Protein AF-0000000085093460 (afdb_homodimer)

Radius of gyration: 38.02 Å; Cα contacts (8 Å, |Δi|>4): 1697; chains: 2; bounding box: 64×119×77 Å

Nearest PDB structures (foldseek):
  8blx-assembly1_A  TM=8.821E-01  e=1.274E-39  Parastagonospora nodorum SN15
  8blz-assembly1_C  TM=8.868E-01  e=2.099E-39  Parastagonospora nodorum SN15
  6y4j-assembly1_A  TM=8.742E-01  e=1.274E-39  Escherichia coli
  4wct-assembly1_A  TM=8.415E-01  e=2.955E-35  Aspergillus fumigatus
  5oc2-assembly2_B  TM=8.848E-01  e=8.604E-34  Aspergillus fumigatus

InterPro domains:
  IPR006076 FAD dependent oxidoreductase [PF01266] (7-345)
  IPR036188 FAD/NAD(P)-binding domain superfamily [G3DSA:3.50.50.60] (5-361)
  IPR036188 FAD/NAD(P)-binding domain superfamily [SSF51905] (6-358)
  IPR045170 MTOX family [PTHR10961] (6-364)

Foldseek 3Di:
DDAAEAFEQAPAVHPQALLQDQKDKQDLQFLAQVSSVLSVVLLCQCDPCPHLNHPFKFQLWEKEKEAPQFVLGLVSSQVSCVVNVHDHWAWDDPVRLCVVQVLQPFPLPRIGITTGRRMIMGRRRVVRVSVVVVVVVVRHHYDHHQLRAFQEFDADPQQATFWTAGRVGDIDGDLAAEDAPFLASCRHDPLQQFWFKKWKKKFKFADDPVVLVSQVNHHWYHYLAAWIWHRADPRRIIMIIFLQMAFAQDPVSVRGTGDDGCVNVVPDFDFPVRLVRNLVSCCRGNVVCSPGDTPDMDIRIGIAGQQQAAQFAADPRHRSYTYGYHNRSPNSSSVVPVVVQNVCRVVVNHDPVSCVRNYSDNPDHHDPSGRDSHPDDHHYQCVGPPSNPDDPPPD/DDAAEAFEQAPAVHPQALLQDQKDKQDLQFLAQVSNVLSVVLLCQCDPCPHLNHPFKFQLWEKEKEAPQFVLGLVSSQVNCVVNVHDHWAWDDPVRLCVVQVLQPFPLPRIGITTGRRMIMGRRRVVRRSVVVVVVVVRHHYDHHQLRAFQEFDADPQQATFWTAGRVGDIDGDLAAEDAPFLASCRHDPLQQFWFKKWKKKFKFADDPVVLVSQVNHHWYHYLAQWIWHRADPRRIIMIIFLQMAFAQDPVSVRGTGDDGCVNVVPDFDFPVRLVRNLVSCCRGNVVCSPGDTPDMDIRIGIAGQQQAAQFAADPRHRSYTYGYHNRSPNSSSVVPVVVQNVCRVVVNHDPVSCVRNYSDNPDHHDPSGRDSHPDDHHYQCPGPPSNPDPPPPD

Structure (mmCIF, N/CA/C/O backbone):
data_AF-0000000085093460-model_v1
#
loop_
_entity.id
_entity.type
_entity.pdbx_description
1 polymer 'Sarcosine oxidase, putative'
#
loop_
_atom_site.group_PDB
_atom_site.id
_atom_site.type_symbol
_atom_site.label_atom_id
_atom_site.label_alt_id
_atom_site.label_comp_id
_atom_site.label_asym_id
_atom_site.label_entity_id
_atom_site.label_seq_id
_atom_site.pdbx_PDB_ins_code
_atom_site.Cartn_x
_atom_site.Cartn_y
_atom_site.Cartn_z
_atom_site.occupancy
_atom_site.B_iso_or_equiv
_atom_site.auth_seq_id
_atom_site.auth_comp_id
_atom_site.auth_asym_id
_atom_site.auth_atom_id
_atom_site.pdbx_PDB_model_num
ATOM 1 N N . MET A 1 1 ? 22.156 -11.938 8.312 1 49.78 1 MET A N 1
ATOM 2 C CA . MET A 1 1 ? 21.875 -12.344 6.938 1 49.78 1 MET A CA 1
ATOM 3 C C . MET A 1 1 ? 20.469 -11.938 6.523 1 49.78 1 MET A C 1
ATOM 5 O O . MET A 1 1 ? 19.562 -11.883 7.359 1 49.78 1 MET A O 1
ATOM 9 N N . PRO A 1 2 ? 20.375 -11.445 5.309 1 65.44 2 PRO A N 1
ATOM 10 C CA . PRO A 1 2 ? 19.016 -11.016 4.996 1 65.44 2 PRO A CA 1
ATOM 11 C C . PRO A 1 2 ? 18.016 -12.172 5.027 1 65.44 2 PRO A C 1
ATOM 13 O O . PRO A 1 2 ? 18.359 -13.297 4.668 1 65.44 2 PRO A O 1
ATOM 16 N N . CYS A 1 3 ? 17 -12.141 5.836 1 81.5 3 CYS A N 1
ATOM 17 C CA . CYS A 1 3 ? 15.945 -13.133 5.984 1 81.5 3 CYS A CA 1
ATOM 18 C C . CYS A 1 3 ? 15.031 -13.141 4.766 1 81.5 3 CYS A C 1
ATOM 20 O O . CYS A 1 3 ? 14.578 -12.086 4.316 1 81.5 3 CYS A O 1
ATOM 22 N N . ILE A 1 4 ? 15.047 -14.359 4.062 1 93.5 4 ILE A N 1
ATOM 23 C CA . ILE A 1 4 ? 14.133 -14.547 2.938 1 93.5 4 ILE A CA 1
ATOM 24 C C . ILE A 1 4 ? 12.93 -15.367 3.381 1 93.5 4 ILE A C 1
ATOM 26 O O . ILE A 1 4 ? 13 -16.594 3.457 1 93.5 4 ILE A O 1
ATOM 30 N N . PRO A 1 5 ? 11.852 -14.703 3.736 1 97 5 PRO A N 1
ATOM 31 C CA . PRO A 1 5 ? 10.633 -15.469 4.012 1 97 5 PRO A CA 1
ATOM 32 C C . PRO A 1 5 ? 9.961 -15.984 2.738 1 97 5 PRO A C 1
ATOM 34 O O . PRO A 1 5 ? 9.898 -15.273 1.734 1 97 5 PRO A O 1
ATOM 37 N N . LEU A 1 6 ? 9.672 -17.203 2.699 1 98 6 LEU A N 1
ATOM 38 C CA . LEU A 1 6 ? 8.805 -17.812 1.696 1 98 6 LEU A CA 1
ATOM 39 C C . LEU A 1 6 ? 7.426 -18.109 2.273 1 98 6 LEU A C 1
ATOM 41 O O . LEU A 1 6 ? 7.305 -18.875 3.24 1 98 6 LEU A O 1
ATOM 45 N N . LEU A 1 7 ? 6.418 -17.516 1.696 1 98.25 7 LEU A N 1
ATOM 46 C CA . LEU A 1 7 ? 5.078 -17.547 2.268 1 98.25 7 LEU A CA 1
ATOM 47 C C . LEU A 1 7 ? 4.156 -18.422 1.419 1 98.25 7 LEU A C 1
ATOM 49 O O . LEU A 1 7 ? 4.094 -18.266 0.198 1 98.25 7 LEU A O 1
ATOM 53 N N . ASP A 1 8 ? 3.498 -19.344 2.029 1 98.12 8 ASP A N 1
ATOM 54 C CA . ASP A 1 8 ? 2.514 -20.219 1.39 1 98.12 8 ASP A CA 1
ATOM 55 C C . ASP A 1 8 ? 1.408 -20.609 2.369 1 98.12 8 ASP A C 1
ATOM 57 O O . ASP A 1 8 ? 1.661 -20.781 3.564 1 98.12 8 ASP A O 1
ATOM 61 N N . ARG A 1 9 ? 0.234 -20.75 1.838 1 97.56 9 ARG A N 1
ATOM 62 C CA . ARG A 1 9 ? -0.903 -21.156 2.658 1 97.56 9 ARG A CA 1
ATOM 63 C C . ARG A 1 9 ? -0.653 -22.516 3.307 1 97.56 9 ARG A C 1
ATOM 65 O O . ARG A 1 9 ? -1.097 -22.766 4.43 1 97.56 9 ARG A O 1
ATOM 72 N N . PHE A 1 10 ? 0.101 -23.406 2.645 1 97.31 10 PHE A N 1
ATOM 73 C CA . PHE A 1 10 ? 0.301 -24.766 3.109 1 97.31 10 PHE A CA 1
ATOM 74 C C . PHE A 1 10 ? 1.785 -25.078 3.283 1 97.31 10 PHE A C 1
ATOM 76 O O . PHE A 1 10 ? 2.633 -24.422 2.664 1 97.31 10 PHE A O 1
ATOM 83 N N . PRO A 1 11 ? 2.068 -26.047 4.082 1 96 11 PRO A N 1
ATOM 84 C CA . PRO A 1 11 ? 3.463 -26.484 4.188 1 96 11 PRO A CA 1
ATOM 85 C C . PRO A 1 11 ? 3.963 -27.172 2.922 1 96 11 PRO A C 1
ATOM 87 O O . PRO A 1 11 ? 3.162 -27.531 2.055 1 96 11 PRO A O 1
ATOM 90 N N . VAL A 1 12 ? 5.199 -27.312 2.789 1 95.75 12 VAL A N 1
ATOM 91 C CA . VAL A 1 12 ? 5.824 -27.984 1.654 1 95.75 12 VAL A CA 1
ATOM 92 C C . VAL A 1 12 ? 5.598 -29.5 1.755 1 95.75 12 VAL A C 1
ATOM 94 O O . VAL A 1 12 ? 5.723 -30.078 2.836 1 95.75 12 VAL A O 1
ATOM 97 N N . PRO A 1 13 ? 5.309 -30.109 0.715 1 94.81 13 PRO A N 1
ATOM 98 C CA . PRO A 1 13 ? 4.871 -29.516 -0.551 1 94.81 13 PRO A CA 1
ATOM 99 C C . PRO A 1 13 ? 3.465 -28.922 -0.474 1 94.81 13 PRO A C 1
ATOM 101 O O . PRO A 1 13 ? 2.568 -29.531 0.116 1 94.81 13 PRO A O 1
ATOM 104 N N . SER A 1 14 ? 3.346 -27.797 -0.974 1 95.38 14 SER A N 1
ATOM 105 C CA . SER A 1 14 ? 2.074 -27.094 -0.866 1 95.38 14 SER A CA 1
ATOM 106 C C . SER A 1 14 ? 0.921 -27.953 -1.379 1 95.38 14 SER A C 1
ATOM 108 O O . SER A 1 14 ? 0.968 -28.453 -2.502 1 95.38 14 SER A O 1
ATOM 110 N N . LEU A 1 15 ? -0.098 -28.047 -0.689 1 93.56 15 LEU A N 1
ATOM 111 C CA . LEU A 1 15 ? -1.209 -28.969 -0.925 1 93.56 15 LEU A CA 1
ATOM 112 C C . LEU A 1 15 ? -1.867 -28.688 -2.271 1 93.56 15 LEU A C 1
ATOM 114 O O . LEU A 1 15 ? -2.213 -29.609 -3.004 1 93.56 15 LEU A O 1
ATOM 118 N N . GLU A 1 16 ? -1.967 -27.438 -2.613 1 94.56 16 GLU A N 1
ATOM 119 C CA . GLU A 1 16 ? -2.773 -27.078 -3.773 1 94.56 16 GLU A CA 1
ATOM 120 C C . GLU A 1 16 ? -1.895 -26.766 -4.984 1 94.56 16 GLU A C 1
ATOM 122 O O . GLU A 1 16 ? -2.4 -26.438 -6.059 1 94.56 16 GLU A O 1
ATOM 127 N N . ALA A 1 17 ? -0.586 -26.859 -4.77 1 95.5 17 ALA A N 1
ATOM 128 C CA . ALA A 1 17 ? 0.299 -26.641 -5.91 1 95.5 17 ALA A CA 1
ATOM 129 C C . ALA A 1 17 ? 0.079 -27.688 -6.992 1 95.5 17 ALA A C 1
ATOM 131 O O . ALA A 1 17 ? 0.024 -28.891 -6.703 1 95.5 17 ALA A O 1
ATOM 132 N N . ALA A 1 18 ? -0.022 -27.203 -8.211 1 95.44 18 ALA A N 1
ATOM 133 C CA . ALA A 1 18 ? -0.187 -28.141 -9.32 1 95.44 18 ALA A CA 1
ATOM 134 C C . ALA A 1 18 ? 0.99 -29.109 -9.398 1 95.44 18 ALA A C 1
ATOM 136 O O . ALA A 1 18 ? 0.832 -30.25 -9.828 1 95.44 18 ALA A O 1
ATOM 137 N N . GLY A 1 19 ? 2.104 -28.719 -8.953 1 94.94 19 GLY A N 1
ATOM 138 C CA . GLY A 1 19 ? 3.297 -29.547 -9.008 1 94.94 19 G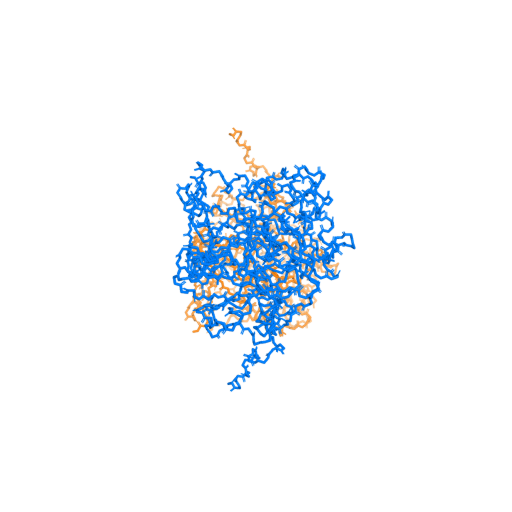LY A CA 1
ATOM 139 C C . GLY A 1 19 ? 3.324 -30.609 -7.926 1 94.94 19 GLY A C 1
ATOM 140 O O . GLY A 1 19 ? 4.113 -31.562 -8 1 94.94 19 GLY A O 1
ATOM 141 N N . ASN A 1 20 ? 2.555 -30.422 -6.883 1 95.69 20 ASN A N 1
ATOM 142 C CA . ASN A 1 20 ? 2.447 -31.453 -5.863 1 95.69 20 ASN A CA 1
ATOM 143 C C . ASN A 1 20 ? 1.63 -32.656 -6.355 1 95.69 20 ASN A C 1
ATOM 145 O O . ASN A 1 20 ? 0.413 -32.688 -6.168 1 95.69 20 ASN A O 1
ATOM 149 N N . ASP A 1 21 ? 2.307 -33.562 -6.969 1 95 21 ASP A N 1
ATOM 150 C CA . ASP A 1 21 ? 1.714 -34.719 -7.645 1 95 21 ASP A CA 1
ATOM 151 C C . ASP A 1 21 ? 2.629 -35.938 -7.559 1 95 21 ASP A C 1
ATOM 153 O O . ASP A 1 21 ? 3.766 -35.812 -7.094 1 95 21 ASP A O 1
ATOM 157 N N . ILE A 1 22 ? 2.084 -37.062 -7.996 1 96.12 22 ILE A N 1
ATOM 158 C CA . ILE A 1 22 ? 2.873 -38.281 -7.895 1 96.12 22 ILE A CA 1
ATOM 159 C C . ILE A 1 22 ? 3.939 -38.312 -8.984 1 96.12 22 ILE A C 1
ATOM 161 O O . ILE A 1 22 ? 5.062 -38.75 -8.766 1 96.12 22 ILE A O 1
ATOM 165 N N . ASN A 1 23 ? 3.625 -37.781 -10.133 1 97.06 23 ASN A N 1
ATOM 166 C CA . ASN A 1 23 ? 4.598 -37.719 -11.219 1 97.06 23 ASN A CA 1
ATOM 167 C C . ASN A 1 23 ? 4.242 -36.656 -12.234 1 97.06 23 ASN A C 1
ATOM 169 O O . ASN A 1 23 ? 3.129 -36.125 -12.227 1 97.06 23 ASN A O 1
ATOM 173 N N . LYS A 1 24 ? 5.246 -36.25 -12.945 1 97.25 24 LYS A N 1
ATOM 174 C CA . LYS A 1 24 ? 5.105 -35.281 -14.047 1 97.25 24 LYS A CA 1
ATOM 175 C C . LYS A 1 24 ? 5.996 -35.688 -15.227 1 97.25 24 LYS A C 1
ATOM 177 O O . LYS A 1 24 ? 7.062 -36.25 -15.031 1 97.25 24 LYS A O 1
ATOM 182 N N . VAL A 1 25 ? 5.562 -35.312 -16.406 1 96.12 25 VAL A N 1
ATOM 183 C CA . VAL A 1 25 ? 6.273 -35.656 -17.641 1 96.12 25 VAL A CA 1
ATOM 184 C C . VAL A 1 25 ? 7.48 -34.719 -17.797 1 96.12 25 VAL A C 1
ATOM 186 O O . VAL A 1 25 ? 7.402 -33.531 -17.484 1 96.12 25 VAL A O 1
ATOM 189 N N . VAL A 1 26 ? 8.547 -35.281 -18.234 1 95.44 26 VAL A N 1
ATOM 190 C CA . VAL A 1 26 ? 9.711 -34.531 -18.719 1 95.44 26 VAL A CA 1
ATOM 191 C C . VAL A 1 26 ? 9.992 -34.906 -20.172 1 95.44 26 VAL A C 1
ATOM 193 O O . VAL A 1 26 ? 10.367 -36.031 -20.469 1 95.44 26 VAL A O 1
ATOM 196 N N . ARG A 1 27 ? 9.742 -34 -21.031 1 91.5 27 ARG A N 1
ATOM 197 C CA . ARG A 1 27 ? 10 -34.156 -22.453 1 91.5 27 ARG A CA 1
ATOM 198 C C . ARG A 1 27 ? 10.68 -32.938 -23.031 1 91.5 27 ARG A C 1
ATOM 200 O O . ARG A 1 27 ? 10.609 -31.844 -22.453 1 91.5 27 ARG A O 1
ATOM 207 N N . THR A 1 28 ? 11.359 -33.125 -24.156 1 89 28 THR A N 1
ATOM 208 C CA . THR A 1 28 ? 12.148 -32.031 -24.688 1 89 28 THR A CA 1
ATOM 209 C C . THR A 1 28 ? 11.531 -31.516 -26 1 89 28 THR A C 1
ATOM 211 O O . THR A 1 28 ? 12.047 -30.578 -26.609 1 89 28 THR A O 1
ATOM 214 N N . GLU A 1 29 ? 10.477 -32.156 -26.406 1 85.5 29 GLU A N 1
ATOM 215 C CA . GLU A 1 29 ? 9.859 -31.781 -27.672 1 85.5 29 GLU A CA 1
ATOM 216 C C . GLU A 1 29 ? 9.102 -30.469 -27.547 1 85.5 29 GLU A C 1
ATOM 218 O O . GLU A 1 29 ? 8.047 -30.406 -26.891 1 85.5 29 GLU A O 1
ATOM 223 N N . TYR A 1 30 ? 9.594 -29.438 -28.172 1 88.75 30 TYR A N 1
ATOM 224 C CA . TYR A 1 30 ? 8.945 -28.125 -28.234 1 88.75 30 TYR A CA 1
ATOM 225 C C . TYR A 1 30 ? 9.102 -27.516 -29.609 1 88.75 30 TYR A C 1
ATOM 227 O O . TYR A 1 30 ? 10.109 -27.75 -30.297 1 88.75 30 TYR A O 1
ATOM 235 N N . PRO A 1 31 ? 8.102 -26.703 -30 1 84.81 31 PRO A N 1
ATOM 236 C CA . PRO A 1 31 ? 8.203 -26.047 -31.297 1 84.81 31 PRO A CA 1
ATOM 237 C C . PRO A 1 31 ? 9.312 -25 -31.344 1 84.81 31 PRO A C 1
ATOM 239 O O . PRO A 1 31 ? 9.828 -24.688 -32.406 1 84.81 31 PRO A O 1
ATOM 242 N N . GLY A 1 32 ? 9.805 -24.469 -30.312 1 83.25 32 GLY A N 1
ATOM 243 C CA . GLY A 1 32 ? 10.828 -23.438 -30.312 1 83.25 32 GLY A CA 1
ATOM 244 C C . GLY A 1 32 ? 12.07 -23.828 -29.531 1 83.25 32 GLY A C 1
ATOM 245 O O . GLY A 1 32 ? 12 -24.656 -28.609 1 83.25 32 GLY A O 1
ATOM 246 N N . PRO A 1 33 ? 13.156 -23.203 -29.906 1 87.25 33 PRO A N 1
ATOM 247 C CA . PRO A 1 33 ? 14.445 -23.609 -29.328 1 87.25 33 PRO A CA 1
ATOM 248 C C . PRO A 1 33 ? 14.562 -23.266 -27.844 1 87.25 33 PRO A C 1
ATOM 250 O O . PRO A 1 33 ? 15.227 -23.984 -27.094 1 87.25 33 PRO A O 1
ATOM 253 N N . LEU A 1 34 ? 13.953 -22.219 -27.438 1 90.75 34 LEU A N 1
ATOM 254 C CA . LEU A 1 34 ? 14.094 -21.781 -26.062 1 90.75 34 LEU A CA 1
ATOM 255 C C . LEU A 1 34 ? 13.672 -22.891 -25.094 1 90.75 34 LEU A C 1
ATOM 257 O O . LEU A 1 34 ? 14.461 -23.328 -24.25 1 90.75 34 LEU A O 1
ATOM 261 N N . TYR A 1 35 ? 12.547 -23.406 -25.312 1 93.69 35 TYR A N 1
ATOM 262 C CA . TYR A 1 35 ? 12.008 -24.375 -24.359 1 93.69 35 TYR A CA 1
ATOM 263 C C . TYR A 1 35 ? 12.625 -25.75 -24.594 1 93.69 35 TYR A C 1
ATOM 265 O O . TYR A 1 35 ? 12.742 -26.562 -23.672 1 93.69 35 TYR A O 1
ATOM 273 N N . THR A 1 36 ? 13.008 -26.016 -25.828 1 91.5 36 THR A N 1
ATOM 274 C CA . THR A 1 36 ? 13.766 -27.234 -26.062 1 91.5 36 THR A CA 1
ATOM 275 C C . THR A 1 36 ? 15.062 -27.219 -25.266 1 91.5 36 THR A C 1
ATOM 277 O O . THR A 1 36 ? 15.414 -28.219 -24.625 1 91.5 36 THR A O 1
ATOM 280 N N . LYS A 1 37 ? 15.711 -26.078 -25.297 1 92.12 37 LYS A N 1
ATOM 281 C CA . LYS A 1 37 ? 16.953 -25.938 -24.562 1 92.12 37 LYS A CA 1
ATOM 282 C C . LYS A 1 37 ? 16.719 -26.031 -23.062 1 92.12 37 LYS A C 1
ATOM 284 O O . LYS A 1 37 ? 17.438 -26.766 -22.359 1 92.12 37 LYS A O 1
ATOM 289 N N . LEU A 1 38 ? 15.719 -25.344 -22.562 1 94.94 38 LEU A N 1
ATOM 290 C CA . LEU A 1 38 ? 15.391 -25.391 -21.141 1 94.94 38 LEU A CA 1
ATOM 291 C C . LEU A 1 38 ? 15.07 -26.812 -20.688 1 94.94 38 LEU A C 1
ATOM 293 O O . LEU A 1 38 ? 15.539 -27.25 -19.641 1 94.94 38 LEU A O 1
ATOM 297 N N . ALA A 1 39 ? 14.328 -27.453 -21.516 1 95.31 39 ALA A N 1
ATOM 298 C CA . ALA A 1 39 ? 13.922 -28.828 -21.203 1 95.31 39 ALA A CA 1
ATOM 299 C C . ALA A 1 39 ? 15.133 -29.766 -21.188 1 95.31 39 ALA A C 1
ATOM 301 O O . ALA A 1 39 ? 15.227 -30.641 -20.328 1 95.31 39 ALA A O 1
ATOM 302 N N . THR A 1 40 ? 16 -29.547 -22.094 1 93.12 40 THR A N 1
ATOM 303 C CA . THR A 1 40 ? 17.203 -30.375 -22.156 1 93.12 40 THR A CA 1
ATOM 304 C C . THR A 1 40 ? 18.094 -30.141 -20.938 1 93.12 40 THR A C 1
ATOM 306 O O . THR A 1 40 ? 18.562 -31.109 -20.312 1 93.12 40 THR A O 1
ATOM 309 N N . ASP A 1 41 ? 18.281 -28.891 -20.625 1 95.31 41 ASP A N 1
ATOM 310 C CA . ASP A 1 41 ? 19.062 -28.547 -19.438 1 95.31 41 ASP A CA 1
ATOM 311 C C . ASP A 1 41 ? 18.422 -29.141 -18.172 1 95.31 41 ASP A C 1
ATOM 313 O O . ASP A 1 41 ? 19.125 -29.688 -17.328 1 95.31 41 ASP A O 1
ATOM 317 N N . ALA A 1 42 ? 17.125 -29.047 -18.078 1 97.38 42 ALA A N 1
ATOM 318 C CA . ALA A 1 42 ? 16.422 -29.594 -16.922 1 97.38 42 ALA A CA 1
ATOM 319 C C . ALA A 1 42 ? 16.562 -31.109 -16.859 1 97.38 42 ALA A C 1
ATOM 321 O O . ALA A 1 42 ? 16.812 -31.672 -15.789 1 97.38 42 ALA A O 1
ATOM 322 N N . LYS A 1 43 ? 16.406 -31.719 -18.016 1 96.25 43 LYS A N 1
ATOM 323 C CA . LYS A 1 43 ? 16.531 -33.188 -18.109 1 96.25 43 LYS A CA 1
ATOM 324 C C . LYS A 1 43 ? 17.891 -33.625 -17.594 1 96.25 43 LYS A C 1
ATOM 326 O O . LYS A 1 43 ? 17.984 -34.625 -16.875 1 96.25 43 LYS A O 1
ATOM 331 N N . ASN A 1 44 ? 18.891 -32.906 -17.891 1 95.94 44 ASN A N 1
ATOM 332 C CA . ASN A 1 44 ? 20.25 -33.25 -17.438 1 95.94 44 ASN A CA 1
ATOM 333 C C . ASN A 1 44 ? 20.359 -33.188 -15.922 1 95.94 44 ASN A C 1
ATOM 335 O O . ASN A 1 44 ? 21.031 -34.031 -15.32 1 95.94 44 ASN A O 1
ATOM 339 N N . ILE A 1 45 ? 19.688 -32.281 -15.336 1 98 45 ILE A N 1
ATOM 340 C CA . ILE A 1 45 ? 19.734 -32.188 -13.883 1 98 45 ILE A CA 1
ATOM 341 C C . ILE A 1 45 ? 18.859 -33.25 -13.25 1 98 45 ILE A C 1
ATOM 343 O O . ILE A 1 45 ? 19.281 -33.906 -12.289 1 98 45 ILE A O 1
ATOM 347 N N . TRP A 1 46 ? 17.719 -33.469 -13.781 1 98.12 46 TRP A N 1
ATOM 348 C CA . TRP A 1 46 ? 16.828 -34.531 -13.273 1 98.12 46 TRP A CA 1
ATOM 349 C C . TRP A 1 46 ? 17.516 -35.875 -13.312 1 98.12 46 TRP A C 1
ATOM 351 O O . TRP A 1 46 ? 17.344 -36.688 -12.406 1 98.12 46 TRP A O 1
ATOM 361 N N . SER A 1 47 ? 18.328 -36.094 -14.352 1 97.44 47 SER A N 1
ATOM 362 C CA . SER A 1 47 ? 18.859 -37.438 -14.609 1 97.44 47 SER A CA 1
ATOM 363 C C . SER A 1 47 ? 20.219 -37.625 -13.961 1 97.44 47 SER A C 1
ATOM 365 O O . SER A 1 47 ? 20.797 -38.719 -14.008 1 97.44 47 SER A O 1
ATOM 367 N N . ASP A 1 48 ? 20.688 -36.562 -13.359 1 97.88 48 ASP A N 1
ATOM 368 C CA . ASP A 1 48 ? 21.984 -36.656 -12.688 1 97.88 48 ASP A CA 1
ATOM 369 C C . ASP A 1 48 ? 21.906 -37.594 -11.477 1 97.88 48 ASP A C 1
ATOM 371 O O . ASP A 1 48 ? 21.234 -37.281 -10.492 1 97.88 48 ASP A O 1
ATOM 375 N N . PRO A 1 49 ? 22.641 -38.688 -11.516 1 96.81 49 PRO A N 1
ATOM 376 C CA . PRO A 1 49 ? 22.531 -39.656 -10.422 1 96.81 49 PRO A CA 1
ATOM 377 C C . PRO A 1 49 ? 23.188 -39.188 -9.133 1 96.81 49 PRO A C 1
ATOM 379 O O . PRO A 1 49 ? 22.984 -39.781 -8.07 1 96.81 49 PRO A O 1
ATOM 382 N N . ASN A 1 50 ? 23.875 -38.125 -9.227 1 97.25 50 ASN A N 1
ATOM 383 C CA . ASN A 1 50 ? 24.609 -37.656 -8.062 1 97.25 50 ASN A CA 1
ATOM 384 C C . ASN A 1 50 ? 24.078 -36.312 -7.57 1 97.25 50 ASN A C 1
ATOM 386 O O . ASN A 1 50 ? 24.625 -35.719 -6.641 1 97.25 50 ASN A O 1
ATOM 390 N N . GLY A 1 51 ? 23.078 -35.875 -8.125 1 97.56 51 GLY A N 1
ATOM 391 C CA . GLY A 1 51 ? 22.547 -34.562 -7.793 1 97.56 51 GLY A CA 1
ATOM 392 C C . GLY A 1 51 ? 21.438 -34.594 -6.754 1 97.56 51 GLY A C 1
ATOM 393 O O . GLY A 1 51 ? 21.109 -35.688 -6.25 1 97.56 51 GLY A O 1
ATOM 394 N N . LEU A 1 52 ? 20.875 -33.469 -6.406 1 97.62 52 LEU A N 1
ATOM 395 C CA . LEU A 1 52 ? 19.828 -33.281 -5.406 1 97.62 52 LEU A CA 1
ATOM 396 C C . LEU A 1 52 ? 18.609 -34.125 -5.742 1 97.62 52 LEU A C 1
ATOM 398 O O . LEU A 1 52 ? 17.906 -34.594 -4.844 1 97.62 52 LEU A O 1
ATOM 402 N N . LEU A 1 53 ? 18.391 -34.344 -7.059 1 98.56 53 LEU A N 1
ATOM 403 C CA . LEU A 1 53 ? 17.172 -35 -7.504 1 98.56 53 LEU A CA 1
ATOM 404 C C . LEU A 1 53 ? 17.422 -36.438 -7.926 1 98.56 53 LEU A C 1
ATOM 406 O O . LEU A 1 53 ? 16.594 -37.062 -8.602 1 98.56 53 LEU A O 1
ATOM 410 N N . ALA A 1 54 ? 18.484 -37 -7.488 1 98.38 54 ALA A N 1
ATOM 411 C CA . ALA A 1 54 ? 18.875 -38.375 -7.832 1 98.38 54 ALA A CA 1
ATOM 412 C C . ALA A 1 54 ? 17.781 -39.375 -7.473 1 98.38 54 ALA A C 1
ATOM 414 O O . ALA A 1 54 ? 17.203 -39.281 -6.391 1 98.38 54 ALA A O 1
ATOM 415 N N . GLY A 1 55 ? 17.547 -40.219 -8.477 1 97.56 55 GLY A N 1
ATOM 416 C CA . GLY A 1 55 ? 16.609 -41.312 -8.234 1 97.56 55 GLY A CA 1
ATOM 417 C C . GLY A 1 55 ? 15.164 -40.938 -8.57 1 97.56 55 GLY A C 1
ATOM 418 O O . GLY A 1 55 ? 14.273 -41.781 -8.492 1 97.56 55 GLY A O 1
ATOM 419 N N . LEU A 1 56 ? 14.914 -39.781 -8.992 1 97.94 56 LEU A N 1
ATOM 420 C CA . LEU A 1 56 ? 13.531 -39.344 -9.203 1 97.94 56 LEU A CA 1
ATOM 421 C C . LEU A 1 56 ? 13.172 -39.375 -10.688 1 97.94 56 LEU A C 1
ATOM 423 O O . LEU A 1 56 ? 12 -39.25 -11.047 1 97.94 56 LEU A O 1
ATOM 427 N N . TYR A 1 57 ? 14.148 -39.562 -11.523 1 97.56 57 TYR A N 1
ATOM 428 C CA . TYR A 1 57 ? 14 -39.562 -12.977 1 97.56 57 TYR A CA 1
ATOM 429 C C . TYR A 1 57 ? 13.789 -40.969 -13.508 1 97.56 57 TYR A C 1
ATOM 431 O O . TYR A 1 57 ? 14.594 -41.875 -13.234 1 97.56 57 TYR A O 1
ATOM 439 N N . HIS A 1 58 ? 12.688 -41.156 -14.32 1 97.19 58 HIS A N 1
ATOM 440 C CA . HIS A 1 58 ? 12.344 -42.469 -14.867 1 97.19 58 HIS A CA 1
ATOM 441 C C . HIS A 1 58 ? 12.18 -42.406 -16.391 1 97.19 58 HIS A C 1
ATOM 443 O O . HIS A 1 58 ? 11.125 -42.031 -16.891 1 97.19 58 HIS A O 1
ATOM 449 N N . PRO A 1 59 ? 13.203 -42.812 -17.094 1 95.81 59 PRO A N 1
ATOM 450 C CA . PRO A 1 59 ? 13.188 -42.75 -18.562 1 95.81 59 PRO A CA 1
ATOM 451 C C . PRO A 1 59 ? 12.352 -43.844 -19.203 1 95.81 59 PRO A C 1
ATOM 453 O O . PRO A 1 59 ? 12.898 -44.781 -19.797 1 95.81 59 PRO A O 1
ATOM 456 N N . SER A 1 60 ? 11.086 -43.719 -19.281 1 95.44 60 SER A N 1
ATOM 457 C CA . SER A 1 60 ? 10.156 -44.719 -19.797 1 95.44 60 SER A CA 1
ATOM 458 C C . SER A 1 60 ? 9.969 -44.562 -21.312 1 95.44 60 SER A C 1
ATOM 460 O O . SER A 1 60 ? 9.414 -45.469 -21.953 1 95.44 60 SER A O 1
ATOM 462 N N . GLY A 1 61 ? 10.531 -43.469 -21.859 1 95.12 61 GLY A N 1
ATOM 463 C CA . GLY A 1 61 ? 10.086 -43.125 -23.188 1 95.12 61 GLY A CA 1
ATOM 464 C C . GLY A 1 61 ? 8.656 -42.625 -23.234 1 95.12 61 GLY A C 1
ATOM 465 O O . GLY A 1 61 ? 7.977 -42.594 -22.203 1 95.12 61 GLY A O 1
ATOM 466 N N . GLY A 1 62 ? 8.289 -42.188 -24.453 1 94.81 62 GLY A N 1
ATOM 467 C CA . GLY A 1 62 ? 6.941 -41.688 -24.625 1 94.81 62 GLY A CA 1
ATOM 468 C C . GLY A 1 62 ? 6.426 -41.812 -26.047 1 94.81 62 GLY A C 1
ATOM 469 O O . GLY A 1 62 ? 7.215 -41.844 -26.984 1 94.81 62 GLY A O 1
ATOM 470 N N . ILE A 1 63 ? 5.191 -42 -26.094 1 94.38 63 ILE A N 1
ATOM 471 C CA . ILE A 1 63 ? 4.496 -41.875 -27.375 1 94.38 63 ILE A CA 1
ATOM 472 C C . ILE A 1 63 ? 3.689 -40.594 -27.406 1 94.38 63 ILE A C 1
ATOM 474 O O . ILE A 1 63 ? 2.803 -40.375 -26.562 1 94.38 63 ILE A O 1
ATOM 478 N N . ILE A 1 64 ? 4.117 -39.75 -28.266 1 89.38 64 ILE A N 1
ATOM 479 C CA . ILE A 1 64 ? 3.328 -38.531 -28.5 1 89.38 64 ILE A CA 1
ATOM 480 C C . ILE A 1 64 ? 2.412 -38.75 -29.703 1 89.38 64 ILE A C 1
ATOM 482 O O . ILE A 1 64 ? 2.871 -39.125 -30.781 1 89.38 64 ILE A O 1
ATOM 486 N N . GLY A 1 65 ? 1.186 -38.594 -29.375 1 86.62 65 GLY A N 1
ATOM 487 C CA . GLY A 1 65 ? 0.219 -38.812 -30.438 1 86.62 65 GLY A CA 1
ATOM 488 C C . GLY A 1 65 ? -0.612 -37.594 -30.75 1 86.62 65 GLY A C 1
ATOM 489 O O . GLY A 1 65 ? -0.749 -36.688 -29.906 1 86.62 65 GLY A O 1
ATOM 490 N N . ALA A 1 66 ? -0.958 -37.469 -31.984 1 83.06 66 ALA A N 1
ATOM 491 C CA . ALA A 1 66 ? -1.87 -36.438 -32.406 1 83.06 66 ALA A CA 1
ATOM 492 C C . ALA A 1 66 ? -2.846 -36.938 -33.469 1 83.06 66 ALA A C 1
ATOM 494 O O . ALA A 1 66 ? -2.619 -38 -34.062 1 83.06 66 ALA A O 1
ATOM 495 N N . SER A 1 67 ? -3.977 -36.25 -33.344 1 82.88 67 SER A N 1
ATOM 496 C CA . SER A 1 67 ? -4.816 -36.344 -34.531 1 82.88 67 SER A CA 1
ATOM 497 C C . SER A 1 67 ? -4.559 -35.156 -35.469 1 82.88 67 SER A C 1
ATOM 499 O O . SER A 1 67 ? -3.59 -34.438 -35.312 1 82.88 67 SER A O 1
ATOM 501 N N . ASP A 1 68 ? -5.328 -34.875 -36.438 1 79 68 ASP A N 1
ATOM 502 C CA . ASP A 1 68 ? -5.062 -33.938 -37.5 1 79 68 ASP A CA 1
ATOM 503 C C . ASP A 1 68 ? -4.836 -32.531 -36.969 1 79 68 ASP A C 1
ATOM 505 O O . ASP A 1 68 ? -3.9 -31.844 -37.375 1 79 68 ASP A O 1
ATOM 509 N N . ARG A 1 69 ? -5.34 -32.125 -35.844 1 78.5 69 ARG A N 1
ATOM 510 C CA . ARG A 1 69 ? -5.344 -30.734 -35.406 1 78.5 69 ARG A CA 1
ATOM 511 C C . ARG A 1 69 ? -4.047 -30.375 -34.688 1 78.5 69 ARG A C 1
ATOM 513 O O . ARG A 1 69 ? -3.619 -29.219 -34.719 1 78.5 69 ARG A O 1
ATOM 520 N N . SER A 1 70 ? -3.395 -31.406 -34.219 1 82.75 70 SER A N 1
ATOM 521 C CA . SER A 1 70 ? -2.236 -31.125 -33.375 1 82.75 70 SER A CA 1
ATOM 522 C C . SER A 1 70 ? -0.94 -31.531 -34.062 1 82.75 70 SER A C 1
ATOM 524 O O . SER A 1 70 ? 0.143 -31.391 -33.5 1 82.75 70 SER A O 1
ATOM 526 N N . MET A 1 71 ? -1.019 -31.906 -35.25 1 85.69 71 MET A N 1
ATOM 527 C CA . MET A 1 71 ? 0.142 -32.375 -36 1 85.69 71 MET A CA 1
ATOM 528 C C . MET A 1 71 ? 1.151 -31.266 -36.219 1 85.69 71 MET A C 1
ATOM 530 O O . MET A 1 71 ? 2.361 -31.5 -36.156 1 85.69 71 MET A O 1
ATOM 534 N N . PRO A 1 72 ? 0.676 -30.047 -36.438 1 83.56 72 PRO A N 1
ATOM 535 C CA . PRO A 1 72 ? 1.647 -28.969 -36.625 1 83.56 72 PRO A CA 1
ATOM 536 C C . PRO A 1 72 ? 2.588 -28.828 -35.406 1 83.56 72 PRO A C 1
ATOM 538 O O . PRO A 1 72 ? 3.766 -28.516 -35.594 1 83.56 72 PRO A O 1
ATOM 541 N N . PHE A 1 73 ? 2.074 -29.125 -34.281 1 86.19 73 PHE A N 1
ATOM 542 C CA . PHE A 1 73 ? 2.914 -29.062 -33.094 1 86.19 73 PHE A CA 1
ATOM 543 C C . PHE A 1 73 ? 4.012 -30.125 -33.156 1 86.19 73 PHE A C 1
ATOM 545 O O . PHE A 1 73 ? 5.18 -29.828 -32.906 1 86.19 73 PHE A O 1
ATOM 552 N N . ILE A 1 74 ? 3.639 -31.281 -33.469 1 86.81 74 ILE A N 1
ATOM 553 C CA . ILE A 1 74 ? 4.602 -32.375 -33.531 1 86.81 74 ILE A CA 1
ATOM 554 C C . ILE A 1 74 ? 5.641 -32.062 -34.625 1 86.81 74 ILE A C 1
ATOM 556 O O . ILE A 1 74 ? 6.844 -32.25 -34.406 1 86.81 74 ILE A O 1
ATOM 560 N N . GLN A 1 75 ? 5.219 -31.578 -35.688 1 87.19 75 GLN A N 1
ATOM 561 C CA . GLN A 1 75 ? 6.133 -31.25 -36.781 1 87.19 75 GLN A CA 1
ATOM 562 C C . GLN A 1 75 ? 7.102 -30.141 -36.375 1 87.19 75 GLN A C 1
ATOM 564 O O . GLN A 1 75 ? 8.305 -30.234 -36.656 1 87.19 75 GLN A O 1
ATOM 569 N N . ALA A 1 76 ? 6.582 -29.203 -35.781 1 86.44 76 ALA A N 1
ATOM 570 C CA . ALA A 1 76 ? 7.426 -28.109 -35.312 1 86.44 76 ALA A CA 1
ATOM 571 C C . ALA A 1 76 ? 8.422 -28.594 -34.25 1 86.44 76 ALA A C 1
ATOM 573 O O . ALA A 1 76 ? 9.562 -28.125 -34.219 1 86.44 76 ALA A O 1
ATOM 574 N N . SER A 1 77 ? 7.93 -29.5 -33.469 1 87.12 77 SER A N 1
ATOM 575 C CA . SER A 1 77 ? 8.797 -30.078 -32.438 1 87.12 77 SER A CA 1
ATOM 576 C C . SER A 1 77 ? 9.953 -30.844 -33.062 1 87.12 77 SER A C 1
ATOM 578 O O . SER A 1 77 ? 11.086 -30.797 -32.594 1 87.12 77 SER A O 1
ATOM 580 N N . ILE A 1 78 ? 9.664 -31.531 -34.062 1 88.06 78 ILE A N 1
ATOM 581 C CA . ILE A 1 78 ? 10.68 -32.281 -34.781 1 88.06 78 ILE A CA 1
ATOM 582 C C . ILE A 1 78 ? 11.727 -31.344 -35.375 1 88.06 78 ILE A C 1
ATOM 584 O O . ILE A 1 78 ? 12.93 -31.578 -35.25 1 88.06 78 ILE A O 1
ATOM 588 N N . GLN A 1 79 ? 11.281 -30.281 -35.938 1 87.81 79 GLN A N 1
ATOM 589 C CA . GLN A 1 79 ? 12.188 -29.297 -36.531 1 87.81 79 GLN A CA 1
ATOM 590 C C . GLN A 1 79 ? 13.07 -28.656 -35.438 1 87.81 79 GLN A C 1
ATOM 592 O O . GLN A 1 79 ? 14.273 -28.484 -35.656 1 87.81 79 GLN A O 1
ATOM 597 N N . SER A 1 80 ? 12.438 -28.297 -34.406 1 86.75 80 SER A N 1
ATOM 598 C CA . SER A 1 80 ? 13.188 -27.688 -33.312 1 86.75 80 SER A CA 1
ATOM 599 C C . SER A 1 80 ? 14.242 -28.656 -32.75 1 86.75 80 SER A C 1
ATOM 601 O O . SER A 1 80 ? 15.352 -28.234 -32.438 1 86.75 80 SER A O 1
ATOM 603 N N . ALA A 1 81 ? 13.875 -29.891 -32.594 1 87.19 81 ALA A N 1
ATOM 604 C CA . ALA A 1 81 ? 14.805 -30.906 -32.094 1 87.19 81 ALA A CA 1
ATOM 605 C C . ALA A 1 81 ? 16.016 -31.031 -33 1 87.19 81 ALA A C 1
ATOM 607 O O . ALA A 1 81 ? 17.156 -31.172 -32.531 1 87.19 81 ALA A O 1
ATOM 608 N N . LYS A 1 82 ? 15.797 -30.922 -34.219 1 89.44 82 LYS A N 1
ATOM 609 C CA . LYS A 1 82 ? 16.891 -30.969 -35.188 1 89.44 82 LYS A CA 1
ATOM 610 C C . LYS A 1 82 ? 17.828 -29.766 -35 1 89.44 82 LYS A C 1
ATOM 612 O O . LYS A 1 82 ? 19.047 -29.922 -35.031 1 89.44 82 LYS A O 1
ATOM 617 N N . VAL A 1 83 ? 17.281 -28.672 -34.812 1 86.44 83 VAL A N 1
ATOM 618 C CA . VAL A 1 83 ? 18.031 -27.438 -34.688 1 86.44 83 VAL A CA 1
ATOM 619 C C . VAL A 1 83 ? 18.875 -27.469 -33.438 1 86.44 83 VAL A C 1
ATOM 621 O O . VAL A 1 83 ? 20.047 -27.078 -33.438 1 86.44 83 VAL A O 1
ATOM 624 N N . VAL A 1 84 ? 18.281 -27.938 -32.375 1 85.69 84 VAL A N 1
ATOM 625 C CA . VAL A 1 84 ? 18.953 -27.953 -31.078 1 85.69 84 VAL A CA 1
ATOM 626 C C . VAL A 1 84 ? 19.906 -29.141 -31 1 85.69 84 VAL A C 1
ATOM 628 O O . VAL A 1 84 ? 20.891 -29.109 -30.25 1 85.69 84 VAL A O 1
ATOM 631 N N . GLY A 1 85 ? 19.656 -30.156 -31.766 1 85.25 85 GLY A N 1
ATOM 632 C CA . GLY A 1 85 ? 20.5 -31.344 -31.781 1 85.25 85 GLY A CA 1
ATOM 633 C C . GLY A 1 85 ? 20.078 -32.406 -30.766 1 85.25 85 GLY A C 1
ATOM 634 O O . GLY A 1 85 ? 20.922 -33.031 -30.141 1 85.25 85 GLY A O 1
ATOM 635 N N . THR A 1 86 ? 18.766 -32.531 -30.578 1 85.81 86 THR A N 1
ATOM 636 C CA . THR A 1 86 ? 18.25 -33.562 -29.688 1 85.81 86 THR A CA 1
ATOM 637 C C . THR A 1 86 ? 17.547 -34.656 -30.484 1 85.81 86 THR A C 1
ATOM 639 O O . THR A 1 86 ? 17.375 -34.531 -31.703 1 85.81 86 THR A O 1
ATOM 642 N N . GLU A 1 87 ? 17.281 -35.656 -29.75 1 86.5 87 GLU A N 1
ATOM 643 C CA . GLU A 1 87 ? 16.594 -36.75 -30.406 1 86.5 87 GLU A CA 1
ATOM 644 C C . GLU A 1 87 ? 15.234 -36.312 -30.953 1 86.5 87 GLU A C 1
ATOM 646 O O . GLU A 1 87 ? 14.508 -35.562 -30.297 1 86.5 87 GLU A O 1
ATOM 651 N N . THR A 1 88 ? 14.945 -36.812 -32.156 1 89.75 88 THR A N 1
ATOM 652 C CA . THR A 1 88 ? 13.688 -36.5 -32.812 1 89.75 88 THR A CA 1
ATOM 653 C C . THR A 1 88 ? 12.672 -37.625 -32.625 1 89.75 88 THR A C 1
ATOM 655 O O . THR A 1 88 ? 13.031 -38.781 -32.719 1 89.75 88 THR A O 1
ATOM 658 N N . PRO A 1 89 ? 11.469 -37.219 -32.406 1 91.62 89 PRO A N 1
ATOM 659 C CA . PRO A 1 89 ? 10.438 -38.25 -32.406 1 91.62 89 PRO A CA 1
ATOM 660 C C . PRO A 1 89 ? 10.297 -38.938 -33.781 1 91.62 89 PRO A C 1
ATOM 662 O O . PRO A 1 89 ? 10.461 -38.312 -34.812 1 91.62 89 PRO A O 1
ATOM 665 N N . THR A 1 90 ? 9.953 -40.188 -33.719 1 93.62 90 THR A N 1
ATOM 666 C CA . THR A 1 90 ? 9.812 -40.969 -34.938 1 93.62 90 THR A CA 1
ATOM 667 C C . THR A 1 90 ? 8.414 -41.594 -35.031 1 93.62 90 THR A C 1
ATOM 669 O O . THR A 1 90 ? 7.875 -42.062 -34.031 1 93.62 90 THR A O 1
ATOM 672 N N . LEU A 1 91 ? 7.938 -41.5 -36.25 1 94.19 91 LEU A N 1
ATOM 673 C CA . LEU A 1 91 ? 6.621 -42.094 -36.469 1 94.19 91 LEU A CA 1
ATOM 674 C C . LEU A 1 91 ? 6.652 -43.594 -36.312 1 94.19 91 LEU A C 1
ATOM 676 O O . LEU A 1 91 ? 7.586 -44.25 -36.781 1 94.19 91 LEU A O 1
ATOM 680 N N . VAL A 1 92 ? 5.652 -44.094 -35.625 1 94.81 92 VAL A N 1
ATOM 681 C CA . VAL A 1 92 ? 5.492 -45.562 -35.469 1 94.81 92 VAL A CA 1
ATOM 682 C C . VAL A 1 92 ? 4.074 -45.969 -35.875 1 94.81 92 VAL A C 1
ATOM 684 O O . VAL A 1 92 ? 3.129 -45.188 -35.719 1 94.81 92 VAL A O 1
ATOM 687 N N . SER A 1 93 ? 3.934 -47.156 -36.469 1 93.94 93 SER A N 1
ATOM 688 C CA . SER A 1 93 ? 2.613 -47.656 -36.844 1 93.94 93 SER A CA 1
ATOM 689 C C . SER A 1 93 ? 1.873 -48.25 -35.656 1 93.94 93 SER A C 1
ATOM 691 O O . SER A 1 93 ? 2.484 -48.562 -34.625 1 93.94 93 SER A O 1
ATOM 693 N N . THR A 1 94 ? 0.587 -48.344 -35.844 1 93.38 94 THR A N 1
ATOM 694 C CA . THR A 1 94 ? -0.225 -49.031 -34.844 1 93.38 94 THR A CA 1
ATOM 695 C C . THR A 1 94 ? 0.279 -50.438 -34.625 1 93.38 94 THR A C 1
ATOM 697 O O . THR A 1 94 ? 0.327 -50.906 -33.469 1 93.38 94 THR A O 1
ATOM 700 N N . GLU A 1 95 ? 0.656 -51.094 -35.688 1 95.38 95 GLU A N 1
ATOM 701 C CA . GLU A 1 95 ? 1.177 -52.469 -35.594 1 95.38 95 GLU A CA 1
ATOM 702 C C . GLU A 1 95 ? 2.455 -52.5 -34.75 1 95.38 95 GLU A C 1
ATOM 704 O O . GLU A 1 95 ? 2.641 -53.406 -33.938 1 95.38 95 GLU A O 1
ATOM 709 N N . GLN A 1 96 ? 3.268 -51.594 -35 1 95.94 96 GLN A N 1
ATOM 710 C CA . GLN A 1 96 ? 4.512 -51.5 -34.219 1 95.94 96 GLN A CA 1
ATOM 711 C C . GLN A 1 96 ? 4.234 -51.281 -32.75 1 95.94 96 GLN A C 1
ATOM 713 O O . GLN A 1 96 ? 4.91 -51.844 -31.891 1 95.94 96 GLN A O 1
ATOM 718 N N . VAL A 1 97 ? 3.26 -50.406 -32.469 1 95.69 97 VAL A N 1
ATOM 719 C CA . VAL A 1 97 ? 2.873 -50.188 -31.078 1 95.69 97 VAL A CA 1
ATOM 720 C C . VAL A 1 97 ? 2.402 -51.469 -30.422 1 95.69 97 VAL A C 1
ATOM 722 O O . VAL A 1 97 ? 2.855 -51.844 -29.344 1 95.69 97 VAL A O 1
ATOM 725 N N . HIS A 1 98 ? 1.564 -52.25 -31.109 1 96.25 98 HIS A N 1
ATOM 726 C CA . HIS A 1 98 ? 1.023 -53.5 -30.578 1 96.25 98 HIS A CA 1
ATOM 727 C C . HIS A 1 98 ? 2.123 -54.531 -30.391 1 96.25 98 HIS A C 1
ATOM 729 O O . HIS A 1 98 ? 2.072 -55.344 -29.453 1 96.25 98 HIS A O 1
ATOM 735 N N . GLN A 1 99 ? 3.025 -54.531 -31.281 1 96.81 99 GLN A N 1
ATOM 736 C CA . GLN A 1 99 ? 4.121 -55.5 -31.203 1 96.81 99 GLN A CA 1
ATOM 737 C C . GLN A 1 99 ? 5.043 -55.188 -30.031 1 96.81 99 GLN A C 1
ATOM 739 O O . GLN A 1 99 ? 5.48 -56.094 -29.312 1 96.81 99 GLN A O 1
ATOM 744 N N . THR A 1 100 ? 5.34 -54 -29.875 1 96.06 100 THR A N 1
ATOM 745 C CA . THR A 1 100 ? 6.262 -53.594 -28.828 1 96.06 100 THR A CA 1
ATOM 746 C C . THR A 1 100 ? 5.582 -53.625 -27.469 1 96.06 100 THR A C 1
ATOM 748 O O . THR A 1 100 ? 6.203 -54 -26.469 1 96.06 100 THR A O 1
ATOM 751 N N . TRP A 1 101 ? 4.348 -53.156 -27.406 1 97.06 101 TRP A N 1
ATOM 752 C CA . TRP A 1 101 ? 3.547 -53.156 -26.188 1 97.06 101 TRP A CA 1
ATOM 753 C C . TRP A 1 101 ? 2.203 -53.844 -26.406 1 97.06 101 TRP A C 1
ATOM 755 O O . TRP A 1 101 ? 1.169 -53.156 -26.5 1 97.06 101 TRP A O 1
ATOM 765 N N . PRO A 1 102 ? 2.182 -55.031 -26.312 1 96.69 102 PRO A N 1
ATOM 766 C CA . PRO A 1 102 ? 0.975 -55.781 -26.656 1 96.69 102 PRO A CA 1
ATOM 767 C C . PRO A 1 102 ? -0.196 -55.5 -25.719 1 96.69 102 PRO A C 1
ATOM 769 O O . PRO A 1 102 ? -1.352 -55.75 -26.078 1 96.69 102 PRO A O 1
ATOM 772 N N . MET A 1 103 ? 0.125 -55 -24.531 1 96.25 103 MET A N 1
ATOM 773 C CA . MET A 1 103 ? -0.944 -54.688 -23.594 1 96.25 103 MET A CA 1
ATOM 774 C C . MET A 1 103 ? -1.699 -53.438 -24.047 1 96.25 103 MET A C 1
ATOM 776 O O . MET A 1 103 ? -2.799 -53.156 -23.562 1 96.25 103 MET A O 1
ATOM 780 N N . LEU A 1 104 ? -1.097 -52.625 -24.906 1 96.5 104 LEU A N 1
ATOM 781 C CA . LEU A 1 104 ? -1.798 -51.531 -25.562 1 96.5 104 LEU A CA 1
ATOM 782 C C . LEU A 1 104 ? -2.506 -52.031 -26.828 1 96.5 104 LEU A C 1
ATOM 784 O O . LEU A 1 104 ? -2.037 -51.781 -27.938 1 96.5 104 LEU A O 1
ATOM 788 N N . ASN A 1 105 ? -3.637 -52.562 -26.594 1 93.62 105 ASN A N 1
ATOM 789 C CA . ASN A 1 105 ? -4.176 -53.406 -27.641 1 93.62 105 ASN A CA 1
ATOM 790 C C . ASN A 1 105 ? -5.441 -52.812 -28.25 1 93.62 105 ASN A C 1
ATOM 792 O O . ASN A 1 105 ? -6.152 -53.469 -29 1 93.62 105 ASN A O 1
ATOM 796 N N . GLY A 1 106 ? -5.777 -51.625 -27.938 1 93.06 106 GLY A N 1
ATOM 797 C CA . GLY A 1 106 ? -6.855 -50.969 -28.641 1 93.06 106 GLY A CA 1
ATOM 798 C C . GLY A 1 106 ? -6.5 -50.625 -30.078 1 93.06 106 GLY A C 1
ATOM 799 O O . GLY A 1 106 ? -5.348 -50.781 -30.484 1 93.06 106 GLY A O 1
ATOM 800 N N . ASP A 1 107 ? -7.438 -50.094 -30.797 1 91.88 107 ASP A N 1
ATOM 801 C CA . ASP A 1 107 ? -7.277 -49.906 -32.25 1 91.88 107 ASP A CA 1
ATOM 802 C C . ASP A 1 107 ? -6.582 -48.594 -32.562 1 91.88 107 ASP A C 1
ATOM 804 O O . ASP A 1 107 ? -6.152 -48.375 -33.688 1 91.88 107 ASP A O 1
ATOM 808 N N . LEU A 1 108 ? -6.43 -47.719 -31.609 1 91.94 108 LEU A N 1
ATOM 809 C CA . LEU A 1 108 ? -5.805 -46.406 -31.797 1 91.94 108 LEU A CA 1
ATOM 810 C C . LEU A 1 108 ? -6.352 -45.719 -33.062 1 91.94 108 LEU A C 1
ATOM 812 O O . LEU A 1 108 ? -5.582 -45.281 -33.906 1 91.94 108 LEU A O 1
ATOM 816 N N . PRO A 1 109 ? -7.652 -45.625 -33.062 1 89.19 109 PRO A N 1
ATOM 817 C CA . PRO A 1 109 ? -8.227 -45.094 -34.312 1 89.19 109 PRO A CA 1
ATOM 818 C C . PRO A 1 109 ? -7.77 -43.656 -34.594 1 89.19 109 PRO A C 1
ATOM 820 O O . PRO A 1 109 ? -7.941 -42.781 -33.781 1 89.19 109 PRO A O 1
ATOM 823 N N . GLY A 1 110 ? -7.18 -43.469 -35.812 1 86.94 110 GLY A N 1
ATOM 824 C CA . GLY A 1 110 ? -6.848 -42.125 -36.281 1 86.94 110 GLY A CA 1
ATOM 825 C C . GLY A 1 110 ? -5.602 -41.562 -35.625 1 86.94 110 GLY A C 1
ATOM 826 O O . GLY A 1 110 ? -5.285 -40.375 -35.781 1 86.94 110 GLY A O 1
ATOM 827 N N . TRP A 1 111 ? -4.918 -42.312 -34.844 1 88.62 111 TRP A N 1
ATOM 828 C CA . TRP A 1 111 ? -3.721 -41.844 -34.156 1 88.62 111 TRP A CA 1
ATOM 829 C C . TRP A 1 111 ? -2.545 -41.75 -35.125 1 88.62 111 TRP A C 1
ATOM 831 O O . TRP A 1 111 ? -2.459 -42.531 -36.094 1 88.62 111 TRP A O 1
ATOM 841 N N . GLN A 1 112 ? -1.789 -40.75 -34.969 1 90.69 112 GLN A N 1
ATOM 842 C CA . GLN A 1 112 ? -0.432 -40.688 -35.5 1 90.69 112 GLN A CA 1
ATOM 843 C C . GLN A 1 112 ? 0.601 -40.656 -34.375 1 90.69 112 GLN A C 1
ATOM 845 O O . GLN A 1 112 ? 1.032 -39.594 -33.938 1 90.69 112 GLN A O 1
ATOM 850 N N . PRO A 1 113 ? 0.952 -41.875 -34 1 93.19 113 PRO A N 1
ATOM 851 C CA . PRO A 1 113 ? 1.853 -41.969 -32.844 1 93.19 113 PRO A CA 1
ATOM 852 C C . PRO A 1 113 ? 3.316 -41.75 -33.219 1 93.19 113 PRO A C 1
ATOM 854 O O . PRO A 1 113 ? 3.779 -42.281 -34.219 1 93.19 113 PRO A O 1
ATOM 857 N N . TYR A 1 114 ? 3.973 -40.969 -32.469 1 93.94 114 TYR A N 1
ATOM 858 C CA . TYR A 1 114 ? 5.41 -40.75 -32.594 1 93.94 114 TYR A CA 1
ATOM 859 C C . TYR A 1 114 ? 6.141 -41.219 -31.344 1 93.94 114 TYR A C 1
ATOM 861 O O . TYR A 1 114 ? 5.777 -40.844 -30.234 1 93.94 114 TYR A O 1
ATOM 869 N N . TRP A 1 115 ? 7.129 -42.031 -31.594 1 94.94 115 TRP A N 1
ATOM 870 C CA . TRP A 1 115 ? 7.961 -42.531 -30.484 1 94.94 115 TRP A CA 1
ATOM 871 C C . TRP A 1 115 ? 9.047 -41.5 -30.141 1 94.94 115 TRP A C 1
ATOM 873 O O . TRP A 1 115 ? 9.766 -41.031 -31.016 1 94.94 115 TRP A O 1
ATOM 883 N N . SER A 1 116 ? 9.062 -41.188 -28.891 1 92.81 116 SER A N 1
ATOM 884 C CA . SER A 1 116 ? 10.125 -40.375 -28.328 1 92.81 116 SER A CA 1
ATOM 885 C C . SER A 1 116 ? 10.93 -41.125 -27.281 1 92.81 116 SER A C 1
ATOM 887 O O . SER A 1 116 ? 10.461 -41.312 -26.156 1 92.81 116 SER A O 1
ATOM 889 N N . SER A 1 117 ? 12.156 -41.406 -27.578 1 90.69 117 SER A N 1
ATOM 890 C CA . SER A 1 117 ? 12.984 -42.188 -26.672 1 90.69 117 SER A CA 1
ATOM 891 C C . SER A 1 117 ? 13.414 -41.375 -25.453 1 90.69 117 SER A C 1
ATOM 893 O O . SER A 1 117 ? 13.734 -41.938 -24.406 1 90.69 117 SER A O 1
ATOM 895 N N . GLY A 1 118 ? 13.359 -40.125 -25.578 1 88.75 118 GLY A N 1
ATOM 896 C CA . GLY A 1 118 ? 13.812 -39.25 -24.516 1 88.75 118 GLY A CA 1
ATOM 897 C C . GLY A 1 118 ? 12.727 -38.938 -23.5 1 88.75 118 GLY A C 1
ATOM 898 O O . GLY A 1 118 ? 12.984 -38.281 -22.484 1 88.75 118 GLY A O 1
ATOM 899 N N . GLY A 1 119 ? 11.523 -39.406 -23.719 1 93.56 119 GLY A N 1
ATOM 900 C CA . GLY A 1 119 ? 10.438 -39.156 -22.781 1 93.56 119 GLY A CA 1
ATOM 901 C C . GLY A 1 119 ? 10.648 -39.812 -21.438 1 93.56 119 GLY A C 1
ATOM 902 O O . GLY A 1 119 ? 11.18 -40.938 -21.375 1 93.56 119 GLY A O 1
ATOM 903 N N . ALA A 1 120 ? 10.289 -39.094 -20.359 1 96.5 120 ALA A N 1
ATOM 904 C CA . ALA A 1 120 ? 10.453 -39.594 -19 1 96.5 120 ALA A CA 1
ATOM 905 C C . ALA A 1 120 ? 9.406 -39 -18.062 1 96.5 120 ALA A C 1
ATOM 907 O O . ALA A 1 120 ? 8.688 -38.094 -18.422 1 96.5 120 ALA A O 1
ATOM 908 N N . TRP A 1 121 ? 9.242 -39.656 -16.969 1 97.5 121 TRP A N 1
ATOM 909 C CA . TRP A 1 121 ? 8.492 -39.031 -15.875 1 97.5 121 TRP A CA 1
ATOM 910 C C . TRP A 1 121 ? 9.336 -38.969 -14.609 1 97.5 121 TRP A C 1
ATOM 912 O O . TRP A 1 121 ? 10.336 -39.688 -14.477 1 97.5 121 TRP A O 1
ATOM 922 N N . VAL A 1 122 ? 9 -38 -13.75 1 98 122 VAL A N 1
ATOM 923 C CA . VAL A 1 122 ? 9.75 -37.781 -12.516 1 98 122 VAL A CA 1
ATOM 924 C C . VAL A 1 122 ? 8.797 -37.844 -11.32 1 98 122 VAL A C 1
ATOM 926 O O . VAL A 1 122 ? 7.605 -37.562 -11.461 1 98 122 VAL A O 1
ATOM 929 N N . ASN A 1 123 ? 9.32 -38.25 -10.188 1 97.5 123 ASN A N 1
ATOM 930 C CA . ASN A 1 123 ? 8.586 -38.062 -8.938 1 97.5 123 ASN A CA 1
ATOM 931 C C . ASN A 1 123 ? 8.43 -36.594 -8.586 1 97.5 123 ASN A C 1
ATOM 933 O O . ASN A 1 123 ? 9.367 -35.969 -8.078 1 97.5 123 ASN A O 1
ATOM 937 N N . ALA A 1 124 ? 7.309 -36.094 -8.797 1 97.62 124 ALA A N 1
ATOM 938 C CA . ALA A 1 124 ? 7.082 -34.625 -8.734 1 97.62 124 ALA A CA 1
ATOM 939 C C . ALA A 1 124 ? 7.109 -34.156 -7.293 1 97.62 124 ALA A C 1
ATOM 941 O O . ALA A 1 124 ? 7.879 -33.25 -6.957 1 97.62 124 ALA A O 1
ATOM 942 N N . ARG A 1 125 ? 6.359 -34.781 -6.438 1 97.31 125 ARG A N 1
ATOM 943 C CA . ARG A 1 125 ? 6.25 -34.375 -5.039 1 97.31 125 ARG A CA 1
ATOM 944 C C . ARG A 1 125 ? 7.613 -34.406 -4.355 1 97.31 125 ARG A C 1
ATOM 946 O O . ARG A 1 125 ? 7.992 -33.438 -3.674 1 97.31 125 ARG A O 1
ATOM 953 N N . GLU A 1 126 ? 8.281 -35.438 -4.59 1 97.19 126 GLU A N 1
ATOM 954 C CA . GLU A 1 126 ? 9.578 -35.562 -3.947 1 97.19 126 GLU A CA 1
ATOM 955 C C . GLU A 1 126 ? 10.562 -34.531 -4.465 1 97.19 126 GLU A C 1
ATOM 957 O O . GLU A 1 126 ? 11.391 -34 -3.709 1 97.19 126 GLU A O 1
ATOM 962 N N . GLY A 1 127 ? 10.5 -34.25 -5.73 1 98.06 127 GLY A N 1
ATOM 963 C CA . GLY A 1 127 ? 11.344 -33.188 -6.281 1 98.06 127 GLY A CA 1
ATOM 964 C C . GLY A 1 127 ? 11.141 -31.844 -5.621 1 98.06 127 GLY A C 1
ATOM 965 O O . GLY A 1 127 ? 12.102 -31.203 -5.195 1 98.06 127 GLY A O 1
ATOM 966 N N . ILE A 1 128 ? 9.914 -31.453 -5.438 1 97.81 128 ILE A N 1
ATOM 967 C CA . ILE A 1 128 ? 9.578 -30.188 -4.801 1 97.81 128 ILE A CA 1
ATOM 968 C C . ILE A 1 128 ? 10.039 -30.203 -3.344 1 97.81 128 ILE A C 1
ATOM 970 O O . ILE A 1 128 ? 10.609 -29.219 -2.855 1 97.81 128 ILE A O 1
ATOM 974 N N . THR A 1 129 ? 9.812 -31.312 -2.693 1 97.69 129 THR A N 1
ATOM 975 C CA . THR A 1 129 ? 10.148 -31.453 -1.28 1 97.69 129 THR A CA 1
ATOM 976 C C . THR A 1 129 ? 11.648 -31.297 -1.062 1 97.69 129 THR A C 1
ATOM 978 O O . THR A 1 129 ? 12.078 -30.547 -0.19 1 97.69 129 THR A O 1
ATOM 981 N N . ARG A 1 130 ? 12.383 -31.938 -1.887 1 98.12 130 ARG A N 1
ATOM 982 C CA . ARG A 1 130 ? 13.828 -31.891 -1.744 1 98.12 130 ARG A CA 1
ATOM 983 C C . ARG A 1 130 ? 14.359 -30.484 -2.018 1 98.12 130 ARG A C 1
ATOM 985 O O . ARG A 1 130 ? 15.25 -30 -1.308 1 98.12 130 ARG A O 1
ATOM 992 N N . MET A 1 131 ? 13.859 -29.875 -2.967 1 97.88 131 MET A N 1
ATOM 993 C CA . MET A 1 131 ? 14.312 -28.531 -3.293 1 97.88 131 MET A CA 1
ATOM 994 C C . MET A 1 131 ? 13.938 -27.547 -2.184 1 97.88 131 MET A C 1
ATOM 996 O O . MET A 1 131 ? 14.742 -26.703 -1.808 1 97.88 131 MET A O 1
ATOM 1000 N N . ALA A 1 132 ? 12.766 -27.672 -1.657 1 97.25 132 ALA A N 1
ATOM 1001 C CA . ALA A 1 132 ? 12.336 -26.797 -0.559 1 97.25 132 ALA A CA 1
ATOM 1002 C C . ALA A 1 132 ? 13.203 -27.016 0.679 1 97.25 132 ALA A C 1
ATOM 1004 O O . ALA A 1 132 ? 13.609 -26.062 1.337 1 97.25 132 ALA A O 1
ATOM 1005 N N . ARG A 1 133 ? 13.469 -28.25 0.968 1 96.81 133 ARG A N 1
ATOM 1006 C CA . ARG A 1 133 ? 14.297 -28.562 2.125 1 96.81 133 ARG A CA 1
ATOM 1007 C C . ARG A 1 133 ? 15.703 -28 1.969 1 96.81 133 ARG A C 1
ATOM 1009 O O . ARG A 1 133 ? 16.266 -27.469 2.928 1 96.81 133 ARG A O 1
ATOM 1016 N N . LYS A 1 134 ? 16.172 -28.141 0.79 1 97.56 134 LYS A N 1
ATOM 1017 C CA . LYS A 1 134 ? 17.5 -27.562 0.531 1 97.56 134 LYS A CA 1
ATOM 1018 C C . LYS A 1 134 ? 17.484 -26.047 0.761 1 97.56 134 LYS A C 1
ATOM 1020 O O . LYS A 1 134 ? 18.422 -25.5 1.348 1 97.56 134 LYS A O 1
ATOM 1025 N N . ALA A 1 135 ? 16.453 -25.359 0.283 1 96.56 135 ALA A N 1
ATOM 1026 C CA . ALA A 1 135 ? 16.328 -23.922 0.481 1 96.56 135 ALA A CA 1
ATOM 1027 C C . ALA A 1 135 ? 16.234 -23.578 1.966 1 96.56 135 ALA A C 1
ATOM 1029 O O . ALA A 1 135 ? 16.922 -22.672 2.441 1 96.56 135 ALA A O 1
ATOM 1030 N N . MET A 1 136 ? 15.445 -24.312 2.688 1 96 136 MET A N 1
ATOM 1031 C CA . MET A 1 136 ? 15.273 -24.078 4.117 1 96 136 MET A CA 1
ATOM 1032 C C . MET A 1 136 ? 16.578 -24.297 4.871 1 96 136 MET A C 1
ATOM 1034 O O . MET A 1 136 ? 16.938 -23.5 5.746 1 96 136 MET A O 1
ATOM 1038 N N . ASN A 1 137 ? 17.266 -25.328 4.48 1 96.12 137 ASN A N 1
ATOM 1039 C CA . ASN A 1 137 ? 18.562 -25.609 5.094 1 96.12 137 ASN A CA 1
ATOM 1040 C C . ASN A 1 137 ? 19.578 -24.516 4.789 1 96.12 137 ASN A C 1
ATOM 1042 O O . ASN A 1 137 ? 20.578 -24.375 5.508 1 96.12 137 ASN A O 1
ATOM 1046 N N . SER A 1 138 ? 19.297 -23.812 3.777 1 95.62 138 SER A N 1
ATOM 1047 C CA . SER A 1 138 ? 20.203 -22.734 3.391 1 95.62 138 SER A CA 1
ATOM 1048 C C . SER A 1 138 ? 19.781 -21.406 4.027 1 95.62 138 SER A C 1
ATOM 1050 O O . SER A 1 138 ? 20.359 -20.359 3.734 1 95.62 138 SER A O 1
ATOM 1052 N N . GLY A 1 139 ? 18.703 -21.406 4.781 1 95.69 139 GLY A N 1
ATOM 1053 C CA . GLY A 1 139 ? 18.375 -20.219 5.559 1 95.69 139 GLY A CA 1
ATOM 1054 C C . GLY A 1 139 ? 17.031 -19.609 5.203 1 95.69 139 GLY A C 1
ATOM 1055 O O . GLY A 1 139 ? 16.578 -18.672 5.844 1 95.69 139 GLY A O 1
ATOM 1056 N N . VAL A 1 140 ? 16.375 -20.109 4.164 1 96.69 140 VAL A N 1
ATOM 1057 C CA . VAL A 1 140 ? 15.047 -19.625 3.811 1 96.69 140 VAL A CA 1
ATOM 1058 C C . VAL A 1 140 ? 14.062 -19.984 4.918 1 96.69 140 VAL A C 1
ATOM 1060 O O . VAL A 1 140 ? 14.07 -21.109 5.434 1 96.69 140 VAL A O 1
ATOM 1063 N N . LYS A 1 141 ? 13.289 -19.016 5.332 1 97.31 141 LYS A N 1
ATOM 1064 C CA . LYS A 1 141 ? 12.234 -19.281 6.312 1 97.31 141 LYS A CA 1
ATOM 1065 C C . LYS A 1 141 ? 10.906 -19.562 5.621 1 97.31 141 LYS A C 1
ATOM 1067 O O . LYS A 1 141 ? 10.266 -18.656 5.09 1 97.31 141 LYS A O 1
ATOM 1072 N N . TYR A 1 142 ? 10.531 -20.828 5.672 1 97.38 142 TYR A N 1
ATOM 1073 C CA . TYR A 1 142 ? 9.242 -21.219 5.102 1 97.38 142 TYR A CA 1
ATOM 1074 C C . TYR A 1 142 ? 8.117 -21.016 6.109 1 97.38 142 TYR A C 1
ATOM 1076 O O . TYR A 1 142 ? 8.078 -21.672 7.145 1 97.38 142 TYR A O 1
ATOM 1084 N N . ILE A 1 143 ? 7.242 -20.109 5.816 1 97.62 143 ILE A N 1
ATOM 1085 C CA . ILE A 1 143 ? 6.121 -19.797 6.691 1 97.62 143 ILE A CA 1
ATOM 1086 C C . ILE A 1 143 ? 4.812 -20.234 6.039 1 97.62 143 ILE A C 1
ATOM 1088 O O . ILE A 1 143 ? 4.508 -19.828 4.914 1 97.62 143 ILE A O 1
ATOM 1092 N N . SER A 1 144 ? 4.039 -21.109 6.691 1 98 144 SER A N 1
ATOM 1093 C CA . SER A 1 144 ? 2.785 -21.625 6.145 1 98 144 SER A CA 1
ATOM 1094 C C . SER A 1 144 ? 1.618 -21.344 7.09 1 98 144 SER A C 1
ATOM 1096 O O . SER A 1 144 ? 1.779 -20.672 8.102 1 98 144 SER A O 1
ATOM 1098 N N . GLY A 1 145 ? 0.444 -21.844 6.719 1 96.88 145 GLY A N 1
ATOM 1099 C CA . GLY A 1 145 ? -0.756 -21.531 7.48 1 96.88 145 GLY A CA 1
ATOM 1100 C C . GLY A 1 145 ? -1.271 -20.125 7.238 1 96.88 145 GLY A C 1
ATOM 1101 O O . GLY A 1 145 ? -0.94 -19.5 6.227 1 96.88 145 GLY A O 1
ATOM 1102 N N . ASP A 1 146 ? -2.066 -19.672 8.148 1 97.12 146 ASP A N 1
ATOM 1103 C CA . ASP A 1 146 ? -2.656 -18.344 8 1 97.12 146 ASP A CA 1
ATOM 1104 C C . ASP A 1 146 ? -1.578 -17.266 7.98 1 97.12 146 ASP A C 1
ATOM 1106 O O . ASP A 1 146 ? -1.729 -16.234 7.309 1 97.12 146 ASP A O 1
ATOM 1110 N N . ALA A 1 147 ? -0.463 -17.516 8.602 1 97.12 147 ALA A N 1
ATOM 1111 C CA . ALA A 1 147 ? 0.65 -16.578 8.656 1 97.12 147 ALA A CA 1
ATOM 1112 C C . ALA A 1 147 ? 1.419 -16.547 7.34 1 97.12 147 ALA A C 1
ATOM 1114 O O . ALA A 1 147 ? 2.17 -15.609 7.066 1 97.12 147 ALA A O 1
ATOM 1115 N N . GLY A 1 148 ? 1.248 -17.625 6.52 1 97.75 148 GLY A N 1
ATOM 1116 C CA . GLY A 1 148 ? 1.918 -17.719 5.23 1 97.75 148 GLY A CA 1
ATOM 1117 C C . GLY A 1 148 ? 0.972 -17.562 4.055 1 97.75 148 GLY A C 1
ATOM 1118 O O . GLY A 1 148 ? 1.399 -17.594 2.9 1 97.75 148 GLY A O 1
ATOM 1119 N N . TYR A 1 149 ? -0.348 -17.406 4.406 1 98.12 149 TYR A N 1
ATOM 1120 C CA . TYR A 1 149 ? -1.371 -17.25 3.381 1 98.12 149 TYR A CA 1
ATOM 1121 C C . TYR A 1 149 ? -1.551 -15.773 3.018 1 98.12 149 TYR A C 1
ATOM 1123 O O . TYR A 1 149 ? -2.352 -15.07 3.635 1 98.12 149 TYR A O 1
ATOM 1131 N N . VAL A 1 150 ? -0.837 -15.312 1.97 1 98.06 150 VAL A N 1
ATOM 1132 C CA . VAL A 1 150 ? -0.829 -13.906 1.571 1 98.06 150 VAL A CA 1
ATOM 1133 C C . VAL A 1 150 ? -2.184 -13.531 0.974 1 98.06 150 VAL A C 1
ATOM 1135 O O . VAL A 1 150 ? -2.652 -14.172 0.033 1 98.06 150 VAL A O 1
ATOM 1138 N N . LYS A 1 151 ? -2.779 -12.5 1.475 1 96.75 151 LYS A N 1
ATOM 1139 C CA . LYS A 1 151 ? -4.086 -12.039 1.016 1 96.75 151 LYS A CA 1
ATOM 1140 C C . LYS A 1 151 ? -3.971 -10.711 0.279 1 96.75 151 LYS A C 1
ATOM 1142 O O . LYS A 1 151 ? -4.848 -10.352 -0.511 1 96.75 151 LYS A O 1
ATOM 1147 N N . GLN A 1 152 ? -2.816 -10.055 0.577 1 96.88 152 GLN A N 1
ATOM 1148 C CA . GLN A 1 152 ? -2.754 -8.688 0.058 1 96.88 152 GLN A CA 1
ATOM 1149 C C . GLN A 1 152 ? -1.309 -8.219 -0.081 1 96.88 152 GLN A C 1
ATOM 1151 O O . GLN A 1 152 ? -0.487 -8.453 0.809 1 96.88 152 GLN A O 1
ATOM 1156 N N . LEU A 1 153 ? -1.014 -7.555 -1.231 1 97.88 153 LEU A N 1
ATOM 1157 C CA . LEU A 1 153 ? 0.234 -6.812 -1.375 1 97.88 153 LEU A CA 1
ATOM 1158 C C . LEU A 1 153 ? 0.111 -5.418 -0.766 1 97.88 153 LEU A C 1
ATOM 1160 O O . LEU A 1 153 ? -0.965 -4.816 -0.798 1 97.88 153 LEU A O 1
ATOM 1164 N N . LEU A 1 154 ? 1.179 -4.93 -0.219 1 97.94 154 LEU A N 1
ATOM 1165 C CA . LEU A 1 154 ? 1.208 -3.611 0.403 1 97.94 154 LEU A CA 1
ATOM 1166 C C . LEU A 1 154 ? 2.078 -2.65 -0.4 1 97.94 154 LEU A C 1
ATOM 1168 O O . LEU A 1 154 ? 3.189 -3.002 -0.804 1 97.94 154 LEU A O 1
ATOM 1172 N N . PHE A 1 155 ? 1.591 -1.494 -0.609 1 97.19 155 PHE A N 1
ATOM 1173 C CA . PHE A 1 155 ? 2.289 -0.472 -1.381 1 97.19 155 PHE A CA 1
ATOM 1174 C C . PHE A 1 155 ? 2.414 0.819 -0.582 1 97.19 155 PHE A C 1
ATOM 1176 O O . PHE A 1 155 ? 1.695 1.02 0.4 1 97.19 155 PHE A O 1
ATOM 1183 N N . ASP A 1 156 ? 3.387 1.623 -0.92 1 95.19 156 ASP A N 1
ATOM 1184 C CA . ASP A 1 156 ? 3.477 2.969 -0.363 1 95.19 156 ASP A CA 1
ATOM 1185 C C . ASP A 1 156 ? 2.814 3.99 -1.284 1 95.19 156 ASP A C 1
ATOM 1187 O O . ASP A 1 156 ? 2.129 3.619 -2.238 1 95.19 156 ASP A O 1
ATOM 1191 N N . ALA A 1 157 ? 2.922 5.223 -0.981 1 90.69 157 ALA A N 1
ATOM 1192 C CA . ALA A 1 157 ? 2.229 6.289 -1.699 1 90.69 157 ALA A CA 1
ATOM 1193 C C . ALA A 1 157 ? 2.742 6.41 -3.131 1 90.69 157 ALA A C 1
ATOM 1195 O O . ALA A 1 157 ? 2.045 6.93 -4.004 1 90.69 157 ALA A O 1
ATOM 1196 N N . ASP A 1 158 ? 3.973 5.98 -3.402 1 90.5 158 ASP A N 1
ATOM 1197 C CA . ASP A 1 158 ? 4.574 6.031 -4.73 1 90.5 158 ASP A CA 1
ATOM 1198 C C . ASP A 1 158 ? 4.328 4.734 -5.496 1 90.5 158 ASP A C 1
ATOM 1200 O O . ASP A 1 158 ? 4.973 4.473 -6.512 1 90.5 158 ASP A O 1
ATOM 1204 N N . SER A 1 159 ? 3.496 3.809 -5.02 1 93.38 159 SER A N 1
ATOM 1205 C CA . SER A 1 159 ? 3.105 2.537 -5.617 1 93.38 159 SER A CA 1
ATOM 1206 C C . SER A 1 159 ? 4.254 1.533 -5.586 1 93.38 159 SER A C 1
ATOM 1208 O O . SER A 1 159 ? 4.285 0.594 -6.387 1 93.38 159 SER A O 1
ATOM 1210 N N . THR A 1 160 ? 5.227 1.859 -4.77 1 96.75 160 THR A N 1
ATOM 1211 C CA . THR A 1 160 ? 6.27 0.873 -4.52 1 96.75 160 THR A CA 1
ATOM 1212 C C . THR A 1 160 ? 5.742 -0.265 -3.65 1 96.75 160 THR A C 1
ATOM 1214 O O . THR A 1 160 ? 5.102 -0.023 -2.625 1 96.75 160 THR A O 1
ATOM 1217 N N . CYS A 1 161 ? 5.871 -1.492 -4.137 1 98 161 CYS A N 1
ATOM 1218 C CA . CYS A 1 161 ? 5.488 -2.617 -3.289 1 98 161 CYS A CA 1
ATOM 1219 C C . CYS A 1 161 ? 6.43 -2.744 -2.094 1 98 161 CYS A C 1
ATOM 1221 O O . CYS A 1 161 ? 7.645 -2.838 -2.264 1 98 161 CYS A O 1
ATOM 1223 N N . ILE A 1 162 ? 5.863 -2.732 -0.889 1 97.44 162 ILE A N 1
ATOM 1224 C CA . ILE A 1 162 ? 6.742 -2.664 0.271 1 97.44 162 ILE A CA 1
ATOM 1225 C C . ILE A 1 162 ? 6.547 -3.9 1.145 1 97.44 162 ILE A C 1
ATOM 1227 O O . ILE A 1 162 ? 7.273 -4.105 2.117 1 97.44 162 ILE A O 1
ATOM 1231 N N . GLY A 1 163 ? 5.543 -4.719 0.809 1 97.25 163 GLY A N 1
ATOM 1232 C CA . GLY A 1 163 ? 5.32 -5.906 1.621 1 97.25 163 GLY A CA 1
ATOM 1233 C C . GLY A 1 163 ? 4.012 -6.605 1.305 1 97.25 163 GLY A C 1
ATOM 1234 O O . GLY A 1 163 ? 3.451 -6.43 0.221 1 97.25 163 GLY A O 1
ATOM 1235 N N . VAL A 1 164 ? 3.635 -7.539 2.25 1 97.69 164 VAL A N 1
ATOM 1236 C CA . VAL A 1 164 ? 2.406 -8.312 2.1 1 97.69 164 VAL A CA 1
ATOM 1237 C C . VAL A 1 164 ? 1.704 -8.438 3.451 1 97.69 164 VAL A C 1
ATOM 1239 O O . VAL A 1 164 ? 2.33 -8.273 4.5 1 97.69 164 VAL A O 1
ATOM 1242 N N . ARG A 1 165 ? 0.443 -8.633 3.385 1 97.25 165 ARG A N 1
ATOM 1243 C CA . ARG A 1 165 ? -0.375 -8.961 4.547 1 97.25 165 ARG A CA 1
ATOM 1244 C C . ARG A 1 165 ? -1.027 -10.328 4.383 1 97.25 165 ARG A C 1
ATOM 1246 O O . ARG A 1 165 ? -1.555 -10.648 3.314 1 97.25 165 ARG A O 1
ATOM 1253 N N . CYS A 1 166 ? -0.912 -11.141 5.449 1 97.81 166 CYS A N 1
ATOM 1254 C CA . CYS A 1 166 ? -1.39 -12.516 5.406 1 97.81 166 CYS A CA 1
ATOM 1255 C C . CYS A 1 166 ? -2.752 -12.648 6.074 1 97.81 166 CYS A C 1
ATOM 1257 O O . CYS A 1 166 ? -3.283 -11.664 6.602 1 97.81 166 CYS A O 1
ATOM 1259 N N . ALA A 1 167 ? -3.295 -13.852 6.008 1 97.12 167 ALA A N 1
ATOM 1260 C CA . ALA A 1 167 ? -4.672 -14.117 6.418 1 97.12 167 ALA A CA 1
ATOM 1261 C C . ALA A 1 167 ? -4.855 -13.875 7.914 1 97.12 167 ALA A C 1
ATOM 1263 O O . ALA A 1 167 ? -5.934 -13.469 8.352 1 97.12 167 ALA A O 1
ATOM 1264 N N . ASP A 1 168 ? -3.826 -14.102 8.719 1 96.44 168 ASP A N 1
ATOM 1265 C CA . ASP A 1 168 ? -3.971 -13.906 10.156 1 96.44 168 ASP A CA 1
ATOM 1266 C C . ASP A 1 168 ? -3.656 -12.461 10.555 1 96.44 168 ASP A C 1
ATOM 1268 O O . ASP A 1 168 ? -3.596 -12.133 11.734 1 96.44 168 ASP A O 1
ATOM 1272 N N . GLY A 1 169 ? -3.326 -11.656 9.555 1 94.12 169 GLY A N 1
ATOM 1273 C CA . GLY A 1 169 ? -3.027 -10.258 9.82 1 94.12 169 GLY A CA 1
ATOM 1274 C C . GLY A 1 169 ? -1.539 -9.969 9.875 1 94.12 169 GLY A C 1
ATOM 1275 O O . GLY A 1 169 ? -1.128 -8.805 9.859 1 94.12 169 GLY A O 1
ATOM 1276 N N . SER A 1 170 ? -0.738 -10.938 9.93 1 94.31 170 SER A N 1
ATOM 1277 C CA . SER A 1 170 ? 0.707 -10.742 9.922 1 94.31 170 SER A CA 1
ATOM 1278 C C . SER A 1 170 ? 1.154 -10.008 8.656 1 94.31 170 SER A C 1
ATOM 1280 O O . SER A 1 170 ? 0.581 -10.203 7.586 1 94.31 170 SER A O 1
ATOM 1282 N N . THR A 1 171 ? 2.119 -9.148 8.852 1 94.94 171 THR A N 1
ATOM 1283 C CA . THR A 1 171 ? 2.68 -8.406 7.734 1 94.94 171 THR A CA 1
ATOM 1284 C C . THR A 1 171 ? 4.176 -8.664 7.602 1 94.94 171 THR A C 1
ATOM 1286 O O . THR A 1 171 ? 4.875 -8.812 8.609 1 94.94 171 THR A O 1
ATOM 1289 N N . TYR A 1 172 ? 4.645 -8.797 6.441 1 95.19 172 TYR A N 1
ATOM 1290 C CA . TYR A 1 172 ? 6.062 -8.945 6.129 1 95.19 172 TYR A CA 1
ATOM 1291 C C . TYR A 1 172 ? 6.516 -7.879 5.145 1 95.19 172 TYR A C 1
ATOM 1293 O O . TYR A 1 172 ? 5.906 -7.703 4.086 1 95.19 172 TYR A O 1
ATOM 1301 N N . TYR A 1 173 ? 7.562 -7.16 5.5 1 94.62 173 TYR A N 1
ATOM 1302 C CA . TYR A 1 173 ? 8.086 -6.094 4.652 1 94.62 173 TYR A CA 1
ATOM 1303 C C . TYR A 1 173 ? 9.383 -6.512 3.986 1 94.62 173 TYR A C 1
ATOM 1305 O O . TYR A 1 173 ? 10.109 -7.371 4.5 1 94.62 173 TYR A O 1
ATOM 1313 N N . GLY A 1 174 ? 9.586 -6.023 2.811 1 93.88 174 GLY A N 1
ATOM 1314 C CA . GLY A 1 174 ? 10.812 -6.336 2.086 1 93.88 174 GLY A CA 1
ATOM 1315 C C . GLY A 1 174 ? 11.086 -5.383 0.94 1 93.88 174 GLY A C 1
ATOM 1316 O O . GLY A 1 174 ? 10.203 -4.629 0.524 1 93.88 174 GLY A O 1
ATOM 1317 N N . LYS A 1 175 ? 12.328 -5.395 0.449 1 93.81 175 LYS A N 1
ATOM 1318 C CA . LYS A 1 175 ? 12.766 -4.504 -0.623 1 93.81 175 LYS A CA 1
ATOM 1319 C C . LYS A 1 175 ? 12.695 -5.199 -1.979 1 93.81 175 LYS A C 1
ATOM 1321 O O . LYS A 1 175 ? 12.867 -4.562 -3.02 1 93.81 175 LYS A O 1
ATOM 1326 N N . LYS A 1 176 ? 12.609 -6.52 -2.014 1 96.44 176 LYS A N 1
ATOM 1327 C CA . LYS A 1 176 ? 12.406 -7.328 -3.209 1 96.44 176 LYS A CA 1
ATOM 1328 C C . LYS A 1 176 ? 11.305 -8.367 -2.99 1 96.44 176 LYS A C 1
ATOM 1330 O O . LYS A 1 176 ? 11.461 -9.281 -2.18 1 96.44 176 LYS A O 1
ATOM 1335 N N . ILE A 1 177 ? 10.203 -8.242 -3.666 1 97.81 177 ILE A N 1
ATOM 1336 C CA . ILE A 1 177 ? 9.047 -9.125 -3.516 1 97.81 177 ILE A CA 1
ATOM 1337 C C . ILE A 1 177 ? 8.781 -9.859 -4.828 1 97.81 177 ILE A C 1
ATOM 1339 O O . ILE A 1 177 ? 8.672 -9.227 -5.887 1 97.81 177 ILE A O 1
ATOM 1343 N N . VAL A 1 178 ? 8.758 -11.148 -4.801 1 98.25 178 VAL A N 1
ATOM 1344 C CA . VAL A 1 178 ? 8.492 -11.969 -5.984 1 98.25 178 VAL A CA 1
ATOM 1345 C C . VAL A 1 178 ? 7.176 -12.719 -5.809 1 98.25 178 VAL A C 1
ATOM 1347 O O . VAL A 1 178 ? 7.012 -13.484 -4.852 1 98.25 178 VAL A O 1
ATOM 1350 N N . VAL A 1 179 ? 6.215 -12.469 -6.695 1 98.31 179 VAL A N 1
ATOM 1351 C CA . VAL A 1 179 ? 4.965 -13.219 -6.711 1 98.31 179 VAL A CA 1
ATOM 1352 C C . VAL A 1 179 ? 5.141 -14.5 -7.531 1 98.31 179 VAL A C 1
ATOM 1354 O O . VAL A 1 179 ? 5.332 -14.438 -8.75 1 98.31 179 VAL A O 1
ATOM 1357 N N . ALA A 1 180 ? 5.125 -15.57 -6.91 1 97.75 180 ALA A N 1
ATOM 1358 C CA . ALA A 1 180 ? 5.195 -16.891 -7.531 1 97.75 180 ALA A CA 1
ATOM 1359 C C . ALA A 1 180 ? 3.992 -17.734 -7.145 1 97.75 180 ALA A C 1
ATOM 1361 O O . ALA A 1 180 ? 4.141 -18.922 -6.805 1 97.75 180 ALA A O 1
ATOM 1362 N N . ALA A 1 181 ? 2.803 -17.219 -7.238 1 96.81 181 ALA A N 1
ATOM 1363 C CA . ALA A 1 181 ? 1.591 -17.797 -6.672 1 96.81 181 ALA A CA 1
ATOM 1364 C C . ALA A 1 181 ? 0.831 -18.609 -7.715 1 96.81 181 ALA A C 1
ATOM 1366 O O . ALA A 1 181 ? -0.358 -18.891 -7.551 1 96.81 181 ALA A O 1
ATOM 1367 N N . GLY A 1 182 ? 1.503 -18.906 -8.836 1 96.5 182 GLY A N 1
ATOM 1368 C CA . GLY A 1 182 ? 0.899 -19.781 -9.828 1 96.5 182 GLY A CA 1
ATOM 1369 C C . GLY A 1 182 ? -0.475 -19.312 -10.273 1 96.5 182 GLY A C 1
ATOM 1370 O O . GLY A 1 182 ? -0.651 -18.156 -10.648 1 96.5 182 GLY A O 1
ATOM 1371 N N . ALA 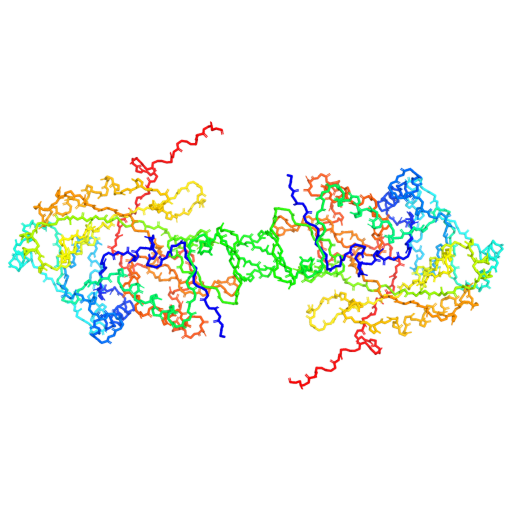A 1 183 ? -1.467 -20.219 -10.211 1 96.88 183 ALA A N 1
ATOM 1372 C CA . ALA A 1 183 ? -2.826 -19.953 -10.688 1 96.88 183 ALA A CA 1
ATOM 1373 C C . ALA A 1 183 ? -3.52 -18.906 -9.82 1 96.88 183 ALA A C 1
ATOM 1375 O O . ALA A 1 183 ? -4.492 -18.281 -10.258 1 96.88 183 ALA A O 1
ATOM 1376 N N . ALA A 1 184 ? -3.018 -18.719 -8.664 1 96.62 184 ALA A N 1
ATOM 1377 C CA . ALA A 1 184 ? -3.676 -17.812 -7.727 1 96.62 184 ALA A CA 1
ATOM 1378 C C . ALA A 1 184 ? -3.113 -16.406 -7.84 1 96.62 184 ALA A C 1
ATOM 1380 O O . ALA A 1 184 ? -3.531 -15.5 -7.109 1 96.62 184 ALA A O 1
ATOM 1381 N N . ALA A 1 185 ? -2.205 -16.188 -8.742 1 95.94 185 ALA A N 1
ATOM 1382 C CA . ALA A 1 185 ? -1.481 -14.922 -8.82 1 95.94 185 ALA A CA 1
ATOM 1383 C C . ALA A 1 185 ? -2.434 -13.758 -9.102 1 95.94 185 ALA A C 1
ATOM 1385 O O . ALA A 1 185 ? -2.164 -12.617 -8.719 1 95.94 185 ALA A O 1
ATOM 1386 N N . GLY A 1 186 ? -3.539 -14.07 -9.734 1 93.69 186 GLY A N 1
ATOM 1387 C CA . GLY A 1 186 ? -4.492 -13.023 -10.086 1 93.69 186 GLY A CA 1
ATOM 1388 C C . GLY A 1 186 ? -5.285 -12.516 -8.891 1 93.69 186 GLY A C 1
ATOM 1389 O O . GLY A 1 186 ? -5.957 -11.492 -8.984 1 93.69 186 GLY A O 1
ATOM 1390 N N . SER A 1 187 ? -5.195 -13.188 -7.812 1 92.5 187 SER A N 1
ATOM 1391 C CA . SER A 1 187 ? -5.965 -12.805 -6.633 1 92.5 187 SER A CA 1
ATOM 1392 C C . SER A 1 187 ? -5.402 -11.539 -5.988 1 92.5 187 SER A C 1
ATOM 1394 O O . SER A 1 187 ? -6.113 -10.547 -5.828 1 92.5 187 SER A O 1
ATOM 1396 N N . PRO A 1 188 ? -4.141 -11.469 -5.637 1 91.56 188 PRO A N 1
ATOM 1397 C CA . PRO A 1 188 ? -3.609 -10.281 -4.957 1 91.56 188 PRO A CA 1
ATOM 1398 C C . PRO A 1 188 ? -3.197 -9.18 -5.926 1 91.56 188 PRO A C 1
ATOM 1400 O O . PRO A 1 188 ? -2.865 -8.07 -5.5 1 91.56 188 PRO A O 1
ATOM 1403 N N . LEU A 1 189 ? -3.248 -9.477 -7.238 1 93.19 189 LEU A N 1
ATOM 1404 C CA . LEU A 1 189 ? -2.691 -8.547 -8.211 1 93.19 189 LEU A CA 1
ATOM 1405 C C . LEU A 1 189 ? -3.467 -8.609 -9.523 1 93.19 189 LEU A C 1
ATOM 1407 O O . LEU A 1 189 ? -3.717 -9.695 -10.055 1 93.19 189 LEU A O 1
ATOM 1411 N N . ASP A 1 190 ? -3.887 -7.465 -10 1 92.88 190 ASP A N 1
ATOM 1412 C CA . ASP A 1 190 ? -4.492 -7.41 -11.328 1 92.88 190 ASP A CA 1
ATOM 1413 C C . ASP A 1 190 ? -3.449 -7.633 -12.422 1 92.88 190 ASP A C 1
ATOM 1415 O O . ASP A 1 190 ? -2.602 -6.77 -12.656 1 92.88 190 ASP A O 1
ATOM 1419 N N . LEU A 1 191 ? -3.562 -8.727 -13.109 1 95.94 191 LEU A N 1
ATOM 1420 C CA . LEU A 1 191 ? -2.564 -9.094 -14.109 1 95.94 191 LEU A CA 1
ATOM 1421 C C . LEU A 1 191 ? -3.045 -8.742 -15.508 1 95.94 191 LEU A C 1
ATOM 1423 O O . LEU A 1 191 ? -2.49 -9.227 -16.5 1 95.94 191 LEU A O 1
ATOM 1427 N N . LYS A 1 192 ? -4.113 -8.008 -15.555 1 94.69 192 LYS A N 1
ATOM 1428 C CA . LYS A 1 192 ? -4.652 -7.457 -16.797 1 94.69 192 LYS A CA 1
ATOM 1429 C C . LYS A 1 192 ? -5.008 -8.57 -17.781 1 94.69 192 LYS A C 1
ATOM 1431 O O . LYS A 1 192 ? -4.703 -8.469 -18.969 1 94.69 192 LYS A O 1
ATOM 1436 N N . GLY A 1 193 ? -5.52 -9.656 -17.266 1 94.25 193 GLY A N 1
ATOM 1437 C CA . GLY A 1 193 ? -6.031 -10.727 -18.109 1 94.25 193 GLY A CA 1
ATOM 1438 C C . GLY A 1 193 ? -4.938 -11.617 -18.672 1 94.25 193 GLY A C 1
ATOM 1439 O O . GLY A 1 193 ? -5.211 -12.508 -19.469 1 94.25 193 GLY A O 1
ATOM 1440 N N . GLN A 1 194 ? -3.729 -11.453 -18.25 1 96.25 194 GLN A N 1
ATOM 1441 C CA . GLN A 1 194 ? -2.609 -12.188 -18.828 1 96.25 194 GLN A CA 1
ATOM 1442 C C . GLN A 1 194 ? -2.635 -13.656 -18.406 1 96.25 194 GLN A C 1
ATOM 1444 O O . GLN A 1 194 ? -2.197 -14.531 -19.141 1 96.25 194 GLN A O 1
ATOM 1449 N N . ILE A 1 195 ? -3.141 -13.914 -17.219 1 95.88 195 ILE A N 1
ATOM 1450 C CA . ILE A 1 195 ? -3.102 -15.273 -16.703 1 95.88 195 ILE A CA 1
ATOM 1451 C C . ILE A 1 195 ? -4.523 -15.781 -16.469 1 95.88 195 ILE A C 1
ATOM 1453 O O . ILE A 1 195 ? -5.371 -15.055 -15.945 1 95.88 195 ILE A O 1
ATOM 1457 N N . VAL A 1 196 ? -4.77 -16.922 -16.906 1 95.56 196 VAL A N 1
ATOM 1458 C CA . VAL A 1 196 ? -6.031 -17.625 -16.688 1 95.56 196 VAL A CA 1
ATOM 1459 C C . VAL A 1 196 ? -5.781 -18.891 -15.875 1 95.56 196 VAL A C 1
ATOM 1461 O O . VAL A 1 196 ? -4.992 -19.75 -16.266 1 95.56 196 VAL A O 1
ATOM 1464 N N . ALA A 1 197 ? -6.402 -18.938 -14.711 1 97.12 197 ALA A N 1
ATOM 1465 C CA . ALA A 1 197 ? -6.34 -20.203 -13.984 1 97.12 197 ALA A CA 1
ATOM 1466 C C . ALA A 1 197 ? -7.066 -21.297 -14.75 1 97.12 197 ALA A C 1
ATOM 1468 O O . ALA A 1 197 ? -8.266 -21.188 -15.023 1 97.12 197 ALA A O 1
ATOM 1469 N N . LYS A 1 198 ? -6.348 -22.312 -15.133 1 95.44 198 LYS A N 1
ATOM 1470 C CA . LYS A 1 198 ? -6.879 -23.469 -15.852 1 95.44 198 LYS A CA 1
ATOM 1471 C C . LYS A 1 198 ? -6.707 -24.75 -15.039 1 95.44 198 LYS A C 1
ATOM 1473 O O . LYS A 1 198 ? -5.637 -25 -14.477 1 95.44 198 LYS A O 1
ATOM 1478 N N . GLY A 1 199 ? -7.785 -25.469 -15.039 1 96.06 199 GLY A N 1
ATOM 1479 C CA . GLY A 1 199 ? -7.77 -26.719 -14.305 1 96.06 199 GLY A CA 1
ATOM 1480 C C . GLY A 1 199 ? -7.477 -27.922 -15.18 1 96.06 199 GLY A C 1
ATOM 1481 O O . GLY A 1 199 ? -8.148 -28.141 -16.188 1 96.06 199 GLY A O 1
ATOM 1482 N N . HIS A 1 200 ? -6.492 -28.688 -14.758 1 94.75 200 HIS A N 1
ATOM 1483 C CA . HIS A 1 200 ? -6.125 -29.953 -15.383 1 94.75 200 HIS A CA 1
ATOM 1484 C C . HIS A 1 200 ? -6.582 -31.141 -14.531 1 94.75 200 HIS A C 1
ATOM 1486 O O . HIS A 1 200 ? -6.055 -31.375 -13.438 1 94.75 200 HIS A O 1
ATOM 1492 N N . THR A 1 201 ? -7.523 -31.875 -15.07 1 94.81 201 THR A N 1
ATOM 1493 C CA . THR A 1 201 ? -8.125 -32.938 -14.289 1 94.81 201 THR A CA 1
ATOM 1494 C C . THR A 1 201 ? -7.277 -34.219 -14.375 1 94.81 201 THR A C 1
ATOM 1496 O O . THR A 1 201 ? -6.766 -34.562 -15.438 1 94.81 201 THR A O 1
ATOM 1499 N N . VAL A 1 202 ? -7.141 -34.812 -13.234 1 95.75 202 VAL A N 1
ATOM 1500 C CA . VAL A 1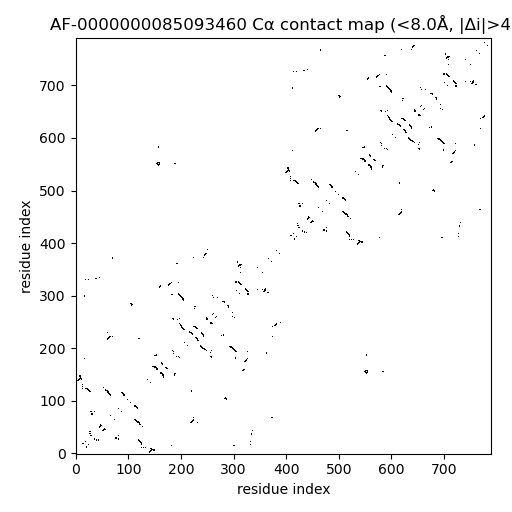 202 ? -6.344 -36.031 -13.117 1 95.75 202 VAL A CA 1
ATOM 1501 C C . VAL A 1 202 ? -7.141 -37.094 -12.367 1 95.75 202 VAL A C 1
ATOM 1503 O O . VAL A 1 202 ? -7.914 -36.781 -11.461 1 95.75 202 VAL A O 1
ATOM 1506 N N . GLY A 1 203 ? -6.965 -38.375 -12.797 1 96.19 203 GLY A N 1
ATOM 1507 C CA . GLY A 1 203 ? -7.473 -39.531 -12.086 1 96.19 203 GLY A CA 1
ATOM 1508 C C . GLY A 1 203 ? -6.414 -40.594 -11.844 1 96.19 203 GLY A C 1
ATOM 1509 O O . GLY A 1 203 ? -5.523 -40.781 -12.68 1 96.19 203 GLY A O 1
ATOM 1510 N N . HIS A 1 204 ? -6.555 -41.281 -10.688 1 97.25 204 HIS A N 1
ATOM 1511 C CA . HIS A 1 204 ? -5.691 -42.406 -10.344 1 97.25 204 HIS A CA 1
ATOM 1512 C C . HIS A 1 204 ? -6.488 -43.688 -10.289 1 97.25 204 HIS A C 1
ATOM 1514 O O . HIS A 1 204 ? -7.586 -43.75 -9.734 1 97.25 204 HIS A O 1
ATOM 1520 N N . ILE A 1 205 ? -5.93 -44.688 -10.898 1 98.19 205 ILE A N 1
ATOM 1521 C CA . ILE A 1 205 ? -6.512 -46.031 -10.742 1 98.19 205 ILE A CA 1
ATOM 1522 C C . ILE A 1 205 ? -5.512 -46.938 -10.031 1 98.19 205 ILE A C 1
ATOM 1524 O O . ILE A 1 205 ? -4.305 -46.688 -10.078 1 98.19 205 ILE A O 1
ATOM 1528 N N . GLN A 1 206 ? -6.07 -47.906 -9.375 1 97.94 206 GLN A N 1
ATOM 1529 C CA . GLN A 1 206 ? -5.262 -48.906 -8.695 1 97.94 206 GLN A CA 1
ATOM 1530 C C . GLN A 1 206 ? -5.188 -50.219 -9.5 1 97.94 206 GLN A C 1
ATOM 1532 O O . GLN A 1 206 ? -6.211 -50.812 -9.789 1 97.94 206 GLN A O 1
ATOM 1537 N N . LEU A 1 207 ? -3.998 -50.594 -9.852 1 98.38 207 LEU A N 1
ATOM 1538 C CA . LEU A 1 207 ? -3.789 -51.844 -10.578 1 98.38 207 LEU A CA 1
ATOM 1539 C C . LEU A 1 207 ? -3.545 -53 -9.617 1 98.38 207 LEU A C 1
ATOM 1541 O O . LEU A 1 207 ? -3.008 -52.812 -8.523 1 98.38 207 LEU A O 1
ATOM 1545 N N . SER A 1 208 ? -3.926 -54.188 -10.039 1 96.94 208 SER A N 1
ATOM 1546 C CA . SER A 1 208 ? -3.533 -55.375 -9.32 1 96.94 208 SER A CA 1
ATOM 1547 C C . SER A 1 208 ? -2.049 -55.688 -9.508 1 96.94 208 SER A C 1
ATOM 1549 O O . SER A 1 208 ? -1.411 -55.125 -10.406 1 96.94 208 SER A O 1
ATOM 1551 N N . PRO A 1 209 ? -1.524 -56.562 -8.641 1 96.56 209 PRO A N 1
ATOM 1552 C CA . PRO A 1 209 ? -0.116 -56.938 -8.812 1 96.56 209 PRO A CA 1
ATOM 1553 C C . PRO A 1 209 ? 0.181 -57.5 -10.188 1 96.56 209 PRO A C 1
ATOM 1555 O O . PRO A 1 209 ? 1.228 -57.219 -10.773 1 96.56 209 PRO A O 1
ATOM 1558 N N . GLU A 1 210 ? -0.718 -58.25 -10.695 1 97.31 210 GLU A N 1
ATOM 1559 C CA . GLU A 1 210 ? -0.552 -58.844 -12.023 1 97.31 210 GLU A CA 1
ATOM 1560 C C . GLU A 1 210 ? -0.577 -57.75 -13.102 1 97.31 210 GLU A C 1
ATOM 1562 O O . GLU A 1 210 ? 0.188 -57.812 -14.062 1 97.31 210 GLU A O 1
ATOM 1567 N N . GLU A 1 211 ? -1.427 -56.844 -12.945 1 97.38 211 GLU A N 1
ATOM 1568 C CA . GLU A 1 211 ? -1.525 -55.719 -13.898 1 97.38 211 GLU A CA 1
ATOM 1569 C C . GLU A 1 211 ? -0.282 -54.844 -13.844 1 97.38 211 GLU A C 1
ATOM 1571 O O . GLU A 1 211 ? 0.154 -54.312 -14.875 1 97.38 211 GLU A O 1
ATOM 1576 N N . VAL A 1 212 ? 0.23 -54.656 -12.672 1 97.62 212 VAL A N 1
ATOM 1577 C CA . VAL A 1 212 ? 1.45 -53.844 -12.531 1 97.62 212 VAL A CA 1
ATOM 1578 C C . VAL A 1 212 ? 2.566 -54.469 -13.367 1 97.62 212 VAL A C 1
ATOM 1580 O O . VAL A 1 212 ? 3.279 -53.781 -14.086 1 97.62 212 VAL A O 1
ATOM 1583 N N . LYS A 1 213 ? 2.73 -55.75 -13.289 1 97 213 LYS A N 1
ATOM 1584 C CA . LYS A 1 213 ? 3.732 -56.438 -14.078 1 97 213 LYS A CA 1
ATOM 1585 C C . LYS A 1 213 ? 3.463 -56.312 -15.57 1 97 213 LYS A C 1
ATOM 1587 O O . LYS A 1 213 ? 4.391 -56.125 -16.359 1 97 213 LYS A O 1
ATOM 1592 N N . LYS A 1 214 ? 2.209 -56.344 -15.883 1 97.25 214 LYS A N 1
ATOM 1593 C CA . LYS A 1 214 ? 1.778 -56.281 -17.281 1 97.25 214 LYS A CA 1
ATOM 1594 C C . LYS A 1 214 ? 2.084 -54.906 -17.891 1 97.25 214 LYS A C 1
ATOM 1596 O O . LYS A 1 214 ? 2.49 -54.812 -19.047 1 97.25 214 LYS A O 1
ATOM 1601 N N . TYR A 1 215 ? 1.914 -53.844 -17.125 1 97.81 215 TYR A N 1
ATOM 1602 C CA . TYR A 1 215 ? 1.933 -52.5 -17.688 1 97.81 215 TYR A CA 1
ATOM 1603 C C . TYR A 1 215 ? 3.195 -51.75 -17.281 1 97.81 215 TYR A C 1
ATOM 1605 O O . TYR A 1 215 ? 3.4 -50.594 -17.672 1 97.81 215 TYR A O 1
ATOM 1613 N N . LYS A 1 216 ? 4.129 -52.281 -16.5 1 95.94 216 LYS A N 1
ATOM 1614 C CA . LYS A 1 216 ? 5.258 -51.594 -15.883 1 95.94 216 LYS A CA 1
ATOM 1615 C C . LYS A 1 216 ? 6.18 -51 -16.938 1 95.94 216 LYS A C 1
ATOM 1617 O O . LYS A 1 216 ? 6.852 -50 -16.688 1 95.94 216 LYS A O 1
ATOM 1622 N N . ASP A 1 217 ? 6.168 -51.562 -18.141 1 95.38 217 ASP A N 1
ATOM 1623 C CA . ASP A 1 217 ? 7.16 -51.125 -19.125 1 95.38 217 ASP A CA 1
ATOM 1624 C C . ASP A 1 217 ? 6.512 -50.312 -20.234 1 95.38 217 ASP A C 1
ATOM 1626 O O . ASP A 1 217 ? 7.145 -50.031 -21.266 1 95.38 217 ASP A O 1
ATOM 1630 N N . ILE A 1 218 ? 5.293 -49.938 -20.094 1 97.19 218 ILE A N 1
ATOM 1631 C CA . ILE A 1 218 ? 4.695 -49.094 -21.125 1 97.19 218 ILE A CA 1
ATOM 1632 C C . ILE A 1 218 ? 5.309 -47.688 -21.062 1 97.19 218 ILE A C 1
ATOM 1634 O O . ILE A 1 218 ? 5.781 -47.25 -20.016 1 97.19 218 ILE A O 1
ATOM 1638 N N . PRO A 1 219 ? 5.422 -47 -22.188 1 97.06 219 PRO A N 1
ATOM 1639 C CA . PRO A 1 219 ? 5.832 -45.594 -22.172 1 97.06 219 PRO A CA 1
ATOM 1640 C C . PRO A 1 219 ? 4.723 -44.656 -21.703 1 97.06 219 PRO A C 1
ATOM 1642 O O . PRO A 1 219 ? 3.598 -45.094 -21.453 1 97.06 219 PRO A O 1
ATOM 1645 N N . ILE A 1 220 ? 5.051 -43.469 -21.5 1 97.69 220 ILE A N 1
ATOM 1646 C CA . ILE A 1 220 ? 4.016 -42.438 -21.312 1 97.69 220 ILE A CA 1
ATOM 1647 C C . ILE A 1 220 ? 3.219 -42.281 -22.609 1 97.69 220 ILE A C 1
ATOM 1649 O O . ILE A 1 220 ? 3.795 -42.188 -23.703 1 97.69 220 ILE A O 1
ATOM 1653 N N . ILE A 1 221 ? 1.973 -42.375 -22.453 1 96.62 221 ILE A N 1
ATOM 1654 C CA . ILE A 1 221 ? 1.106 -42.094 -23.594 1 96.62 221 ILE A CA 1
ATOM 1655 C C . ILE A 1 221 ? 0.575 -40.656 -23.5 1 96.62 221 ILE A C 1
ATOM 1657 O O . ILE A 1 221 ? -0.237 -40.344 -22.625 1 96.62 221 ILE A O 1
ATOM 1661 N N . ASP A 1 222 ? 1.052 -39.844 -24.359 1 94.25 222 ASP A N 1
ATOM 1662 C CA . ASP A 1 222 ? 0.667 -38.438 -24.391 1 94.25 222 ASP A CA 1
ATOM 1663 C C . ASP A 1 222 ? -0.032 -38.062 -25.688 1 94.25 222 ASP A C 1
ATOM 1665 O O . ASP A 1 222 ? 0.623 -37.719 -26.672 1 94.25 222 ASP A O 1
ATOM 1669 N N . HIS A 1 223 ? -1.304 -38.188 -25.688 1 92.5 223 HIS A N 1
ATOM 1670 C CA . HIS A 1 223 ? -2.084 -37.781 -26.859 1 92.5 223 HIS A CA 1
ATOM 1671 C C . HIS A 1 223 ? -2.566 -36.344 -26.75 1 92.5 223 HIS A C 1
ATOM 1673 O O . HIS A 1 223 ? -3.359 -36.031 -25.875 1 92.5 223 HIS A O 1
ATOM 1679 N N . LEU A 1 224 ? -2.15 -35.5 -27.672 1 89.62 224 LEU A N 1
ATOM 1680 C CA . LEU A 1 224 ? -2.316 -34.062 -27.594 1 89.62 224 LEU A CA 1
ATOM 1681 C C . LEU A 1 224 ? -3.791 -33.656 -27.641 1 89.62 224 LEU A C 1
ATOM 1683 O O . LEU A 1 224 ? -4.164 -32.562 -27.281 1 89.62 224 LEU A O 1
ATOM 1687 N N . GLU A 1 225 ? -4.641 -34.562 -27.984 1 89.56 225 GLU A N 1
ATOM 1688 C CA . GLU A 1 225 ? -6.07 -34.281 -28.094 1 89.56 225 GLU A CA 1
ATOM 1689 C C . GLU A 1 225 ? -6.883 -35.219 -27.219 1 89.56 225 GLU A C 1
ATOM 1691 O O . GLU A 1 225 ? -8.109 -35.188 -27.203 1 89.56 225 GLU A O 1
ATOM 1696 N N . GLY A 1 226 ? -6.246 -36.125 -26.469 1 90.44 226 GLY A N 1
ATOM 1697 C CA . GLY A 1 226 ? -6.953 -37.125 -25.703 1 90.44 226 GLY A CA 1
ATOM 1698 C C . GLY A 1 226 ? -6.617 -37.094 -24.219 1 90.44 226 GLY A C 1
ATOM 1699 O O . GLY A 1 226 ? -7.512 -36.969 -23.391 1 90.44 226 GLY A O 1
ATOM 1700 N N . GLY A 1 227 ? -5.422 -37.281 -23.969 1 94.5 227 GLY A N 1
ATOM 1701 C CA . GLY A 1 227 ? -4.988 -37.344 -22.578 1 94.5 227 GLY A CA 1
ATOM 1702 C C . GLY A 1 227 ? -3.568 -37.844 -22.422 1 94.5 227 GLY A C 1
ATOM 1703 O O . GLY A 1 227 ? -2.842 -37.969 -23.406 1 94.5 227 GLY A O 1
ATOM 1704 N N . ILE A 1 228 ? -3.252 -37.969 -21.188 1 96.69 228 ILE A N 1
ATOM 1705 C CA . ILE A 1 228 ? -1.934 -38.5 -20.844 1 96.69 228 ILE A CA 1
ATOM 1706 C C . ILE A 1 228 ? -2.08 -39.688 -19.891 1 96.69 228 ILE A C 1
ATOM 1708 O O . ILE A 1 228 ? -2.875 -39.656 -18.953 1 96.69 228 ILE A O 1
ATOM 1712 N N . LEU A 1 229 ? -1.412 -40.719 -20.172 1 98 229 LEU A N 1
ATOM 1713 C CA . LEU A 1 229 ? -1.371 -41.906 -19.297 1 98 229 LEU A CA 1
ATOM 1714 C C . LEU A 1 229 ? 0.067 -42.25 -18.938 1 98 229 LEU A C 1
ATOM 1716 O O . LEU A 1 229 ? 0.922 -42.375 -19.812 1 98 229 LEU A O 1
ATOM 1720 N N . PHE A 1 230 ? 0.296 -42.438 -17.688 1 98.12 230 PHE A N 1
ATOM 1721 C CA . PHE A 1 230 ? 1.611 -42.781 -17.172 1 98.12 230 PHE A CA 1
ATOM 1722 C C . PHE A 1 230 ? 1.685 -44.281 -16.875 1 98.12 230 PHE A C 1
ATOM 1724 O O . PHE A 1 230 ? 0.662 -44.906 -16.625 1 98.12 230 PHE A O 1
ATOM 1731 N N . PRO A 1 231 ? 2.932 -44.844 -16.922 1 97.62 231 PRO A N 1
ATOM 1732 C CA . PRO A 1 231 ? 3.076 -46.188 -16.375 1 97.62 231 PRO A CA 1
ATOM 1733 C C . PRO A 1 231 ? 2.777 -46.25 -14.883 1 97.62 231 PRO A C 1
ATOM 1735 O O . PRO A 1 231 ? 2.818 -45.25 -14.195 1 97.62 231 PRO A O 1
ATOM 1738 N N . PRO A 1 232 ? 2.383 -47.438 -14.453 1 97.19 232 PRO A N 1
ATOM 1739 C CA . PRO A 1 232 ? 2.123 -47.562 -13.016 1 97.19 232 PRO A CA 1
ATOM 1740 C C . PRO A 1 232 ? 3.383 -47.375 -12.172 1 97.19 232 PRO A C 1
ATOM 1742 O O . PRO A 1 232 ? 4.477 -47.75 -12.602 1 97.19 232 PRO A O 1
ATOM 1745 N N . GLN A 1 233 ? 3.18 -46.844 -11.055 1 94.25 233 GLN A N 1
ATOM 1746 C CA . GLN A 1 233 ? 4.258 -46.75 -10.07 1 94.25 233 GLN A CA 1
ATOM 1747 C C . GLN A 1 233 ? 4.387 -48.062 -9.281 1 94.25 233 GLN A C 1
ATOM 1749 O O . GLN A 1 233 ? 3.668 -49.031 -9.539 1 94.25 233 GLN A O 1
ATOM 1754 N N . GLU A 1 234 ? 5.336 -48 -8.359 1 90.5 234 GLU A N 1
ATOM 1755 C CA . GLU A 1 234 ? 5.621 -49.188 -7.59 1 90.5 234 GLU A CA 1
ATOM 1756 C C . GLU A 1 234 ? 4.41 -49.625 -6.762 1 90.5 234 GLU A C 1
ATOM 1758 O O . GLU A 1 234 ? 4.18 -50.812 -6.559 1 90.5 234 GLU A O 1
ATOM 1763 N N . ASP A 1 235 ? 3.66 -48.719 -6.352 1 93.38 235 ASP A N 1
ATOM 1764 C CA . ASP A 1 235 ? 2.512 -49.031 -5.504 1 93.38 235 ASP A CA 1
ATOM 1765 C C . ASP A 1 235 ? 1.296 -49.406 -6.34 1 93.38 235 ASP A C 1
ATOM 1767 O O . ASP A 1 235 ? 0.21 -49.656 -5.805 1 93.38 235 ASP A O 1
ATOM 1771 N N . GLY A 1 236 ? 1.451 -49.375 -7.629 1 96.44 236 GLY A N 1
ATOM 1772 C CA . GLY A 1 236 ? 0.394 -49.812 -8.516 1 96.44 236 GLY A CA 1
ATOM 1773 C C . GLY A 1 236 ? -0.515 -48.688 -8.984 1 96.44 236 GLY A C 1
ATOM 1774 O O . GLY A 1 236 ? -1.456 -48.938 -9.742 1 96.44 236 GLY A O 1
ATOM 1775 N N . ILE A 1 237 ? -0.249 -47.562 -8.555 1 97.19 237 ILE A N 1
ATOM 1776 C CA . ILE A 1 237 ? -1.095 -46.438 -8.938 1 97.19 237 ILE A CA 1
ATOM 1777 C C . ILE A 1 237 ? -0.708 -45.969 -10.336 1 97.19 237 ILE A C 1
ATOM 1779 O O . ILE A 1 237 ? 0.476 -45.781 -10.625 1 97.19 237 ILE A O 1
ATOM 1783 N N . MET A 1 238 ? -1.677 -45.875 -11.18 1 98 238 MET A N 1
ATOM 1784 C CA . MET A 1 238 ? -1.534 -45.344 -12.531 1 98 238 MET A CA 1
ATOM 1785 C C . MET A 1 238 ? -2.299 -44.031 -12.688 1 98 238 MET A C 1
ATOM 1787 O O . MET A 1 238 ? -3.479 -43.938 -12.336 1 98 238 MET A O 1
ATOM 1791 N N . LYS A 1 239 ? -1.618 -43.062 -13.203 1 98 239 LYS A N 1
ATOM 1792 C CA . LYS A 1 239 ? -2.191 -41.719 -13.32 1 98 239 LYS A CA 1
ATOM 1793 C C . LYS A 1 239 ? -2.65 -41.469 -14.75 1 98 239 LYS A C 1
ATOM 1795 O O . LYS A 1 239 ? -1.934 -41.75 -15.711 1 98 239 LYS A O 1
ATOM 1800 N N . ILE A 1 240 ? -3.805 -40.875 -14.883 1 97.75 240 ILE A N 1
ATOM 1801 C CA . ILE A 1 240 ? -4.363 -40.406 -16.156 1 97.75 240 ILE A CA 1
ATOM 1802 C C . ILE A 1 240 ? -4.695 -38.938 -16.078 1 97.75 240 ILE A C 1
ATOM 1804 O O . ILE A 1 240 ? -5.316 -38.469 -15.109 1 97.75 240 ILE A O 1
ATOM 1808 N N . GLY A 1 241 ? -4.242 -38.219 -17.016 1 96.06 241 GLY A N 1
ATOM 1809 C CA . GLY A 1 241 ? -4.504 -36.781 -17.078 1 96.06 241 GLY A CA 1
ATOM 1810 C C . GLY A 1 241 ? -5.34 -36.375 -18.281 1 96.06 241 GLY A C 1
ATOM 1811 O O . GLY A 1 241 ? -5.152 -36.906 -19.375 1 96.06 241 GLY A O 1
ATOM 1812 N N . ALA A 1 242 ? -6.25 -35.469 -18.078 1 93.69 242 ALA A N 1
ATOM 1813 C CA . ALA A 1 242 ? -7.094 -34.938 -19.156 1 93.69 242 ALA A CA 1
ATOM 1814 C C . ALA A 1 242 ? -6.43 -33.781 -19.859 1 93.69 242 ALA A C 1
ATOM 1816 O O . ALA A 1 242 ? -5.613 -33.062 -19.266 1 93.69 242 ALA A O 1
ATOM 1817 N N . ILE A 1 243 ? -6.727 -33.594 -21.125 1 91.19 243 ILE A N 1
ATOM 1818 C CA . ILE A 1 243 ? -6.266 -32.438 -21.875 1 91.19 243 ILE A CA 1
ATOM 1819 C C . ILE A 1 243 ? -7.434 -31.5 -22.141 1 91.19 243 ILE A C 1
ATOM 1821 O O . ILE A 1 243 ? -7.25 -30.406 -22.672 1 91.19 243 ILE A O 1
ATOM 1825 N N . HIS A 1 244 ? -8.625 -31.953 -21.797 1 91.25 244 HIS A N 1
ATOM 1826 C CA . HIS A 1 244 ? -9.789 -31.062 -21.766 1 91.25 244 HIS A CA 1
ATOM 1827 C C . HIS A 1 244 ? -9.867 -30.312 -20.453 1 91.25 244 HIS A C 1
ATOM 1829 O O . HIS A 1 244 ? -10.297 -30.875 -19.438 1 91.25 244 HIS A O 1
ATOM 1835 N N . PHE A 1 245 ? -9.57 -29.062 -20.531 1 94.25 245 PHE A N 1
ATOM 1836 C CA . PHE A 1 245 ? -9.328 -28.266 -19.328 1 94.25 245 PHE A CA 1
ATOM 1837 C C . PHE A 1 245 ? -10.578 -27.5 -18.938 1 94.25 245 PHE A C 1
ATOM 1839 O O . PHE A 1 245 ? -11.508 -27.359 -19.734 1 94.25 245 PHE A O 1
ATOM 1846 N N . VAL A 1 246 ? -10.516 -26.984 -17.719 1 95.06 246 VAL A N 1
ATOM 1847 C CA . VAL A 1 246 ? -11.633 -26.188 -17.219 1 95.06 246 VAL A CA 1
ATOM 1848 C C . VAL A 1 246 ? -11.125 -24.828 -16.766 1 95.06 246 VAL A C 1
ATOM 1850 O O . VAL A 1 246 ? -9.938 -24.656 -16.484 1 95.06 246 VAL A O 1
ATOM 1853 N N . THR A 1 247 ? -11.953 -23.828 -16.797 1 95.62 247 THR A N 1
ATOM 1854 C CA . THR A 1 247 ? -11.719 -22.531 -16.203 1 95.62 247 THR A CA 1
ATOM 1855 C C . THR A 1 247 ? -12.727 -22.25 -15.102 1 95.62 247 THR A C 1
ATOM 1857 O O . THR A 1 247 ? -13.656 -23.031 -14.891 1 95.62 247 THR A O 1
ATOM 1860 N N . ASN A 1 248 ? -12.5 -21.266 -14.32 1 94.69 248 ASN A N 1
ATOM 1861 C CA . ASN A 1 248 ? -13.383 -20.859 -13.227 1 94.69 248 ASN A CA 1
ATOM 1862 C C . ASN A 1 248 ? -13.562 -19.344 -13.188 1 94.69 248 ASN A C 1
ATOM 1864 O O . ASN A 1 248 ? -12.875 -18.656 -12.43 1 94.69 248 ASN A O 1
ATOM 1868 N N . TYR A 1 249 ? -14.492 -18.828 -13.953 1 91.19 249 TYR A N 1
ATOM 1869 C CA . TYR A 1 249 ? -14.852 -17.422 -14 1 91.19 249 TYR A CA 1
ATOM 1870 C C . TYR A 1 249 ? -16.031 -17.125 -13.078 1 91.19 249 TYR A C 1
ATOM 1872 O O . TYR A 1 249 ? -17.094 -16.688 -13.539 1 91.19 249 TYR A O 1
ATOM 1880 N N . ALA A 1 250 ? -15.836 -17.328 -11.852 1 80.38 250 ALA A N 1
ATOM 1881 C CA . ALA A 1 250 ? -16.922 -17.047 -10.922 1 80.38 250 ALA A CA 1
ATOM 1882 C C . ALA A 1 250 ? -17.297 -15.57 -10.93 1 80.38 250 ALA A C 1
ATOM 1884 O O . ALA A 1 250 ? -16.453 -14.719 -11.234 1 80.38 250 ALA A O 1
ATOM 1885 N N . LYS A 1 251 ? -18.5 -15.219 -10.602 1 73.38 251 LYS A N 1
ATOM 1886 C CA . LYS A 1 251 ? -19.031 -13.852 -10.625 1 73.38 251 LYS A CA 1
ATOM 1887 C C . LYS A 1 251 ? -18.25 -12.945 -9.68 1 73.38 251 LYS A C 1
ATOM 1889 O O . LYS A 1 251 ? -18.016 -11.781 -9.984 1 73.38 251 LYS A O 1
ATOM 1894 N N . SER A 1 252 ? -17.828 -13.547 -8.625 1 75.44 252 SER A N 1
ATOM 1895 C CA . SER A 1 252 ? -17.156 -12.766 -7.598 1 75.44 252 SER A CA 1
ATOM 1896 C C . SER A 1 252 ? -15.727 -12.398 -8.023 1 75.44 252 SER A C 1
ATOM 1898 O O . SER A 1 252 ? -15.086 -11.555 -7.395 1 75.44 252 SER A O 1
ATOM 1900 N N . TYR A 1 253 ? -15.273 -12.969 -9.156 1 79.06 253 TYR A N 1
ATOM 1901 C CA . TYR A 1 253 ? -13.875 -12.789 -9.531 1 79.06 253 TYR A CA 1
ATOM 1902 C C . TYR A 1 253 ? -13.727 -11.695 -10.586 1 79.06 253 TYR A C 1
ATOM 1904 O O . TYR A 1 253 ? -12.633 -11.453 -11.086 1 79.06 253 TYR A O 1
ATOM 1912 N N . ARG A 1 254 ? -14.734 -10.992 -10.828 1 72.94 254 ARG A N 1
ATOM 1913 C CA . ARG A 1 254 ? -14.742 -9.789 -11.648 1 72.94 254 ARG A CA 1
ATOM 1914 C C . ARG A 1 254 ? -14.109 -10.047 -13.008 1 72.94 254 ARG A C 1
ATOM 1916 O O . ARG A 1 254 ? -13.219 -9.312 -13.438 1 72.94 254 ARG A O 1
ATOM 1923 N N . GLY A 1 255 ? -14.43 -11.234 -13.555 1 83.44 255 GLY A N 1
ATOM 1924 C CA . GLY A 1 255 ? -14.016 -11.5 -14.922 1 83.44 255 GLY A CA 1
ATOM 1925 C C . GLY A 1 255 ? -12.695 -12.25 -15.008 1 83.44 255 GLY A C 1
ATOM 1926 O O . GLY A 1 255 ? -12.188 -12.5 -16.094 1 83.44 255 GLY A O 1
ATOM 1927 N N . MET A 1 256 ? -12.18 -12.594 -13.914 1 90.44 256 MET A N 1
ATOM 1928 C CA . MET A 1 256 ? -10.938 -13.367 -13.891 1 90.44 256 MET A CA 1
ATOM 1929 C C . MET A 1 256 ? -11.211 -14.828 -13.57 1 90.44 256 MET A C 1
ATOM 1931 O O . MET A 1 256 ? -12.164 -15.148 -12.859 1 90.44 256 MET A O 1
ATOM 1935 N N . SER A 1 257 ? -10.492 -15.672 -14.156 1 94.81 257 SER A N 1
ATOM 1936 C CA . SER A 1 257 ? -10.484 -17.062 -13.719 1 94.81 257 SER A CA 1
ATOM 1937 C C . SER A 1 257 ? -9.5 -17.281 -12.578 1 94.81 257 SER A C 1
ATOM 1939 O O . SER A 1 257 ? -8.312 -16.953 -12.703 1 94.81 257 SER A O 1
ATOM 1941 N N . LEU A 1 258 ? -9.992 -17.75 -11.508 1 95.44 258 LEU A N 1
ATOM 1942 C CA . LEU A 1 258 ? -9.18 -18.094 -10.344 1 95.44 258 LEU A CA 1
ATOM 1943 C C . LEU A 1 258 ? -9.352 -19.562 -9.961 1 95.44 258 LEU A C 1
ATOM 1945 O O . LEU A 1 258 ? -10.352 -20.188 -10.336 1 95.44 258 LEU A O 1
ATOM 1949 N N . PRO A 1 259 ? -8.367 -20.109 -9.281 1 95.75 259 PRO A N 1
ATOM 1950 C CA . PRO A 1 259 ? -8.461 -21.531 -8.961 1 95.75 259 PRO A CA 1
ATOM 1951 C C . PRO A 1 259 ? -9.57 -21.844 -7.961 1 95.75 259 PRO A C 1
ATOM 1953 O O . PRO A 1 259 ? -9.867 -21.031 -7.086 1 95.75 259 PRO A O 1
ATOM 1956 N N . ARG A 1 260 ? -10.141 -22.953 -8.133 1 94.06 260 ARG A N 1
ATOM 1957 C CA . ARG A 1 260 ? -11.078 -23.562 -7.191 1 94.06 260 ARG A CA 1
ATOM 1958 C C . ARG A 1 260 ? -10.445 -24.75 -6.484 1 94.06 260 ARG A C 1
ATOM 1960 O O . ARG A 1 260 ? -10.609 -25.891 -6.914 1 94.06 260 ARG A O 1
ATOM 1967 N N . TYR A 1 261 ? -9.789 -24.484 -5.398 1 93.88 261 TYR A N 1
ATOM 1968 C CA . TYR A 1 261 ? -8.984 -25.5 -4.727 1 93.88 261 TYR A CA 1
ATOM 1969 C C . TYR A 1 261 ? -9.867 -26.453 -3.928 1 93.88 261 TYR A C 1
ATOM 1971 O O . TYR A 1 261 ? -10.859 -26.031 -3.326 1 93.88 261 TYR A O 1
ATOM 1979 N N . ARG A 1 262 ? -9.445 -27.625 -3.85 1 91.94 262 ARG A N 1
ATOM 1980 C CA . ARG A 1 262 ? -10.188 -28.656 -3.133 1 91.94 262 ARG A CA 1
ATOM 1981 C C . ARG A 1 262 ? -10.195 -28.375 -1.633 1 91.94 262 ARG A C 1
ATOM 1983 O O . ARG A 1 262 ? -11.164 -28.703 -0.941 1 91.94 262 ARG A O 1
ATOM 1990 N N . SER A 1 263 ? -9.117 -27.812 -1.164 1 92.12 263 SER A N 1
ATOM 1991 C CA . SER A 1 263 ? -9.055 -27.469 0.255 1 92.12 263 SER A CA 1
ATOM 1992 C C . SER A 1 263 ? -10.227 -26.578 0.664 1 92.12 263 SER A C 1
ATOM 1994 O O . SER A 1 263 ? -10.688 -26.641 1.806 1 92.12 263 SER A O 1
ATOM 1996 N N . ASP A 1 264 ? -10.703 -25.812 -0.268 1 92.06 264 ASP A N 1
ATOM 1997 C CA . ASP A 1 264 ? -11.836 -24.922 -0.016 1 92.06 264 ASP A CA 1
ATOM 1998 C C . ASP A 1 264 ? -13.133 -25.531 -0.534 1 92.06 264 ASP A C 1
ATOM 2000 O O . ASP A 1 264 ? -14.227 -25.094 -0.169 1 92.06 264 ASP A O 1
ATOM 2004 N N . ASN A 1 265 ? -13 -26.562 -1.407 1 91.06 265 ASN A N 1
ATOM 2005 C CA . ASN A 1 265 ? -14.125 -27.25 -2.037 1 91.06 265 ASN A CA 1
ATOM 2006 C C . ASN A 1 265 ? -13.938 -28.766 -2.002 1 91.06 265 ASN A C 1
ATOM 2008 O O . ASN A 1 265 ? -13.773 -29.406 -3.047 1 91.06 265 ASN A O 1
ATOM 2012 N N . PRO A 1 266 ? -14.008 -29.422 -0.892 1 88.25 266 PRO A N 1
ATOM 2013 C CA . PRO A 1 266 ? -13.656 -30.844 -0.72 1 88.25 266 PRO A CA 1
ATOM 2014 C C . PRO A 1 266 ? -14.523 -31.766 -1.566 1 88.25 266 PRO A C 1
ATOM 2016 O O . PRO A 1 266 ? -14.133 -32.906 -1.85 1 88.25 266 PRO A O 1
ATOM 2019 N N . GLY A 1 267 ? -15.602 -31.391 -2.094 1 84.62 267 GLY A N 1
ATOM 2020 C CA . GLY A 1 267 ? -16.469 -32.25 -2.891 1 84.62 267 GLY A CA 1
ATOM 2021 C C . GLY A 1 267 ? -16.125 -32.219 -4.367 1 84.62 267 GLY A C 1
ATOM 2022 O O . GLY A 1 267 ? -16.688 -33 -5.145 1 84.62 267 GLY A O 1
ATOM 2023 N N . ASP A 1 268 ? -15.172 -31.422 -4.656 1 87.69 268 ASP A N 1
ATOM 2024 C CA . ASP A 1 268 ? -14.828 -31.312 -6.07 1 87.69 268 ASP A CA 1
ATOM 2025 C C . ASP A 1 268 ? -14.086 -32.562 -6.559 1 87.69 268 ASP A C 1
ATOM 2027 O O . ASP A 1 268 ? -13.18 -33.031 -5.887 1 87.69 268 ASP A O 1
ATOM 2031 N N . GLY A 1 269 ? -14.492 -33.156 -7.59 1 85.12 269 GLY A N 1
ATOM 2032 C CA . GLY A 1 269 ? -13.859 -34.25 -8.312 1 85.12 269 GLY A CA 1
ATOM 2033 C C . GLY A 1 269 ? -13.656 -33.938 -9.789 1 85.12 269 GLY A C 1
ATOM 2034 O O . GLY A 1 269 ? -13.398 -32.781 -10.164 1 85.12 269 GLY A O 1
ATOM 2035 N N . VAL A 1 270 ? -13.672 -34.938 -10.578 1 87.06 270 VAL A N 1
ATOM 2036 C CA . VAL A 1 270 ? -13.594 -34.781 -12.031 1 87.06 270 VAL A CA 1
ATOM 2037 C C . VAL A 1 270 ? -14.984 -34.5 -12.594 1 87.06 270 VAL A C 1
ATOM 2039 O O . VAL A 1 270 ? -15.93 -35.25 -12.344 1 87.06 270 VAL A O 1
ATOM 2042 N N . PRO A 1 271 ? -15.07 -33.375 -13.305 1 91.56 271 PRO A N 1
ATOM 2043 C CA . PRO A 1 271 ? -16.359 -33.156 -13.953 1 91.56 271 PRO A CA 1
ATOM 2044 C C . PRO A 1 271 ? -16.766 -34.344 -14.859 1 91.56 271 PRO A C 1
ATOM 2046 O O . PRO A 1 271 ? -15.93 -34.906 -15.547 1 91.56 271 PRO A O 1
ATOM 2049 N N . ALA A 1 272 ? -18.047 -34.594 -14.867 1 92.62 272 ALA A N 1
ATOM 2050 C CA . ALA A 1 272 ? -18.578 -35.75 -15.57 1 92.62 272 ALA A CA 1
ATOM 2051 C C . ALA A 1 272 ? -18.234 -35.719 -17.062 1 92.62 272 ALA A C 1
ATOM 2053 O O . ALA A 1 272 ? -17.922 -36.719 -17.656 1 92.62 272 ALA A O 1
ATOM 2054 N N . GLU A 1 273 ? -18.359 -34.562 -17.609 1 92.44 273 GLU A N 1
ATOM 2055 C CA . GLU A 1 273 ? -18.078 -34.375 -19.047 1 92.44 273 GLU A CA 1
ATOM 2056 C C . GLU A 1 273 ? -16.625 -34.688 -19.359 1 92.44 273 GLU A C 1
ATOM 2058 O O . GLU A 1 273 ? -16.312 -35.312 -20.391 1 92.44 273 GLU A O 1
ATOM 2063 N N . ILE A 1 274 ? -15.773 -34.344 -18.531 1 93.88 274 ILE A N 1
ATOM 2064 C CA . ILE A 1 274 ? -14.352 -34.562 -18.719 1 93.88 274 ILE A CA 1
ATOM 2065 C C . ILE A 1 274 ? -14.031 -36.062 -18.484 1 93.88 274 ILE A C 1
ATOM 2067 O O . ILE A 1 274 ? -13.273 -36.656 -19.25 1 93.88 274 ILE A O 1
ATOM 2071 N N . GLU A 1 275 ? -14.602 -36.625 -17.5 1 94.19 275 GLU A N 1
ATOM 2072 C CA . GLU A 1 275 ? -14.406 -38.031 -17.219 1 94.19 275 GLU A CA 1
ATOM 2073 C C . GLU A 1 275 ? -14.828 -38.906 -18.406 1 94.19 275 GLU A C 1
ATOM 2075 O O . GLU A 1 275 ? -14.125 -39.844 -18.797 1 94.19 275 GLU A O 1
ATOM 2080 N N . ALA A 1 276 ? -15.969 -38.562 -18.938 1 95 276 ALA A N 1
ATOM 2081 C CA . ALA A 1 276 ? -16.469 -39.312 -20.078 1 95 276 ALA A CA 1
ATOM 2082 C C . ALA A 1 276 ? -15.477 -39.312 -21.234 1 95 276 ALA A C 1
ATOM 2084 O O . ALA A 1 276 ? -15.234 -40.344 -21.875 1 95 276 ALA A O 1
ATOM 2085 N N . ARG A 1 277 ? -14.93 -38.188 -21.484 1 93.44 277 ARG A N 1
ATOM 2086 C CA . ARG A 1 277 ? -13.953 -38.062 -22.562 1 93.44 277 ARG A CA 1
ATOM 2087 C C . ARG A 1 277 ? -12.688 -38.844 -22.266 1 93.44 277 ARG A C 1
ATOM 2089 O O . ARG A 1 277 ? -12.125 -39.5 -23.156 1 93.44 277 ARG A O 1
ATOM 2096 N N . LEU A 1 278 ? -12.273 -38.844 -21.062 1 94.62 278 LEU A N 1
ATOM 2097 C CA . LEU A 1 278 ? -11.078 -39.562 -20.656 1 94.62 278 LEU A CA 1
ATOM 2098 C C . LEU A 1 278 ? -11.258 -41.062 -20.812 1 94.62 278 LEU A C 1
ATOM 2100 O O . LEU A 1 278 ? -10.375 -41.75 -21.328 1 94.62 278 LEU A O 1
ATOM 2104 N N . ARG A 1 279 ? -12.367 -41.5 -20.406 1 96.44 279 ARG A N 1
ATOM 2105 C CA . ARG A 1 279 ? -12.641 -42.906 -20.469 1 96.44 279 ARG A CA 1
ATOM 2106 C C . ARG A 1 279 ? -12.773 -43.375 -21.922 1 96.44 279 ARG A C 1
ATOM 2108 O O . ARG A 1 279 ? -12.312 -44.469 -22.266 1 96.44 279 ARG A O 1
ATOM 2115 N N . ARG A 1 280 ? -13.414 -42.562 -22.688 1 95.62 280 ARG A N 1
ATOM 2116 C CA . ARG A 1 280 ? -13.492 -42.875 -24.109 1 95.62 280 ARG A CA 1
ATOM 2117 C C . ARG A 1 280 ? -12.102 -42.938 -24.734 1 95.62 280 ARG A C 1
ATOM 2119 O O . ARG A 1 280 ? -11.805 -43.875 -25.5 1 95.62 280 ARG A O 1
ATOM 2126 N N . TRP A 1 281 ? -11.305 -42.062 -24.406 1 94.81 281 TRP A N 1
ATOM 2127 C CA . TRP A 1 281 ? -9.93 -42.031 -24.906 1 94.81 281 TRP A CA 1
ATOM 2128 C C . TRP A 1 281 ? -9.172 -43.281 -24.469 1 94.81 281 TRP A C 1
ATOM 2130 O O . TRP A 1 281 ? -8.477 -43.906 -25.281 1 94.81 281 TRP A O 1
ATOM 2140 N N . MET A 1 282 ? -9.273 -43.625 -23.203 1 96.94 282 MET A N 1
ATOM 2141 C CA . MET A 1 282 ? -8.594 -44.812 -22.703 1 96.94 282 MET A CA 1
ATOM 2142 C C . MET A 1 282 ? -9.055 -46.062 -23.438 1 96.94 282 MET A C 1
ATOM 2144 O O . MET A 1 282 ? -8.25 -46.969 -23.703 1 96.94 282 MET A O 1
ATOM 2148 N N . SER A 1 283 ? -10.289 -46.094 -23.812 1 97.06 283 SER A N 1
ATOM 2149 C CA . SER A 1 283 ? -10.844 -47.25 -24.484 1 97.06 283 SER A CA 1
ATOM 2150 C C . SER A 1 283 ? -10.195 -47.438 -25.844 1 97.06 283 SER A C 1
ATOM 2152 O O . SER A 1 283 ? -10.266 -48.531 -26.422 1 97.06 283 SER A O 1
ATOM 2154 N N . GLU A 1 284 ? -9.617 -46.438 -26.359 1 95.19 284 GLU A N 1
ATOM 2155 C CA . GLU A 1 284 ? -9.039 -46.5 -27.703 1 95.19 284 GLU A CA 1
ATOM 2156 C C . GLU A 1 284 ? -7.723 -47.281 -27.703 1 95.19 284 GLU A C 1
ATOM 2158 O O . GLU A 1 284 ? -7.254 -47.719 -28.75 1 95.19 284 GLU A O 1
ATOM 2163 N N . PHE A 1 285 ? -7.07 -47.406 -26.594 1 94.88 285 PHE A N 1
ATOM 2164 C CA . PHE A 1 285 ? -5.758 -48.031 -26.656 1 94.88 285 PHE A CA 1
ATOM 2165 C C . PHE A 1 285 ? -5.57 -49 -25.484 1 94.88 285 PHE A C 1
ATOM 2167 O O . PHE A 1 285 ? -4.727 -49.906 -25.531 1 94.88 285 PHE A O 1
ATOM 2174 N N . VAL A 1 286 ? -6.289 -48.812 -24.375 1 97 286 VAL A N 1
ATOM 2175 C CA . VAL A 1 286 ? -6.211 -49.719 -23.234 1 97 286 VAL A CA 1
ATOM 2176 C C . VAL A 1 286 ? -7.613 -50 -22.688 1 97 286 VAL A C 1
ATOM 2178 O O . VAL A 1 286 ? -7.906 -49.719 -21.531 1 97 286 VAL A O 1
ATOM 2181 N N . PRO A 1 287 ? -8.461 -50.625 -23.453 1 97.06 287 PRO A N 1
ATOM 2182 C CA . PRO A 1 287 ? -9.875 -50.781 -23.094 1 97.06 287 PRO A CA 1
ATOM 2183 C C . PRO A 1 287 ? -10.07 -51.5 -21.766 1 97.06 287 PRO A C 1
ATOM 2185 O O . PRO A 1 287 ? -11.047 -51.25 -21.062 1 97.06 287 PRO A O 1
ATOM 2188 N N . GLU A 1 288 ? -9.203 -52.375 -21.375 1 96.56 288 GLU A N 1
ATOM 2189 C CA . GLU A 1 288 ? -9.352 -53.156 -20.141 1 96.56 288 GLU A CA 1
ATOM 2190 C C . GLU A 1 288 ? -9.352 -52.281 -18.906 1 96.56 288 GLU A C 1
ATOM 2192 O O . GLU A 1 288 ? -9.922 -52.625 -17.875 1 96.56 288 GLU A O 1
ATOM 2197 N N . LEU A 1 289 ? -8.695 -51.125 -19.031 1 97.75 289 LEU A N 1
ATOM 2198 C CA . LEU A 1 289 ? -8.57 -50.25 -17.875 1 97.75 289 LEU A CA 1
ATOM 2199 C C . LEU A 1 289 ? -9.516 -49.062 -18 1 97.75 289 LEU A C 1
ATOM 2201 O O . LEU A 1 289 ? -9.625 -48.25 -17.062 1 97.75 289 LEU A O 1
ATOM 2205 N N . ALA A 1 290 ? -10.219 -48.906 -19.047 1 97.44 290 ALA A N 1
ATOM 2206 C CA . ALA A 1 290 ? -10.938 -47.719 -19.438 1 97.44 290 ALA A CA 1
ATOM 2207 C C . ALA A 1 290 ? -12.008 -47.344 -18.406 1 97.44 290 ALA A C 1
ATOM 2209 O O . ALA A 1 290 ? -12.312 -46.188 -18.188 1 97.44 290 ALA A O 1
ATOM 2210 N N . GLN A 1 291 ? -12.555 -48.375 -17.75 1 96.69 291 GLN A N 1
ATOM 2211 C CA . GLN A 1 291 ? -13.672 -48.125 -16.859 1 96.69 291 GLN A CA 1
ATOM 2212 C C . GLN A 1 291 ? -13.289 -48.406 -15.406 1 96.69 291 GLN A C 1
ATOM 2214 O O . GLN A 1 291 ? -14.156 -48.5 -14.531 1 96.69 291 GLN A O 1
ATOM 2219 N N . ARG A 1 292 ? -12 -48.5 -15.164 1 97.38 292 ARG A N 1
ATOM 2220 C CA . ARG A 1 292 ? -11.531 -48.75 -13.812 1 97.38 292 ARG A CA 1
ATOM 2221 C C . ARG A 1 292 ? -11.906 -47.594 -12.883 1 97.38 292 ARG A C 1
ATOM 2223 O O . ARG A 1 292 ? -11.781 -46.438 -13.25 1 97.38 292 ARG A O 1
ATOM 2230 N N . GLU A 1 293 ? -12.359 -47.938 -11.688 1 96 293 GLU A N 1
ATOM 2231 C CA . GLU A 1 293 ? -12.781 -46.938 -10.719 1 96 293 GLU A CA 1
ATOM 2232 C C . GLU A 1 293 ? -11.602 -46.062 -10.281 1 96 293 GLU A C 1
ATOM 2234 O O . GLU A 1 293 ? -10.5 -46.594 -10.055 1 96 293 GLU A O 1
ATOM 2239 N N . TRP A 1 294 ? -11.93 -44.781 -10.117 1 96.06 294 TRP A N 1
ATOM 2240 C CA . TRP A 1 294 ? -10.914 -43.875 -9.594 1 96.06 294 TRP A CA 1
ATOM 2241 C C . TRP A 1 294 ? -10.68 -44.125 -8.109 1 96.06 294 TRP A C 1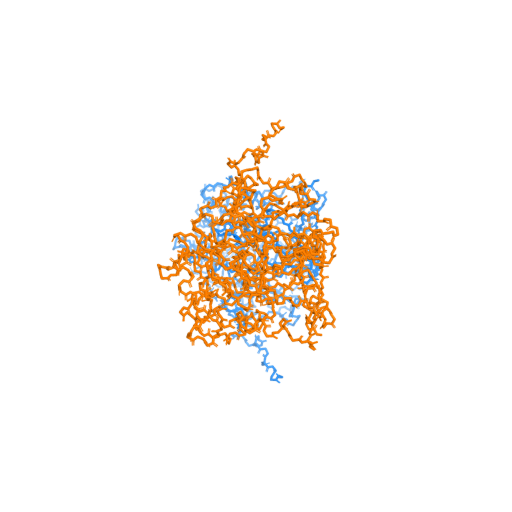
ATOM 2243 O O . TRP A 1 294 ? -11.633 -44.281 -7.336 1 96.06 294 TRP A O 1
ATOM 2253 N N . ILE A 1 295 ? -9.469 -44.125 -7.703 1 95.75 295 ILE A N 1
ATOM 2254 C CA . ILE A 1 295 ? -9.195 -44.156 -6.27 1 95.75 295 ILE A CA 1
ATOM 2255 C C . ILE A 1 295 ? -8.859 -42.75 -5.766 1 95.75 295 ILE A C 1
ATOM 2257 O O . ILE A 1 295 ? -8.875 -42.5 -4.559 1 95.75 295 ILE A O 1
ATOM 2261 N N . GLU A 1 296 ? -8.484 -41.906 -6.691 1 94.19 296 GLU A N 1
ATOM 2262 C CA . GLU A 1 296 ? -8.203 -40.5 -6.422 1 94.19 296 GLU A CA 1
ATOM 2263 C C . GLU A 1 296 ? -8.445 -39.656 -7.66 1 94.19 296 GLU A C 1
ATOM 2265 O O . GLU A 1 296 ? -8.203 -40.094 -8.781 1 94.19 296 GLU A O 1
ATOM 2270 N N . THR A 1 297 ? -9.039 -38.469 -7.43 1 94.5 297 THR A N 1
ATOM 2271 C CA . THR A 1 297 ? -9.188 -37.469 -8.492 1 94.5 297 THR A CA 1
ATOM 2272 C C . THR A 1 297 ? -8.766 -36.094 -8.008 1 94.5 297 THR A C 1
ATOM 2274 O O . THR A 1 297 ? -8.766 -35.812 -6.805 1 94.5 297 THR A O 1
ATOM 2277 N N . ARG A 1 298 ? -8.367 -35.312 -8.977 1 93 298 ARG A N 1
ATOM 2278 C CA . ARG A 1 298 ? -7.953 -33.969 -8.625 1 93 298 ARG A CA 1
ATOM 2279 C C . ARG A 1 298 ? -8.039 -33.031 -9.836 1 93 298 ARG A C 1
ATOM 2281 O O . ARG A 1 298 ? -7.879 -33.469 -10.977 1 93 298 ARG A O 1
ATOM 2288 N N . ILE A 1 299 ? -8.406 -31.797 -9.562 1 95.12 299 ILE A N 1
ATOM 2289 C CA . ILE A 1 299 ? -8.203 -30.75 -10.547 1 95.12 299 ILE A CA 1
ATOM 2290 C C . ILE A 1 299 ? -6.949 -29.953 -10.195 1 95.12 299 ILE A C 1
ATOM 2292 O O . ILE A 1 299 ? -6.898 -29.281 -9.164 1 95.12 299 ILE A O 1
ATOM 2296 N N . CYS A 1 300 ? -5.926 -30.062 -11 1 95.94 300 CYS A N 1
ATOM 2297 C CA . CYS A 1 300 ? -4.684 -29.312 -10.82 1 95.94 300 CYS A CA 1
ATOM 2298 C C . CYS A 1 300 ? -4.754 -27.969 -11.516 1 95.94 300 CYS A C 1
ATOM 2300 O O . CYS A 1 300 ? -4.809 -27.891 -12.742 1 95.94 300 CYS A O 1
ATOM 2302 N N . TRP A 1 301 ? -4.734 -26.906 -10.742 1 96.62 301 TRP A N 1
ATOM 2303 C CA . TRP A 1 301 ? -4.879 -25.562 -11.289 1 96.62 301 TRP A CA 1
ATOM 2304 C C . TRP A 1 301 ? -3.516 -24.953 -11.609 1 96.62 301 TRP A C 1
ATOM 2306 O O . TRP A 1 301 ? -2.602 -24.984 -10.781 1 96.62 301 TRP A O 1
ATOM 2316 N N . ASP A 1 302 ? -3.369 -24.453 -12.797 1 96.62 302 ASP A N 1
ATOM 2317 C CA . ASP A 1 302 ? -2.174 -23.734 -13.219 1 96.62 302 ASP A CA 1
ATOM 2318 C C . ASP A 1 302 ? -2.535 -22.406 -13.867 1 96.62 302 ASP A C 1
ATOM 2320 O O . ASP A 1 302 ? -3.689 -22.172 -14.234 1 96.62 302 ASP A O 1
ATOM 2324 N N . GLY A 1 303 ? -1.589 -21.531 -13.836 1 96.56 303 GLY A N 1
ATOM 2325 C CA . GLY A 1 303 ? -1.776 -20.266 -14.508 1 96.56 303 GLY A CA 1
ATOM 2326 C C . GLY A 1 303 ? -1.319 -20.281 -15.953 1 96.56 303 GLY A C 1
ATOM 2327 O O . GLY A 1 303 ? -0.118 -20.297 -16.234 1 96.56 303 GLY A O 1
ATOM 2328 N N . ASP A 1 304 ? -2.26 -20.109 -16.844 1 95.75 304 ASP A N 1
ATOM 2329 C CA . ASP A 1 304 ? -1.94 -20.234 -18.266 1 95.75 304 ASP A CA 1
ATOM 2330 C C . ASP A 1 304 ? -1.808 -18.859 -18.922 1 95.75 304 ASP A C 1
ATOM 2332 O O . ASP A 1 304 ? -2.639 -17.984 -18.688 1 95.75 304 ASP A O 1
ATOM 2336 N N . MET A 1 305 ? -0.729 -18.781 -19.625 1 95.75 305 MET A N 1
ATOM 2337 C CA . MET A 1 305 ? -0.516 -17.625 -20.516 1 95.75 305 MET A CA 1
ATOM 2338 C C . MET A 1 305 ? -1.082 -17.906 -21.906 1 95.75 305 MET A C 1
ATOM 2340 O O . MET A 1 305 ? -1.032 -19.031 -22.391 1 95.75 305 MET A O 1
ATOM 2344 N N . ALA A 1 306 ? -1.545 -16.891 -22.562 1 93.12 306 ALA A N 1
ATOM 2345 C CA . ALA A 1 306 ? -2.133 -17.062 -23.891 1 93.12 306 ALA A CA 1
ATOM 2346 C C . ALA A 1 306 ? -1.102 -17.578 -24.875 1 93.12 306 ALA A C 1
ATOM 2348 O O . ALA A 1 306 ? -1.438 -18.344 -25.781 1 93.12 306 ALA A O 1
ATOM 2349 N N . ASP A 1 307 ? 0.104 -17.234 -24.641 1 93.38 307 ASP A N 1
ATOM 2350 C CA . ASP A 1 307 ? 1.137 -17.625 -25.609 1 93.38 307 ASP A CA 1
ATOM 2351 C C . ASP A 1 307 ? 2.051 -18.703 -25.016 1 93.38 307 ASP A C 1
ATOM 2353 O O . ASP A 1 307 ? 3.076 -19.047 -25.609 1 93.38 307 ASP A O 1
ATOM 2357 N N . TYR A 1 308 ? 1.822 -19.141 -23.812 1 93.56 308 TYR A N 1
ATOM 2358 C CA . TYR A 1 308 ? 2.447 -20.281 -23.141 1 93.56 308 TYR A CA 1
ATOM 2359 C C . TYR A 1 308 ? 3.861 -19.938 -22.688 1 93.56 308 TYR A C 1
ATOM 2361 O O . TYR A 1 308 ? 4.59 -20.797 -22.203 1 93.56 308 TYR A O 1
ATOM 2369 N N . HIS A 1 309 ? 4.234 -18.641 -22.891 1 96.06 309 HIS A N 1
ATOM 2370 C CA . HIS A 1 309 ? 5.496 -18.219 -22.312 1 96.06 309 HIS A CA 1
ATOM 2371 C C . HIS A 1 309 ? 5.324 -17.844 -20.844 1 96.06 309 HIS A C 1
ATOM 2373 O O . HIS A 1 309 ? 4.238 -17.438 -20.422 1 96.06 309 HIS A O 1
ATOM 2379 N N . PHE A 1 310 ? 6.395 -17.969 -20.109 1 97.94 310 PHE A N 1
ATOM 2380 C CA . PHE A 1 310 ? 6.348 -17.578 -18.719 1 97.94 310 PHE A CA 1
ATOM 2381 C C . PHE A 1 310 ? 6.156 -16.062 -18.594 1 97.94 310 PHE A C 1
ATOM 2383 O O . PHE A 1 310 ? 6.316 -15.328 -19.562 1 97.94 310 PHE A O 1
ATOM 2390 N N . LEU A 1 311 ? 5.676 -15.695 -17.484 1 98.5 311 LEU A N 1
ATOM 2391 C CA . LEU A 1 311 ? 5.691 -14.305 -17.062 1 98.5 311 LEU A CA 1
ATOM 2392 C C . LEU A 1 311 ? 6.676 -14.094 -15.906 1 98.5 311 LEU A C 1
ATOM 2394 O O . LEU A 1 311 ? 6.285 -14.094 -14.742 1 98.5 311 LEU A O 1
ATOM 2398 N N . ILE A 1 312 ? 7.938 -14.023 -16.25 1 98.75 312 ILE A N 1
ATOM 2399 C CA . ILE A 1 312 ? 9.047 -13.797 -15.328 1 98.75 312 ILE A CA 1
ATOM 2400 C C . ILE A 1 312 ? 9.695 -12.445 -15.625 1 98.75 312 ILE A C 1
ATOM 2402 O O . ILE A 1 312 ? 10.555 -12.344 -16.5 1 98.75 312 ILE A O 1
ATOM 2406 N N . THR A 1 313 ? 9.227 -11.453 -14.891 1 98.75 313 THR A N 1
ATOM 2407 C CA . THR A 1 313 ? 9.578 -10.078 -15.203 1 98.75 313 THR A CA 1
ATOM 2408 C C . THR A 1 313 ? 9.297 -9.164 -14.016 1 98.75 313 THR A C 1
ATOM 2410 O O . THR A 1 313 ? 8.438 -9.469 -13.188 1 98.75 313 THR A O 1
ATOM 2413 N N . PRO A 1 314 ? 10.047 -8.078 -13.953 1 98.19 314 PRO A N 1
ATOM 2414 C CA . PRO A 1 314 ? 9.586 -7.051 -13.023 1 98.19 314 PRO A CA 1
ATOM 2415 C C . PRO A 1 314 ? 8.219 -6.48 -13.398 1 98.19 314 PRO A C 1
ATOM 2417 O O . PRO A 1 314 ? 7.879 -6.414 -14.578 1 98.19 314 PRO A O 1
ATOM 2420 N N . HIS A 1 315 ? 7.445 -6.215 -12.375 1 97.81 315 HIS A N 1
ATOM 2421 C CA . HIS A 1 315 ? 6.199 -5.516 -12.672 1 97.81 315 HIS A CA 1
ATOM 2422 C C . HIS A 1 315 ? 6.465 -4.16 -13.312 1 97.81 315 HIS A C 1
ATOM 2424 O O . HIS A 1 315 ? 7.375 -3.439 -12.898 1 97.81 315 HIS A O 1
ATOM 2430 N N . PRO A 1 316 ? 5.715 -3.789 -14.258 1 96.5 316 PRO A N 1
ATOM 2431 C CA . PRO A 1 316 ? 6.043 -2.576 -15.008 1 96.5 316 PRO A CA 1
ATOM 2432 C C . PRO A 1 316 ? 5.785 -1.299 -14.211 1 96.5 316 PRO A C 1
ATOM 2434 O O . PRO A 1 316 ? 6.422 -0.272 -14.461 1 96.5 316 PRO A O 1
ATOM 2437 N N . THR A 1 317 ? 4.848 -1.283 -13.258 1 94.25 317 THR A N 1
ATOM 2438 C CA . THR A 1 317 ? 4.426 -0.061 -12.586 1 94.25 317 THR A CA 1
ATOM 2439 C C . THR A 1 317 ? 4.879 -0.06 -11.133 1 94.25 317 THR A C 1
ATOM 2441 O O . THR A 1 317 ? 5.102 1.003 -10.547 1 94.25 317 THR A O 1
ATOM 2444 N N . HIS A 1 318 ? 4.914 -1.184 -10.547 1 96.38 318 HIS A N 1
ATOM 2445 C CA . HIS A 1 318 ? 5.238 -1.29 -9.133 1 96.38 318 HIS A CA 1
ATOM 2446 C C . HIS A 1 318 ? 6.707 -1.654 -8.93 1 96.38 318 HIS A C 1
ATOM 2448 O O . HIS A 1 318 ? 7.105 -2.797 -9.164 1 96.38 318 HIS A O 1
ATOM 2454 N N . THR A 1 319 ? 7.434 -0.622 -8.391 1 96.5 319 THR A N 1
ATOM 2455 C CA . THR A 1 319 ? 8.828 -0.876 -8.047 1 96.5 319 THR A CA 1
ATOM 2456 C C . THR A 1 319 ? 8.93 -1.912 -6.926 1 96.5 319 THR A C 1
ATOM 2458 O O . THR A 1 319 ? 8.016 -2.043 -6.109 1 96.5 319 THR A O 1
ATOM 2461 N N . ASN A 1 320 ? 9.992 -2.73 -6.918 1 97.19 320 ASN A N 1
ATOM 2462 C CA . ASN A 1 320 ? 10.312 -3.748 -5.922 1 97.19 320 ASN A CA 1
ATOM 2463 C C . ASN A 1 320 ? 9.492 -5.02 -6.133 1 97.19 320 ASN A C 1
ATOM 2465 O O . ASN A 1 320 ? 9.656 -5.996 -5.398 1 97.19 320 ASN A O 1
ATOM 2469 N N . LEU A 1 321 ? 8.602 -5.094 -7.117 1 98.19 321 LEU A N 1
ATOM 2470 C CA . LEU A 1 321 ? 7.715 -6.227 -7.34 1 98.19 321 LEU A CA 1
ATOM 2471 C C . LEU A 1 321 ? 8.078 -6.957 -8.633 1 98.19 321 LEU A C 1
ATOM 2473 O O . LEU A 1 321 ? 8.18 -6.336 -9.695 1 98.19 321 LEU A O 1
ATOM 2477 N N . SER A 1 322 ? 8.336 -8.219 -8.523 1 98.5 322 SER A N 1
ATOM 2478 C CA . SER A 1 322 ? 8.586 -9.062 -9.688 1 98.5 322 SER A CA 1
ATOM 2479 C C . SER A 1 322 ? 7.629 -10.25 -9.727 1 98.5 322 SER A C 1
ATOM 2481 O O . SER A 1 322 ? 7.016 -10.594 -8.719 1 98.5 322 SER A O 1
ATOM 2483 N N . LEU A 1 323 ? 7.5 -10.805 -10.898 1 98.62 323 LEU A N 1
ATOM 2484 C CA . LEU A 1 323 ? 6.621 -11.945 -11.117 1 98.62 323 LEU A CA 1
ATOM 2485 C C . LEU A 1 323 ? 7.41 -13.156 -11.594 1 98.62 323 LEU A C 1
ATOM 2487 O O . LEU A 1 323 ? 8.359 -13.023 -12.367 1 98.62 323 LEU A O 1
ATOM 2491 N N . ALA A 1 324 ? 7.102 -14.266 -11.117 1 98.44 324 ALA A N 1
ATOM 2492 C CA . ALA A 1 324 ? 7.566 -15.57 -11.586 1 98.44 324 ALA A CA 1
ATOM 2493 C C . ALA A 1 324 ? 6.41 -16.562 -11.672 1 98.44 324 ALA A C 1
ATOM 2495 O O . ALA A 1 324 ? 6.309 -17.484 -10.852 1 98.44 324 ALA A O 1
ATOM 2496 N N . ILE A 1 325 ? 5.516 -16.375 -12.68 1 98.12 325 ILE A N 1
ATOM 2497 C CA . ILE A 1 325 ? 4.281 -17.125 -12.844 1 98.12 325 ILE A CA 1
ATOM 2498 C C . ILE A 1 325 ? 4.09 -17.484 -14.32 1 98.12 325 ILE A C 1
ATOM 2500 O O . ILE A 1 325 ? 5.027 -17.391 -15.117 1 98.12 325 ILE A O 1
ATOM 2504 N N . GLY A 1 326 ? 2.992 -18.078 -14.602 1 97.5 326 GLY A N 1
ATOM 2505 C CA . GLY A 1 326 ? 2.66 -18.422 -15.977 1 97.5 326 GLY A CA 1
ATOM 2506 C C . GLY A 1 326 ? 3.17 -19.781 -16.406 1 97.5 326 GLY A C 1
ATOM 2507 O O . GLY A 1 326 ? 3.779 -19.922 -17.469 1 97.5 326 GLY A O 1
ATOM 2508 N N . GLY A 1 327 ? 3.008 -20.734 -15.656 1 96.12 327 GLY A N 1
ATOM 2509 C CA . GLY A 1 327 ? 3.5 -22.062 -15.953 1 96.12 327 GLY A CA 1
ATOM 2510 C C . GLY A 1 327 ? 2.793 -22.719 -17.125 1 96.12 327 GLY A C 1
ATOM 2511 O O . GLY A 1 327 ? 3.383 -23.516 -17.844 1 96.12 327 GLY A O 1
ATOM 2512 N N . SER A 1 328 ? 1.599 -22.453 -17.344 1 94.62 328 SER A N 1
ATOM 2513 C CA . SER A 1 328 ? 0.808 -22.891 -18.484 1 94.62 328 SER A CA 1
ATOM 2514 C C . SER A 1 328 ? 0.854 -24.406 -18.641 1 94.62 328 SER A C 1
ATOM 2516 O O . SER A 1 328 ? 0.962 -24.922 -19.75 1 94.62 328 SER A O 1
ATOM 2518 N N . ALA A 1 329 ? 1.004 -25.109 -17.562 1 92.38 329 ALA A N 1
ATOM 2519 C CA . ALA A 1 329 ? 0.942 -26.562 -17.453 1 92.38 329 ALA A CA 1
ATOM 2520 C C . ALA A 1 329 ? 2.191 -27.219 -18.047 1 92.38 329 ALA A C 1
ATOM 2522 O O . ALA A 1 329 ? 2.189 -28.406 -18.359 1 92.38 329 ALA A O 1
ATOM 2523 N N . HIS A 1 330 ? 3.148 -26.453 -18.266 1 92.88 330 HIS A N 1
ATOM 2524 C CA . HIS A 1 330 ? 4.383 -27.078 -18.719 1 92.88 330 HIS A CA 1
ATOM 2525 C C . HIS A 1 330 ? 5.57 -26.641 -17.875 1 92.88 330 HIS A C 1
ATOM 2527 O O . HIS A 1 330 ? 6.707 -27.047 -18.141 1 92.88 330 HIS A O 1
ATOM 2533 N N . GLY A 1 331 ? 5.336 -25.953 -16.828 1 95.31 331 GLY A N 1
ATOM 2534 C CA . GLY A 1 331 ? 6.395 -25.312 -16.062 1 95.31 331 GLY A CA 1
ATOM 2535 C C . GLY A 1 331 ? 7.16 -26.281 -15.18 1 95.31 331 GLY A C 1
ATOM 2536 O O . GLY A 1 331 ? 8.344 -26.078 -14.914 1 95.31 331 GLY A O 1
ATOM 2537 N N . PHE A 1 332 ? 6.57 -27.406 -14.781 1 96.88 332 PHE A N 1
ATOM 2538 C CA . PHE A 1 332 ? 7.156 -28.25 -13.75 1 96.88 332 PHE A CA 1
ATOM 2539 C C . PHE A 1 332 ? 8.484 -28.828 -14.227 1 96.88 332 PHE A C 1
ATOM 2541 O O . PHE A 1 332 ? 9.453 -28.875 -13.461 1 96.88 332 PHE A O 1
ATOM 2548 N N . LYS A 1 333 ? 8.516 -29.328 -15.484 1 96.5 333 LYS A N 1
ATOM 2549 C CA . LYS A 1 333 ? 9.719 -30.031 -15.938 1 96.5 333 LYS A CA 1
ATOM 2550 C C . LYS A 1 333 ? 10.938 -29.109 -15.875 1 96.5 333 LYS A C 1
ATOM 2552 O O . LYS A 1 333 ? 12.07 -29.594 -15.836 1 96.5 333 LYS A O 1
ATOM 2557 N N . PHE A 1 334 ? 10.688 -27.781 -15.797 1 98 334 PHE A N 1
ATOM 2558 C CA . PHE A 1 334 ? 11.781 -26.812 -15.758 1 98 334 PHE A CA 1
ATOM 2559 C C . PHE A 1 334 ? 12.164 -26.5 -14.32 1 98 334 PHE A C 1
ATOM 2561 O O . PHE A 1 334 ? 13.047 -25.672 -14.07 1 98 334 PHE A O 1
ATOM 2568 N N . LEU A 1 335 ? 11.617 -27.094 -13.336 1 96.94 335 LEU A N 1
ATOM 2569 C CA . LEU A 1 335 ? 11.812 -26.859 -11.906 1 96.94 335 LEU A CA 1
ATOM 2570 C C . LEU A 1 335 ? 13.297 -26.734 -11.578 1 96.94 335 LEU A C 1
ATOM 2572 O O . LEU A 1 335 ? 13.711 -25.797 -10.891 1 96.94 335 LEU A O 1
ATOM 2576 N N . PRO A 1 336 ? 14.164 -27.547 -12.133 1 97.25 336 PRO A N 1
ATOM 2577 C CA . PRO A 1 336 ? 15.57 -27.516 -11.719 1 97.25 336 PRO A CA 1
ATOM 2578 C C . PRO A 1 336 ? 16.312 -26.297 -12.266 1 97.25 336 PRO A C 1
ATOM 2580 O O . PRO A 1 336 ? 17.391 -25.938 -11.766 1 97.25 336 PRO A O 1
ATOM 2583 N N . VAL A 1 337 ? 15.773 -25.672 -13.289 1 97.62 337 VAL A N 1
ATOM 2584 C CA . VAL A 1 337 ? 16.594 -24.672 -13.953 1 97.62 337 VAL A CA 1
ATOM 2585 C C . VAL A 1 337 ? 15.945 -23.297 -13.828 1 97.62 337 VAL A C 1
ATOM 2587 O O . VAL A 1 337 ? 16.609 -22.266 -13.984 1 97.62 337 VAL A O 1
ATOM 2590 N N . LEU A 1 338 ? 14.688 -23.203 -13.508 1 97.56 338 LEU A N 1
ATOM 2591 C CA . LEU A 1 338 ? 13.953 -21.953 -13.594 1 97.56 338 LEU A CA 1
ATOM 2592 C C . LEU A 1 338 ? 14.477 -20.938 -12.586 1 97.56 338 LEU A C 1
ATOM 2594 O O . LEU A 1 338 ? 14.453 -19.734 -12.836 1 97.56 338 LEU A O 1
ATOM 2598 N N . GLY A 1 339 ? 14.977 -21.438 -11.406 1 97.38 339 GLY A N 1
ATOM 2599 C CA . GLY A 1 339 ? 15.492 -20.547 -10.375 1 97.38 339 GLY A CA 1
ATOM 2600 C C . GLY A 1 339 ? 16.594 -19.625 -10.875 1 97.38 339 GLY A C 1
ATOM 2601 O O . GLY A 1 339 ? 16.625 -18.453 -10.531 1 97.38 339 GLY A O 1
ATOM 2602 N N . GLN A 1 340 ? 17.422 -20.188 -11.68 1 97.25 340 GLN A N 1
ATOM 2603 C CA . GLN A 1 340 ? 18.516 -19.391 -12.219 1 97.25 340 GLN A CA 1
ATOM 2604 C C . GLN A 1 340 ? 18 -18.266 -13.102 1 97.25 340 GLN A C 1
ATOM 2606 O O . GLN A 1 340 ? 18.516 -17.141 -13.039 1 97.25 340 GLN A O 1
ATOM 2611 N N . TYR A 1 341 ? 17.031 -18.547 -13.914 1 98.12 341 TYR A N 1
ATOM 2612 C CA . TYR A 1 341 ? 16.484 -17.531 -14.797 1 98.12 341 TYR A CA 1
ATOM 2613 C C . TYR A 1 341 ? 15.75 -16.453 -14.008 1 98.12 341 TYR A C 1
ATOM 2615 O O . TYR A 1 341 ? 15.797 -15.273 -14.367 1 98.12 341 TYR A O 1
ATOM 2623 N N . ILE A 1 342 ? 15.148 -16.828 -12.914 1 98.31 342 ILE A N 1
ATOM 2624 C CA . ILE A 1 342 ? 14.461 -15.875 -12.055 1 98.31 342 ILE A CA 1
ATOM 2625 C C . ILE A 1 342 ? 15.477 -14.945 -11.398 1 98.31 342 ILE A C 1
ATOM 2627 O O . ILE A 1 342 ? 15.273 -13.727 -11.344 1 98.31 342 ILE A O 1
ATOM 2631 N N . ILE A 1 343 ? 16.594 -15.461 -10.961 1 97.69 343 ILE A N 1
ATOM 2632 C CA . ILE A 1 343 ? 17.641 -14.648 -10.352 1 97.69 343 ILE A CA 1
ATOM 2633 C C . ILE A 1 343 ? 18.203 -13.68 -11.383 1 97.69 343 ILE A C 1
ATOM 2635 O O . ILE A 1 343 ? 18.406 -12.5 -11.086 1 97.69 343 ILE A O 1
ATOM 2639 N N . GLU A 1 344 ? 18.469 -14.219 -12.562 1 98.31 344 GLU A N 1
ATOM 2640 C CA . GLU A 1 344 ? 18.984 -13.359 -13.625 1 98.31 344 GLU A CA 1
ATOM 2641 C C . GLU A 1 344 ? 18 -12.227 -13.93 1 98.31 344 GLU A C 1
ATOM 2643 O O . GLU A 1 344 ? 18.422 -11.094 -14.188 1 98.31 344 GLU A O 1
ATOM 2648 N N . MET A 1 345 ? 16.75 -12.508 -13.938 1 98.44 345 MET A N 1
ATOM 2649 C CA . MET A 1 345 ? 15.734 -11.477 -14.125 1 98.44 345 MET A CA 1
ATOM 2650 C C . MET A 1 345 ? 15.797 -10.445 -13.008 1 98.44 345 MET A C 1
ATOM 2652 O O . MET A 1 345 ? 15.805 -9.242 -13.266 1 98.44 345 MET A O 1
ATOM 2656 N N . MET A 1 346 ? 15.922 -10.922 -11.805 1 97.06 346 MET A N 1
ATOM 2657 C CA . MET A 1 346 ? 15.945 -10.031 -10.648 1 97.06 346 MET A CA 1
ATOM 2658 C C . MET A 1 346 ? 17.188 -9.148 -10.672 1 97.06 346 MET A C 1
ATOM 2660 O O . MET A 1 346 ? 17.156 -8 -10.211 1 97.06 346 MET A O 1
ATOM 2664 N N . GLU A 1 347 ? 18.203 -9.703 -11.25 1 97.25 347 GLU A N 1
ATOM 2665 C CA . GLU A 1 347 ? 19.484 -8.984 -11.273 1 97.25 347 GLU A CA 1
ATOM 2666 C C . GLU A 1 347 ? 19.594 -8.117 -12.523 1 97.25 347 GLU A C 1
ATOM 2668 O O . GLU A 1 347 ? 20.562 -7.363 -12.672 1 97.25 347 GLU A O 1
ATOM 2673 N N . GLY A 1 348 ? 18.781 -8.32 -13.406 1 96.75 348 GLY A N 1
ATOM 2674 C CA . GLY A 1 348 ? 18.844 -7.555 -14.641 1 96.75 348 GLY A CA 1
ATOM 2675 C C . GLY A 1 348 ? 19.828 -8.117 -15.648 1 96.75 348 GLY A C 1
ATOM 2676 O O . GLY A 1 348 ? 20.328 -7.387 -16.5 1 96.75 348 GLY A O 1
ATOM 2677 N N . THR A 1 349 ? 20.094 -9.391 -15.562 1 98.12 349 THR A N 1
ATOM 2678 C CA . THR A 1 349 ? 21.109 -9.984 -16.422 1 98.12 349 THR A CA 1
ATOM 2679 C C . THR A 1 349 ? 20.5 -11.062 -17.312 1 98.12 349 THR A C 1
ATOM 2681 O O . THR A 1 349 ? 21.203 -11.766 -18.031 1 98.12 349 THR A O 1
ATOM 2684 N N . LEU A 1 350 ? 19.203 -11.258 -17.297 1 98 350 LEU A N 1
ATOM 2685 C CA . LEU A 1 350 ? 18.531 -12.234 -18.141 1 98 350 LEU A CA 1
ATOM 2686 C C . LEU A 1 350 ? 18.781 -11.938 -19.625 1 98 350 LEU A C 1
ATOM 2688 O O . LEU A 1 350 ? 18.734 -10.773 -20.031 1 98 350 LEU A O 1
ATOM 2692 N N . ASP A 1 351 ? 19.078 -13.008 -20.422 1 97.62 351 ASP A N 1
ATOM 2693 C CA . ASP A 1 351 ? 19.234 -12.844 -21.859 1 97.62 351 ASP A CA 1
ATOM 2694 C C . ASP A 1 351 ? 18.109 -11.984 -22.438 1 97.62 351 ASP A C 1
ATOM 2696 O O . ASP A 1 351 ? 16.938 -12.242 -22.188 1 97.62 351 ASP A O 1
ATOM 2700 N N . PRO A 1 352 ? 18.438 -10.961 -23.219 1 97.75 352 PRO A N 1
ATOM 2701 C CA . PRO A 1 352 ? 17.438 -10.023 -23.734 1 97.75 352 PRO A CA 1
ATOM 2702 C C . PRO A 1 352 ? 16.344 -10.711 -24.547 1 97.75 352 PRO A C 1
ATOM 2704 O O . PRO A 1 352 ? 15.18 -10.305 -24.5 1 97.75 352 PRO A O 1
ATOM 2707 N N . ALA A 1 353 ? 16.719 -11.688 -25.297 1 96.81 353 ALA A N 1
ATOM 2708 C CA . ALA A 1 353 ? 15.719 -12.391 -26.094 1 96.81 353 ALA A CA 1
ATOM 2709 C C . ALA A 1 353 ? 14.719 -13.133 -25.203 1 96.81 353 ALA A C 1
ATOM 2711 O O . ALA A 1 353 ? 13.523 -13.164 -25.5 1 96.81 353 ALA A O 1
ATOM 2712 N N . ILE A 1 354 ? 15.219 -13.703 -24.141 1 97.56 354 ILE A N 1
ATOM 2713 C CA . ILE A 1 354 ? 14.352 -14.398 -23.188 1 97.56 354 ILE A CA 1
ATOM 2714 C C . ILE A 1 354 ? 13.492 -13.383 -22.453 1 97.56 354 ILE A C 1
ATOM 2716 O O . ILE A 1 354 ? 12.281 -13.57 -22.312 1 97.56 354 ILE A O 1
ATOM 2720 N N . ALA A 1 355 ? 14.133 -12.289 -22.047 1 98.31 355 ALA A N 1
ATOM 2721 C CA . ALA A 1 355 ? 13.406 -11.234 -21.344 1 98.31 355 ALA A CA 1
ATOM 2722 C C . ALA A 1 355 ? 12.258 -10.703 -22.203 1 98.31 355 ALA A C 1
ATOM 2724 O O . ALA A 1 355 ? 11.18 -10.406 -21.688 1 98.31 355 ALA A O 1
ATOM 2725 N N . ASN A 1 356 ? 12.484 -10.586 -23.453 1 97.56 356 ASN A N 1
ATOM 2726 C CA . ASN A 1 356 ? 11.445 -10.102 -24.359 1 97.56 356 ASN A CA 1
ATOM 2727 C C . ASN A 1 356 ? 10.266 -11.062 -24.422 1 97.56 356 ASN A C 1
ATOM 2729 O O . ASN A 1 356 ? 9.117 -10.641 -24.5 1 97.56 356 ASN A O 1
ATOM 2733 N N . LYS A 1 357 ? 10.508 -12.367 -24.359 1 96.19 357 LYS A N 1
ATOM 2734 C CA . LYS A 1 357 ? 9.453 -13.375 -24.422 1 96.19 357 LYS A CA 1
ATOM 2735 C C . LYS A 1 357 ? 8.68 -13.453 -23.125 1 96.19 357 LYS A C 1
ATOM 2737 O O . LYS A 1 357 ? 7.484 -13.758 -23.109 1 96.19 357 LYS A O 1
ATOM 2742 N N . TRP A 1 358 ? 9.352 -13.148 -22.016 1 98.31 358 TRP A N 1
ATOM 2743 C CA . TRP A 1 358 ? 8.766 -13.383 -20.703 1 98.31 358 TRP A CA 1
ATOM 2744 C C . TRP A 1 358 ? 8.266 -12.078 -20.094 1 98.31 358 TRP A C 1
ATOM 2746 O O . TRP A 1 358 ? 7.777 -12.055 -18.969 1 98.31 358 TRP A O 1
ATOM 2756 N N . LYS A 1 359 ? 8.289 -10.961 -20.812 1 98.5 359 LYS A N 1
ATOM 2757 C CA . LYS A 1 359 ? 7.973 -9.625 -20.312 1 98.5 359 LYS A CA 1
ATOM 2758 C C . LYS A 1 359 ? 6.477 -9.484 -20.047 1 98.5 359 LYS A C 1
ATOM 2760 O O . LYS A 1 359 ? 5.688 -10.352 -20.406 1 98.5 359 LYS A O 1
ATOM 2765 N N . TRP A 1 360 ? 6.129 -8.453 -19.312 1 98.44 360 TRP A N 1
ATOM 2766 C CA . TRP A 1 360 ? 4.742 -8.016 -19.188 1 98.44 360 TRP A CA 1
ATOM 2767 C C . TRP A 1 360 ? 4.133 -7.75 -20.562 1 98.44 360 TRP A C 1
ATOM 2769 O O . TRP A 1 360 ? 4.672 -6.965 -21.344 1 98.44 360 TRP A O 1
ATOM 2779 N N . ARG A 1 361 ? 2.953 -8.469 -20.875 1 97.56 361 ARG A N 1
ATOM 2780 C CA . ARG A 1 361 ? 2.459 -8.391 -22.25 1 97.56 361 ARG A CA 1
ATOM 2781 C C . ARG A 1 361 ? 0.964 -8.68 -22.312 1 97.56 361 ARG A C 1
ATOM 2783 O O . ARG A 1 361 ? 0.541 -9.641 -22.953 1 97.56 361 ARG A O 1
ATOM 2790 N N . PRO A 1 362 ? 0.156 -7.824 -21.641 1 96.62 362 PRO A N 1
ATOM 2791 C CA . PRO A 1 362 ? -1.292 -8.008 -21.766 1 96.62 362 PRO A CA 1
ATOM 2792 C C . PRO A 1 362 ? -1.759 -8.055 -23.219 1 96.62 362 PRO A C 1
ATOM 2794 O O . PRO A 1 362 ? -1.26 -7.305 -24.062 1 96.62 362 PRO A O 1
ATOM 2797 N N . GLY A 1 363 ? -2.602 -9 -23.516 1 93.81 363 GLY A N 1
ATOM 2798 C CA . GLY A 1 363 ? -3.16 -9.117 -24.859 1 93.81 363 GLY A CA 1
ATOM 2799 C C . GLY A 1 363 ? -2.332 -10 -25.781 1 93.81 363 GLY A C 1
ATOM 2800 O O . GLY A 1 363 ? -2.658 -10.156 -26.953 1 93.81 363 GLY A O 1
ATOM 2801 N N . ALA A 1 364 ? -1.302 -10.57 -25.234 1 92.94 364 ALA A N 1
ATOM 2802 C CA . ALA A 1 364 ? -0.483 -11.469 -26.031 1 92.94 364 ALA A CA 1
ATOM 2803 C C . ALA A 1 364 ? -1.32 -12.617 -26.594 1 92.94 364 ALA A C 1
ATOM 2805 O O . ALA A 1 364 ? -2.279 -13.062 -25.969 1 92.94 364 ALA A O 1
ATOM 2806 N N . LYS A 1 365 ? -0.978 -13.023 -27.797 1 89.56 365 LYS A N 1
ATOM 2807 C CA . LYS A 1 365 ? -1.619 -14.148 -28.484 1 89.56 365 LYS A CA 1
ATOM 2808 C C . LYS A 1 365 ? -0.584 -15.156 -28.969 1 89.56 365 LYS A C 1
ATOM 2810 O O . LYS A 1 365 ? 0.59 -14.812 -29.141 1 89.56 365 LYS A O 1
ATOM 2815 N N . LEU A 1 366 ? -1.127 -16.328 -29.062 1 85 366 LEU A N 1
ATOM 2816 C CA . LEU A 1 366 ? -0.271 -17.328 -29.688 1 85 366 LEU A CA 1
ATOM 2817 C C . LEU A 1 366 ? -0.007 -16.984 -31.156 1 85 366 LEU A C 1
ATOM 2819 O O . LEU A 1 366 ? -0.935 -16.656 -31.891 1 85 366 LEU A O 1
ATOM 2823 N N . SER A 1 367 ? 1.276 -16.844 -31.422 1 73.19 367 SER A N 1
ATOM 2824 C CA . SER A 1 367 ? 1.602 -16.516 -32.812 1 73.19 367 SER A CA 1
ATOM 2825 C C . SER A 1 367 ? 1.14 -17.625 -33.75 1 73.19 367 SER A C 1
ATOM 2827 O O . SER A 1 367 ? 1.035 -18.781 -33.375 1 73.19 367 SER A O 1
ATOM 2829 N N . ALA A 1 368 ? 0.747 -17.266 -34.875 1 60.16 368 ALA A N 1
ATOM 2830 C CA . ALA A 1 368 ? 0.282 -18.188 -35.906 1 60.16 368 ALA A CA 1
ATOM 2831 C C . ALA A 1 368 ? 1.3 -19.297 -36.156 1 60.16 368 ALA A C 1
ATOM 2833 O O . ALA A 1 368 ? 0.929 -20.406 -36.5 1 60.16 368 ALA A O 1
ATOM 2834 N N . CYS A 1 369 ? 2.492 -18.969 -35.938 1 51.97 369 CYS A N 1
ATOM 2835 C CA . CYS A 1 369 ? 3.553 -19.938 -36.219 1 51.97 369 CYS A CA 1
ATOM 2836 C C . CYS A 1 369 ? 3.758 -20.906 -35.062 1 51.97 369 CYS A C 1
ATOM 2838 O O . CYS A 1 369 ? 4.402 -21.938 -35.219 1 51.97 369 CYS A O 1
ATOM 2840 N N . GLU A 1 370 ? 3.121 -20.438 -34.062 1 67.25 370 GLU A N 1
ATOM 2841 C CA . GLU A 1 370 ? 3.271 -21.328 -32.906 1 67.25 370 GLU A CA 1
ATOM 2842 C C . GLU A 1 370 ? 2.08 -22.281 -32.812 1 67.25 370 GLU A C 1
ATOM 2844 O O . GLU A 1 370 ? 0.933 -21.859 -32.969 1 67.25 370 GLU A O 1
ATOM 2849 N N . ALA A 1 371 ? 2.451 -23.469 -32.75 1 71.31 371 ALA A N 1
ATOM 2850 C CA . ALA A 1 371 ? 1.421 -24.516 -32.75 1 71.31 371 ALA A CA 1
ATOM 2851 C C . ALA A 1 371 ? 0.844 -24.703 -31.359 1 71.31 371 ALA A C 1
ATOM 2853 O O . ALA A 1 371 ? 1.585 -24.734 -30.359 1 71.31 371 ALA A O 1
ATOM 2854 N N . ASN A 1 372 ? -0.437 -24.688 -31.312 1 77.38 372 ASN A N 1
ATOM 2855 C CA . ASN A 1 372 ? -1.154 -24.969 -30.078 1 77.38 372 ASN A CA 1
ATOM 2856 C C . ASN A 1 372 ? -1.2 -26.469 -29.797 1 77.38 372 ASN A C 1
ATOM 2858 O O . ASN A 1 372 ? -1.759 -27.234 -30.578 1 77.38 372 ASN A O 1
ATOM 2862 N N . PRO A 1 373 ? -0.582 -26.812 -28.688 1 79 373 PRO A N 1
ATOM 2863 C CA . PRO A 1 373 ? -0.606 -28.25 -28.391 1 79 373 PRO A CA 1
ATOM 2864 C C . PRO A 1 373 ? -2.002 -28.75 -28.031 1 79 373 PRO A C 1
ATOM 2866 O O . PRO A 1 373 ? -2.301 -29.938 -28.203 1 79 373 PRO A O 1
ATOM 2869 N N . HIS A 1 374 ? -2.785 -27.906 -27.484 1 81.88 374 HIS A N 1
ATOM 2870 C CA . HIS A 1 374 ? -4.125 -28.281 -27.047 1 81.88 374 HIS A CA 1
ATOM 2871 C C . HIS A 1 374 ? -5.176 -27.344 -27.609 1 81.88 374 HIS A C 1
ATOM 2873 O O . HIS A 1 374 ? -5.637 -26.422 -26.922 1 81.88 374 HIS A O 1
ATOM 2879 N N . PRO A 1 375 ? -5.672 -27.562 -28.781 1 77.19 375 PRO A N 1
ATOM 2880 C CA . PRO A 1 375 ? -6.512 -26.594 -29.484 1 77.19 375 PRO A CA 1
ATOM 2881 C C . PRO A 1 375 ? -7.945 -26.547 -28.953 1 77.19 375 PRO A C 1
ATOM 2883 O O . PRO A 1 375 ? -8.703 -25.641 -29.281 1 77.19 375 PRO A O 1
ATOM 2886 N N . GLU A 1 376 ? -8.273 -27.422 -28.094 1 80.88 376 GLU A N 1
ATOM 2887 C CA . GLU A 1 376 ? -9.633 -27.422 -27.562 1 80.88 376 GLU A CA 1
ATOM 2888 C C . GLU A 1 376 ? -9.836 -26.25 -26.594 1 80.88 376 GLU A C 1
ATOM 2890 O O . GLU A 1 376 ? -8.945 -25.922 -25.812 1 80.88 376 GLU A O 1
ATOM 2895 N N . VAL A 1 377 ? -11.016 -25.688 -26.656 1 84.75 377 VAL A N 1
ATOM 2896 C CA . VAL A 1 377 ? -11.375 -24.594 -25.766 1 84.75 377 VAL A CA 1
ATOM 2897 C C . VAL A 1 377 ? -11.742 -25.125 -24.391 1 84.75 377 VAL A C 1
ATOM 2899 O O . VAL A 1 377 ? -12.531 -26.078 -24.281 1 84.75 377 VAL A O 1
ATOM 2902 N N . PRO A 1 378 ? -11.141 -24.5 -23.422 1 90.44 378 PRO A N 1
ATOM 2903 C CA . PRO A 1 378 ? -11.523 -24.938 -22.078 1 90.44 378 PRO A CA 1
ATOM 2904 C C . PRO A 1 378 ? -12.992 -24.656 -21.766 1 90.44 378 PRO A C 1
ATOM 2906 O O . PRO A 1 378 ? -13.594 -23.75 -22.344 1 90.44 378 PRO A O 1
ATOM 2909 N N . VAL A 1 379 ? -13.477 -25.469 -20.891 1 91.88 379 VAL A N 1
ATOM 2910 C CA . VAL A 1 379 ? -14.867 -25.297 -20.453 1 91.88 379 VAL A CA 1
ATOM 2911 C C . VAL A 1 379 ? -14.898 -24.688 -19.062 1 91.88 379 VAL A C 1
ATOM 2913 O O . VAL A 1 379 ? -14.172 -25.109 -18.172 1 91.88 379 VAL A O 1
ATOM 2916 N N . ASP A 1 380 ? -15.789 -23.719 -18.922 1 93.69 380 ASP A N 1
ATOM 2917 C CA . ASP A 1 380 ? -15.891 -23.094 -17.609 1 93.69 380 ASP A CA 1
ATOM 2918 C C . ASP A 1 380 ? -16.719 -23.969 -16.656 1 93.69 380 ASP A C 1
ATOM 2920 O O . ASP A 1 380 ? -17.781 -24.453 -17.031 1 93.69 380 ASP A O 1
ATOM 2924 N N . LEU A 1 381 ? -16.281 -24.062 -15.43 1 92.44 381 LEU A N 1
ATOM 2925 C CA . LEU A 1 381 ? -16.938 -24.906 -14.453 1 92.44 381 LEU A CA 1
ATOM 2926 C C . LEU A 1 381 ? -18.375 -24.469 -14.234 1 92.44 381 LEU A C 1
ATOM 2928 O O . LEU A 1 381 ? -19.266 -25.297 -14.016 1 92.44 381 LEU A O 1
ATOM 2932 N N . SER A 1 382 ? -18.594 -23.219 -14.312 1 87.56 382 SER A N 1
ATOM 2933 C CA . SER A 1 382 ? -19.922 -22.688 -14.039 1 87.56 382 SER A CA 1
ATOM 2934 C C . SER A 1 382 ? -20.938 -23.172 -15.07 1 87.56 382 SER A C 1
ATOM 2936 O O . SER A 1 382 ? -22.141 -23.094 -14.844 1 87.56 382 SER A O 1
ATOM 2938 N N . THR A 1 383 ? -20.438 -23.609 -16.188 1 87.81 383 THR A N 1
ATOM 2939 C CA . THR A 1 383 ? -21.344 -24.047 -17.25 1 87.81 383 THR A CA 1
ATOM 2940 C C . THR A 1 383 ? -21.594 -25.547 -17.156 1 87.81 383 THR A C 1
ATOM 2942 O O . THR A 1 383 ? -22.406 -26.094 -17.891 1 87.81 383 THR A O 1
ATOM 2945 N N . LEU A 1 384 ? -20.906 -26.188 -16.266 1 88.69 384 LEU A N 1
ATOM 2946 C CA . LEU A 1 384 ? -21.016 -27.625 -16.125 1 88.69 384 LEU A CA 1
ATOM 2947 C C . LEU A 1 384 ? -22.047 -28 -15.07 1 88.69 384 LEU A C 1
ATOM 2949 O O . LEU A 1 384 ? -22.188 -27.297 -14.062 1 88.69 384 LEU A O 1
ATOM 2953 N N . ARG A 1 385 ? -22.734 -29.078 -15.266 1 77.94 385 ARG A N 1
ATOM 2954 C CA . ARG A 1 385 ? -23.734 -29.547 -14.305 1 77.94 385 ARG A CA 1
ATOM 2955 C C . ARG A 1 385 ? -23.094 -29.906 -12.977 1 77.94 385 ARG A C 1
ATOM 2957 O O . ARG A 1 385 ? -22.094 -30.609 -12.938 1 77.94 385 ARG A O 1
ATOM 2964 N N . GLY A 1 386 ? -23.578 -29.406 -11.898 1 80.5 386 GLY A N 1
ATOM 2965 C CA . GLY A 1 386 ? -23.094 -29.75 -10.578 1 80.5 386 GLY A CA 1
ATOM 2966 C C . GLY A 1 386 ? -22.062 -28.75 -10.055 1 80.5 386 GLY A C 1
ATOM 2967 O O . GLY A 1 386 ? -21.625 -28.859 -8.906 1 80.5 386 GLY A O 1
ATOM 2968 N N . TRP A 1 387 ? -21.688 -27.938 -10.883 1 83.62 387 TRP A N 1
ATOM 2969 C CA . TRP A 1 387 ? -20.672 -26.969 -10.516 1 83.62 387 TRP A CA 1
ATOM 2970 C C . TRP A 1 387 ? -21.25 -25.562 -10.445 1 83.62 387 TRP A C 1
ATOM 2972 O O . TRP A 1 387 ? -20.516 -24.578 -10.398 1 83.62 387 TRP A O 1
ATOM 2982 N N . GLU A 1 388 ? -22.516 -25.484 -10.484 1 68.56 388 GLU A N 1
ATOM 2983 C CA . GLU A 1 388 ? -23.203 -24.188 -10.477 1 68.56 388 GLU A CA 1
ATOM 2984 C C . GLU A 1 388 ? -23.078 -23.5 -9.117 1 68.56 388 GLU A C 1
ATOM 2986 O O . GLU A 1 388 ? -22.922 -24.172 -8.094 1 68.56 388 GLU A O 1
ATOM 2991 N N . ALA A 1 389 ? -22.844 -22.219 -9.125 1 63 389 ALA A N 1
ATOM 2992 C CA . ALA A 1 389 ? -22.844 -21.438 -7.891 1 63 389 ALA A CA 1
ATOM 2993 C C . ALA A 1 389 ? -24.047 -21.781 -7.023 1 63 389 ALA A C 1
ATOM 2995 O O . ALA A 1 389 ? -25.156 -22 -7.535 1 63 389 ALA A O 1
ATOM 2996 N N . PRO A 1 390 ? -23.672 -22.031 -5.578 1 53.78 390 PRO A N 1
ATOM 2997 C CA . PRO A 1 390 ? -24.891 -22.219 -4.777 1 53.78 390 PRO A CA 1
ATOM 2998 C C . PRO A 1 390 ? -25.828 -21.031 -4.84 1 53.78 390 PRO A C 1
ATOM 3000 O O . PRO A 1 390 ? -25.375 -19.891 -5.012 1 53.78 390 PRO A O 1
ATOM 3003 N N . PRO A 1 391 ? -27.109 -21.297 -5.012 1 41.12 391 PRO A N 1
ATOM 3004 C CA . PRO A 1 391 ? -28.016 -20.156 -4.973 1 41.12 391 PRO A CA 1
ATOM 3005 C C . PRO A 1 391 ? -27.766 -19.234 -3.781 1 41.12 391 PRO A C 1
ATOM 3007 O O . PRO A 1 391 ? -27.281 -19.688 -2.738 1 41.12 391 PRO A O 1
ATOM 3010 N N . LYS A 1 392 ? -27.406 -17.953 -4.031 1 43.16 392 LYS A N 1
ATOM 3011 C CA . LYS A 1 392 ? -27.312 -16.984 -2.955 1 43.16 392 LYS A CA 1
ATOM 3012 C C . LYS A 1 392 ? -28.359 -17.25 -1.873 1 43.16 392 LYS A C 1
ATOM 3014 O O . LYS A 1 392 ? -29.547 -17.406 -2.17 1 43.16 392 LYS A O 1
ATOM 3019 N N . SER A 1 393 ? -28.016 -17.984 -0.887 1 30.27 393 SER A N 1
ATOM 3020 C CA . SER A 1 393 ? -28.984 -17.984 0.2 1 30.27 393 SER A CA 1
ATOM 3021 C C . SER A 1 393 ? -29.438 -16.578 0.548 1 30.27 393 SER A C 1
ATOM 3023 O O . SER A 1 393 ? -28.625 -15.664 0.683 1 30.27 393 SER A O 1
ATOM 3025 N N . LEU A 1 394 ? -30.656 -16.312 0.015 1 34.47 394 LEU A N 1
ATOM 3026 C CA . LEU A 1 394 ? -31.422 -15.18 0.505 1 34.47 394 LEU A CA 1
ATOM 3027 C C . LEU A 1 394 ? -31.281 -15.031 2.016 1 34.47 394 LEU A C 1
ATOM 3029 O O . LEU A 1 394 ? -31.891 -15.789 2.777 1 34.47 394 LEU A O 1
ATOM 3033 N N . LEU A 1 395 ? -30.078 -15 2.582 1 22.28 395 LEU A N 1
ATOM 3034 C CA . LEU A 1 395 ? -30.281 -14.453 3.92 1 22.28 395 LEU A CA 1
ATOM 3035 C C . LEU A 1 395 ? -30.328 -12.93 3.883 1 22.28 395 LEU A C 1
ATOM 3037 O O . LEU A 1 395 ? -29.547 -12.297 3.178 1 22.28 395 LEU A O 1
ATOM 3041 N N . MET B 1 1 ? -17.766 -1.569 19.125 1 49.75 1 MET B N 1
ATOM 3042 C CA . MET B 1 1 ? -17.766 -0.216 18.578 1 49.75 1 MET B CA 1
ATOM 3043 C C . MET B 1 1 ? -16.531 0.016 17.703 1 49.75 1 MET B C 1
ATOM 3045 O O . MET B 1 1 ? -15.469 -0.558 17.953 1 49.75 1 MET B O 1
ATOM 3049 N N . PRO B 1 2 ? -16.75 0.669 16.594 1 65.44 2 PRO B N 1
ATOM 3050 C CA . PRO B 1 2 ? -15.547 0.796 15.773 1 65.44 2 PRO B CA 1
ATOM 3051 C C . PRO B 1 2 ? -14.445 1.598 16.453 1 65.44 2 PRO B C 1
ATOM 3053 O O . PRO B 1 2 ? -14.734 2.537 17.203 1 65.44 2 PRO B O 1
ATOM 3056 N N . CYS B 1 3 ? -13.312 1.065 16.688 1 81.25 3 CYS B N 1
ATOM 3057 C CA . CYS B 1 3 ? -12.141 1.683 17.312 1 81.25 3 CYS B CA 1
ATOM 3058 C C . CYS B 1 3 ? -11.531 2.738 16.391 1 81.25 3 CYS B C 1
ATOM 3060 O O . CYS B 1 3 ? -11.328 2.488 15.203 1 81.25 3 CYS B O 1
ATOM 3062 N N . ILE B 1 4 ? -11.562 4.047 16.922 1 93.5 4 ILE B N 1
ATOM 3063 C CA . ILE B 1 4 ? -10.922 5.133 16.203 1 93.5 4 ILE B CA 1
ATOM 3064 C C . ILE B 1 4 ? -9.562 5.441 16.812 1 93.5 4 ILE B C 1
ATOM 3066 O O . ILE B 1 4 ? -9.477 6.137 17.828 1 93.5 4 ILE B O 1
ATOM 3070 N N . PRO B 1 5 ? -8.508 4.871 16.266 1 97.06 5 PRO B N 1
ATOM 3071 C CA . PRO B 1 5 ? -7.184 5.27 16.734 1 97.06 5 PRO B CA 1
ATOM 3072 C C . PRO B 1 5 ? -6.773 6.656 16.25 1 97.06 5 PRO B C 1
ATOM 3074 O O . PRO B 1 5 ? -7.02 7.004 15.094 1 97.06 5 PRO B O 1
ATOM 3077 N N . LEU B 1 6 ? -6.359 7.469 17.109 1 98 6 LEU B N 1
ATOM 3078 C CA . LEU B 1 6 ? -5.691 8.727 16.812 1 98 6 LEU B CA 1
ATOM 3079 C C . LEU B 1 6 ? -4.191 8.625 17.062 1 98 6 LEU B C 1
ATOM 3081 O O . LEU B 1 6 ? -3.768 8.352 18.188 1 98 6 LEU B O 1
ATOM 3085 N N . LEU B 1 7 ? -3.408 8.805 16.031 1 98.31 7 LEU B N 1
ATOM 3086 C CA . LEU B 1 7 ? -1.977 8.539 16.078 1 98.31 7 LEU B CA 1
ATOM 3087 C C . LEU B 1 7 ? -1.178 9.836 16.062 1 98.31 7 LEU B C 1
ATOM 3089 O O . LEU B 1 7 ? -1.414 10.695 15.203 1 98.31 7 LEU B O 1
ATOM 3093 N N . ASP B 1 8 ? -0.309 10.008 16.984 1 98.12 8 ASP B N 1
ATOM 3094 C CA . ASP B 1 8 ? 0.597 11.148 17.062 1 98.12 8 ASP B CA 1
ATOM 3095 C C . ASP B 1 8 ? 1.933 10.75 17.688 1 98.12 8 ASP B C 1
ATOM 3097 O O . ASP B 1 8 ? 1.982 9.883 18.547 1 98.12 8 ASP B O 1
ATOM 3101 N N . ARG B 1 9 ? 2.973 11.383 17.219 1 97.56 9 ARG B N 1
ATOM 3102 C CA . ARG B 1 9 ? 4.305 11.125 17.75 1 97.56 9 ARG B CA 1
ATOM 3103 C C . ARG B 1 9 ? 4.367 11.43 19.25 1 97.56 9 ARG B C 1
ATOM 3105 O O . ARG B 1 9 ? 5.082 10.758 19.984 1 97.56 9 ARG B O 1
ATOM 3112 N N . PHE B 1 10 ? 3.582 12.414 19.719 1 97.31 10 PHE B N 1
ATOM 3113 C CA . PHE B 1 10 ? 3.646 12.867 21.109 1 97.31 10 PHE B CA 1
ATOM 3114 C C . PHE B 1 10 ? 2.283 12.758 21.781 1 97.31 10 PHE B C 1
ATOM 3116 O O . PHE B 1 10 ? 1.252 12.742 21.094 1 97.31 10 PHE B O 1
ATOM 3123 N N . PRO B 1 11 ? 2.297 12.703 23.062 1 96 11 PRO B N 1
ATOM 3124 C CA . PRO B 1 11 ? 1.019 12.734 23.781 1 96 11 PRO B CA 1
ATOM 3125 C C . PRO B 1 11 ? 0.33 14.094 23.688 1 96 11 PRO B C 1
ATOM 3127 O O . PRO B 1 11 ? 0.952 15.078 23.297 1 96 11 PRO B O 1
ATOM 3130 N N . VAL B 1 12 ? -0.875 14.164 24 1 95.75 12 VAL B N 1
ATOM 3131 C CA . VAL B 1 12 ? -1.66 15.391 24.016 1 95.75 12 VAL B CA 1
ATOM 3132 C C . VAL B 1 12 ? -1.241 16.266 25.188 1 95.75 12 VAL B C 1
ATOM 3134 O O . VAL B 1 12 ? -1.045 15.773 26.297 1 95.75 12 VAL B O 1
ATOM 3137 N N . PRO B 1 13 ? -1.13 17.484 25 1 94.81 13 PRO B N 1
ATOM 3138 C CA . PRO B 1 13 ? -1.061 18.156 23.688 1 94.81 13 PRO B CA 1
ATOM 3139 C C . PRO B 1 13 ? 0.253 17.891 22.969 1 94.81 13 PRO B C 1
ATOM 3141 O O . PRO B 1 13 ? 1.321 17.906 23.578 1 94.81 13 PRO B O 1
ATOM 3144 N N . SER B 1 14 ? 0.12 17.578 21.766 1 95.38 14 SER B N 1
ATOM 3145 C CA . SER B 1 14 ? 1.295 17.203 20.984 1 95.38 14 SER B CA 1
ATOM 3146 C C . SER B 1 14 ? 2.393 18.25 21.094 1 95.38 14 SER B C 1
ATOM 3148 O O . SER B 1 14 ? 2.15 19.438 20.844 1 95.38 14 SER B O 1
ATOM 3150 N N . LEU B 1 15 ? 3.547 17.891 21.344 1 93.62 15 LEU B N 1
ATOM 3151 C CA . LEU B 1 15 ? 4.672 18.766 21.672 1 93.62 15 LEU B CA 1
ATOM 3152 C C . LEU B 1 15 ? 4.973 19.703 20.516 1 93.62 15 LEU B C 1
ATOM 3154 O O . LEU B 1 15 ? 5.246 20.891 20.734 1 93.62 15 LEU B O 1
ATOM 3158 N N . GLU B 1 16 ? 4.859 19.219 19.328 1 94.56 16 GLU B N 1
ATOM 3159 C CA . GLU B 1 16 ? 5.34 19.984 18.172 1 94.56 16 GLU B CA 1
ATOM 3160 C C . GLU B 1 16 ? 4.184 20.656 17.438 1 94.56 16 GLU B C 1
ATOM 3162 O O . GLU B 1 16 ? 4.395 21.344 16.438 1 94.56 16 GLU B O 1
ATOM 3167 N N . ALA B 1 17 ? 2.971 20.406 17.938 1 95.5 17 ALA B N 1
ATOM 3168 C CA . ALA B 1 17 ? 1.831 21.047 17.297 1 95.5 17 ALA B CA 1
ATOM 3169 C C . ALA B 1 17 ? 1.916 22.578 17.422 1 95.5 17 ALA B C 1
ATOM 3171 O O . ALA B 1 17 ? 2.174 23.094 18.516 1 95.5 17 ALA B O 1
ATOM 3172 N N . ALA B 1 18 ? 1.692 23.234 16.312 1 95.38 18 ALA B N 1
ATOM 3173 C CA . ALA B 1 18 ? 1.705 24.703 16.359 1 95.38 18 ALA B CA 1
ATOM 3174 C C . ALA B 1 18 ? 0.657 25.219 17.328 1 95.38 18 ALA B C 1
ATOM 3176 O O . ALA B 1 18 ? 0.84 26.281 17.938 1 95.38 18 ALA B O 1
ATOM 3177 N N . GLY B 1 19 ? -0.365 24.516 17.531 1 94.94 19 GLY B N 1
ATOM 3178 C CA . GLY B 1 19 ? -1.439 24.922 18.422 1 94.94 19 GLY B CA 1
ATOM 3179 C C . GLY B 1 19 ? -1.103 24.75 19.891 1 94.94 19 GLY B C 1
ATOM 3180 O O . GLY B 1 19 ? -1.777 25.297 20.766 1 94.94 19 GLY B O 1
ATOM 3181 N N . ASN B 1 20 ? -0.141 23.906 20.172 1 95.75 20 ASN B N 1
ATOM 3182 C CA . ASN B 1 20 ? 0.314 23.75 21.547 1 95.75 20 ASN B CA 1
ATOM 3183 C C . ASN B 1 20 ? 1.128 24.969 22 1 95.75 20 ASN B C 1
ATOM 3185 O O . ASN B 1 20 ? 2.355 24.969 21.906 1 95.75 20 ASN B O 1
ATOM 3189 N N . ASP B 1 21 ? 0.438 25.938 22.5 1 95.12 21 ASP B N 1
ATOM 3190 C CA . ASP B 1 21 ? 0.987 27.234 22.875 1 95.12 21 ASP B CA 1
ATOM 3191 C C . ASP B 1 21 ? 0.259 27.828 24.078 1 95.12 21 ASP B C 1
ATOM 3193 O O . ASP B 1 21 ? -0.736 27.266 24.547 1 95.12 21 ASP B O 1
ATOM 3197 N N . ILE B 1 22 ? 0.811 28.922 24.594 1 96.19 22 ILE B N 1
ATOM 3198 C CA . ILE B 1 22 ? 0.207 29.5 25.781 1 96.19 22 ILE B CA 1
ATOM 3199 C C . ILE B 1 22 ? -1.075 30.25 25.391 1 96.19 22 ILE B C 1
ATOM 3201 O O . ILE B 1 22 ? -2.062 30.203 26.141 1 96.19 22 ILE B O 1
ATOM 3205 N N . ASN B 1 23 ? -1.089 30.875 24.266 1 97.12 23 ASN B N 1
ATOM 3206 C CA . ASN B 1 23 ? -2.285 31.578 23.797 1 97.12 23 ASN B CA 1
ATOM 3207 C C . ASN B 1 23 ? -2.293 31.734 22.281 1 97.12 23 ASN B C 1
ATOM 3209 O O . ASN B 1 23 ? -1.269 31.547 21.625 1 97.12 23 ASN B O 1
ATOM 3213 N N . LYS B 1 24 ? -3.473 31.922 21.781 1 97.31 24 LYS B N 1
ATOM 3214 C CA . LYS B 1 24 ? -3.691 32.219 20.359 1 97.31 24 LYS B CA 1
ATOM 3215 C C . LYS B 1 24 ? -4.777 33.25 20.188 1 97.31 24 LYS B C 1
ATOM 3217 O O . LYS B 1 24 ? -5.699 33.375 21 1 97.31 24 LYS B O 1
ATOM 3222 N N . VAL B 1 25 ? -4.664 34.031 19.109 1 96.19 25 VAL B N 1
ATOM 3223 C CA . VAL B 1 25 ? -5.598 35.094 18.812 1 96.19 25 VAL B CA 1
ATOM 3224 C C . VAL B 1 25 ? -6.902 34.531 18.281 1 96.19 25 VAL B C 1
ATOM 3226 O O . VAL B 1 25 ? -6.891 33.531 17.531 1 96.19 25 VAL B O 1
ATOM 3229 N N . VAL B 1 26 ? -7.977 35.062 18.688 1 95.62 26 VAL B N 1
ATOM 3230 C CA . VAL B 1 26 ? -9.297 34.875 18.094 1 95.62 26 VAL B CA 1
ATOM 3231 C C . VAL B 1 26 ? -9.852 36.188 17.594 1 95.62 26 VAL B C 1
ATOM 3233 O O . VAL B 1 26 ? -10.172 37.094 18.391 1 95.62 26 VAL B O 1
ATOM 3236 N N . ARG B 1 27 ? -9.898 36.344 16.328 1 91.69 27 ARG B N 1
ATOM 3237 C CA . ARG B 1 27 ? -10.453 37.531 15.68 1 91.69 27 ARG B CA 1
ATOM 3238 C C . ARG B 1 27 ? -11.383 37.125 14.539 1 91.69 27 ARG B C 1
ATOM 3240 O O . ARG B 1 27 ? -11.305 36.031 14.016 1 91.69 27 ARG B O 1
ATOM 3247 N N . THR B 1 28 ? -12.273 38.031 14.195 1 89.5 28 THR B N 1
ATOM 3248 C CA . THR B 1 28 ? -13.273 37.688 13.188 1 89.5 28 THR B CA 1
ATOM 3249 C C . THR B 1 28 ? -13.039 38.469 11.898 1 89.5 28 THR B C 1
ATOM 3251 O O . THR B 1 28 ? -13.789 38.312 10.93 1 89.5 28 THR B O 1
ATOM 3254 N N . GLU B 1 29 ? -12.031 39.312 11.914 1 85.94 29 GLU B N 1
ATOM 3255 C CA . GLU B 1 29 ? -11.766 40.125 10.734 1 85.94 29 GLU B CA 1
ATOM 3256 C C . GLU B 1 29 ? -11.156 39.281 9.609 1 85.94 29 GLU B C 1
ATOM 3258 O O . GLU B 1 29 ? -10.008 38.875 9.711 1 85.94 29 GLU B O 1
ATOM 3263 N N . TYR B 1 30 ? -11.906 39.094 8.562 1 89.12 30 TYR B N 1
ATOM 3264 C CA . TYR B 1 30 ? -11.445 38.406 7.359 1 89.12 30 TYR B CA 1
ATOM 3265 C C . TYR B 1 30 ? -11.984 39.094 6.109 1 89.12 30 TYR B C 1
ATOM 3267 O O . TYR B 1 30 ? -13.078 39.656 6.125 1 89.12 30 TYR B O 1
ATOM 3275 N N . PRO B 1 31 ? -11.195 39 5.039 1 85.25 31 PRO B N 1
ATOM 3276 C CA . PRO B 1 31 ? -11.664 39.594 3.789 1 85.25 31 PRO B CA 1
ATOM 3277 C C . PRO B 1 31 ? -12.867 38.875 3.201 1 85.25 31 PRO B C 1
ATOM 3279 O O . PRO B 1 31 ? -13.648 39.469 2.455 1 85.25 31 PRO B O 1
ATOM 3282 N N . GLY B 1 32 ? -13.164 37.688 3.492 1 83.62 32 GLY B N 1
ATOM 3283 C CA . GLY B 1 32 ? -14.281 36.938 2.934 1 83.62 32 GLY B CA 1
ATOM 3284 C C . GLY B 1 32 ? -15.258 36.438 3.986 1 83.62 32 GLY B C 1
ATOM 3285 O O . GLY B 1 32 ? -14.875 36.219 5.141 1 83.62 32 GLY B O 1
ATOM 3286 N N . PRO B 1 33 ? -16.469 36.188 3.527 1 87.62 33 PRO B N 1
ATOM 3287 C CA . PRO B 1 33 ? -17.531 35.875 4.477 1 87.62 33 PRO B CA 1
ATOM 3288 C C . PRO B 1 33 ? -17.359 34.469 5.105 1 87.62 33 PRO B C 1
ATOM 3290 O O . PRO B 1 33 ? -17.734 34.281 6.258 1 87.62 33 PRO B O 1
ATOM 3293 N N . LEU B 1 34 ? -16.797 33.594 4.379 1 91.06 34 LEU B N 1
ATOM 3294 C CA . LEU B 1 34 ? -16.672 32.219 4.887 1 91.06 34 LEU B CA 1
ATOM 3295 C C . LEU B 1 34 ? -15.914 32.219 6.211 1 91.06 34 LEU B C 1
ATOM 3297 O O . LEU B 1 34 ? -16.438 31.734 7.223 1 91.06 34 LEU B O 1
ATOM 3301 N N . TYR B 1 35 ? -14.797 32.812 6.227 1 93.88 35 TYR B N 1
ATOM 3302 C CA . TYR B 1 35 ? -13.961 32.75 7.414 1 93.88 35 TYR B CA 1
ATOM 3303 C C . TYR B 1 35 ? -14.445 33.688 8.492 1 93.88 35 TYR B C 1
ATOM 3305 O O . TYR B 1 35 ? -14.266 33.438 9.688 1 93.88 35 TYR B O 1
ATOM 3313 N N . THR B 1 36 ? -15.078 34.781 8.055 1 91.88 36 THR B N 1
ATOM 3314 C CA . THR B 1 36 ? -15.727 35.625 9.047 1 91.88 36 THR B CA 1
ATOM 3315 C C . THR B 1 36 ? -16.797 34.844 9.805 1 91.88 36 THR B C 1
ATOM 3317 O O . THR B 1 36 ? -16.891 34.938 11.031 1 91.88 36 THR B O 1
ATOM 3320 N N . LYS B 1 37 ? -17.562 34.125 9.047 1 92.38 37 LYS B N 1
ATOM 3321 C CA . LYS B 1 37 ? -18.609 33.312 9.656 1 92.38 37 LYS B CA 1
ATOM 3322 C C . LYS B 1 37 ? -18.031 32.219 10.555 1 92.38 37 LYS B C 1
ATOM 3324 O O . LYS B 1 37 ? -18.484 32.031 11.688 1 92.38 37 LYS B O 1
ATOM 3329 N N . LEU B 1 38 ? -17.031 31.516 10.078 1 95.12 38 LEU B N 1
ATOM 3330 C CA . LEU B 1 38 ? -16.375 30.469 10.859 1 95.12 38 LEU B CA 1
ATOM 3331 C C . LEU B 1 38 ? -15.812 31.047 12.156 1 95.12 38 LEU B C 1
ATOM 3333 O O . LEU B 1 38 ? -15.977 30.438 13.219 1 95.12 38 LEU B O 1
ATOM 3337 N N . ALA B 1 39 ? -15.203 32.156 12 1 95.5 39 ALA B N 1
ATOM 3338 C CA . ALA B 1 39 ? -14.586 32.812 13.164 1 95.5 39 ALA B CA 1
ATOM 3339 C C . ALA B 1 39 ? -15.641 33.219 14.172 1 95.5 39 ALA B C 1
ATOM 3341 O O . ALA B 1 39 ? -15.438 33.125 15.383 1 95.5 39 ALA B O 1
ATOM 3342 N N . THR B 1 40 ? -16.703 33.719 13.688 1 93.38 40 THR B N 1
ATOM 3343 C CA . THR B 1 40 ? -17.797 34.156 14.562 1 93.38 40 THR B CA 1
ATOM 3344 C C . THR B 1 40 ? -18.406 32.969 15.297 1 93.38 40 THR B C 1
ATOM 3346 O O . THR B 1 40 ? -18.609 33.031 16.516 1 93.38 40 THR B O 1
ATOM 3349 N N . ASP B 1 41 ? -18.656 31.906 14.547 1 95.44 41 ASP B N 1
ATOM 3350 C CA . ASP B 1 41 ? -19.172 30.688 15.156 1 95.44 41 ASP B CA 1
ATOM 3351 C C . ASP B 1 41 ? -18.219 30.141 16.203 1 95.44 41 ASP B C 1
ATOM 3353 O O . ASP B 1 41 ? -18.641 29.734 17.297 1 95.44 41 ASP B O 1
ATOM 3357 N N . ALA B 1 42 ? -16.953 30.156 15.898 1 97.44 42 ALA B N 1
ATOM 3358 C CA . ALA B 1 42 ? -15.938 29.672 16.828 1 97.44 42 ALA B CA 1
ATOM 3359 C C . ALA B 1 42 ? -15.891 30.547 18.078 1 97.44 42 ALA B C 1
ATOM 3361 O O . ALA B 1 42 ? -15.812 30.031 19.203 1 97.44 42 ALA B O 1
ATOM 3362 N N . LYS B 1 43 ? -15.93 31.844 17.844 1 96.38 43 LYS B N 1
ATOM 3363 C CA . LYS B 1 43 ? -15.922 32.781 18.953 1 96.38 43 LYS B CA 1
ATOM 3364 C C . LYS B 1 43 ? -17.062 32.531 19.922 1 96.38 43 LYS B C 1
ATOM 3366 O O . LYS B 1 43 ? -16.891 32.594 21.141 1 96.38 43 LYS B O 1
ATOM 3371 N N . ASN B 1 44 ? -18.172 32.188 19.406 1 96.06 44 ASN B N 1
ATOM 3372 C CA . ASN B 1 44 ? -19.344 31.906 20.234 1 96.06 44 ASN B CA 1
ATOM 3373 C C . ASN B 1 44 ? -19.109 30.688 21.125 1 96.06 44 ASN B C 1
ATOM 3375 O O . ASN B 1 44 ? -19.547 30.656 22.281 1 96.06 44 ASN B O 1
ATOM 3379 N N . ILE B 1 45 ? -18.438 29.734 20.609 1 98.06 45 ILE B N 1
ATOM 3380 C CA . ILE B 1 45 ? -18.172 28.531 21.375 1 98.06 45 ILE B CA 1
ATOM 3381 C C . ILE B 1 45 ? -17.062 28.812 22.391 1 98.06 45 ILE B C 1
ATOM 3383 O O . ILE B 1 45 ? -17.156 28.422 23.547 1 98.06 45 ILE B O 1
ATOM 3387 N N . TRP B 1 46 ? -16.047 29.484 21.984 1 98.19 46 TRP B N 1
ATOM 3388 C CA . TRP B 1 46 ? -14.953 29.828 22.891 1 98.19 46 TRP B CA 1
ATOM 3389 C C . TRP B 1 46 ? -15.469 30.625 24.078 1 98.19 46 TRP B C 1
ATOM 3391 O O . TRP B 1 46 ? -15 30.453 25.203 1 98.19 46 TRP B O 1
ATOM 3401 N N . SER B 1 47 ? -16.469 31.484 23.844 1 97.44 47 SER B N 1
ATOM 3402 C CA . SER B 1 47 ? -16.891 32.438 24.844 1 97.44 47 SER B CA 1
ATOM 3403 C C . SER B 1 47 ? -18.047 31.906 25.688 1 97.44 47 SER B C 1
ATOM 3405 O O . SER B 1 47 ? -18.484 32.562 26.625 1 97.44 47 SER B O 1
ATOM 3407 N N . ASP B 1 48 ? -18.469 30.734 25.312 1 97.88 48 ASP B N 1
ATOM 3408 C CA . ASP B 1 48 ? -19.562 30.125 26.078 1 97.88 48 ASP B CA 1
ATOM 3409 C C . ASP B 1 48 ? -19.109 29.766 27.5 1 97.88 48 ASP B C 1
ATOM 3411 O O . ASP B 1 48 ? -18.266 28.875 27.672 1 97.88 48 ASP B O 1
ATOM 3415 N N . PRO B 1 49 ? -19.703 30.391 28.5 1 96.81 49 PRO B N 1
ATOM 3416 C CA . PRO B 1 49 ? -19.25 30.156 29.859 1 96.81 49 PRO B CA 1
ATOM 3417 C C . PRO B 1 49 ? -19.641 28.781 30.391 1 96.81 49 PRO B C 1
ATOM 3419 O O . PRO B 1 49 ? -19.141 28.344 31.422 1 96.81 49 PRO B O 1
ATOM 3422 N N . ASN B 1 50 ? -20.438 28.109 29.656 1 97.25 50 ASN B N 1
ATOM 3423 C CA . ASN B 1 50 ? -20.953 26.828 30.141 1 97.25 50 ASN B CA 1
ATOM 3424 C C . ASN B 1 50 ? -20.469 25.688 29.266 1 97.25 50 ASN B C 1
ATOM 3426 O O . ASN B 1 50 ? -20.859 24.531 29.469 1 97.25 50 ASN B O 1
ATOM 3430 N N . GLY B 1 51 ? -19.672 25.953 28.391 1 97.56 51 GLY B N 1
ATOM 3431 C CA . GLY B 1 51 ? -19.234 24.953 27.438 1 97.56 51 GLY B CA 1
ATOM 3432 C C . GLY B 1 51 ? -17.922 24.297 27.828 1 97.56 51 GLY B C 1
ATOM 3433 O O . GLY B 1 51 ? -17.375 24.594 28.891 1 97.56 51 GLY B O 1
ATOM 3434 N N . LEU B 1 52 ? -17.422 23.375 27.016 1 97.69 52 LEU B N 1
ATOM 3435 C CA . LEU B 1 52 ? -16.203 22.594 27.203 1 97.69 52 LEU B CA 1
ATOM 3436 C C . LEU B 1 52 ? -15 23.516 27.391 1 97.69 52 LEU B C 1
ATOM 3438 O O . LEU B 1 52 ? -14.062 23.188 28.109 1 97.69 52 LEU B O 1
ATOM 3442 N N . LEU B 1 53 ? -15.062 24.703 26.75 1 98.56 53 LEU B N 1
ATOM 3443 C CA . LEU B 1 53 ? -13.906 25.578 26.703 1 98.56 53 LEU B CA 1
ATOM 3444 C C . LEU B 1 53 ? -14.094 26.781 27.641 1 98.56 53 LEU B C 1
ATOM 3446 O O . LEU B 1 53 ? -13.375 27.766 27.531 1 98.56 53 LEU B O 1
ATOM 3450 N N . ALA B 1 54 ? -14.961 26.672 28.594 1 98.44 54 ALA B N 1
ATOM 3451 C CA . ALA B 1 54 ? -15.266 27.734 29.531 1 98.44 54 ALA B CA 1
ATOM 3452 C C . ALA B 1 54 ? -14.008 28.203 30.266 1 98.44 54 ALA B C 1
ATOM 3454 O O . ALA B 1 54 ? -13.203 27.375 30.719 1 98.44 54 ALA B O 1
ATOM 3455 N N . GLY B 1 55 ? -13.906 29.547 30.281 1 97.62 55 GLY B N 1
ATOM 3456 C CA . GLY B 1 55 ? -12.82 30.125 31.062 1 97.62 55 GLY B CA 1
ATOM 3457 C C . GLY B 1 55 ? -11.555 30.312 30.25 1 97.62 55 GLY B C 1
ATOM 3458 O O . GLY B 1 55 ? -10.578 30.891 30.734 1 97.62 55 GLY B O 1
ATOM 3459 N N . LEU B 1 56 ? -11.531 29.953 29.047 1 98 56 LEU B N 1
ATOM 3460 C CA . LEU B 1 56 ? -10.297 30 28.266 1 98 56 LEU B CA 1
ATOM 3461 C C . LEU B 1 56 ? -10.273 31.219 27.359 1 98 56 LEU B C 1
ATOM 3463 O O . LEU B 1 56 ? -9.242 31.547 26.766 1 98 56 LEU B O 1
ATOM 3467 N N . TYR B 1 57 ? -11.398 31.875 27.219 1 97.62 57 TYR B N 1
ATOM 3468 C CA . TYR B 1 57 ? -11.586 33 26.328 1 97.62 57 TYR B CA 1
ATOM 3469 C C . TYR B 1 57 ? -11.344 34.312 27.078 1 97.62 57 TYR B C 1
ATOM 3471 O O . TYR B 1 57 ? -11.961 34.594 28.109 1 97.62 57 TYR B O 1
ATOM 3479 N N . HIS B 1 58 ? -10.43 35.219 26.516 1 97.25 58 HIS B N 1
ATOM 3480 C CA . HIS B 1 58 ? -10.062 36.469 27.141 1 97.25 58 HIS B CA 1
ATOM 3481 C C . HIS B 1 58 ? -10.258 37.656 26.172 1 97.25 58 HIS B C 1
ATOM 3483 O O . HIS B 1 58 ? -9.383 37.938 25.344 1 97.25 58 HIS B O 1
ATOM 3489 N N . PRO B 1 59 ? -11.367 38.344 26.281 1 95.88 59 PRO B N 1
ATOM 3490 C CA . PRO B 1 59 ? -11.695 39.438 25.375 1 95.88 59 PRO B CA 1
ATOM 3491 C C . PRO B 1 59 ? -10.898 40.719 25.656 1 95.88 59 PRO B C 1
ATOM 3493 O O . PRO B 1 59 ? -11.453 41.688 26.172 1 95.88 59 PRO B O 1
ATOM 3496 N N . SER B 1 60 ? -9.719 40.844 25.219 1 95.5 60 SER B N 1
ATOM 3497 C CA . SER B 1 60 ? -8.82 41.969 25.484 1 95.5 60 SER B CA 1
ATOM 3498 C C . SER B 1 60 ? -8.992 43.062 24.453 1 95.5 60 SER B C 1
ATOM 3500 O O . SER B 1 60 ? -8.508 44.188 24.641 1 95.5 60 SER B O 1
ATOM 3502 N N . GLY B 1 61 ? -9.797 42.75 23.406 1 95.19 61 GLY B N 1
ATOM 3503 C CA . GLY B 1 61 ? -9.703 43.625 22.25 1 95.19 61 GLY B CA 1
ATOM 3504 C C . GLY B 1 61 ? -8.383 43.5 21.516 1 95.19 61 GLY B C 1
ATOM 3505 O O . GLY B 1 61 ? -7.496 42.75 21.938 1 95.19 61 GLY B O 1
ATOM 3506 N N . GLY B 1 62 ? -8.359 44.219 20.375 1 94.94 62 GLY B N 1
ATOM 3507 C CA . GLY B 1 62 ? -7.152 44.188 19.562 1 94.94 62 GLY B CA 1
ATOM 3508 C C . GLY B 1 62 ? -6.965 45.438 18.719 1 94.94 62 GLY B C 1
ATOM 3509 O O . GLY B 1 62 ? -7.938 46.094 18.375 1 94.94 62 GLY B O 1
ATOM 3510 N N . ILE B 1 63 ? -5.762 45.75 18.562 1 94.62 63 ILE B N 1
ATOM 3511 C CA . ILE B 1 63 ? -5.387 46.75 17.562 1 94.62 63 ILE B CA 1
ATOM 3512 C C . ILE B 1 63 ? -4.762 46.031 16.359 1 94.62 63 ILE B C 1
ATOM 3514 O O . ILE B 1 63 ? -3.736 45.375 16.484 1 94.62 63 ILE B O 1
ATOM 3518 N N . ILE B 1 64 ? -5.465 46.125 15.289 1 89.56 64 ILE B N 1
ATOM 3519 C CA . ILE B 1 64 ? -4.891 45.656 14.039 1 89.56 64 ILE B CA 1
ATOM 3520 C C . ILE B 1 64 ? -4.254 46.812 13.273 1 89.56 64 ILE B C 1
ATOM 3522 O O . ILE B 1 64 ? -4.902 47.844 13.039 1 89.56 64 ILE B O 1
ATOM 3526 N N . GLY B 1 65 ? -3.006 46.625 13.078 1 86.94 65 GLY B N 1
ATOM 3527 C CA . GLY B 1 65 ? -2.289 47.688 12.398 1 86.94 65 GLY B CA 1
ATOM 3528 C C . GLY B 1 65 ? -1.703 47.25 11.07 1 86.94 65 GLY B C 1
ATOM 3529 O O . GLY B 1 65 ? -1.483 46.062 10.836 1 86.94 65 GLY B O 1
ATOM 3530 N N . ALA B 1 66 ? -1.675 48.188 10.188 1 83.56 66 ALA B N 1
ATOM 3531 C CA . ALA B 1 66 ? -1.013 47.969 8.898 1 83.56 66 ALA B CA 1
ATOM 3532 C C . ALA B 1 66 ? -0.255 49.219 8.461 1 83.56 66 ALA B C 1
ATOM 3534 O O . ALA B 1 66 ? -0.499 50.312 8.977 1 83.56 66 ALA B O 1
ATOM 3535 N N . SER B 1 67 ? 0.788 48.844 7.742 1 83.12 67 SER B N 1
ATOM 3536 C CA . SER B 1 67 ? 1.338 49.906 6.918 1 83.12 67 SER B CA 1
ATOM 3537 C C . SER B 1 67 ? 0.743 49.906 5.516 1 83.12 67 SER B C 1
ATOM 3539 O O . SER B 1 67 ? -0.247 49.219 5.266 1 83.12 67 SER B O 1
ATOM 3541 N N . ASP B 1 68 ? 1.247 50.531 4.574 1 79.12 68 ASP B N 1
ATOM 3542 C CA . ASP B 1 68 ? 0.641 50.75 3.264 1 79.12 68 ASP B CA 1
ATOM 3543 C C . ASP B 1 68 ? 0.38 49.438 2.549 1 79.12 68 ASP B C 1
ATOM 3545 O O . ASP B 1 68 ? -0.698 49.219 1.989 1 79.12 68 ASP B O 1
ATOM 3549 N N . ARG B 1 69 ? 1.074 48.375 2.766 1 78.88 69 ARG B N 1
ATOM 3550 C CA . ARG B 1 69 ? 1.012 47.156 1.936 1 78.88 69 ARG B CA 1
ATOM 3551 C C . ARG B 1 69 ? -0.124 46.25 2.379 1 78.88 69 ARG B C 1
ATOM 3553 O O . ARG B 1 69 ? -0.68 45.5 1.569 1 78.88 69 ARG B O 1
ATOM 3560 N N . SER B 1 70 ? -0.51 46.438 3.609 1 83.56 70 SER B N 1
ATOM 3561 C CA . SER B 1 70 ? -1.476 45.5 4.137 1 83.56 70 SER B CA 1
ATOM 3562 C C . SER B 1 70 ? -2.836 46.125 4.359 1 83.56 70 SER B C 1
ATOM 3564 O O . SER B 1 70 ? -3.771 45.5 4.832 1 83.56 70 SER B O 1
ATOM 3566 N N . MET B 1 71 ? -2.982 47.281 3.938 1 86.12 71 MET B N 1
ATOM 3567 C CA . MET B 1 71 ? -4.219 48.031 4.145 1 86.12 71 MET B CA 1
ATOM 3568 C C . MET B 1 71 ? -5.375 47.406 3.377 1 86.12 71 MET B C 1
ATOM 3570 O O . MET B 1 71 ? -6.508 47.375 3.859 1 86.12 71 MET B O 1
ATOM 3574 N N . PRO B 1 72 ? -5.113 46.906 2.176 1 84.19 72 PRO B N 1
ATOM 3575 C CA . PRO B 1 72 ? -6.215 46.25 1.459 1 84.19 72 PRO B CA 1
ATOM 3576 C C . PRO B 1 72 ? -6.867 45.125 2.266 1 84.19 72 PRO B C 1
ATOM 3578 O O . PRO B 1 72 ? -8.086 44.938 2.189 1 84.19 72 PRO B O 1
ATOM 3581 N N . PHE B 1 73 ? -6.09 44.5 3.027 1 86.62 73 PHE B N 1
ATOM 3582 C CA . PHE B 1 73 ? -6.637 43.438 3.877 1 86.62 73 PHE B CA 1
ATOM 3583 C C . PHE B 1 73 ? -7.594 44.031 4.91 1 86.62 73 PHE B C 1
ATOM 3585 O O . PHE B 1 73 ? -8.688 43.5 5.121 1 86.62 73 PHE B O 1
ATOM 3592 N N . ILE B 1 74 ? -7.164 45 5.543 1 87.31 74 ILE B N 1
ATOM 3593 C CA . ILE B 1 74 ? -7.984 45.625 6.574 1 87.31 74 ILE B CA 1
ATOM 3594 C C . ILE B 1 74 ? -9.273 46.188 5.953 1 87.31 74 ILE B C 1
ATOM 3596 O O . ILE B 1 74 ? -10.359 45.969 6.492 1 87.31 74 ILE B O 1
ATOM 3600 N N . GLN B 1 75 ? -9.172 46.75 4.84 1 87.56 75 GLN B N 1
ATOM 3601 C CA . GLN B 1 75 ? -10.336 47.312 4.16 1 87.56 75 GLN B CA 1
ATOM 3602 C C . GLN B 1 75 ? -11.305 46.188 3.754 1 87.56 75 GLN B C 1
ATOM 3604 O O . GLN B 1 75 ? -12.516 46.312 3.939 1 87.56 75 GLN B O 1
ATOM 3609 N N . ALA B 1 76 ? -10.766 45.219 3.246 1 86.81 76 ALA B N 1
ATOM 3610 C CA . ALA B 1 76 ? -11.602 44.062 2.863 1 86.81 76 ALA B CA 1
ATOM 3611 C C . ALA B 1 76 ? -12.266 43.438 4.082 1 86.81 76 ALA B C 1
ATOM 3613 O O . ALA B 1 76 ? -13.414 42.969 4.008 1 86.81 76 ALA B O 1
ATOM 3614 N N . SER B 1 77 ? -11.508 43.438 5.152 1 87.75 77 SER B N 1
ATOM 3615 C CA . SER B 1 77 ? -12.055 42.875 6.391 1 87.75 77 SER B CA 1
ATOM 3616 C C . SER B 1 77 ? -13.227 43.719 6.891 1 87.75 77 SER B C 1
ATOM 3618 O O . SER B 1 77 ? -14.219 43.188 7.387 1 87.75 77 SER B O 1
ATOM 3620 N N . ILE B 1 78 ? -13.102 44.969 6.758 1 88.44 78 ILE B N 1
ATOM 3621 C CA . ILE B 1 78 ? -14.164 45.875 7.16 1 88.44 78 ILE B CA 1
ATOM 3622 C C . ILE B 1 78 ? -15.406 45.625 6.316 1 88.44 78 ILE B C 1
ATOM 3624 O O . ILE B 1 78 ? -16.516 45.531 6.852 1 88.44 78 ILE B O 1
ATOM 3628 N N . GLN B 1 79 ? -15.242 45.469 5.07 1 88.31 79 GLN B N 1
ATOM 3629 C CA . GLN B 1 79 ? -16.359 45.219 4.164 1 88.31 79 GLN B CA 1
ATOM 3630 C C . GLN B 1 79 ? -17.031 43.875 4.492 1 88.31 79 GLN B C 1
ATOM 3632 O O . GLN B 1 79 ? -18.266 43.781 4.496 1 88.31 79 GLN B O 1
ATOM 3637 N N . SER B 1 80 ? -16.219 42.938 4.68 1 87.19 80 SER B N 1
ATOM 3638 C CA . SER B 1 80 ? -16.75 41.625 5.02 1 87.19 80 SER B CA 1
ATOM 3639 C C . SER B 1 80 ? -17.547 41.656 6.328 1 87.19 80 SER B C 1
ATOM 3641 O O . SER B 1 80 ? -18.578 41 6.453 1 87.19 80 SER B O 1
ATOM 3643 N N . ALA B 1 81 ? -17.016 42.344 7.309 1 87.62 81 ALA B N 1
ATOM 3644 C CA . ALA B 1 81 ? -17.688 42.469 8.602 1 87.62 81 ALA B CA 1
ATOM 3645 C C . ALA B 1 81 ? -19.062 43.125 8.438 1 87.62 81 ALA B C 1
ATOM 3647 O O . ALA B 1 81 ? -20.031 42.719 9.078 1 87.62 81 ALA B O 1
ATOM 3648 N N . LYS B 1 82 ? -19.125 44 7.598 1 89.81 82 LYS B N 1
ATOM 3649 C CA . LYS B 1 82 ? -20.406 44.688 7.316 1 89.81 82 LYS B CA 1
ATOM 3650 C C . LYS B 1 82 ? -21.406 43.688 6.699 1 89.81 82 LYS B C 1
ATOM 3652 O O . LYS B 1 82 ? -22.578 43.688 7.074 1 89.81 82 LYS B O 1
ATOM 3657 N N . VAL B 1 83 ? -20.953 42.938 5.836 1 86.81 83 VAL B N 1
ATOM 3658 C CA . VAL B 1 83 ? -21.797 41.969 5.117 1 86.81 83 VAL B CA 1
ATOM 3659 C C . VAL B 1 83 ? -22.312 40.938 6.082 1 86.81 83 VAL B C 1
ATOM 3661 O O . VAL B 1 83 ? -23.484 40.562 6.027 1 86.81 83 VAL B O 1
ATOM 3664 N N . VAL B 1 84 ? -21.453 40.469 6.906 1 86.19 84 VAL B N 1
ATOM 3665 C CA . VAL B 1 84 ? -21.797 39.375 7.832 1 86.19 84 VAL B CA 1
ATOM 3666 C C . VAL B 1 84 ? -22.578 39.969 9.016 1 86.19 84 VAL B C 1
ATOM 3668 O O . VAL B 1 84 ? -23.344 39.25 9.664 1 86.19 84 VAL B O 1
ATOM 3671 N N . GLY B 1 85 ? -22.391 41.219 9.328 1 85.62 85 GLY B N 1
ATOM 3672 C CA . GLY B 1 85 ? -23.078 41.844 10.43 1 85.62 85 GLY B CA 1
ATOM 3673 C C . GLY B 1 85 ? -22.328 41.781 11.742 1 85.62 85 GLY B C 1
ATOM 3674 O O . GLY B 1 85 ? -22.922 41.594 12.805 1 85.62 85 GLY B O 1
ATOM 3675 N N . THR B 1 86 ? -21 41.844 11.664 1 86.25 86 THR B N 1
ATOM 3676 C CA . THR B 1 86 ? -20.172 41.844 12.867 1 86.25 86 THR B CA 1
ATOM 3677 C C . THR B 1 86 ? -19.547 43.219 13.094 1 86.25 86 THR B C 1
ATOM 3679 O O . THR B 1 86 ? -19.672 44.094 12.25 1 86.25 86 THR B O 1
ATOM 3682 N N . GLU B 1 87 ? -19 43.281 14.234 1 86.81 87 GLU B N 1
ATOM 3683 C CA . GLU B 1 87 ? -18.359 44.562 14.562 1 86.81 87 GLU B CA 1
ATOM 3684 C C . GLU B 1 87 ? -17.219 44.875 13.594 1 86.81 87 GLU B C 1
ATOM 3686 O O . GLU B 1 87 ? -16.469 43.969 13.211 1 86.81 87 GLU B O 1
ATOM 3691 N N . THR B 1 88 ? -17.156 46.156 13.211 1 90 88 THR B N 1
ATOM 3692 C CA . THR B 1 88 ? -16.125 46.594 12.281 1 90 88 THR B CA 1
ATOM 3693 C C . THR B 1 88 ? -14.977 47.281 13.031 1 90 88 THR B C 1
ATOM 3695 O O . THR B 1 88 ? -15.211 48.031 13.984 1 90 88 THR B O 1
ATOM 3698 N N . PRO B 1 89 ? -13.82 47 12.578 1 91.81 89 PRO B N 1
ATOM 3699 C CA . PRO B 1 89 ? -12.695 47.75 13.141 1 91.81 89 PRO B CA 1
ATOM 3700 C C . PRO B 1 89 ? -12.789 49.25 12.852 1 91.81 89 PRO B C 1
ATOM 3702 O O . PRO B 1 89 ? -13.258 49.656 11.773 1 91.81 89 PRO B O 1
ATOM 3705 N N . THR B 1 90 ? -12.305 50 13.766 1 93.81 90 THR B N 1
ATOM 3706 C CA . THR B 1 90 ? -12.359 51.469 13.617 1 93.81 90 THR B CA 1
ATOM 3707 C C . THR B 1 90 ? -10.961 52.062 13.719 1 93.81 90 THR B C 1
ATOM 3709 O O . THR B 1 90 ? -10.156 51.656 14.555 1 93.81 90 THR B O 1
ATOM 3712 N N . LEU B 1 91 ? -10.781 53.031 12.844 1 94.31 91 LEU B N 1
ATOM 3713 C CA . LEU B 1 91 ? -9.492 53.719 12.852 1 94.31 91 LEU B CA 1
ATOM 3714 C C . LEU B 1 91 ? -9.32 54.531 14.133 1 94.31 91 LEU B C 1
ATOM 3716 O O . LEU B 1 91 ? -10.258 55.188 14.578 1 94.31 91 LEU B O 1
ATOM 3720 N N . VAL B 1 92 ? -8.133 54.406 14.711 1 94.94 92 VAL B N 1
ATOM 3721 C CA . VAL B 1 92 ? -7.785 55.188 15.875 1 94.94 92 VAL B CA 1
ATOM 3722 C C . VAL B 1 92 ? -6.465 55.938 15.633 1 94.94 92 VAL B C 1
ATOM 3724 O O . VAL B 1 92 ? -5.602 55.406 14.906 1 94.94 92 VAL B O 1
ATOM 3727 N N . SER B 1 93 ? -6.312 57.125 16.203 1 94.06 93 SER B N 1
ATOM 3728 C CA . SER B 1 93 ? -5.066 57.875 16.062 1 94.06 93 SER B CA 1
ATOM 3729 C C . SER B 1 93 ? -4.012 57.406 17.047 1 94.06 93 SER B C 1
ATOM 3731 O O . SER B 1 93 ? -4.336 56.719 18.031 1 94.06 93 SER B O 1
ATOM 3733 N N . THR B 1 94 ? -2.807 57.75 16.703 1 93.62 94 THR B N 1
ATOM 3734 C CA . THR B 1 94 ? -1.715 57.5 17.625 1 93.62 94 THR B CA 1
ATOM 3735 C C . THR B 1 94 ? -1.988 58.125 18.984 1 93.62 94 THR B C 1
ATOM 3737 O O . THR B 1 94 ? -1.71 57.531 20.031 1 93.62 94 THR B O 1
ATOM 3740 N N . GLU B 1 95 ? -2.518 59.312 18.969 1 95.38 95 GLU B N 1
ATOM 3741 C CA . GLU B 1 95 ? -2.846 60.031 20.203 1 95.38 95 GLU B CA 1
ATOM 3742 C C . GLU B 1 95 ? -3.887 59.25 21.016 1 95.38 95 GLU B C 1
ATOM 3744 O O . GLU B 1 95 ? -3.777 59.156 22.25 1 95.38 95 GLU B O 1
ATOM 3749 N N . GLN B 1 96 ? -4.824 58.781 20.359 1 96 96 GLN B N 1
ATOM 3750 C CA . GLN B 1 96 ? -5.863 58 21.016 1 96 96 GLN B CA 1
ATOM 3751 C C . GLN B 1 96 ? -5.285 56.75 21.641 1 96 96 GLN B C 1
ATOM 3753 O O . GLN B 1 96 ? -5.684 56.344 22.734 1 96 96 GLN B O 1
ATOM 3758 N N . VAL B 1 97 ? -4.367 56.094 20.922 1 95.81 97 VAL B N 1
ATOM 3759 C CA . VAL B 1 97 ? -3.707 54.906 21.453 1 95.81 97 VAL B CA 1
ATOM 3760 C C . VAL B 1 97 ? -2.957 55.25 22.734 1 95.81 97 VAL B C 1
ATOM 3762 O O . VAL B 1 97 ? -3.105 54.594 23.75 1 95.81 97 VAL B O 1
ATOM 3765 N N . HIS B 1 98 ? -2.211 56.375 22.75 1 96.31 98 HIS B N 1
ATOM 3766 C CA . HIS B 1 98 ? -1.427 56.781 23.906 1 96.31 98 HIS B CA 1
ATOM 3767 C C . HIS B 1 98 ? -2.328 57.156 25.078 1 96.31 98 HIS B C 1
ATOM 3769 O O . HIS B 1 98 ? -1.973 56.938 26.234 1 96.31 98 HIS B O 1
ATOM 3775 N N . GLN B 1 99 ? -3.406 57.75 24.75 1 96.88 99 GLN B N 1
ATOM 3776 C CA . GLN B 1 99 ? -4.34 58.156 25.797 1 96.88 99 GLN B CA 1
ATOM 3777 C C . GLN B 1 99 ? -4.996 56.938 26.453 1 96.88 99 GLN B C 1
ATOM 3779 O O . GLN B 1 99 ? -5.16 56.906 27.672 1 96.88 99 GLN B O 1
ATOM 3784 N N . THR B 1 100 ? -5.383 56.062 25.703 1 96.12 100 THR B N 1
ATOM 3785 C CA . THR B 1 100 ? -6.082 54.906 26.203 1 96.12 100 THR B CA 1
ATOM 3786 C C . THR B 1 100 ? -5.109 53.938 26.891 1 96.12 100 THR B C 1
ATOM 3788 O O . THR B 1 100 ? -5.445 53.344 27.906 1 96.12 100 THR B O 1
ATOM 3791 N N . TRP B 1 101 ? -3.949 53.75 26.266 1 97.12 101 TRP B N 1
ATOM 3792 C CA . TRP B 1 101 ? -2.9 52.875 26.797 1 97.12 101 TRP B CA 1
ATOM 3793 C C . TRP B 1 101 ? -1.573 53.625 26.891 1 97.12 101 TRP B C 1
ATOM 3795 O O . TRP B 1 101 ? -0.671 53.406 26.078 1 97.12 101 TRP B O 1
ATOM 3805 N N . PRO B 1 102 ? -1.403 54.281 27.875 1 96.75 102 PRO B N 1
ATOM 3806 C CA . PRO B 1 102 ? -0.229 55.156 27.984 1 96.75 102 PRO B CA 1
ATOM 3807 C C . PRO B 1 102 ? 1.082 54.375 28.031 1 96.75 102 PRO B C 1
ATOM 3809 O O . PRO B 1 102 ? 2.145 54.938 27.734 1 96.75 102 PRO B O 1
ATOM 3812 N N . MET B 1 103 ? 0.994 53.094 28.406 1 96.31 103 MET B N 1
ATOM 3813 C CA . MET B 1 103 ? 2.205 52.281 28.453 1 96.31 103 MET B CA 1
ATOM 3814 C C . MET B 1 103 ? 2.688 51.969 27.047 1 96.31 103 MET B C 1
ATOM 3816 O O . MET B 1 103 ? 3.83 51.531 26.859 1 96.31 103 MET B O 1
ATOM 3820 N N . LEU B 1 104 ? 1.803 52.062 26.062 1 96.56 104 LEU B N 1
ATOM 3821 C CA . LEU B 1 104 ? 2.203 51.969 24.656 1 96.56 104 LEU B CA 1
ATOM 3822 C C . LEU B 1 104 ? 2.658 53.344 24.141 1 96.56 104 LEU B C 1
ATOM 3824 O O . LEU B 1 104 ? 1.93 54 23.391 1 96.56 104 LEU B O 1
ATOM 3828 N N . ASN B 1 105 ? 3.881 53.625 24.453 1 93.69 105 ASN B N 1
ATOM 3829 C CA . ASN B 1 105 ? 4.258 55.031 24.375 1 93.69 105 ASN B CA 1
ATOM 3830 C C . ASN B 1 105 ? 5.277 55.281 23.25 1 93.69 105 ASN B C 1
ATOM 3832 O O . ASN B 1 105 ? 5.871 56.344 23.172 1 93.69 105 ASN B O 1
ATOM 3836 N N . GLY B 1 106 ? 5.531 54.312 22.453 1 93.19 106 GLY B N 1
ATOM 3837 C CA . GLY B 1 106 ? 6.336 54.594 21.266 1 93.19 106 GLY B CA 1
ATOM 3838 C C . GLY B 1 106 ? 5.633 55.438 20.25 1 93.19 106 GLY B C 1
ATOM 3839 O O . GLY B 1 106 ? 4.445 55.75 20.391 1 93.19 106 GLY B O 1
ATOM 3840 N N . ASP B 1 107 ? 6.305 55.781 19.188 1 91.88 107 ASP B N 1
ATOM 3841 C CA . ASP B 1 107 ? 5.805 56.781 18.234 1 91.88 107 ASP B CA 1
ATOM 3842 C C . ASP B 1 107 ? 4.906 56.125 17.188 1 91.88 107 ASP B C 1
ATOM 3844 O O . ASP B 1 107 ? 4.199 56.812 16.453 1 91.88 107 ASP B O 1
ATOM 3848 N N . LEU B 1 108 ? 4.871 54.844 17.094 1 92 108 LEU B N 1
ATOM 3849 C CA . LEU B 1 108 ? 4.074 54.094 16.109 1 92 108 LEU B CA 1
ATOM 3850 C C . LEU B 1 108 ? 4.238 54.719 14.719 1 92 108 LEU B C 1
ATOM 3852 O O . LEU B 1 108 ? 3.248 55 14.047 1 92 108 LEU B O 1
ATOM 3856 N N . PRO B 1 109 ? 5.48 54.812 14.336 1 89.25 109 PRO B N 1
ATOM 3857 C CA . PRO B 1 109 ? 5.695 55.5 13.062 1 89.25 109 PRO B CA 1
ATOM 3858 C C . PRO B 1 109 ? 5.016 54.812 11.883 1 89.25 109 PRO B C 1
ATOM 3860 O O . PRO B 1 109 ? 5.273 53.625 11.625 1 89.25 109 PRO B O 1
ATOM 3863 N N . GLY B 1 110 ? 4.156 55.562 11.164 1 87.06 110 GLY B N 1
ATOM 3864 C CA . GLY B 1 110 ? 3.574 55.062 9.93 1 87.06 110 GLY B CA 1
ATOM 3865 C C . GLY B 1 110 ? 2.457 54.062 10.164 1 87.06 110 GLY B C 1
ATOM 3866 O O . GLY B 1 110 ? 1.982 53.406 9.219 1 87.06 110 GLY B O 1
ATOM 3867 N N . TRP B 1 111 ? 2.059 53.844 11.367 1 88.88 111 TRP B N 1
ATOM 3868 C CA . TRP B 1 111 ? 1.003 52.875 11.672 1 88.88 111 TRP B CA 1
ATOM 3869 C C . TRP B 1 111 ? -0.366 53.438 11.305 1 88.88 111 TRP B C 1
ATOM 3871 O O . TRP B 1 111 ? -0.583 54.656 11.359 1 88.88 111 TRP B O 1
ATOM 3881 N N . GLN B 1 112 ? -1.179 52.625 10.773 1 90.94 112 GLN B N 1
ATOM 3882 C CA . GLN B 1 112 ? -2.619 52.844 10.727 1 90.94 112 GLN B CA 1
ATOM 3883 C C . GLN B 1 112 ? -3.363 51.875 11.617 1 90.94 112 GLN B C 1
ATOM 3885 O O . GLN B 1 112 ? -3.816 50.812 11.148 1 90.94 112 GLN B O 1
ATOM 3890 N N . PRO B 1 113 ? -3.471 52.25 12.852 1 93.38 113 PRO B N 1
ATOM 3891 C CA . PRO B 1 113 ? -4.066 51.312 13.812 1 93.38 113 PRO B CA 1
ATOM 3892 C C . PRO B 1 113 ? -5.594 51.312 13.758 1 93.38 113 PRO B C 1
ATOM 3894 O O . PRO B 1 113 ? -6.215 52.375 13.68 1 93.38 113 PRO B O 1
ATOM 3897 N N . TYR B 1 114 ? -6.148 50.188 13.734 1 94.12 114 TYR B N 1
ATOM 3898 C CA . TYR B 1 114 ? -7.59 49.969 13.812 1 94.12 114 TYR B CA 1
ATOM 3899 C C . TYR B 1 114 ? -7.961 49.219 15.086 1 94.12 114 TYR B C 1
ATOM 3901 O O . TYR B 1 114 ? -7.395 48.156 15.375 1 94.12 114 TYR B O 1
ATOM 3909 N N . TRP B 1 115 ? -8.883 49.781 15.789 1 95.06 115 TRP B N 1
ATOM 3910 C CA . TRP B 1 115 ? -9.375 49.156 17 1 95.06 115 TRP B CA 1
ATOM 3911 C C . TRP B 1 115 ? -10.461 48.125 16.672 1 95.06 115 TRP B C 1
ATOM 3913 O O . TRP B 1 115 ? -11.414 48.438 15.953 1 95.06 115 TRP B O 1
ATOM 3923 N N . SER B 1 116 ? -10.234 46.969 17.188 1 93 116 SER B N 1
ATOM 3924 C CA . SER B 1 116 ? -11.227 45.906 17.109 1 93 116 SER B CA 1
ATOM 3925 C C . SER B 1 116 ? -11.672 45.469 18.5 1 93 116 SER B C 1
ATOM 3927 O O . SER B 1 116 ? -10.945 44.75 19.203 1 93 116 SER B O 1
ATOM 3929 N N . SER B 1 117 ? -12.898 45.719 18.812 1 90.88 117 SER B N 1
ATOM 3930 C CA . SER B 1 117 ? -13.406 45.438 20.141 1 90.88 117 SER B CA 1
ATOM 3931 C C . SER B 1 117 ? -13.641 43.938 20.312 1 90.88 117 SER B C 1
ATOM 3933 O O . SER B 1 117 ? -13.648 43.406 21.438 1 90.88 117 SER B O 1
ATOM 3935 N N . GLY B 1 118 ? -13.758 43.25 19.266 1 89 118 GLY B N 1
ATOM 3936 C CA . GLY B 1 118 ? -14.055 41.844 19.328 1 89 118 GLY B CA 1
ATOM 3937 C C . GLY B 1 118 ? -12.805 40.969 19.406 1 89 118 GLY B C 1
ATOM 3938 O O . GLY B 1 118 ? -12.898 39.75 19.578 1 89 118 GLY B O 1
ATOM 3939 N N . GLY B 1 119 ? -11.633 41.562 19.359 1 93.69 119 GLY B N 1
ATOM 3940 C CA . GLY B 1 119 ? -10.398 40.812 19.484 1 93.69 119 GLY B CA 1
ATOM 3941 C C . GLY B 1 119 ? -10.227 40.156 20.844 1 93.69 119 GLY B C 1
ATOM 3942 O O . GLY B 1 119 ? -10.594 40.719 21.859 1 93.69 119 GLY B O 1
ATOM 3943 N N . ALA B 1 120 ? -9.711 38.875 20.812 1 96.62 120 ALA B N 1
ATOM 3944 C CA . ALA B 1 120 ? -9.5 38.125 22.047 1 96.62 120 ALA B CA 1
ATOM 3945 C C . ALA B 1 120 ? -8.344 37.156 21.891 1 96.62 120 ALA B C 1
ATOM 3947 O O . ALA B 1 120 ? -7.824 36.938 20.797 1 96.62 120 ALA B O 1
ATOM 3948 N N . TRP B 1 121 ? -7.871 36.719 23 1 97.56 121 TRP B N 1
ATOM 3949 C CA . TRP B 1 121 ? -6.969 35.562 22.984 1 97.56 121 TRP B CA 1
ATOM 3950 C C . TRP B 1 121 ? -7.508 34.438 23.859 1 97.56 121 TRP B C 1
ATOM 3952 O O . TRP B 1 121 ? -8.367 34.656 24.719 1 97.56 121 TRP B O 1
ATOM 3962 N N . VAL B 1 122 ? -7.09 33.219 23.531 1 98.06 122 VAL B N 1
ATOM 3963 C CA . VAL B 1 122 ? -7.551 32.031 24.266 1 98.06 122 VAL B CA 1
ATOM 3964 C C . VAL B 1 122 ? -6.355 31.25 24.781 1 98.06 122 VAL B C 1
ATOM 3966 O O . VAL B 1 122 ? -5.262 31.312 24.203 1 98.06 122 VAL B O 1
ATOM 3969 N N . ASN B 1 123 ? -6.551 30.547 25.875 1 97.5 123 ASN B N 1
ATOM 3970 C CA . ASN B 1 123 ? -5.578 29.547 26.297 1 97.5 123 ASN B CA 1
ATOM 3971 C C . ASN B 1 123 ? -5.504 28.375 25.328 1 97.5 123 ASN B C 1
ATOM 3973 O O . ASN B 1 123 ? -6.352 27.484 25.359 1 97.5 123 ASN B O 1
ATOM 3977 N N . ALA B 1 124 ? -4.531 28.359 24.547 1 97.62 124 ALA B N 1
ATOM 3978 C CA . ALA B 1 124 ? -4.461 27.453 23.406 1 97.62 124 ALA B CA 1
ATOM 3979 C C . ALA B 1 124 ? -4.215 26.016 23.859 1 97.62 124 ALA B C 1
ATOM 3981 O O . ALA B 1 124 ? -4.988 25.109 23.531 1 97.62 124 ALA B O 1
ATOM 3982 N N . ARG B 1 125 ? -3.219 25.828 24.688 1 97.31 125 ARG B N 1
ATOM 3983 C CA . ARG B 1 125 ? -2.844 24.5 25.172 1 97.31 125 ARG B CA 1
ATOM 3984 C C . ARG B 1 125 ? -4.004 23.828 25.891 1 97.31 125 ARG B C 1
ATOM 3986 O O . ARG B 1 125 ? -4.316 22.656 25.641 1 97.31 125 ARG B O 1
ATOM 3993 N N . GLU B 1 126 ? -4.594 24.562 26.719 1 97.19 126 GLU B N 1
ATOM 3994 C CA . GLU B 1 126 ? -5.691 24.016 27.5 1 97.19 126 GLU B CA 1
ATOM 3995 C C . GLU B 1 126 ? -6.883 23.656 26.609 1 97.19 126 GLU B C 1
ATOM 3997 O O . GLU B 1 126 ? -7.574 22.672 26.844 1 97.19 126 GLU B O 1
ATOM 4002 N N . GLY B 1 127 ? -7.137 24.469 25.641 1 98.06 127 GLY B N 1
ATOM 4003 C CA . GLY B 1 127 ? -8.203 24.172 24.703 1 98.06 127 GLY B CA 1
ATOM 4004 C C . GLY B 1 127 ? -8.008 22.844 23.984 1 98.06 127 GLY B C 1
ATOM 4005 O O . GLY B 1 127 ? -8.914 22.016 23.953 1 98.06 127 GLY B O 1
ATOM 4006 N N . ILE B 1 128 ? -6.824 22.594 23.5 1 97.88 128 ILE B N 1
ATOM 4007 C CA . ILE B 1 128 ? -6.5 21.344 22.812 1 97.88 128 ILE B CA 1
ATOM 4008 C C . ILE B 1 128 ? -6.613 20.172 23.781 1 97.88 128 ILE B C 1
ATOM 4010 O O . ILE B 1 128 ? -7.164 19.125 23.422 1 97.88 128 ILE B O 1
ATOM 4014 N N . THR B 1 129 ? -6.117 20.375 24.969 1 97.69 129 THR B N 1
ATOM 4015 C CA . THR B 1 129 ? -6.105 19.328 25.984 1 97.69 129 THR B CA 1
ATOM 4016 C C . THR B 1 129 ? -7.527 18.891 26.328 1 97.69 129 THR B C 1
ATOM 4018 O O . THR B 1 129 ? -7.832 17.703 26.359 1 97.69 129 THR B O 1
ATOM 4021 N N . ARG B 1 130 ? -8.352 19.859 26.531 1 98.12 130 ARG B N 1
ATOM 4022 C CA . ARG B 1 130 ? -9.727 19.562 26.906 1 98.12 130 ARG B CA 1
ATOM 4023 C C . ARG B 1 130 ? -10.461 18.844 25.766 1 98.12 130 ARG B C 1
ATOM 4025 O O . ARG B 1 130 ? -11.211 17.891 26.016 1 98.12 130 ARG B O 1
ATOM 4032 N N . MET B 1 131 ? -10.266 19.266 24.625 1 97.88 131 MET B N 1
ATOM 4033 C CA . MET B 1 131 ? -10.922 18.625 23.484 1 97.88 131 MET B CA 1
ATOM 4034 C C . MET B 1 131 ? -10.43 17.203 23.297 1 97.88 131 MET B C 1
ATOM 4036 O O . MET B 1 131 ? -11.219 16.297 23.031 1 97.88 131 MET B O 1
ATOM 4040 N N . ALA B 1 132 ? -9.148 16.984 23.406 1 97.25 132 ALA B N 1
ATOM 4041 C CA . ALA B 1 132 ? -8.586 15.648 23.281 1 97.25 132 ALA B CA 1
ATOM 4042 C C . ALA B 1 132 ? -9.117 14.719 24.375 1 97.25 132 ALA B C 1
ATOM 4044 O O . ALA B 1 132 ? -9.469 13.57 24.109 1 97.25 132 ALA B O 1
ATOM 4045 N N . ARG B 1 133 ? -9.172 15.227 25.578 1 96.88 133 ARG B N 1
ATOM 4046 C CA . ARG B 1 133 ? -9.68 14.43 26.688 1 96.88 133 ARG B CA 1
ATOM 4047 C C . ARG B 1 133 ? -11.133 14.047 26.469 1 96.88 133 ARG B C 1
ATOM 4049 O O . ARG B 1 133 ? -11.531 12.914 26.75 1 96.88 133 ARG B O 1
ATOM 4056 N N . LYS B 1 134 ? -11.852 14.992 26 1 97.56 134 LYS B N 1
ATOM 4057 C CA . LYS B 1 134 ? -13.25 14.695 25.703 1 97.56 134 LYS B CA 1
ATOM 4058 C C . LYS B 1 134 ? -13.359 13.586 24.656 1 97.56 134 LYS B C 1
ATOM 4060 O O . LYS B 1 134 ? -14.195 12.688 24.781 1 97.56 134 LYS B O 1
ATOM 4065 N N . ALA B 1 135 ? -12.555 13.641 23.609 1 96.5 135 ALA B N 1
ATOM 4066 C CA . ALA B 1 135 ? -12.555 12.617 22.562 1 96.5 135 ALA B CA 1
ATOM 4067 C C . ALA B 1 135 ? -12.164 11.258 23.141 1 96.5 135 ALA B C 1
ATOM 4069 O O . ALA B 1 135 ? -12.812 10.25 22.875 1 96.5 135 ALA B O 1
ATOM 4070 N N . MET B 1 136 ? -11.141 11.227 23.953 1 96 136 MET B N 1
ATOM 4071 C CA . MET B 1 136 ? -10.672 9.992 24.562 1 96 136 MET B CA 1
ATOM 4072 C C . MET B 1 136 ? -11.742 9.391 25.484 1 96 136 MET B C 1
ATOM 4074 O O . MET B 1 136 ? -11.969 8.18 25.453 1 96 136 MET B O 1
ATOM 4078 N N . ASN B 1 137 ? -12.383 10.258 26.219 1 96.12 137 ASN B N 1
ATOM 4079 C CA . ASN B 1 137 ? -13.461 9.812 27.094 1 96.12 137 ASN B CA 1
ATOM 4080 C C . ASN B 1 137 ? -14.641 9.266 26.297 1 96.12 137 ASN B C 1
ATOM 4082 O O . ASN B 1 137 ? -15.445 8.492 26.828 1 96.12 137 ASN B O 1
ATOM 4086 N N . SER B 1 138 ? -14.68 9.633 25.094 1 95.56 138 SER B N 1
ATOM 4087 C CA . SER B 1 138 ? -15.766 9.164 24.234 1 95.56 138 SER B CA 1
ATOM 4088 C C . SER B 1 138 ? -15.367 7.906 23.469 1 95.56 138 SER B C 1
ATOM 4090 O O . SER B 1 138 ? -16.109 7.422 22.625 1 95.56 138 SER B O 1
ATOM 4092 N N . GLY B 1 139 ? -14.133 7.441 23.641 1 95.62 139 GLY B N 1
ATOM 4093 C CA . GLY B 1 139 ? -13.781 6.141 23.094 1 95.62 139 GLY B CA 1
ATOM 4094 C C . GLY B 1 139 ? -12.625 6.195 22.125 1 95.62 139 GLY B C 1
ATOM 4095 O O . GLY B 1 139 ? -12.148 5.16 21.656 1 95.62 139 GLY B O 1
ATOM 4096 N N . VAL B 1 140 ? -12.188 7.395 21.766 1 96.62 140 VAL B N 1
ATOM 4097 C CA . VAL B 1 140 ? -11.031 7.52 20.875 1 96.62 140 VAL B CA 1
ATOM 4098 C C . VAL B 1 140 ? -9.789 6.98 21.578 1 96.62 140 VAL B C 1
ATOM 4100 O O . VAL B 1 140 ? -9.555 7.27 22.75 1 96.62 140 VAL B O 1
ATOM 4103 N N . LYS B 1 141 ? -9.055 6.141 20.891 1 97.38 141 LYS B N 1
ATOM 4104 C CA . LYS B 1 141 ? -7.785 5.648 21.422 1 97.38 141 LYS B CA 1
ATOM 4105 C C . LYS B 1 141 ? -6.621 6.508 20.938 1 97.38 141 LYS B C 1
ATOM 4107 O O . LYS B 1 141 ? -6.215 6.414 19.781 1 97.38 141 LYS B O 1
ATOM 4112 N N . TYR B 1 142 ? -6.109 7.285 21.859 1 97.38 142 TYR B N 1
ATOM 4113 C CA . TYR B 1 142 ? -4.953 8.109 21.531 1 97.38 142 TYR B CA 1
ATOM 4114 C C . TYR B 1 142 ? -3.658 7.328 21.719 1 97.38 142 TYR B C 1
ATOM 4116 O O . TYR B 1 142 ? -3.312 6.93 22.828 1 97.38 142 TYR B O 1
ATOM 4124 N N . ILE B 1 143 ? -2.975 7.105 20.641 1 97.62 143 ILE B N 1
ATOM 4125 C CA . ILE B 1 143 ? -1.728 6.348 20.656 1 97.62 143 ILE B CA 1
ATOM 4126 C C . ILE B 1 143 ? -0.562 7.27 20.312 1 97.62 143 ILE B C 1
ATOM 4128 O O . ILE B 1 143 ? -0.565 7.926 19.266 1 97.62 143 ILE B O 1
ATOM 4132 N N . SER B 1 144 ? 0.435 7.395 21.203 1 98 144 SER B N 1
ATOM 4133 C CA . SER B 1 144 ? 1.578 8.273 20.984 1 98 144 SER B CA 1
ATOM 4134 C C . SER B 1 144 ? 2.893 7.504 21.062 1 98 144 SER B C 1
ATOM 4136 O O . SER B 1 144 ? 2.891 6.273 21.156 1 98 144 SER B O 1
ATOM 4138 N N . GLY B 1 145 ? 4.004 8.234 20.969 1 96.88 145 GLY B N 1
ATOM 4139 C CA . GLY B 1 145 ? 5.305 7.582 20.906 1 96.88 145 GLY B CA 1
ATOM 4140 C C . GLY B 1 145 ? 5.586 6.953 19.547 1 96.88 145 GLY B C 1
ATOM 4141 O O . GLY B 1 145 ? 4.965 7.316 18.547 1 96.88 145 GLY B O 1
ATOM 4142 N N . ASP B 1 146 ? 6.504 6.055 19.547 1 97.12 146 ASP B N 1
ATOM 4143 C CA . ASP B 1 146 ? 6.895 5.414 18.281 1 97.12 146 ASP B CA 1
ATOM 4144 C C . ASP B 1 146 ? 5.727 4.641 17.688 1 97.12 146 ASP B C 1
ATOM 4146 O O . ASP B 1 146 ? 5.605 4.547 16.453 1 97.12 146 ASP B O 1
ATOM 4150 N N . ALA B 1 147 ? 4.812 4.203 18.5 1 97.19 147 ALA B N 1
ATOM 4151 C CA . ALA B 1 147 ? 3.641 3.453 18.047 1 97.19 147 ALA B CA 1
ATOM 4152 C C . ALA B 1 147 ? 2.598 4.379 17.438 1 97.19 147 ALA B C 1
ATOM 4154 O O . ALA B 1 147 ? 1.704 3.928 16.719 1 97.19 147 ALA B O 1
ATOM 4155 N N . GLY B 1 148 ? 2.695 5.695 17.75 1 97.81 148 GLY B N 1
ATOM 4156 C CA . GLY B 1 148 ? 1.765 6.676 17.219 1 97.81 148 GLY B CA 1
ATOM 4157 C C . GLY B 1 148 ? 2.396 7.605 16.203 1 97.81 148 GLY B C 1
ATOM 4158 O O . GLY B 1 148 ? 1.724 8.477 15.641 1 97.81 148 GLY B O 1
ATOM 4159 N N . TYR B 1 149 ? 3.73 7.383 15.984 1 98.19 149 TYR B N 1
ATOM 4160 C CA . TYR B 1 149 ? 4.469 8.195 15.023 1 98.19 149 TYR B CA 1
ATOM 4161 C C . TYR B 1 149 ? 4.395 7.594 13.625 1 98.19 149 TYR B C 1
ATOM 4163 O O . TYR B 1 149 ? 5.23 6.77 13.25 1 98.19 149 TYR B O 1
ATOM 4171 N N . VAL B 1 150 ? 3.414 8.047 12.82 1 98.06 150 VAL B N 1
ATOM 4172 C CA . VAL B 1 150 ? 3.158 7.488 11.492 1 98.06 150 VAL B CA 1
ATOM 4173 C C . VAL B 1 150 ? 4.289 7.871 10.547 1 98.06 150 VAL B C 1
ATOM 4175 O O . VAL B 1 150 ? 4.609 9.055 10.398 1 98.06 150 VAL B O 1
ATOM 4178 N N . LYS B 1 151 ? 4.863 6.902 9.898 1 96.81 151 LYS B N 1
ATOM 4179 C CA . LYS B 1 151 ? 5.969 7.121 8.969 1 96.81 151 LYS B CA 1
ATOM 4180 C C . LYS B 1 151 ? 5.543 6.859 7.527 1 96.81 151 LYS B C 1
ATOM 4182 O O . LYS B 1 151 ? 6.168 7.355 6.59 1 96.81 151 LYS B O 1
ATOM 4187 N N . GLN B 1 152 ? 4.414 6.102 7.461 1 96.94 152 GLN B N 1
ATOM 4188 C CA . GLN B 1 152 ? 4.082 5.656 6.113 1 96.94 152 GLN B CA 1
ATOM 4189 C C . GLN B 1 152 ? 2.6 5.312 5.996 1 96.94 152 GLN B C 1
ATOM 4191 O O . GLN B 1 152 ? 2.031 4.676 6.887 1 96.94 152 GLN B O 1
ATOM 4196 N N . LEU B 1 153 ? 1.982 5.762 4.871 1 97.88 153 LEU B N 1
ATOM 4197 C CA . LEU B 1 153 ? 0.661 5.277 4.492 1 97.88 153 LEU B CA 1
ATOM 4198 C C . LEU B 1 153 ? 0.763 3.955 3.736 1 97.88 153 LEU B C 1
ATOM 4200 O O . LEU B 1 153 ? 1.729 3.727 3.004 1 97.88 153 LEU B O 1
ATOM 4204 N N . LEU B 1 154 ? -0.198 3.113 3.93 1 97.94 154 LEU B N 1
ATOM 4205 C CA . LEU B 1 154 ? -0.234 1.812 3.271 1 97.94 154 LEU B CA 1
ATOM 4206 C C . LEU B 1 154 ? -1.366 1.749 2.252 1 97.94 154 LEU B C 1
ATOM 4208 O O . LEU B 1 154 ? -2.492 2.16 2.541 1 97.94 154 LEU B O 1
ATOM 4212 N N . PHE B 1 155 ? -1.066 1.244 1.119 1 97.19 155 PHE B N 1
ATOM 4213 C CA . PHE B 1 155 ? -2.031 1.137 0.031 1 97.19 155 PHE B CA 1
ATOM 4214 C C . PHE B 1 155 ? -2.113 -0.296 -0.48 1 97.19 155 PHE B C 1
ATOM 4216 O O . PHE B 1 155 ? -1.216 -1.103 -0.229 1 97.19 155 PHE B O 1
ATOM 4223 N N . ASP B 1 156 ? -3.221 -0.632 -1.08 1 95.12 156 ASP B N 1
ATOM 4224 C CA . ASP B 1 156 ? -3.332 -1.906 -1.784 1 95.12 156 ASP B CA 1
ATOM 4225 C C . ASP B 1 156 ? -3.016 -1.743 -3.27 1 95.12 156 ASP B C 1
ATOM 4227 O O . ASP B 1 156 ? -2.523 -0.696 -3.693 1 95.12 156 ASP B O 1
ATOM 4231 N N . ALA B 1 157 ? -3.193 -2.76 -4.035 1 90.62 157 ALA B N 1
ATOM 4232 C CA . ALA B 1 157 ? -2.807 -2.781 -5.445 1 90.62 157 ALA B CA 1
ATOM 4233 C C . ALA B 1 157 ? -3.643 -1.796 -6.258 1 90.62 157 ALA B C 1
ATOM 4235 O O . ALA B 1 157 ? -3.223 -1.354 -7.328 1 90.62 157 ALA B O 1
ATOM 4236 N N . ASP B 1 158 ? -4.844 -1.457 -5.801 1 90.69 158 ASP B N 1
ATOM 4237 C CA . ASP B 1 158 ? -5.734 -0.521 -6.48 1 90.69 158 ASP B CA 1
ATOM 4238 C C . ASP B 1 158 ? -5.523 0.904 -5.973 1 90.69 158 ASP B C 1
ATOM 4240 O O . ASP B 1 158 ? -6.355 1.782 -6.211 1 90.69 158 ASP B O 1
ATOM 4244 N N . SER B 1 159 ? -4.508 1.206 -5.16 1 93.5 159 SER B N 1
ATOM 4245 C CA . SER B 1 159 ? -4.125 2.502 -4.613 1 93.5 159 SER B CA 1
ATOM 4246 C C . SER B 1 159 ? -5.113 2.969 -3.549 1 93.5 159 SER B C 1
ATOM 4248 O O . SER B 1 159 ? -5.215 4.164 -3.27 1 93.5 159 SER B O 1
ATOM 4250 N N . THR B 1 160 ? -5.898 2.02 -3.105 1 96.75 160 THR B N 1
ATOM 4251 C CA . THR B 1 160 ? -6.742 2.312 -1.952 1 96.75 160 THR B CA 1
ATOM 4252 C C . THR B 1 160 ? -5.906 2.398 -0.678 1 96.75 160 THR B C 1
ATOM 4254 O O . THR B 1 160 ? -5.082 1.521 -0.411 1 96.75 160 THR B O 1
ATOM 4257 N N . CYS B 1 161 ? -6.012 3.52 0.023 1 98.06 161 CYS B N 1
ATOM 4258 C CA . CYS B 1 161 ? -5.32 3.596 1.307 1 98.06 161 CYS B CA 1
ATOM 4259 C C . CYS B 1 161 ? -5.945 2.641 2.316 1 98.06 161 CYS B C 1
ATOM 4261 O O . CYS B 1 161 ? -7.152 2.689 2.564 1 98.06 161 CYS B O 1
ATOM 4263 N N . ILE B 1 162 ? -5.125 1.759 2.893 1 97.38 162 ILE B N 1
ATOM 4264 C CA . ILE B 1 162 ? -5.723 0.714 3.719 1 97.38 162 ILE B CA 1
ATOM 4265 C C . ILE B 1 162 ? -5.191 0.821 5.145 1 97.38 162 ILE B C 1
ATOM 4267 O O . ILE B 1 162 ? -5.652 0.106 6.039 1 97.38 162 ILE B O 1
ATOM 4271 N N . GLY B 1 163 ? -4.207 1.701 5.359 1 97.19 163 GLY B N 1
ATOM 4272 C CA . GLY B 1 163 ? -3.67 1.824 6.707 1 97.19 163 GLY B CA 1
ATOM 4273 C C . GLY B 1 163 ? -2.396 2.646 6.77 1 97.19 163 GLY B C 1
ATOM 4274 O O . GLY B 1 163 ? -2.127 3.451 5.875 1 97.19 163 GLY B O 1
ATOM 4275 N N . VAL B 1 164 ? -1.72 2.523 7.953 1 97.69 164 VAL B N 1
ATOM 4276 C CA . VAL B 1 164 ? -0.479 3.254 8.188 1 97.69 164 VAL B CA 1
ATOM 4277 C C . VAL B 1 164 ? 0.52 2.354 8.914 1 97.69 164 VAL B C 1
ATOM 4279 O O . VAL B 1 164 ? 0.133 1.367 9.547 1 97.69 164 VAL B O 1
ATOM 4282 N N . ARG B 1 165 ? 1.755 2.66 8.742 1 97.31 165 ARG B N 1
ATOM 4283 C CA . ARG B 1 165 ? 2.848 2.055 9.5 1 97.31 165 ARG B CA 1
ATOM 4284 C C . ARG B 1 165 ? 3.594 3.104 10.32 1 97.31 165 ARG B C 1
ATOM 4286 O O . ARG B 1 165 ? 3.893 4.191 9.82 1 97.31 165 ARG B O 1
ATOM 4293 N N . CYS B 1 166 ? 3.82 2.766 11.594 1 97.81 166 CYS B N 1
ATOM 4294 C CA . CYS B 1 166 ? 4.426 3.707 12.523 1 97.81 166 CYS B CA 1
ATOM 4295 C C . CYS B 1 166 ? 5.91 3.416 12.711 1 97.81 166 CYS B C 1
ATOM 4297 O O . CYS B 1 166 ? 6.434 2.463 12.133 1 97.81 166 CYS B O 1
ATOM 4299 N N . ALA B 1 167 ? 6.559 4.266 13.484 1 97.12 167 ALA B N 1
ATOM 4300 C CA . ALA B 1 167 ? 8.016 4.266 13.625 1 97.12 167 ALA B CA 1
ATOM 4301 C C . ALA B 1 167 ? 8.5 2.967 14.258 1 97.12 167 ALA B C 1
ATOM 4303 O O . ALA B 1 167 ? 9.602 2.494 13.953 1 97.12 167 ALA B O 1
ATOM 4304 N N . ASP B 1 168 ? 7.711 2.361 15.141 1 96.44 168 ASP B N 1
ATOM 4305 C CA . ASP B 1 168 ? 8.156 1.135 15.797 1 96.44 168 ASP B CA 1
ATOM 4306 C C . ASP B 1 168 ? 7.77 -0.094 14.977 1 96.44 168 ASP B C 1
ATOM 4308 O O . ASP B 1 168 ? 7.938 -1.229 15.43 1 96.44 168 ASP B O 1
ATOM 4312 N N . GLY B 1 169 ? 7.141 0.149 13.844 1 94.19 169 GLY B N 1
ATOM 4313 C CA . GLY B 1 169 ? 6.746 -0.949 12.977 1 94.19 169 GLY B CA 1
ATOM 4314 C C . GLY B 1 169 ? 5.289 -1.339 13.133 1 94.19 169 GLY B C 1
ATOM 4315 O O . GLY B 1 169 ? 4.754 -2.092 12.312 1 94.19 169 GLY B O 1
ATOM 4316 N N . SER B 1 170 ? 4.641 -0.865 14.102 1 94.31 170 SER B N 1
ATOM 4317 C CA . SER B 1 170 ? 3.217 -1.134 14.273 1 94.31 170 SER B CA 1
ATOM 4318 C C . SER B 1 170 ? 2.416 -0.652 13.07 1 94.31 170 SER B C 1
ATOM 4320 O O . SER B 1 170 ? 2.748 0.37 12.461 1 94.31 170 SER B O 1
ATOM 4322 N N . THR B 1 171 ? 1.423 -1.442 12.727 1 95 171 THR B N 1
ATOM 4323 C CA . THR B 1 171 ? 0.542 -1.089 11.625 1 95 171 THR B CA 1
ATOM 4324 C C . THR B 1 171 ? -0.907 -0.995 12.094 1 95 171 THR B C 1
ATOM 4326 O O . THR B 1 171 ? -1.335 -1.761 12.961 1 95 171 THR B O 1
ATOM 4329 N N . TYR B 1 172 ? -1.604 -0.069 11.625 1 95.25 172 TYR B N 1
ATOM 4330 C CA . TYR B 1 172 ? -3.029 0.106 11.875 1 95.25 172 TYR B CA 1
ATOM 4331 C C . TYR B 1 172 ? -3.814 0.164 10.57 1 95.25 172 TYR B C 1
ATOM 4333 O O . TYR B 1 172 ? -3.486 0.948 9.68 1 95.25 172 TYR B O 1
ATOM 4341 N N . TYR B 1 173 ? -4.824 -0.676 10.445 1 94.69 173 TYR B N 1
ATOM 4342 C CA . TYR B 1 173 ? -5.645 -0.737 9.242 1 94.69 173 TYR B CA 1
ATOM 4343 C C . TYR B 1 173 ? -7.012 -0.105 9.477 1 94.69 173 TYR B C 1
ATOM 4345 O O . TYR B 1 173 ? -7.492 -0.057 10.609 1 94.69 173 TYR B O 1
ATOM 4353 N N . GLY B 1 174 ? -7.52 0.49 8.461 1 93.88 174 GLY B N 1
ATOM 4354 C CA . GLY B 1 174 ? -8.828 1.109 8.562 1 93.88 174 GLY B CA 1
ATOM 4355 C C . GLY B 1 174 ? -9.469 1.384 7.211 1 93.88 174 GLY B C 1
ATOM 4356 O O . GLY B 1 174 ? -8.789 1.351 6.18 1 93.88 174 GLY B O 1
ATOM 4357 N N . LYS B 1 175 ? -10.773 1.632 7.219 1 93.81 175 LYS B N 1
ATOM 4358 C CA . LYS B 1 175 ? -11.539 1.869 5.996 1 93.81 175 LYS B CA 1
ATOM 4359 C C . LYS B 1 175 ? -11.703 3.363 5.73 1 93.81 175 LYS B C 1
ATOM 4361 O O . LYS B 1 175 ? -12.18 3.762 4.668 1 93.81 175 LYS B O 1
ATOM 4366 N N . LYS B 1 176 ? -11.477 4.227 6.723 1 96.5 176 LYS B N 1
ATOM 4367 C CA . LYS B 1 176 ? -11.461 5.68 6.605 1 96.5 176 LYS B CA 1
ATOM 4368 C C . LYS B 1 176 ? -10.227 6.273 7.289 1 96.5 176 LYS B C 1
ATOM 4370 O O . LYS B 1 176 ? -10.086 6.18 8.508 1 96.5 176 LYS B O 1
ATOM 4375 N N . ILE B 1 177 ? -9.328 6.844 6.539 1 97.81 177 ILE B N 1
ATOM 4376 C CA . ILE B 1 177 ? -8.078 7.398 7.047 1 97.81 177 ILE B CA 1
ATOM 4377 C C . ILE B 1 177 ? -8.039 8.906 6.789 1 97.81 177 ILE B C 1
ATOM 4379 O O . ILE B 1 177 ? -8.25 9.352 5.66 1 97.81 177 ILE B O 1
ATOM 4383 N N . VAL B 1 178 ? -7.863 9.695 7.805 1 98.25 178 VAL B N 1
ATOM 4384 C CA . VAL B 1 178 ? -7.789 11.148 7.691 1 98.25 178 VAL B CA 1
ATOM 4385 C C . VAL B 1 178 ? -6.391 11.625 8.086 1 98.25 178 VAL B C 1
ATOM 4387 O O . VAL B 1 178 ? -5.934 11.375 9.203 1 98.25 178 VAL B O 1
ATOM 4390 N N . VAL B 1 179 ? -5.691 12.258 7.152 1 98.31 179 VAL B N 1
ATOM 4391 C CA . VAL B 1 179 ? -4.402 12.875 7.445 1 98.31 179 VAL B CA 1
ATOM 4392 C C . VAL B 1 179 ? -4.609 14.281 7.992 1 98.31 179 VAL B C 1
ATOM 4394 O O . VAL B 1 179 ? -5.078 15.172 7.273 1 98.31 179 VAL B O 1
ATOM 4397 N N . ALA B 1 180 ? -4.34 14.469 9.195 1 97.75 180 ALA B N 1
ATOM 4398 C CA . ALA B 1 180 ? -4.398 15.758 9.867 1 97.75 180 ALA B CA 1
ATOM 4399 C C . ALA B 1 180 ? -3.049 16.109 10.484 1 97.75 180 ALA B C 1
ATOM 4401 O O . ALA B 1 180 ? -2.98 16.547 11.641 1 97.75 180 ALA B O 1
ATOM 4402 N N . ALA B 1 181 ? -1.977 15.992 9.742 1 96.88 181 ALA B N 1
ATOM 4403 C CA . ALA B 1 181 ? -0.608 16.047 10.25 1 96.88 181 ALA B CA 1
ATOM 4404 C C . ALA B 1 181 ? -0.015 17.438 10.102 1 96.88 181 ALA B C 1
ATOM 4406 O O . ALA B 1 181 ? 1.205 17.609 10.148 1 96.88 181 ALA B O 1
ATOM 4407 N N . GLY B 1 182 ? -0.889 18.438 9.836 1 96.56 182 GLY B N 1
ATOM 4408 C CA . GLY B 1 182 ? -0.43 19.812 9.797 1 96.56 182 GLY B CA 1
ATOM 4409 C C . GLY B 1 182 ? 0.746 20.031 8.859 1 96.56 182 GLY B C 1
ATOM 4410 O O . GLY B 1 182 ? 0.7 19.625 7.695 1 96.56 182 GLY B O 1
ATOM 4411 N N . ALA B 1 183 ? 1.826 20.625 9.367 1 96.94 183 ALA B N 1
ATOM 4412 C CA . ALA B 1 183 ? 3.004 20.984 8.586 1 96.94 183 ALA B CA 1
ATOM 4413 C C . ALA B 1 183 ? 3.752 19.75 8.109 1 96.94 183 ALA B C 1
ATOM 4415 O O . ALA B 1 183 ? 4.512 19.797 7.141 1 96.94 183 ALA B O 1
ATOM 4416 N N . ALA B 1 184 ? 3.506 18.672 8.75 1 96.62 184 ALA B N 1
ATOM 4417 C CA . ALA B 1 184 ? 4.254 17.453 8.438 1 96.62 184 ALA B CA 1
ATOM 4418 C C . ALA B 1 184 ? 3.52 16.609 7.402 1 96.62 184 ALA B C 1
ATOM 4420 O O . ALA B 1 184 ? 3.986 15.531 7.031 1 96.62 184 ALA B O 1
ATOM 4421 N N . ALA B 1 185 ? 2.406 17.062 6.922 1 95.94 185 ALA B N 1
ATOM 4422 C CA . ALA B 1 185 ? 1.545 16.266 6.055 1 95.94 185 ALA B CA 1
ATOM 4423 C C . ALA B 1 185 ? 2.268 15.883 4.77 1 95.94 185 ALA B C 1
ATOM 4425 O O . ALA B 1 185 ? 1.964 14.852 4.164 1 95.94 185 ALA B O 1
ATOM 4426 N N . GLY B 1 186 ? 3.23 16.688 4.387 1 93.62 186 GLY B N 1
ATOM 4427 C CA . GLY B 1 186 ? 3.959 16.422 3.158 1 93.62 186 GLY B CA 1
ATOM 4428 C C . GLY B 1 186 ? 4.938 15.273 3.281 1 93.62 186 GLY B C 1
ATOM 4429 O O . GLY B 1 186 ? 5.453 14.773 2.275 1 93.62 186 GLY B O 1
ATOM 4430 N N . SER B 1 187 ? 5.18 14.828 4.453 1 92.56 187 SER B N 1
ATOM 4431 C CA . SER B 1 187 ? 6.152 13.758 4.672 1 92.56 187 SER B CA 1
ATOM 4432 C C . SER B 1 187 ? 5.609 12.414 4.195 1 92.56 187 SER B C 1
ATOM 4434 O O . SER B 1 187 ? 6.234 11.75 3.365 1 92.56 187 SER B O 1
ATOM 4436 N N . PRO B 1 188 ? 4.461 11.961 4.629 1 91.75 188 PRO B N 1
ATOM 4437 C CA . PRO B 1 188 ? 3.971 10.641 4.23 1 91.75 188 PRO B CA 1
ATOM 4438 C C . PRO B 1 188 ? 3.229 10.664 2.895 1 91.75 188 PRO B C 1
ATOM 4440 O O . PRO B 1 188 ? 2.883 9.609 2.355 1 91.75 188 PRO B O 1
ATOM 4443 N N . LEU B 1 189 ? 3.016 11.883 2.355 1 93.25 189 LEU B N 1
ATOM 4444 C CA . LEU B 1 189 ? 2.152 12.008 1.185 1 93.25 189 LEU B CA 1
ATOM 4445 C C . LEU B 1 189 ? 2.609 13.156 0.292 1 93.25 189 LEU B C 1
ATOM 4447 O O . LEU B 1 189 ? 2.842 14.266 0.773 1 93.25 189 LEU B O 1
ATOM 4451 N N . ASP B 1 190 ? 2.777 12.867 -0.977 1 92.88 190 ASP B N 1
ATOM 4452 C CA . ASP B 1 190 ? 3.059 13.938 -1.931 1 92.88 190 ASP B CA 1
ATOM 4453 C C . ASP B 1 190 ? 1.823 14.805 -2.16 1 92.88 190 ASP B C 1
ATOM 4455 O O . ASP B 1 190 ? 0.859 14.367 -2.791 1 92.88 190 ASP B O 1
ATOM 4459 N N . LEU B 1 191 ? 1.896 16.031 -1.73 1 95.94 191 LEU B N 1
ATOM 4460 C CA . LEU B 1 191 ? 0.744 16.922 -1.801 1 95.94 191 LEU B CA 1
ATOM 4461 C C . LEU B 1 191 ? 0.848 17.844 -3.006 1 95.94 191 LEU B C 1
ATOM 4463 O O . LEU B 1 191 ? 0.135 18.859 -3.086 1 95.94 191 LEU B O 1
ATOM 4467 N N . LYS B 1 192 ? 1.797 17.547 -3.85 1 94.69 192 LYS B N 1
ATOM 4468 C CA . LYS B 1 192 ? 1.971 18.234 -5.125 1 94.69 192 LYS B CA 1
ATOM 4469 C C . LYS B 1 192 ? 2.211 19.734 -4.918 1 94.69 192 LYS B C 1
ATOM 4471 O O . LYS B 1 192 ? 1.628 20.562 -5.617 1 94.69 192 LYS B O 1
ATOM 4476 N N . GLY B 1 193 ? 2.943 20.062 -3.893 1 94.12 193 GLY B N 1
ATOM 4477 C CA . GLY B 1 193 ? 3.365 21.438 -3.666 1 94.12 193 GLY B CA 1
ATOM 4478 C C . GLY B 1 193 ? 2.281 22.297 -3.051 1 94.12 193 GLY B C 1
ATOM 4479 O O . GLY B 1 193 ? 2.467 23.5 -2.877 1 94.12 193 GLY B O 1
ATOM 4480 N N . GLN B 1 194 ? 1.189 21.734 -2.654 1 96.31 194 GLN B N 1
ATOM 4481 C CA . GLN B 1 194 ? 0.06 22.516 -2.156 1 96.31 194 GLN B CA 1
ATOM 4482 C C . GLN B 1 194 ? 0.351 23.078 -0.771 1 96.31 194 GLN B C 1
ATOM 4484 O O . GLN B 1 194 ? -0.136 24.156 -0.421 1 96.31 194 GLN B O 1
ATOM 4489 N N . ILE B 1 195 ? 1.139 22.375 0.001 1 95.94 195 ILE B N 1
ATOM 4490 C CA . ILE B 1 195 ? 1.375 22.797 1.374 1 95.94 195 ILE B CA 1
ATOM 4491 C C . ILE B 1 195 ? 2.859 23.094 1.574 1 95.94 195 ILE B C 1
ATOM 4493 O O . ILE B 1 195 ? 3.717 22.328 1.126 1 95.94 195 ILE B O 1
ATOM 4497 N N . VAL B 1 196 ? 3.129 24.172 2.141 1 95.5 196 VAL B N 1
ATOM 4498 C CA . VAL B 1 196 ? 4.477 24.578 2.527 1 95.5 196 VAL B CA 1
ATOM 4499 C C . VAL B 1 196 ? 4.566 24.688 4.047 1 95.5 196 VAL B C 1
ATOM 4501 O O . VAL B 1 196 ? 3.816 25.453 4.664 1 95.5 196 VAL B O 1
ATOM 4504 N N . ALA B 1 197 ? 5.434 23.891 4.625 1 97.19 197 ALA B N 1
ATOM 4505 C CA . ALA B 1 197 ? 5.684 24.094 6.047 1 97.19 197 ALA B CA 1
ATOM 4506 C C . ALA B 1 197 ? 6.34 25.453 6.297 1 97.19 197 ALA B C 1
ATOM 4508 O O . ALA B 1 197 ? 7.422 25.734 5.773 1 97.19 197 ALA B O 1
ATOM 4509 N N . LYS B 1 198 ? 5.691 26.297 7.016 1 95.56 198 LYS B N 1
ATOM 4510 C CA . LYS B 1 198 ? 6.172 27.625 7.371 1 95.56 198 LYS B CA 1
ATOM 4511 C C . LYS B 1 198 ? 6.336 27.766 8.883 1 95.56 198 LYS B C 1
ATOM 4513 O O . LYS B 1 198 ? 5.453 27.375 9.648 1 95.56 198 LYS B O 1
ATOM 4518 N N . GLY B 1 199 ? 7.449 28.312 9.203 1 96.06 199 GLY B N 1
ATOM 4519 C CA . GLY B 1 199 ? 7.746 28.516 10.609 1 96.06 199 GLY B CA 1
ATOM 4520 C C . GLY B 1 199 ? 7.402 29.906 11.102 1 96.06 199 GLY B C 1
ATOM 4521 O O . GLY B 1 199 ? 7.848 30.906 10.531 1 96.06 199 GLY B O 1
ATOM 4522 N N . HIS B 1 200 ? 6.625 29.953 12.164 1 94.75 200 HIS B N 1
ATOM 4523 C CA . HIS B 1 200 ? 6.273 31.172 12.867 1 94.75 200 HIS B CA 1
ATOM 4524 C C . HIS B 1 200 ? 7.039 31.297 14.188 1 94.75 200 HIS B C 1
ATOM 4526 O O . HIS B 1 200 ? 6.789 30.531 15.125 1 94.75 200 HIS B O 1
ATOM 4532 N N . THR B 1 201 ? 7.906 32.281 14.227 1 94.69 201 THR B N 1
ATOM 4533 C CA . THR B 1 201 ? 8.781 32.406 15.391 1 94.69 201 THR B CA 1
ATOM 4534 C C . THR B 1 201 ? 8.086 33.156 16.516 1 94.69 201 THR B C 1
ATOM 4536 O O . THR B 1 201 ? 7.387 34.125 16.281 1 94.69 201 THR B O 1
ATOM 4539 N N . VAL B 1 202 ? 8.289 32.625 17.688 1 95.69 202 VAL B N 1
ATOM 4540 C CA . VAL B 1 202 ? 7.684 33.188 18.875 1 95.69 202 VAL B CA 1
ATOM 4541 C C . VAL B 1 202 ? 8.742 33.375 19.969 1 95.69 202 VAL B C 1
ATOM 4543 O O . VAL B 1 202 ? 9.664 32.562 20.062 1 95.69 202 VAL B O 1
ATOM 4546 N N . GLY B 1 203 ? 8.617 34.469 20.734 1 96.06 203 GLY B N 1
ATOM 4547 C CA . GLY B 1 203 ? 9.398 34.688 21.938 1 96.06 203 GLY B CA 1
ATOM 4548 C C . GLY B 1 203 ? 8.555 35.031 23.141 1 96.06 203 GLY B C 1
ATOM 4549 O O . GLY B 1 203 ? 7.523 35.688 23.016 1 96.06 203 GLY B O 1
ATOM 4550 N N . HIS B 1 204 ? 9.023 34.562 24.328 1 97.19 204 HIS B N 1
ATOM 4551 C CA . HIS B 1 204 ? 8.398 34.906 25.594 1 97.19 204 HIS B CA 1
ATOM 4552 C C . HIS B 1 204 ? 9.328 35.75 26.453 1 97.19 204 HIS B C 1
ATOM 4554 O O . HIS B 1 204 ? 10.523 35.469 26.547 1 97.19 204 HIS B O 1
ATOM 4560 N N . ILE B 1 205 ? 8.766 36.781 27 1 98.19 205 ILE B N 1
ATOM 4561 C CA . ILE B 1 205 ? 9.516 37.562 28 1 98.19 205 ILE B CA 1
ATOM 4562 C C . ILE B 1 205 ? 8.82 37.469 29.359 1 98.19 205 ILE B C 1
ATOM 4564 O O . ILE B 1 205 ? 7.613 37.219 29.422 1 98.19 205 ILE B O 1
ATOM 4568 N N . GLN B 1 206 ? 9.617 37.625 30.359 1 98 206 GLN B N 1
ATOM 4569 C CA . GLN B 1 206 ? 9.109 37.625 31.734 1 98 206 GLN B CA 1
ATOM 4570 C C . GLN B 1 206 ? 9 39.031 32.281 1 98 206 GLN B C 1
ATOM 4572 O O . GLN B 1 206 ? 10 39.75 32.375 1 98 206 GLN B O 1
ATOM 4577 N N . LEU B 1 207 ? 7.82 39.406 32.656 1 98.44 207 LEU B N 1
ATOM 4578 C CA . LEU B 1 207 ? 7.594 40.719 33.25 1 98.44 207 LEU B CA 1
ATOM 4579 C C . LEU B 1 207 ? 7.715 40.656 34.781 1 98.44 207 LEU B C 1
ATOM 4581 O O . LEU B 1 207 ? 7.422 39.625 35.375 1 98.44 207 LEU B O 1
ATOM 4585 N N . SER B 1 208 ? 8.102 41.781 35.344 1 97 208 SER B N 1
ATOM 4586 C CA . SER B 1 208 ? 8.023 41.938 36.781 1 97 208 SER B CA 1
ATOM 4587 C C . SER B 1 208 ? 6.578 42.094 37.25 1 97 208 SER B C 1
ATOM 4589 O O . SER B 1 208 ? 5.691 42.375 36.438 1 97 208 SER B O 1
ATOM 4591 N N . PRO B 1 209 ? 6.367 41.875 38.562 1 96.62 209 PRO B N 1
ATOM 4592 C CA . PRO B 1 209 ? 5.008 42.094 39.062 1 96.62 209 PRO B CA 1
ATOM 4593 C C . PRO B 1 209 ? 4.469 43.5 38.781 1 96.62 209 PRO B C 1
ATOM 4595 O O . PRO B 1 209 ? 3.287 43.656 38.438 1 96.62 209 PRO B O 1
ATOM 4598 N N . GLU B 1 210 ? 5.309 44.438 38.875 1 97.38 210 GLU B N 1
ATOM 4599 C CA . GLU B 1 210 ? 4.906 45.812 38.562 1 97.38 210 GLU B CA 1
ATOM 4600 C C . GLU B 1 210 ? 4.562 46 37.094 1 97.38 210 GLU B C 1
ATOM 4602 O O . GLU B 1 210 ? 3.609 46.688 36.75 1 97.38 210 GLU B O 1
ATOM 4607 N N . GLU B 1 211 ? 5.32 45.406 36.281 1 97.44 211 GLU B N 1
ATOM 4608 C CA . GLU B 1 211 ? 5.074 45.469 34.844 1 97.44 211 GLU B CA 1
ATOM 4609 C C . GLU B 1 211 ? 3.785 44.75 34.469 1 97.44 211 GLU B C 1
ATOM 4611 O O . GLU B 1 211 ? 3.072 45.156 33.531 1 97.44 211 GLU B O 1
ATOM 4616 N N . VAL B 1 212 ? 3.531 43.656 35.125 1 97.69 212 VAL B N 1
ATOM 4617 C CA . VAL B 1 212 ? 2.295 42.906 34.875 1 97.69 212 VAL B CA 1
ATOM 4618 C C . VAL B 1 212 ? 1.095 43.812 35.125 1 97.69 212 VAL B C 1
ATOM 4620 O O . VAL B 1 212 ? 0.155 43.875 34.312 1 97.69 212 VAL B O 1
ATOM 4623 N N . LYS B 1 213 ? 1.102 44.531 36.188 1 97.06 213 LYS B N 1
ATOM 4624 C CA . LYS B 1 213 ? 0.032 45.469 36.5 1 97.06 213 LYS B CA 1
ATOM 4625 C C . LYS B 1 213 ? -0.063 46.562 35.438 1 97.06 213 LYS B C 1
ATOM 4627 O O . LYS B 1 213 ? -1.162 46.969 35.062 1 97.06 213 LYS B O 1
ATOM 4632 N N . LYS B 1 214 ? 1.075 46.969 35 1 97.31 214 LYS B N 1
ATOM 4633 C CA . LYS B 1 214 ? 1.166 48.062 34.031 1 97.31 214 LYS B CA 1
ATOM 4634 C C . LYS B 1 214 ? 0.575 47.688 32.688 1 97.31 214 LYS B C 1
ATOM 4636 O O . LYS B 1 214 ? -0.083 48.469 32.031 1 97.31 214 LYS B O 1
ATOM 4641 N N . TYR B 1 215 ? 0.795 46.438 32.281 1 97.81 215 TYR B N 1
ATOM 4642 C CA . TYR B 1 215 ? 0.496 46.031 30.891 1 97.81 215 TYR B CA 1
ATOM 4643 C C . TYR B 1 215 ? -0.716 45.125 30.844 1 97.81 215 TYR B C 1
ATOM 4645 O O . TYR B 1 215 ? -1.134 44.688 29.781 1 97.81 215 TYR B O 1
ATOM 4653 N N . LYS B 1 216 ? -1.383 44.75 31.922 1 95.94 216 LYS B N 1
ATOM 4654 C CA . LYS B 1 216 ? -2.412 43.719 32 1 95.94 216 LYS B CA 1
ATOM 4655 C C . LYS B 1 216 ? -3.611 44.062 31.125 1 95.94 216 LYS B C 1
ATOM 4657 O O . LYS B 1 216 ? -4.312 43.156 30.656 1 95.94 216 LYS B O 1
ATOM 4662 N N . ASP B 1 217 ? -3.814 45.344 30.875 1 95.38 217 ASP B N 1
ATOM 4663 C CA . ASP B 1 217 ? -5.043 45.719 30.188 1 95.38 217 ASP B CA 1
ATOM 4664 C C . ASP B 1 217 ? -4.762 46.156 28.75 1 95.38 217 ASP B C 1
ATOM 4666 O O . ASP B 1 217 ? -5.637 46.719 28.078 1 95.38 217 ASP B O 1
ATOM 4670 N N . ILE B 1 218 ? -3.594 45.938 28.25 1 97.19 218 ILE B N 1
ATOM 4671 C CA . ILE B 1 218 ? -3.344 46.281 26.859 1 97.19 218 ILE B CA 1
ATOM 4672 C C . ILE B 1 218 ? -4.082 45.312 25.953 1 97.19 218 ILE B C 1
ATOM 4674 O O . ILE B 1 218 ? -4.344 44.188 26.328 1 97.19 218 ILE B O 1
ATOM 4678 N N . PRO B 1 219 ? -4.527 45.75 24.781 1 97.12 219 PRO B N 1
ATOM 4679 C CA . PRO B 1 219 ? -5.078 44.812 23.781 1 97.12 219 PRO B CA 1
ATOM 4680 C C . PRO B 1 219 ? -4.004 44 23.094 1 97.12 219 PRO B C 1
ATOM 4682 O O . PRO B 1 219 ? -2.809 44.188 23.312 1 97.12 219 PRO B O 1
ATOM 4685 N N . ILE B 1 220 ? -4.418 43.062 22.359 1 97.75 220 ILE B N 1
ATOM 4686 C CA . ILE B 1 220 ? -3.492 42.406 21.438 1 97.75 220 ILE B CA 1
ATOM 4687 C C . ILE B 1 220 ? -3.029 43.406 20.375 1 97.75 220 ILE B C 1
ATOM 4689 O O . ILE B 1 220 ? -3.846 44.125 19.797 1 97.75 220 ILE B O 1
ATOM 4693 N N . ILE B 1 221 ? -1.771 43.469 20.234 1 96.69 221 ILE B N 1
ATOM 4694 C CA . ILE B 1 221 ? -1.226 44.281 19.156 1 96.69 221 ILE B CA 1
ATOM 4695 C C . ILE B 1 221 ? -0.854 43.375 17.984 1 96.69 221 ILE B C 1
ATOM 4697 O O . ILE B 1 221 ? 0.099 42.594 18.062 1 96.69 221 ILE B O 1
ATOM 4701 N N . ASP B 1 222 ? -1.61 43.5 16.938 1 94.38 222 ASP B N 1
ATOM 4702 C CA . ASP B 1 222 ? -1.404 42.688 15.75 1 94.38 222 ASP B CA 1
ATOM 4703 C C . ASP B 1 222 ? -1.068 43.562 14.539 1 94.38 222 ASP B C 1
ATOM 4705 O O . ASP B 1 222 ? -1.965 44 13.828 1 94.38 222 ASP B O 1
ATOM 4709 N N . HIS B 1 223 ? 0.191 43.781 14.336 1 92.75 223 HIS B N 1
ATOM 4710 C CA . HIS B 1 223 ? 0.635 44.531 13.172 1 92.75 223 HIS B CA 1
ATOM 4711 C C . HIS B 1 223 ? 0.963 43.625 12 1 92.75 223 HIS B C 1
ATOM 4713 O O . HIS B 1 223 ? 1.891 42.812 12.086 1 92.75 223 HIS B O 1
ATOM 4719 N N . LEU B 1 224 ? 0.25 43.75 10.898 1 89.94 224 LEU B N 1
ATOM 4720 C CA . LEU B 1 224 ? 0.266 42.812 9.789 1 89.94 224 LEU B CA 1
ATOM 4721 C C . LEU B 1 224 ? 1.636 42.781 9.117 1 89.94 224 LEU B C 1
ATOM 4723 O O . LEU B 1 224 ? 1.949 41.844 8.375 1 89.94 224 LEU B O 1
ATOM 4727 N N . GLU B 1 225 ? 2.475 43.688 9.406 1 89.94 225 GLU B N 1
ATOM 4728 C CA . GLU B 1 225 ? 3.801 43.75 8.805 1 89.94 225 GLU B CA 1
ATOM 4729 C C . GLU B 1 225 ? 4.895 43.75 9.867 1 89.94 225 GLU B C 1
ATOM 4731 O O . GLU B 1 225 ? 6.082 43.844 9.547 1 89.94 225 GLU B O 1
ATOM 4736 N N . GLY B 1 226 ? 4.547 43.656 11.148 1 90.62 226 GLY B N 1
ATOM 4737 C CA . GLY B 1 226 ? 5.523 43.75 12.219 1 90.62 226 GLY B CA 1
ATOM 4738 C C . GLY B 1 226 ? 5.535 42.531 13.141 1 90.62 226 GLY B C 1
ATOM 4739 O O . GLY B 1 226 ? 6.574 41.906 13.336 1 90.62 226 GLY B O 1
ATOM 4740 N N . GLY B 1 227 ? 4.453 42.312 13.695 1 94.62 227 GLY B N 1
ATOM 4741 C CA . GLY B 1 227 ? 4.359 41.219 14.648 1 94.62 227 GLY B CA 1
ATOM 4742 C C . GLY B 1 227 ? 3.082 41.25 15.469 1 94.62 227 GLY B C 1
ATOM 4743 O O . GLY B 1 227 ? 2.168 42.031 15.172 1 94.62 227 GLY B O 1
ATOM 4744 N N . ILE B 1 228 ? 3.068 40.344 16.375 1 96.69 228 ILE B N 1
ATOM 4745 C CA . ILE B 1 228 ? 1.933 40.25 17.281 1 96.69 228 ILE B CA 1
ATOM 4746 C C . ILE B 1 228 ? 2.426 40.281 18.734 1 96.69 228 ILE B C 1
ATOM 4748 O O . ILE B 1 228 ? 3.41 39.625 19.062 1 96.69 228 ILE B O 1
ATOM 4752 N N . LEU B 1 229 ? 1.843 41.062 19.531 1 98 229 LEU B N 1
ATOM 4753 C CA . LEU B 1 229 ? 2.131 41.094 20.969 1 98 229 LEU B CA 1
ATOM 4754 C C . LEU B 1 229 ? 0.862 40.875 21.781 1 98 229 LEU B C 1
ATOM 4756 O O . LEU B 1 229 ? -0.156 41.531 21.547 1 98 229 LEU B O 1
ATOM 4760 N N . PHE B 1 230 ? 0.939 39.969 22.688 1 98.12 230 PHE B N 1
ATOM 4761 C CA . PHE B 1 230 ? -0.172 39.656 23.578 1 98.12 230 PHE B CA 1
ATOM 4762 C C . PHE B 1 230 ? -0.005 40.344 24.922 1 98.12 230 PHE B C 1
ATOM 4764 O O . PHE B 1 230 ? 1.116 40.625 25.344 1 98.12 230 PHE B O 1
ATOM 4771 N N . PRO B 1 231 ? -1.152 40.594 25.609 1 97.62 231 PRO B N 1
ATOM 4772 C CA . PRO B 1 231 ? -1.014 40.969 27.016 1 97.62 231 PRO B CA 1
ATOM 4773 C C . PRO B 1 231 ? -0.378 39.906 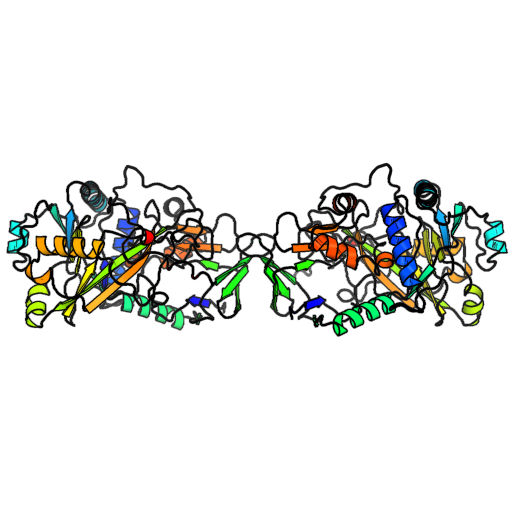27.875 1 97.62 231 PRO B C 1
ATOM 4775 O O . PRO B 1 231 ? -0.383 38.719 27.5 1 97.62 231 PRO B O 1
ATOM 4778 N N . PRO B 1 232 ? 0.229 40.312 28.969 1 97.25 232 PRO B N 1
ATOM 4779 C CA . PRO B 1 232 ? 0.823 39.312 29.828 1 97.25 232 PRO B CA 1
ATOM 4780 C C . PRO B 1 232 ? -0.221 38.375 30.469 1 97.25 232 PRO B C 1
ATOM 4782 O O . PRO B 1 232 ? -1.337 38.812 30.766 1 97.25 232 PRO B O 1
ATOM 4785 N N . GLN B 1 233 ? 0.178 37.219 30.672 1 94.25 233 GLN B N 1
ATOM 4786 C CA . GLN B 1 233 ? -0.642 36.281 31.422 1 94.25 233 GLN B CA 1
ATOM 4787 C C . GLN B 1 233 ? -0.452 36.469 32.938 1 94.25 233 GLN B C 1
ATOM 4789 O O . GLN B 1 233 ? 0.29 37.344 33.344 1 94.25 233 GLN B O 1
ATOM 4794 N N . GLU B 1 234 ? -1.176 35.594 33.625 1 90.56 234 GLU B N 1
ATOM 4795 C CA . GLU B 1 234 ? -1.144 35.719 35.094 1 90.56 234 GLU B CA 1
ATOM 4796 C C . GLU B 1 234 ? 0.261 35.469 35.625 1 90.56 234 GLU B C 1
ATOM 4798 O O . GLU B 1 234 ? 0.658 36.094 36.625 1 90.56 234 GLU B O 1
ATOM 4803 N N . ASP B 1 235 ? 0.989 34.688 35 1 93.5 235 ASP B N 1
ATOM 4804 C CA . ASP B 1 235 ? 2.326 34.344 35.469 1 93.5 235 ASP B CA 1
ATOM 4805 C C . ASP B 1 235 ? 3.355 35.375 35 1 93.5 235 ASP B C 1
ATOM 4807 O O . ASP B 1 235 ? 4.555 35.219 35.25 1 93.5 235 ASP B O 1
ATOM 4811 N N . GLY B 1 236 ? 2.914 36.312 34.25 1 96.44 236 GLY B N 1
ATOM 4812 C CA . GLY B 1 236 ? 3.787 37.406 33.812 1 96.44 236 GLY B CA 1
ATOM 4813 C C . GLY B 1 236 ? 4.43 37.188 32.469 1 96.44 236 GLY B C 1
ATOM 4814 O O . GLY B 1 236 ? 5.188 38.031 31.984 1 96.44 236 GLY B O 1
ATOM 4815 N N . ILE B 1 237 ? 4.145 36.125 31.906 1 97.19 237 ILE B N 1
ATOM 4816 C CA . ILE B 1 237 ? 4.746 35.812 30.609 1 97.19 237 ILE B CA 1
ATOM 4817 C C . ILE B 1 237 ? 3.998 36.562 29.516 1 97.19 237 ILE B C 1
ATOM 4819 O O . ILE B 1 237 ? 2.766 36.531 29.469 1 97.19 237 ILE B O 1
ATOM 4823 N N . MET B 1 238 ? 4.73 37.25 28.719 1 97.94 238 MET B N 1
ATOM 4824 C CA . MET B 1 238 ? 4.219 37.969 27.547 1 97.94 238 MET B CA 1
ATOM 4825 C C . MET B 1 238 ? 4.777 37.375 26.266 1 97.94 238 MET B C 1
ATOM 4827 O O . MET B 1 238 ? 5.988 37.188 26.141 1 97.94 238 MET B O 1
ATOM 4831 N N . LYS B 1 239 ? 3.893 37.094 25.375 1 98 239 LYS B N 1
ATOM 4832 C CA . LYS B 1 239 ? 4.27 36.438 24.141 1 98 239 LYS B CA 1
ATOM 4833 C C . LYS B 1 239 ? 4.355 37.438 22.984 1 98 239 LYS B C 1
ATOM 4835 O O . LYS B 1 239 ? 3.477 38.281 22.828 1 98 239 LYS B O 1
ATOM 4840 N N . ILE B 1 240 ? 5.375 37.281 22.172 1 97.69 240 ILE B N 1
ATOM 4841 C CA . ILE B 1 240 ? 5.574 38.062 20.953 1 97.69 240 ILE B CA 1
ATOM 4842 C C . ILE B 1 240 ? 5.738 37.125 19.766 1 97.69 240 ILE B C 1
ATOM 4844 O O . ILE B 1 240 ? 6.5 36.156 19.844 1 97.69 240 ILE B O 1
ATOM 4848 N N . GLY B 1 241 ? 5 37.344 18.75 1 96.12 241 GLY B N 1
ATOM 4849 C CA . GLY B 1 241 ? 5.074 36.531 17.547 1 96.12 241 GLY B CA 1
ATOM 4850 C C . GLY B 1 241 ? 5.57 37.312 16.344 1 96.12 241 GLY B C 1
ATOM 4851 O O . GLY B 1 241 ? 5.207 38.469 16.156 1 96.12 241 GLY B O 1
ATOM 4852 N N . ALA B 1 242 ? 6.387 36.688 15.539 1 93.81 242 ALA B N 1
ATOM 4853 C CA . ALA B 1 242 ? 6.902 37.312 14.32 1 93.81 242 ALA B CA 1
ATOM 4854 C C . ALA B 1 242 ? 5.961 37.062 13.141 1 93.81 242 ALA B C 1
ATOM 4856 O O . ALA B 1 242 ? 5.23 36.062 13.117 1 93.81 242 ALA B O 1
ATOM 4857 N N . ILE B 1 243 ? 5.949 37.969 12.203 1 91.31 243 ILE B N 1
ATOM 4858 C CA . ILE B 1 243 ? 5.199 37.781 10.969 1 91.31 243 ILE B CA 1
ATOM 4859 C C . ILE B 1 243 ? 6.16 37.531 9.805 1 91.31 243 ILE B C 1
ATOM 4861 O O . ILE B 1 243 ? 5.73 37.25 8.688 1 91.31 243 ILE B O 1
ATOM 4865 N N . HIS B 1 244 ? 7.445 37.688 10.078 1 91.31 244 HIS B N 1
ATOM 4866 C CA . HIS B 1 244 ? 8.477 37.25 9.148 1 91.31 244 HIS B CA 1
ATOM 4867 C C . HIS B 1 244 ? 8.773 35.75 9.32 1 91.31 244 HIS B C 1
ATOM 4869 O O . HIS B 1 244 ? 9.477 35.344 10.25 1 91.31 244 HIS B O 1
ATOM 4875 N N . PHE B 1 245 ? 8.328 35 8.367 1 94.25 245 PHE B N 1
ATOM 4876 C CA . PHE B 1 245 ? 8.281 33.562 8.508 1 94.25 245 PHE B CA 1
ATOM 4877 C C . PHE B 1 245 ? 9.484 32.906 7.852 1 94.25 245 PHE B C 1
ATOM 4879 O O . PHE B 1 245 ? 10.203 33.531 7.078 1 94.25 245 PHE B O 1
ATOM 4886 N N . VAL B 1 246 ? 9.664 31.641 8.203 1 95.06 246 VAL B N 1
ATOM 4887 C CA . VAL B 1 246 ? 10.758 30.875 7.609 1 95.06 246 VAL B CA 1
ATOM 4888 C C . VAL B 1 246 ? 10.219 29.625 6.93 1 95.06 246 VAL B C 1
ATOM 4890 O O . VAL B 1 246 ? 9.117 29.172 7.238 1 95.06 246 VAL B O 1
ATOM 4893 N N . THR B 1 247 ? 10.883 29.141 5.953 1 95.5 247 THR B N 1
ATOM 4894 C CA . THR B 1 247 ? 10.648 27.844 5.332 1 95.5 247 THR B CA 1
ATOM 4895 C C . THR B 1 247 ? 11.844 26.922 5.527 1 95.5 247 THR B C 1
ATOM 4897 O O . THR B 1 247 ? 12.875 27.328 6.051 1 95.5 247 THR B O 1
ATOM 4900 N N . ASN B 1 248 ? 11.688 25.672 5.266 1 94.62 248 ASN B N 1
ATOM 4901 C CA . ASN B 1 248 ? 12.75 24.672 5.387 1 94.62 248 ASN B CA 1
ATOM 4902 C C . ASN B 1 248 ? 12.758 23.734 4.191 1 94.62 248 ASN B C 1
ATOM 4904 O O . ASN B 1 248 ? 12.203 22.625 4.262 1 94.62 248 ASN B O 1
ATOM 4908 N N . TYR B 1 249 ? 13.414 24.125 3.127 1 91.12 249 TYR B N 1
ATOM 4909 C CA . TYR B 1 249 ? 13.594 23.328 1.919 1 91.12 249 TYR B CA 1
ATOM 4910 C C . TYR B 1 249 ? 14.914 22.562 1.959 1 91.12 249 TYR B C 1
ATOM 4912 O O . TYR B 1 249 ? 15.789 22.781 1.126 1 91.12 249 TYR B O 1
ATOM 4920 N N . ALA B 1 250 ? 15.023 21.672 2.844 1 80.12 250 ALA B N 1
ATOM 4921 C CA . ALA B 1 250 ? 16.266 20.906 2.916 1 80.12 250 ALA B CA 1
ATOM 4922 C C . ALA B 1 250 ? 16.438 20.031 1.671 1 80.12 250 ALA B C 1
ATOM 4924 O O . ALA B 1 250 ? 15.453 19.672 1.021 1 80.12 250 ALA B O 1
ATOM 4925 N N . LYS B 1 251 ? 17.656 19.703 1.312 1 73.19 251 LYS B N 1
ATOM 4926 C CA . LYS B 1 251 ? 17.984 18.938 0.112 1 73.19 251 LYS B CA 1
ATOM 4927 C C . LYS B 1 251 ? 17.344 17.562 0.142 1 73.19 251 LYS B C 1
ATOM 4929 O O . LYS B 1 251 ? 16.906 17.047 -0.892 1 73.19 251 LYS B O 1
ATOM 4934 N N . SER B 1 252 ? 17.234 17.078 1.329 1 75.19 252 SER B N 1
ATOM 4935 C CA . SER B 1 252 ? 16.734 15.711 1.475 1 75.19 252 SER B CA 1
ATOM 4936 C C . SER B 1 252 ? 15.227 15.664 1.272 1 75.19 252 SER B C 1
ATOM 4938 O O . SER B 1 252 ? 14.648 14.578 1.123 1 75.19 252 SER B O 1
ATOM 4940 N N . TYR B 1 253 ? 14.586 16.844 1.162 1 78.75 253 TYR B N 1
ATOM 4941 C CA . TYR B 1 253 ? 13.125 16.875 1.127 1 78.75 253 TYR B CA 1
ATOM 4942 C C . TYR B 1 253 ? 12.617 17 -0.303 1 78.75 253 TYR B C 1
ATOM 4944 O O . TYR B 1 253 ? 11.414 17.109 -0.532 1 78.75 253 TYR B O 1
ATOM 4952 N N . ARG B 1 254 ? 13.453 16.875 -1.223 1 73.38 254 ARG B N 1
ATOM 4953 C CA . ARG B 1 254 ? 13.125 16.766 -2.641 1 73.38 254 ARG B CA 1
ATOM 4954 C C . ARG B 1 254 ? 12.234 17.938 -3.082 1 73.38 254 ARG B C 1
ATOM 4956 O O . ARG B 1 254 ? 11.188 17.719 -3.689 1 73.38 254 ARG B O 1
ATOM 4963 N N . GLY B 1 255 ? 12.562 19.109 -2.549 1 83.12 255 GLY B N 1
ATOM 4964 C CA . GLY B 1 255 ? 11.875 20.312 -3.033 1 83.12 255 GLY B CA 1
ATOM 4965 C C . GLY B 1 255 ? 10.672 20.688 -2.193 1 83.12 255 GLY B C 1
ATOM 4966 O O . GLY B 1 255 ? 9.961 21.641 -2.516 1 83.12 255 GLY B O 1
ATOM 4967 N N . MET B 1 256 ? 10.469 20 -1.178 1 90.25 256 MET B N 1
ATOM 4968 C CA . MET B 1 256 ? 9.367 20.312 -0.275 1 90.25 256 MET B CA 1
ATOM 4969 C C . MET B 1 256 ? 9.875 21 0.987 1 90.25 256 MET B C 1
ATOM 4971 O O . MET B 1 256 ? 10.992 20.734 1.431 1 90.25 256 MET B O 1
ATOM 4975 N N . SER B 1 257 ? 9.133 21.906 1.469 1 94.69 257 SER B N 1
ATOM 4976 C CA . SER B 1 257 ? 9.391 22.406 2.811 1 94.69 257 SER B CA 1
ATOM 4977 C C . SER B 1 257 ? 8.727 21.547 3.873 1 94.69 257 SER B C 1
ATOM 4979 O O . SER B 1 257 ? 7.516 21.312 3.818 1 94.69 257 SER B O 1
ATOM 4981 N N . LEU B 1 258 ? 9.508 21.047 4.754 1 95.38 258 LEU B N 1
ATOM 4982 C CA . LEU B 1 258 ? 9.023 20.266 5.883 1 95.38 258 LEU B CA 1
ATOM 4983 C C . LEU B 1 258 ? 9.445 20.891 7.207 1 95.38 258 LEU B C 1
ATOM 4985 O O . LEU B 1 258 ? 10.391 21.672 7.25 1 95.38 258 LEU B O 1
ATOM 4989 N N . PRO B 1 259 ? 8.711 20.578 8.258 1 95.69 259 PRO B N 1
ATOM 4990 C CA . PRO B 1 259 ? 9.039 21.234 9.531 1 95.69 259 PRO B CA 1
ATOM 4991 C C . PRO B 1 259 ? 10.375 20.766 10.102 1 95.69 259 PRO B C 1
ATOM 4993 O O . PRO B 1 259 ? 10.766 19.609 9.914 1 95.69 259 PRO B O 1
ATOM 4996 N N . ARG B 1 260 ? 11.016 21.641 10.727 1 94 260 ARG B N 1
ATOM 4997 C CA . ARG B 1 260 ? 12.195 21.391 11.539 1 94 260 ARG B CA 1
ATOM 4998 C C . ARG B 1 260 ? 11.883 21.5 13.023 1 94 260 ARG B C 1
ATOM 5000 O O . ARG B 1 260 ? 12.078 22.562 13.625 1 94 260 ARG B O 1
ATOM 5007 N N . TYR B 1 261 ? 11.469 20.406 13.602 1 93.81 261 TYR B N 1
ATOM 5008 C CA . TYR B 1 261 ? 10.961 20.422 14.969 1 93.81 261 TYR B CA 1
ATOM 5009 C C . TYR B 1 261 ? 12.094 20.5 15.977 1 93.81 261 TYR B C 1
ATOM 5011 O O . TYR B 1 261 ? 13.148 19.875 15.781 1 93.81 261 TYR B O 1
ATOM 5019 N N . ARG B 1 262 ? 11.828 21.109 17.031 1 91.75 262 ARG B N 1
ATOM 5020 C CA . ARG B 1 262 ? 12.828 21.281 18.078 1 91.75 262 ARG B CA 1
ATOM 5021 C C . ARG B 1 262 ? 13.141 19.938 18.75 1 91.75 262 ARG B C 1
ATOM 5023 O O . ARG B 1 262 ? 14.266 19.719 19.188 1 91.75 262 ARG B O 1
ATOM 5030 N N . SER B 1 263 ? 12.141 19.094 18.812 1 92.06 263 SER B N 1
ATOM 5031 C CA . SER B 1 263 ? 12.367 17.781 19.406 1 92.06 263 SER B CA 1
ATOM 5032 C C . SER B 1 263 ? 13.492 17.047 18.688 1 92.06 263 SER B C 1
ATOM 5034 O O . SER B 1 263 ? 14.203 16.234 19.297 1 92.06 263 SER B O 1
ATOM 5036 N N . ASP B 1 264 ? 13.664 17.328 17.422 1 92 264 ASP B N 1
ATOM 5037 C CA . ASP B 1 264 ? 14.719 16.719 16.625 1 92 264 ASP B CA 1
ATOM 5038 C C . ASP B 1 264 ? 15.93 17.641 16.5 1 92 264 ASP B C 1
ATOM 5040 O O . ASP B 1 264 ? 17.016 17.203 16.125 1 92 264 ASP B O 1
ATOM 5044 N N . ASN B 1 265 ? 15.703 18.953 16.812 1 90.81 265 ASN B N 1
ATOM 5045 C CA . ASN B 1 265 ? 16.719 19.984 16.734 1 90.81 265 ASN B CA 1
ATOM 5046 C C . ASN B 1 265 ? 16.734 20.875 17.969 1 90.81 265 ASN B C 1
ATOM 5048 O O . ASN B 1 265 ? 16.422 22.062 17.891 1 90.81 265 ASN B O 1
ATOM 5052 N N . PRO B 1 266 ? 17.109 20.422 19.109 1 88 266 PRO B N 1
ATOM 5053 C CA . PRO B 1 266 ? 16.984 21.125 20.391 1 88 266 PRO B CA 1
ATOM 5054 C C . PRO B 1 266 ? 17.734 22.453 20.422 1 88 266 PRO B C 1
ATOM 5056 O O . PRO B 1 266 ? 17.406 23.328 21.219 1 88 266 PRO B O 1
ATOM 5059 N N . GLY B 1 267 ? 18.609 22.75 19.562 1 84.25 267 GLY B N 1
ATOM 5060 C CA . GLY B 1 267 ? 19.359 23.984 19.562 1 84.25 267 GLY B CA 1
ATOM 5061 C C . GLY B 1 267 ? 18.688 25.094 18.766 1 84.25 267 GLY B C 1
ATOM 5062 O O . GLY B 1 267 ? 19.141 26.25 18.781 1 84.25 267 GLY B O 1
ATOM 5063 N N . ASP B 1 268 ? 17.609 24.719 18.203 1 87.44 268 ASP B N 1
ATOM 5064 C CA . ASP B 1 268 ? 16.938 25.703 17.359 1 87.44 268 ASP B CA 1
ATOM 5065 C C . ASP B 1 268 ? 16.25 26.781 18.203 1 87.44 268 ASP B C 1
ATOM 5067 O O . ASP B 1 268 ? 15.586 26.453 19.188 1 87.44 268 ASP B O 1
ATOM 5071 N N . GLY B 1 269 ? 16.484 28 17.984 1 84.56 269 GLY B N 1
ATOM 5072 C CA . GLY B 1 269 ? 15.828 29.172 18.547 1 84.56 269 GLY B CA 1
ATOM 5073 C C . GLY B 1 269 ? 15.273 30.109 17.5 1 84.56 269 GLY B C 1
ATOM 5074 O O . GLY B 1 269 ? 14.82 29.672 16.438 1 84.56 269 GLY B O 1
ATOM 5075 N N . VAL B 1 270 ? 15.211 31.359 17.812 1 86.75 270 VAL B N 1
ATOM 5076 C CA . VAL B 1 270 ? 14.789 32.375 16.875 1 86.75 270 VAL B CA 1
ATOM 5077 C C . VAL B 1 270 ? 15.969 32.812 16 1 86.75 270 VAL B C 1
ATOM 5079 O O . VAL B 1 270 ? 17.031 33.188 16.516 1 86.75 270 VAL B O 1
ATOM 5082 N N . PRO B 1 271 ? 15.773 32.656 14.695 1 91.38 271 PRO B N 1
ATOM 5083 C CA . PRO B 1 271 ? 16.844 33.188 13.852 1 91.38 271 PRO B CA 1
ATOM 5084 C C . PRO B 1 271 ? 17.172 34.656 14.141 1 91.38 271 PRO B C 1
ATOM 5086 O O . PRO B 1 271 ? 16.266 35.438 14.375 1 91.38 271 PRO B O 1
ATOM 5089 N N . ALA B 1 272 ? 18.422 34.969 14.031 1 92.5 272 ALA B N 1
ATOM 5090 C CA . ALA B 1 272 ? 18.906 36.281 14.414 1 92.5 272 ALA B CA 1
ATOM 5091 C C . ALA B 1 272 ? 18.234 37.375 13.586 1 92.5 272 ALA B C 1
ATOM 5093 O O . ALA B 1 272 ? 17.922 38.438 14.102 1 92.5 272 ALA B O 1
ATOM 5094 N N . GLU B 1 273 ? 18.094 37.125 12.328 1 92.38 273 GLU B N 1
ATOM 5095 C CA . GLU B 1 273 ? 17.484 38.094 11.438 1 92.38 273 GLU B CA 1
ATOM 5096 C C . GLU B 1 273 ? 16.031 38.375 11.828 1 92.38 273 GLU B C 1
ATOM 5098 O O . GLU B 1 273 ? 15.5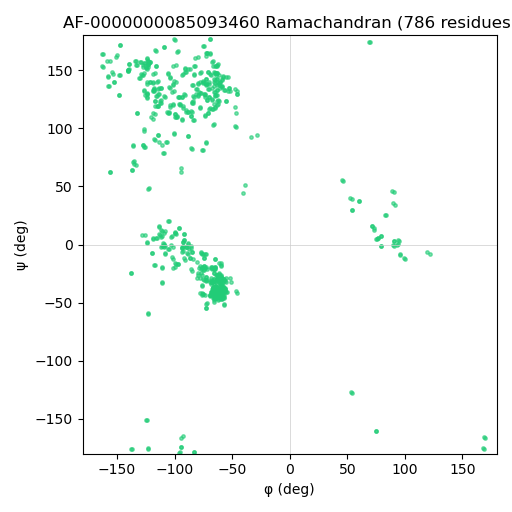78 39.531 11.773 1 92.38 273 GLU B O 1
ATOM 5103 N N . ILE B 1 274 ? 15.375 37.406 12.227 1 93.81 274 ILE B N 1
ATOM 5104 C CA . ILE B 1 274 ? 13.977 37.531 12.625 1 93.81 274 ILE B CA 1
ATOM 5105 C C . ILE B 1 274 ? 13.891 38.25 13.977 1 93.81 274 ILE B C 1
ATOM 5107 O O . ILE B 1 274 ? 13.039 39.094 14.18 1 93.81 274 ILE B O 1
ATOM 5111 N N . GLU B 1 275 ? 14.734 37.875 14.867 1 94.12 275 GLU B N 1
ATOM 5112 C CA . GLU B 1 275 ? 14.773 38.531 16.188 1 94.12 275 GLU B CA 1
ATOM 5113 C C . GLU B 1 275 ? 15.008 40.031 16.062 1 94.12 275 GLU B C 1
ATOM 5115 O O . GLU B 1 275 ? 14.344 40.812 16.719 1 94.12 275 GLU B O 1
ATOM 5120 N N . ALA B 1 276 ? 15.945 40.344 15.234 1 95 276 ALA B N 1
ATOM 5121 C CA . ALA B 1 276 ? 16.266 41.781 15.039 1 95 276 ALA B CA 1
ATOM 5122 C C . ALA B 1 276 ? 15.039 42.562 14.578 1 95 276 ALA B C 1
ATOM 5124 O O . ALA B 1 276 ? 14.781 43.656 15.047 1 95 276 ALA B O 1
ATOM 5125 N N . ARG B 1 277 ? 14.32 42 13.695 1 93.31 277 ARG B N 1
ATOM 5126 C CA . ARG B 1 277 ? 13.117 42.656 13.18 1 93.31 277 ARG B CA 1
ATOM 5127 C C . ARG B 1 277 ? 12.047 42.781 14.266 1 93.31 277 ARG B C 1
ATOM 5129 O O . ARG B 1 277 ? 11.375 43.812 14.359 1 93.31 277 ARG B O 1
ATOM 5136 N N . LEU B 1 278 ? 11.922 41.781 15.047 1 94.62 278 LEU B N 1
ATOM 5137 C CA . LEU B 1 278 ? 10.938 41.781 16.125 1 94.62 278 LEU B CA 1
ATOM 5138 C C . LEU B 1 278 ? 11.25 42.844 17.156 1 94.62 278 LEU B C 1
ATOM 5140 O O . LEU B 1 278 ? 10.352 43.562 17.609 1 94.62 278 LEU B O 1
ATOM 5144 N N . ARG B 1 279 ? 12.461 42.906 17.484 1 96.44 279 ARG B N 1
ATOM 5145 C CA . ARG B 1 279 ? 12.875 43.875 18.484 1 96.44 279 ARG B CA 1
ATOM 5146 C C . ARG B 1 279 ? 12.727 45.312 17.969 1 96.44 279 ARG B C 1
ATOM 5148 O O . ARG B 1 279 ? 12.32 46.219 18.719 1 96.44 279 ARG B O 1
ATOM 5155 N N . ARG B 1 280 ? 13.078 45.469 16.75 1 95.62 280 ARG B N 1
ATOM 5156 C CA . ARG B 1 280 ? 12.867 46.781 16.141 1 95.62 280 ARG B CA 1
ATOM 5157 C C . ARG B 1 280 ? 11.391 47.156 16.141 1 95.62 280 ARG B C 1
ATOM 5159 O O . ARG B 1 280 ? 11.031 48.281 16.453 1 95.62 280 ARG B O 1
ATOM 5166 N N . TRP B 1 281 ? 10.586 46.25 15.805 1 94.81 281 TRP B N 1
ATOM 5167 C CA . TRP B 1 281 ? 9.148 46.469 15.805 1 94.81 281 TRP B CA 1
ATOM 5168 C C . TRP B 1 281 ? 8.648 46.844 17.203 1 94.81 281 TRP B C 1
ATOM 5170 O O . TRP B 1 281 ? 7.867 47.781 17.375 1 94.81 281 TRP B O 1
ATOM 5180 N N . MET B 1 282 ? 9.078 46.094 18.203 1 96.88 282 MET B N 1
ATOM 5181 C CA . MET B 1 282 ? 8.664 46.344 19.578 1 96.88 282 MET B CA 1
ATOM 5182 C C . MET B 1 282 ? 9.086 47.75 20.016 1 96.88 282 MET B C 1
ATOM 5184 O O . MET B 1 282 ? 8.352 48.406 20.734 1 96.88 282 MET B O 1
ATOM 5188 N N . SER B 1 283 ? 10.195 48.188 19.531 1 97.06 283 SER B N 1
ATOM 5189 C CA . SER B 1 283 ? 10.711 49.5 19.906 1 97.06 283 SER B CA 1
ATOM 5190 C C . SER B 1 283 ? 9.805 50.625 19.422 1 97.06 283 SER B C 1
ATOM 5192 O O . SER B 1 283 ? 9.852 51.719 19.922 1 97.06 283 SER B O 1
ATOM 5194 N N . GLU B 1 284 ? 9.008 50.312 18.453 1 95.19 284 GLU B N 1
ATOM 5195 C CA . GLU B 1 284 ? 8.148 51.312 17.844 1 95.19 284 GLU B CA 1
ATOM 5196 C C . GLU B 1 284 ? 6.965 51.656 18.75 1 95.19 284 GLU B C 1
ATOM 5198 O O . GLU B 1 284 ? 6.328 52.719 18.594 1 95.19 284 GLU B O 1
ATOM 5203 N N . PHE B 1 285 ? 6.602 50.812 19.656 1 94.94 285 PHE B N 1
ATOM 5204 C CA . PHE B 1 285 ? 5.387 51.094 20.422 1 94.94 285 PHE B CA 1
ATOM 5205 C C . PHE B 1 285 ? 5.578 50.781 21.891 1 94.94 285 PHE B C 1
ATOM 5207 O O . PHE B 1 285 ? 4.848 51.281 22.75 1 94.94 285 PHE B O 1
ATOM 5214 N N . VAL B 1 286 ? 6.512 49.875 22.25 1 97.06 286 VAL B N 1
ATOM 5215 C CA . VAL B 1 286 ? 6.797 49.531 23.641 1 97.06 286 VAL B CA 1
ATOM 5216 C C . VAL B 1 286 ? 8.305 49.438 23.844 1 97.06 286 VAL B C 1
ATOM 5218 O O . VAL B 1 286 ? 8.82 48.375 24.219 1 97.06 286 VAL B O 1
ATOM 5221 N N . PRO B 1 287 ? 9.023 50.531 23.688 1 97.12 287 PRO B N 1
ATOM 5222 C CA . PRO B 1 287 ? 10.492 50.5 23.703 1 97.12 287 PRO B CA 1
ATOM 5223 C C . PRO B 1 287 ? 11.062 49.938 25 1 97.12 287 PRO B C 1
ATOM 5225 O O . PRO B 1 287 ? 12.141 49.312 24.984 1 97.12 287 PRO B O 1
ATOM 5228 N N . GLU B 1 288 ? 10.406 50.062 26.094 1 96.56 288 GLU B N 1
ATOM 5229 C CA . GLU B 1 288 ? 10.914 49.594 27.391 1 96.56 288 GLU B CA 1
ATOM 5230 C C . GLU B 1 288 ? 11.094 48.094 27.422 1 96.56 288 GLU B C 1
ATOM 5232 O O . GLU B 1 288 ? 11.93 47.562 28.172 1 96.56 288 GLU B O 1
ATOM 5237 N N . LEU B 1 289 ? 1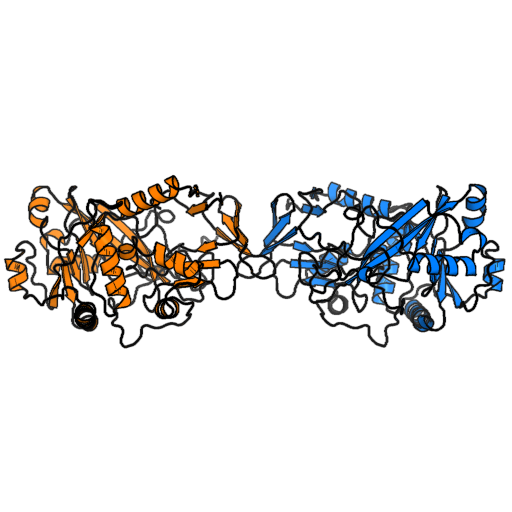0.32 47.406 26.594 1 97.75 289 LEU B N 1
ATOM 5238 C CA . LEU B 1 289 ? 10.359 45.938 26.625 1 97.75 289 LEU B CA 1
ATOM 5239 C C . LEU B 1 289 ? 11.109 45.406 25.422 1 97.75 289 LEU B C 1
ATOM 5241 O O . LEU B 1 289 ? 11.344 44.188 25.312 1 97.75 289 LEU B O 1
ATOM 5245 N N . ALA B 1 290 ? 11.539 46.219 24.531 1 97.44 290 ALA B N 1
ATOM 5246 C CA . ALA B 1 290 ? 12 45.844 23.203 1 97.44 290 ALA B CA 1
ATOM 5247 C C . ALA B 1 290 ? 13.234 44.938 23.281 1 97.44 290 ALA B C 1
ATOM 5249 O O . ALA B 1 290 ? 13.445 44.094 22.438 1 97.44 290 ALA B O 1
ATOM 5250 N N . GLN B 1 291 ? 14.031 45.125 24.344 1 96.69 291 GLN B N 1
ATOM 5251 C CA . GLN B 1 291 ? 15.289 44.375 24.406 1 96.69 291 GLN B CA 1
ATOM 5252 C C . GLN B 1 291 ? 15.273 43.375 25.562 1 96.69 291 GLN B C 1
ATOM 5254 O O . GLN B 1 291 ? 16.328 42.875 25.938 1 96.69 291 GLN B O 1
ATOM 5259 N N . ARG B 1 292 ? 14.102 43.125 26.078 1 97.38 292 ARG B N 1
ATOM 5260 C CA . ARG B 1 292 ? 13.977 42.156 27.172 1 97.38 292 ARG B CA 1
ATOM 5261 C C . ARG B 1 292 ? 14.422 40.781 26.719 1 97.38 292 ARG B C 1
ATOM 5263 O O . ARG B 1 292 ? 14.109 40.344 25.609 1 97.38 292 ARG B O 1
ATOM 5270 N N . GLU B 1 293 ? 15.164 40.125 27.594 1 96 293 GLU B N 1
ATOM 5271 C CA . GLU B 1 293 ? 15.68 38.781 27.266 1 96 293 GLU B CA 1
ATOM 5272 C C . GLU B 1 293 ? 14.547 37.781 27.125 1 96 293 GLU B C 1
ATOM 5274 O O . GLU B 1 293 ? 13.586 37.781 27.906 1 96 293 GLU B O 1
ATOM 5279 N N . TRP B 1 294 ? 14.758 36.875 26.141 1 95.94 294 TRP B N 1
ATOM 5280 C CA . TRP B 1 294 ? 13.797 35.812 25.969 1 95.94 294 TRP B CA 1
ATOM 5281 C C . TRP B 1 294 ? 13.938 34.781 27.094 1 95.94 294 TRP B C 1
ATOM 5283 O O . TRP B 1 294 ? 15.055 34.375 27.453 1 95.94 294 TRP B O 1
ATOM 5293 N N . ILE B 1 295 ? 12.859 34.312 27.594 1 95.75 295 ILE B N 1
ATOM 5294 C CA . ILE B 1 295 ? 12.93 33.188 28.531 1 95.75 295 ILE B CA 1
ATOM 5295 C C . ILE B 1 295 ? 12.562 31.906 27.812 1 95.75 295 ILE B C 1
ATOM 5297 O O . ILE B 1 295 ? 12.812 30.812 28.328 1 95.75 295 ILE B O 1
ATOM 5301 N N . GLU B 1 296 ? 11.883 32.062 26.703 1 94.12 296 GLU B N 1
ATOM 5302 C CA . GLU B 1 296 ? 11.508 30.953 25.844 1 94.12 296 GLU B CA 1
ATOM 5303 C C . GLU B 1 296 ? 11.359 31.422 24.391 1 94.12 296 GLU B C 1
ATOM 5305 O O . GLU B 1 296 ? 10.922 32.531 24.125 1 94.12 296 GLU B O 1
ATOM 5310 N N . THR B 1 297 ? 11.852 30.562 23.469 1 94.38 297 THR B N 1
ATOM 5311 C CA . THR B 1 297 ? 11.633 30.797 22.031 1 94.38 297 THR B CA 1
ATOM 5312 C C . THR B 1 297 ? 11.18 29.516 21.344 1 94.38 297 THR B C 1
ATOM 5314 O O . THR B 1 297 ? 11.422 28.422 21.844 1 94.38 297 THR B O 1
ATOM 5317 N N . ARG B 1 298 ? 10.492 29.75 20.266 1 92.94 298 ARG B N 1
ATOM 5318 C CA . ARG B 1 298 ? 10.023 28.594 19.516 1 92.94 298 ARG B CA 1
ATOM 5319 C C . ARG B 1 298 ? 9.727 28.969 18.062 1 92.94 298 ARG B C 1
ATOM 5321 O O . ARG B 1 298 ? 9.375 30.109 17.766 1 92.94 298 ARG B O 1
ATOM 5328 N N . ILE B 1 299 ? 10 28.031 17.188 1 95.06 299 ILE B N 1
ATOM 5329 C CA . ILE B 1 299 ? 9.461 28.125 15.836 1 95.06 299 ILE B CA 1
ATOM 5330 C C . ILE B 1 299 ? 8.242 27.234 15.711 1 95.06 299 ILE B C 1
ATOM 5332 O O . ILE B 1 299 ? 8.344 26 15.812 1 95.06 299 ILE B O 1
ATOM 5336 N N . CYS B 1 300 ? 7.078 27.812 15.555 1 95.94 300 CYS B N 1
ATOM 5337 C CA . CYS B 1 300 ? 5.836 27.062 15.367 1 95.94 300 CYS B CA 1
ATOM 5338 C C . CYS B 1 300 ? 5.594 26.781 13.891 1 95.94 300 CYS B C 1
ATOM 5340 O O . CYS B 1 300 ? 5.352 27.703 13.102 1 95.94 300 CYS B O 1
ATOM 5342 N N . TRP B 1 301 ? 5.633 25.516 13.523 1 96.56 301 TRP B N 1
ATOM 5343 C CA . TRP B 1 301 ? 5.492 25.125 12.125 1 96.56 301 TRP B CA 1
ATOM 5344 C C . TRP B 1 301 ? 4.035 24.859 11.773 1 96.56 301 TRP B C 1
ATOM 5346 O O . TRP B 1 301 ? 3.344 24.141 12.492 1 96.56 301 TRP B O 1
ATOM 5356 N N . ASP B 1 302 ? 3.566 25.469 10.734 1 96.69 302 ASP B N 1
ATOM 5357 C CA . ASP B 1 302 ? 2.23 25.219 10.195 1 96.69 302 ASP B CA 1
ATOM 5358 C C . ASP B 1 302 ? 2.281 24.938 8.695 1 96.69 302 ASP B C 1
ATOM 5360 O O . ASP B 1 302 ? 3.297 25.203 8.047 1 96.69 302 ASP B O 1
ATOM 5364 N N . GLY B 1 303 ? 1.272 24.281 8.25 1 96.56 303 GLY B N 1
ATOM 5365 C CA . GLY B 1 303 ? 1.154 24.047 6.82 1 96.56 303 GLY B CA 1
ATOM 5366 C C . GLY B 1 303 ? 0.385 25.125 6.09 1 96.56 303 GLY B C 1
ATOM 5367 O O . GLY B 1 303 ? -0.837 25.219 6.223 1 96.56 303 GLY B O 1
ATOM 5368 N N . ASP B 1 304 ? 1.081 25.828 5.242 1 95.69 304 ASP B N 1
ATOM 5369 C CA . ASP B 1 304 ? 0.465 26.969 4.578 1 95.69 304 ASP B CA 1
ATOM 5370 C C . ASP B 1 304 ? 0.029 26.609 3.16 1 95.69 304 ASP B C 1
ATOM 5372 O O . ASP B 1 304 ? 0.779 25.984 2.416 1 95.69 304 ASP B O 1
ATOM 5376 N N . MET B 1 305 ? -1.188 27 2.918 1 95.75 305 MET B N 1
ATOM 5377 C CA . MET B 1 305 ? -1.726 26.953 1.561 1 95.75 305 MET B CA 1
ATOM 5378 C C . MET B 1 305 ? -1.465 28.281 0.835 1 95.75 305 MET B C 1
ATOM 5380 O O . MET B 1 305 ? -1.499 29.344 1.448 1 95.75 305 MET B O 1
ATOM 5384 N N . ALA B 1 306 ? -1.285 28.203 -0.453 1 93.25 306 ALA B N 1
ATOM 5385 C CA . ALA B 1 306 ? -1.002 29.422 -1.226 1 93.25 306 ALA B CA 1
ATOM 5386 C C . ALA B 1 306 ? -2.168 30.406 -1.155 1 93.25 306 ALA B C 1
ATOM 5388 O O . ALA B 1 306 ? -1.965 31.609 -1.162 1 93.25 306 ALA B O 1
ATOM 5389 N N . ASP B 1 307 ? -3.322 29.875 -1.01 1 93.44 307 ASP B N 1
ATOM 5390 C CA . ASP B 1 307 ? -4.496 30.734 -1.029 1 93.44 307 ASP B CA 1
ATOM 5391 C C . ASP B 1 307 ? -5.125 30.844 0.358 1 93.44 307 ASP B C 1
ATOM 5393 O O . ASP B 1 307 ? -6.211 31.406 0.513 1 93.44 307 ASP B O 1
ATOM 5397 N N . TYR B 1 308 ? -4.57 30.203 1.353 1 93.62 308 TYR B N 1
ATOM 5398 C CA . TYR B 1 308 ? -4.895 30.312 2.77 1 93.62 308 TYR B CA 1
ATOM 5399 C C . TYR B 1 308 ? -6.199 29.594 3.09 1 93.62 308 TYR B C 1
ATOM 5401 O O . TYR B 1 308 ? -6.691 29.656 4.219 1 93.62 308 TYR B O 1
ATOM 5409 N N . HIS B 1 309 ? -6.754 28.922 2.055 1 96.12 309 HIS B N 1
ATOM 5410 C CA . HIS B 1 309 ? -7.891 28.062 2.344 1 96.12 309 HIS B CA 1
ATOM 5411 C C . HIS B 1 309 ? -7.43 26.703 2.875 1 96.12 309 HIS B C 1
ATOM 5413 O O . HIS B 1 309 ? -6.332 26.25 2.557 1 96.12 309 HIS B O 1
ATOM 5419 N N . PHE B 1 310 ? -8.297 26.094 3.637 1 98 310 PHE B N 1
ATOM 5420 C CA . PHE B 1 310 ? -7.977 24.766 4.133 1 98 310 PHE B CA 1
ATOM 5421 C C . PHE B 1 310 ? -7.938 23.75 2.99 1 98 310 PHE B C 1
ATOM 5423 O O . PHE B 1 310 ? -8.406 24.047 1.886 1 98 310 PHE B O 1
ATOM 5430 N N . LEU B 1 311 ? -7.254 22.719 3.234 1 98.56 311 LEU B N 1
ATOM 5431 C CA . LEU B 1 311 ? -7.328 21.531 2.4 1 98.56 311 LEU B CA 1
ATOM 5432 C C . LEU B 1 311 ? -8.039 20.391 3.133 1 98.56 311 LEU B C 1
AT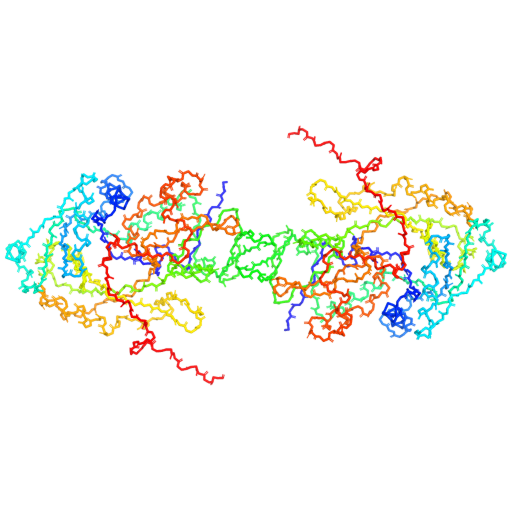OM 5434 O O . LEU B 1 311 ? -7.395 19.531 3.723 1 98.56 311 LEU B O 1
ATOM 5438 N N . ILE B 1 312 ? -9.344 20.469 3.162 1 98.75 312 ILE B N 1
ATOM 5439 C CA . ILE B 1 312 ? -10.234 19.484 3.775 1 98.75 312 ILE B CA 1
ATOM 5440 C C . ILE B 1 312 ? -11.078 18.812 2.699 1 98.75 312 ILE B C 1
ATOM 5442 O O . ILE B 1 312 ? -12.125 19.328 2.303 1 98.75 312 ILE B O 1
ATOM 5446 N N . THR B 1 313 ? -10.578 17.688 2.256 1 98.75 313 THR B N 1
ATOM 5447 C CA . THR B 1 313 ? -11.148 17.031 1.081 1 98.75 313 THR B CA 1
ATOM 5448 C C . THR B 1 313 ? -10.703 15.578 1.001 1 98.75 313 THR B C 1
ATOM 5450 O O . THR B 1 313 ? -9.656 15.211 1.539 1 98.75 313 THR B O 1
ATOM 5453 N N . PRO B 1 314 ? -11.531 14.781 0.358 1 98.19 314 PRO B N 1
ATOM 5454 C CA . PRO B 1 314 ? -10.992 13.469 -0.006 1 98.19 314 PRO B CA 1
ATOM 5455 C C . PRO B 1 314 ? -9.82 13.562 -0.98 1 98.19 314 PRO B C 1
ATOM 5457 O O . PRO B 1 314 ? -9.766 14.484 -1.801 1 98.19 314 PRO B O 1
ATOM 5460 N N . HIS B 1 315 ? -8.867 12.68 -0.763 1 97.88 315 HIS B N 1
ATOM 5461 C CA . HIS B 1 315 ? -7.809 12.617 -1.762 1 97.88 315 HIS B CA 1
ATOM 5462 C C . HIS B 1 315 ? -8.367 12.242 -3.133 1 97.88 315 HIS B C 1
ATOM 5464 O O . HIS B 1 315 ? -9.234 11.375 -3.24 1 97.88 315 HIS B O 1
ATOM 5470 N N . PRO B 1 316 ? -7.895 12.836 -4.145 1 96.56 316 PRO B N 1
ATOM 5471 C CA . PRO B 1 316 ? -8.516 12.633 -5.453 1 96.56 316 PRO B CA 1
ATOM 5472 C C . PRO B 1 316 ? -8.234 11.25 -6.035 1 96.56 316 PRO B C 1
ATOM 5474 O O . PRO B 1 316 ? -9.023 10.734 -6.828 1 96.56 316 PRO B O 1
ATOM 5477 N N . THR B 1 317 ? -7.109 10.602 -5.703 1 94.38 317 THR B N 1
ATOM 5478 C CA . THR B 1 317 ? -6.688 9.367 -6.355 1 94.38 317 THR B CA 1
ATOM 5479 C C . THR B 1 317 ? -6.793 8.18 -5.398 1 94.38 317 THR B C 1
ATOM 5481 O O . THR B 1 317 ? -6.988 7.043 -5.828 1 94.38 317 THR B O 1
ATOM 5484 N N . HIS B 1 318 ? -6.582 8.422 -4.176 1 96.5 318 HIS B N 1
ATOM 5485 C CA . HIS B 1 318 ? -6.559 7.352 -3.188 1 96.5 318 HIS B CA 1
ATOM 5486 C C . HIS B 1 318 ? -7.891 7.254 -2.451 1 96.5 318 HIS B C 1
ATOM 5488 O O . HIS B 1 318 ? -8.195 8.086 -1.597 1 96.5 318 HIS B O 1
ATOM 5494 N N . THR B 1 319 ? -8.594 6.121 -2.781 1 96.56 319 THR B N 1
ATOM 5495 C CA . THR B 1 319 ? -9.836 5.855 -2.066 1 96.56 319 THR B CA 1
ATOM 5496 C C . THR B 1 319 ? -9.57 5.613 -0.583 1 96.56 319 THR B C 1
ATOM 5498 O O . THR B 1 319 ? -8.484 5.152 -0.211 1 96.56 319 THR B O 1
ATOM 5501 N N . ASN B 1 320 ? -10.492 6 0.299 1 97.25 320 ASN B N 1
ATOM 5502 C CA . ASN B 1 320 ? -10.461 5.82 1.746 1 97.25 320 ASN B CA 1
ATOM 5503 C C . ASN B 1 320 ? -9.578 6.859 2.424 1 97.25 320 ASN B C 1
ATOM 5505 O O . ASN B 1 320 ? -9.461 6.879 3.652 1 97.25 320 ASN B O 1
ATOM 5509 N N . LEU B 1 321 ? -8.93 7.762 1.703 1 98.25 321 LEU B N 1
ATOM 5510 C CA . LEU B 1 321 ? -7.992 8.734 2.25 1 98.25 321 LEU B CA 1
ATOM 5511 C C . LEU B 1 321 ? -8.555 10.148 2.146 1 98.25 321 LEU B C 1
ATOM 5513 O O . LEU B 1 321 ? -8.961 10.586 1.065 1 98.25 321 LEU B O 1
ATOM 5517 N N . SER B 1 322 ? -8.633 10.828 3.252 1 98.5 322 SER B N 1
ATOM 5518 C CA . SER B 1 322 ? -9.047 12.234 3.283 1 98.5 322 SER B CA 1
ATOM 5519 C C . SER B 1 322 ? -7.996 13.102 3.967 1 98.5 322 SER B C 1
ATOM 5521 O O . SER B 1 322 ? -7.129 12.594 4.684 1 98.5 322 SER B O 1
ATOM 5523 N N . LEU B 1 323 ? -8.078 14.359 3.695 1 98.62 323 LEU B N 1
ATOM 5524 C CA . LEU B 1 323 ? -7.148 15.336 4.25 1 98.62 323 LEU B CA 1
ATOM 5525 C C . LEU B 1 323 ? -7.883 16.359 5.102 1 98.62 323 LEU B C 1
ATOM 5527 O O . LEU B 1 323 ? -8.992 16.781 4.77 1 98.62 323 LEU B O 1
ATOM 5531 N N . ALA B 1 324 ? -7.344 16.734 6.16 1 98.44 324 ALA B N 1
ATOM 5532 C CA . ALA B 1 324 ? -7.746 17.844 7.012 1 98.44 324 ALA B CA 1
ATOM 5533 C C . ALA B 1 324 ? -6.535 18.656 7.469 1 98.44 324 ALA B C 1
ATOM 5535 O O . ALA B 1 324 ? -6.156 18.594 8.641 1 98.44 324 ALA B O 1
ATOM 5536 N N . ILE B 1 325 ? -5.93 19.406 6.523 1 98.12 325 ILE B N 1
ATOM 5537 C CA . ILE B 1 325 ? -4.684 20.141 6.734 1 98.12 325 ILE B CA 1
ATOM 5538 C C . ILE B 1 325 ? -4.797 21.531 6.113 1 98.12 325 ILE B C 1
ATOM 5540 O O . ILE B 1 325 ? -5.895 21.984 5.781 1 98.12 325 ILE B O 1
ATOM 5544 N N . GLY B 1 326 ? -3.73 22.25 6.168 1 97.56 326 GLY B N 1
ATOM 5545 C CA . GLY B 1 326 ? -3.684 23.562 5.543 1 97.56 326 GLY B CA 1
ATOM 5546 C C . GLY B 1 326 ? -4.113 24.672 6.477 1 97.56 326 GLY B C 1
ATOM 5547 O O . GLY B 1 326 ? -4.93 25.531 6.105 1 97.56 326 GLY B O 1
ATOM 5548 N N . GLY B 1 327 ? -3.676 24.688 7.633 1 96.12 327 GLY B N 1
ATOM 5549 C CA . GLY B 1 327 ? -4.066 25.688 8.609 1 96.12 327 GLY B CA 1
ATOM 5550 C C . GLY B 1 327 ? -3.574 27.078 8.266 1 96.12 327 GLY B C 1
ATOM 5551 O O . GLY B 1 327 ? -4.215 28.078 8.609 1 96.12 327 GLY B O 1
ATOM 5552 N N . SER B 1 328 ? -2.494 27.234 7.66 1 94.62 328 SER B N 1
ATOM 5553 C CA . SER B 1 328 ? -1.94 28.484 7.156 1 94.62 328 SER B CA 1
ATOM 5554 C C . SER B 1 328 ? -1.849 29.531 8.258 1 94.62 328 SER B C 1
ATOM 5556 O O . SER B 1 328 ? -2.148 30.703 8.031 1 94.62 328 SER B O 1
ATOM 5558 N N . ALA B 1 329 ? -1.673 29.094 9.461 1 92.44 329 ALA B N 1
ATOM 5559 C CA . ALA B 1 329 ? -1.425 29.906 10.648 1 92.44 329 ALA B CA 1
ATOM 5560 C C . ALA B 1 329 ? -2.695 30.625 11.094 1 92.44 329 ALA B C 1
ATOM 5562 O O . ALA B 1 329 ? -2.635 31.594 11.852 1 92.44 329 ALA B O 1
ATOM 5563 N N . HIS B 1 330 ? -3.76 30.25 10.57 1 93 330 HIS B N 1
ATOM 5564 C CA . HIS B 1 330 ? -4.988 30.844 11.078 1 93 330 HIS B CA 1
ATOM 5565 C C . HIS B 1 330 ? -5.992 29.781 11.508 1 93 330 HIS B C 1
ATOM 5567 O O . HIS B 1 330 ? -7.102 30.109 11.93 1 93 330 HIS B O 1
ATOM 5573 N N . GLY B 1 331 ? -5.598 28.578 11.523 1 95.44 331 GLY B N 1
ATOM 5574 C CA . GLY B 1 331 ? -6.516 27.469 11.719 1 95.44 331 GLY B CA 1
ATOM 5575 C C . GLY B 1 331 ? -6.949 27.297 13.156 1 95.44 331 GLY B C 1
ATOM 5576 O O . GLY B 1 331 ? -8.062 26.828 13.422 1 95.44 331 GLY B O 1
ATOM 5577 N N . PHE B 1 332 ? -6.16 27.719 14.125 1 96.94 332 PHE B N 1
ATOM 5578 C CA . PHE B 1 332 ? -6.398 27.391 15.523 1 96.94 332 PHE B CA 1
ATOM 5579 C C . PHE B 1 332 ? -7.723 27.969 16 1 96.94 332 PHE B C 1
ATOM 5581 O O . PHE B 1 332 ? -8.477 27.297 16.719 1 96.94 332 PHE B O 1
ATOM 5588 N N . LYS B 1 333 ? -7.992 29.25 15.664 1 96.62 333 LYS B N 1
ATOM 5589 C CA . LYS B 1 333 ? -9.18 29.906 16.219 1 96.62 333 LYS B CA 1
ATOM 5590 C C . LYS B 1 333 ? -10.445 29.156 15.828 1 96.62 333 LYS B C 1
ATOM 5592 O O . LYS B 1 333 ? -11.484 29.297 16.484 1 96.62 333 LYS B O 1
ATOM 5597 N N . PHE B 1 334 ? -10.344 28.312 14.773 1 98.06 334 PHE B N 1
ATOM 5598 C CA . PHE B 1 334 ? -11.5 27.562 14.297 1 98.06 334 PHE B CA 1
ATOM 5599 C C . PHE B 1 334 ? -11.578 26.203 14.977 1 98.06 334 PHE B C 1
ATOM 5601 O O . PHE B 1 334 ? -12.461 25.391 14.672 1 98.06 334 PHE B O 1
ATOM 5608 N N . LEU B 1 335 ? -10.758 25.859 15.891 1 97 335 LEU B N 1
ATOM 5609 C CA . LEU B 1 335 ? -10.656 24.578 16.578 1 97 335 LEU B CA 1
ATOM 5610 C C . LEU B 1 335 ? -12.023 24.094 17.031 1 97 335 LEU B C 1
ATOM 5612 O O . LEU B 1 335 ? -12.375 22.922 16.812 1 97 335 LEU B O 1
ATOM 5616 N N . PRO B 1 336 ? -12.906 24.922 17.531 1 97.25 336 PRO B N 1
ATOM 5617 C CA . PRO B 1 336 ? -14.18 24.438 18.062 1 97.25 336 PRO B CA 1
ATOM 5618 C C . PRO B 1 336 ? -15.156 24.031 16.953 1 97.25 336 PRO B C 1
ATOM 5620 O O . PRO B 1 336 ? -16.125 23.297 17.219 1 97.25 336 PRO B O 1
ATOM 5623 N N . VAL B 1 337 ? -14.93 24.484 15.758 1 97.62 337 VAL B N 1
ATOM 5624 C CA . VAL B 1 337 ? -15.992 24.297 14.773 1 97.62 337 VAL B CA 1
ATOM 5625 C C . VAL B 1 337 ? -15.492 23.422 13.625 1 97.62 337 VAL B C 1
ATOM 5627 O O . VAL B 1 337 ? -16.281 22.844 12.883 1 97.62 337 VAL B O 1
ATOM 5630 N N . LEU B 1 338 ? -14.227 23.25 13.453 1 97.56 338 LEU B N 1
ATOM 5631 C CA . LEU B 1 338 ? -13.672 22.625 12.25 1 97.56 338 LEU B CA 1
ATOM 5632 C C . LEU B 1 338 ? -14.07 21.156 12.172 1 97.56 338 LEU B C 1
ATOM 5634 O O . LEU B 1 338 ? -14.242 20.625 11.078 1 97.56 338 LEU B O 1
ATOM 5638 N N . GLY B 1 339 ? -14.219 20.5 13.359 1 97.44 339 GLY B N 1
ATOM 5639 C CA . GLY B 1 339 ? -14.586 19.094 13.391 1 97.44 339 GLY B CA 1
ATOM 5640 C C . GLY B 1 339 ? -15.867 18.797 12.633 1 97.44 339 GLY B C 1
ATOM 5641 O O . GLY B 1 339 ? -15.945 17.797 11.922 1 97.44 339 GLY B O 1
ATOM 5642 N N . GLN B 1 340 ? -16.781 19.672 12.797 1 97.31 340 GLN B N 1
ATOM 5643 C CA . GLN B 1 340 ? -18.062 19.469 12.117 1 97.31 340 GLN B CA 1
ATOM 5644 C C . GLN B 1 340 ? -17.891 19.516 10.602 1 97.31 340 GLN B C 1
ATOM 5646 O O . GLN B 1 340 ? -18.5 18.719 9.883 1 97.31 340 GLN B O 1
ATOM 5651 N N . TYR B 1 341 ? -17.125 20.438 10.125 1 98.12 341 TYR B N 1
ATOM 5652 C CA . TYR B 1 341 ? -16.891 20.562 8.695 1 98.12 341 TYR B CA 1
ATOM 5653 C C . TYR B 1 341 ? -16.141 19.359 8.148 1 98.12 341 TYR B C 1
ATOM 5655 O O . TYR B 1 341 ? -16.391 18.906 7.035 1 98.12 341 TYR B O 1
ATOM 5663 N N . ILE B 1 342 ? -15.258 18.812 8.945 1 98.31 342 ILE B N 1
ATOM 5664 C CA . ILE B 1 342 ? -14.508 17.625 8.539 1 98.31 342 ILE B CA 1
ATOM 5665 C C . ILE B 1 342 ? -15.445 16.422 8.43 1 98.31 342 ILE B C 1
ATOM 5667 O O . ILE B 1 342 ? -15.367 15.656 7.473 1 98.31 342 ILE B O 1
ATOM 5671 N N . ILE B 1 343 ? -16.359 16.281 9.336 1 97.69 343 ILE B N 1
ATOM 5672 C CA . ILE B 1 343 ? -17.328 15.188 9.305 1 97.69 343 ILE B CA 1
ATOM 5673 C C . ILE B 1 343 ? -18.219 15.328 8.078 1 97.69 343 ILE B C 1
ATOM 5675 O O . ILE B 1 343 ? -18.5 14.344 7.383 1 97.69 343 ILE B O 1
ATOM 5679 N N . GLU B 1 344 ? -18.688 16.547 7.879 1 98.31 344 GLU B N 1
ATOM 5680 C CA . GLU B 1 344 ? -19.516 16.797 6.707 1 98.31 344 GLU B CA 1
ATOM 5681 C C . GLU B 1 344 ? -18.781 16.438 5.418 1 98.31 344 GLU B C 1
ATOM 5683 O O . GLU B 1 344 ? -19.375 15.891 4.484 1 98.31 344 GLU B O 1
ATOM 5688 N N . MET B 1 345 ? -17.531 16.75 5.352 1 98.44 345 MET B N 1
ATOM 5689 C CA . MET B 1 345 ? -16.719 16.375 4.203 1 98.44 345 MET B CA 1
ATOM 5690 C C . MET B 1 345 ? -16.625 14.859 4.07 1 98.44 345 MET B C 1
ATOM 5692 O O . MET B 1 345 ? -16.828 14.32 2.984 1 98.44 345 MET B O 1
ATOM 5696 N N . MET B 1 346 ? -16.422 14.203 5.172 1 97.12 346 MET B N 1
ATOM 5697 C CA . MET B 1 346 ? -16.281 12.75 5.16 1 97.12 346 MET B CA 1
ATOM 5698 C C . MET B 1 346 ? -17.594 12.078 4.738 1 97.12 346 MET B C 1
ATOM 5700 O O . MET B 1 346 ? -17.578 11.023 4.105 1 97.12 346 MET B O 1
ATOM 5704 N N . GLU B 1 347 ? -18.641 12.758 5.059 1 97.25 347 GLU B N 1
ATOM 5705 C CA . GLU B 1 347 ? -19.953 12.188 4.777 1 97.25 347 GLU B CA 1
ATOM 5706 C C . GLU B 1 347 ? -20.453 12.625 3.402 1 97.25 347 GLU B C 1
ATOM 5708 O O . GLU B 1 347 ? -21.5 12.164 2.945 1 97.25 347 GLU B O 1
ATOM 5713 N N . GLY B 1 348 ? -19.844 13.523 2.852 1 96.75 348 GLY B N 1
ATOM 5714 C CA . GLY B 1 348 ? -20.266 14.008 1.546 1 96.75 348 GLY B CA 1
ATOM 5715 C C . GLY B 1 348 ? -21.391 15.031 1.618 1 96.75 348 GLY B C 1
ATOM 5716 O O . GLY B 1 348 ? -22.156 15.188 0.666 1 96.75 348 GLY B O 1
ATOM 5717 N N . THR B 1 349 ? -21.484 15.719 2.732 1 98.12 349 THR B N 1
ATOM 5718 C CA . THR B 1 349 ? -22.594 16.641 2.924 1 98.12 349 THR B CA 1
ATOM 5719 C C . THR B 1 349 ? -22.078 18.078 3.102 1 98.12 349 THR B C 1
ATOM 5721 O O . THR B 1 349 ? -22.859 18.984 3.389 1 98.12 349 THR B O 1
ATOM 5724 N N . LEU B 1 350 ? -20.812 18.312 2.973 1 98 350 LEU B N 1
ATOM 5725 C CA . LEU B 1 350 ? -20.234 19.656 3.082 1 98 350 LEU B CA 1
ATOM 5726 C C . LEU B 1 350 ? -20.844 20.594 2.045 1 98 350 LEU B C 1
ATOM 5728 O O . LEU B 1 350 ? -21.016 20.219 0.887 1 98 350 LEU B O 1
ATOM 5732 N N . ASP B 1 351 ? -21.188 21.844 2.486 1 97.62 351 ASP B N 1
ATOM 5733 C CA . ASP B 1 351 ? -21.688 22.859 1.553 1 97.62 351 ASP B CA 1
ATOM 5734 C C . ASP B 1 351 ? -20.828 22.906 0.29 1 97.62 351 ASP B C 1
ATOM 5736 O O . ASP B 1 351 ? -19.609 23 0.368 1 97.62 351 ASP B O 1
ATOM 5740 N N . PRO B 1 352 ? -21.438 22.844 -0.891 1 97.75 352 PRO B N 1
ATOM 5741 C CA . PRO B 1 352 ? -20.688 22.781 -2.145 1 97.75 352 PRO B CA 1
ATOM 5742 C C . PRO B 1 352 ? -19.734 23.953 -2.336 1 97.75 352 PRO B C 1
ATOM 5744 O O . PRO B 1 352 ? -18.656 23.797 -2.887 1 97.75 352 PRO B O 1
ATOM 5747 N N . ALA B 1 353 ? -20.156 25.094 -1.927 1 96.88 353 ALA B N 1
ATOM 5748 C CA . ALA B 1 353 ? -19.297 26.266 -2.076 1 96.88 353 ALA B CA 1
ATOM 5749 C C . ALA B 1 353 ? -18.047 26.141 -1.205 1 96.88 353 ALA B C 1
ATOM 5751 O O . ALA B 1 353 ? -16.953 26.531 -1.621 1 96.88 353 ALA B O 1
ATOM 5752 N N . ILE B 1 354 ? -18.219 25.609 -0.023 1 97.62 354 ILE B N 1
ATOM 5753 C CA . ILE B 1 354 ? -17.094 25.391 0.874 1 97.62 354 ILE B CA 1
ATOM 5754 C C . ILE B 1 354 ? -16.203 24.281 0.322 1 97.62 354 ILE B C 1
ATOM 5756 O O . ILE B 1 354 ? -14.977 24.422 0.273 1 97.62 354 ILE B O 1
ATOM 5760 N N . ALA B 1 355 ? -16.859 23.234 -0.15 1 98.31 355 ALA B N 1
ATOM 5761 C CA . ALA B 1 355 ? -16.109 22.109 -0.735 1 98.31 355 ALA B CA 1
ATOM 5762 C C . ALA B 1 355 ? -15.258 22.578 -1.909 1 98.31 355 ALA B C 1
ATOM 5764 O O . ALA B 1 355 ? -14.133 22.109 -2.09 1 98.31 355 ALA B O 1
ATOM 5765 N N . ASN B 1 356 ? -15.766 23.453 -2.678 1 97.56 356 ASN B N 1
ATOM 5766 C CA . ASN B 1 356 ? -15.031 23.969 -3.824 1 97.56 356 ASN B CA 1
ATOM 5767 C C . ASN B 1 356 ? -13.797 24.75 -3.385 1 97.56 356 ASN B C 1
ATOM 5769 O O . ASN B 1 356 ? -12.75 24.688 -4.035 1 97.56 356 ASN B O 1
ATOM 5773 N N . LYS B 1 357 ? -13.867 25.484 -2.273 1 96.25 357 LYS B N 1
ATOM 5774 C CA . LYS B 1 357 ? -12.75 26.266 -1.77 1 96.25 357 LYS B CA 1
ATOM 5775 C C . LYS B 1 357 ? -11.688 25.375 -1.125 1 96.25 357 LYS B C 1
ATOM 5777 O O . LYS B 1 357 ? -10.5 25.703 -1.163 1 96.25 357 LYS B O 1
ATOM 5782 N N . TRP B 1 358 ? -12.125 24.266 -0.558 1 98.38 358 TRP B N 1
ATOM 5783 C CA . TRP B 1 358 ? -11.234 23.453 0.257 1 98.38 358 TRP B CA 1
ATOM 5784 C C . TRP B 1 358 ? -10.766 22.234 -0.517 1 98.38 358 TRP B C 1
ATOM 5786 O O . TRP B 1 358 ? -10.031 21.391 0.019 1 98.38 358 TRP B O 1
ATOM 5796 N N . LYS B 1 359 ? -11.062 22.109 -1.799 1 98.5 359 LYS B N 1
ATOM 5797 C CA . LYS B 1 359 ? -10.797 20.922 -2.619 1 98.5 359 LYS B CA 1
ATOM 5798 C C . LYS B 1 359 ? -9.305 20.797 -2.916 1 98.5 359 LYS B C 1
ATOM 5800 O O . LYS B 1 359 ? -8.531 21.703 -2.641 1 98.5 359 LYS B O 1
ATOM 5805 N N . TRP B 1 360 ? -8.922 19.609 -3.371 1 98.44 360 TRP B N 1
ATOM 5806 C CA . TRP B 1 360 ? -7.602 19.406 -3.955 1 98.44 360 TRP B CA 1
ATOM 5807 C C . TRP B 1 360 ? -7.355 20.375 -5.105 1 98.44 360 TRP B C 1
ATOM 5809 O O . TRP B 1 360 ? -8.141 20.438 -6.055 1 98.44 360 TRP B O 1
ATOM 5819 N N . ARG B 1 361 ? -6.199 21.203 -5.004 1 97.56 361 ARG B N 1
ATOM 5820 C CA . ARG B 1 361 ? -6.043 22.266 -5.984 1 97.56 361 ARG B CA 1
ATOM 5821 C C . ARG B 1 361 ? -4.574 22.672 -6.133 1 97.56 361 ARG B C 1
ATOM 5823 O O . ARG B 1 361 ? -4.207 23.812 -5.867 1 97.56 361 ARG B O 1
ATOM 5830 N N . PRO B 1 362 ? -3.742 21.703 -6.59 1 96.62 362 PRO B N 1
ATOM 5831 C CA . PRO B 1 362 ? -2.35 22.078 -6.848 1 96.62 362 PRO B CA 1
ATOM 5832 C C . PRO B 1 362 ? -2.225 23.297 -7.766 1 96.62 362 PRO B C 1
ATOM 5834 O O . PRO B 1 362 ? -2.982 23.422 -8.727 1 96.62 362 PRO B O 1
ATOM 5837 N N . GLY B 1 363 ? -1.367 24.219 -7.387 1 93.94 363 GLY B N 1
ATOM 5838 C CA . GLY B 1 363 ? -1.119 25.391 -8.203 1 93.94 363 GLY B CA 1
ATOM 5839 C C . GLY B 1 363 ? -2.033 26.562 -7.871 1 93.94 363 GLY B C 1
ATOM 5840 O O . GLY B 1 363 ? -1.963 27.609 -8.508 1 93.94 363 GLY B O 1
ATOM 5841 N N . ALA B 1 364 ? -2.85 26.359 -6.863 1 93.12 364 ALA B N 1
ATOM 5842 C CA . ALA B 1 364 ? -3.725 27.453 -6.453 1 93.12 364 ALA B CA 1
ATOM 5843 C C . ALA B 1 364 ? -2.918 28.688 -6.086 1 93.12 364 ALA B C 1
ATOM 5845 O O . ALA B 1 364 ? -1.797 28.594 -5.582 1 93.12 364 ALA B O 1
ATOM 5846 N N . LYS B 1 365 ? -3.508 29.859 -6.41 1 89.06 365 LYS B N 1
ATOM 5847 C CA . LYS B 1 365 ? -2.922 31.156 -6.086 1 89.06 365 LYS B CA 1
ATOM 5848 C C . LYS B 1 365 ? -3.922 32.031 -5.344 1 89.06 365 LYS B C 1
ATOM 5850 O O . LYS B 1 365 ? -5.133 31.812 -5.422 1 89.06 365 LYS B O 1
ATOM 5855 N N . LEU B 1 366 ? -3.289 32.875 -4.59 1 85.81 366 LEU B N 1
ATOM 5856 C CA . LEU B 1 366 ? -4.152 33.875 -3.959 1 85.81 366 LEU B CA 1
ATOM 5857 C C . LEU B 1 366 ? -4.82 34.75 -5.008 1 85.81 366 LEU B C 1
ATOM 5859 O O . LEU B 1 366 ? -4.156 35.25 -5.926 1 85.81 366 LEU B O 1
ATOM 5863 N N . SER B 1 367 ? -6.086 34.75 -4.945 1 73.38 367 SER B N 1
ATOM 5864 C CA . SER B 1 367 ? -6.781 35.594 -5.91 1 73.38 367 SER B CA 1
ATOM 5865 C C . SER B 1 367 ? -6.453 37.062 -5.695 1 73.38 367 SER B C 1
ATOM 5867 O O . SER B 1 367 ? -6.113 37.469 -4.586 1 73.38 367 SER B O 1
ATOM 5869 N N . ALA B 1 368 ? -6.402 37.75 -6.66 1 58.69 368 ALA B N 1
ATOM 5870 C CA . ALA B 1 368 ? -6.125 39.188 -6.668 1 58.69 368 ALA B CA 1
ATOM 5871 C C . ALA B 1 368 ? -7.027 39.938 -5.684 1 58.69 368 ALA B C 1
ATOM 5873 O O . ALA B 1 368 ? -6.633 40.969 -5.113 1 58.69 368 ALA B O 1
ATOM 5874 N N . CYS B 1 369 ? -8.156 39.438 -5.551 1 51.31 369 CYS B N 1
ATOM 5875 C CA . CYS B 1 369 ? -9.141 40.094 -4.715 1 51.31 369 CYS B CA 1
ATOM 5876 C C . CYS B 1 369 ? -8.922 39.781 -3.24 1 51.31 369 CYS B C 1
ATOM 5878 O O . CYS B 1 369 ? -9.438 40.469 -2.363 1 51.31 369 CYS B O 1
ATOM 5880 N N . GLU B 1 370 ? -8.133 38.781 -3.195 1 66.19 370 GLU B N 1
ATOM 5881 C CA . GLU B 1 370 ? -7.867 38.438 -1.807 1 66.19 370 GLU B CA 1
ATOM 5882 C C . GLU B 1 370 ? -6.57 39.062 -1.314 1 66.19 370 GLU B C 1
ATOM 5884 O O . GLU B 1 370 ? -5.57 39.094 -2.033 1 66.19 370 GLU B O 1
ATOM 5889 N N . ALA B 1 371 ? -6.773 39.812 -0.316 1 72.12 371 ALA B N 1
ATOM 5890 C CA . ALA B 1 371 ? -5.645 40.562 0.22 1 72.12 371 ALA B CA 1
ATOM 5891 C C . ALA B 1 371 ? -4.738 39.656 1.062 1 72.12 371 ALA B C 1
ATOM 5893 O O . ALA B 1 371 ? -5.219 38.844 1.845 1 72.12 371 ALA B O 1
ATOM 5894 N N . ASN B 1 372 ? -3.48 39.75 0.757 1 78 372 ASN B N 1
ATOM 5895 C CA . ASN B 1 372 ? -2.471 39.031 1.536 1 78 372 ASN B CA 1
ATOM 5896 C C . ASN B 1 372 ? -2.189 39.75 2.861 1 78 372 ASN B C 1
ATOM 5898 O O . ASN B 1 372 ? -1.739 40.875 2.877 1 78 372 ASN B O 1
ATOM 5902 N N . PRO B 1 373 ? -2.484 39.031 3.904 1 79.19 373 PRO B N 1
ATOM 5903 C CA . PRO B 1 373 ? -2.232 39.656 5.191 1 79.19 373 PRO B CA 1
ATOM 5904 C C . PRO B 1 373 ? -0.744 39.844 5.488 1 79.19 373 PRO B C 1
ATOM 5906 O O . PRO B 1 373 ? -0.36 40.719 6.25 1 79.19 373 PRO B O 1
ATOM 5909 N N . HIS B 1 374 ? 0.043 38.969 4.973 1 82.12 374 HIS B N 1
ATOM 5910 C CA . HIS B 1 374 ? 1.481 39 5.215 1 82.12 374 HIS B CA 1
ATOM 5911 C C . HIS B 1 374 ? 2.264 38.969 3.906 1 82.12 374 HIS B C 1
ATOM 5913 O O . HIS B 1 374 ? 2.758 37.906 3.498 1 82.12 374 HIS B O 1
ATOM 5919 N N . PRO B 1 375 ? 2.496 40.062 3.283 1 77.38 375 PRO B N 1
ATOM 5920 C CA . PRO B 1 375 ? 3.041 40.094 1.925 1 77.38 375 PRO B CA 1
ATOM 5921 C C . PRO B 1 375 ? 4.543 39.812 1.886 1 77.38 375 PRO B C 1
ATOM 5923 O O . PRO B 1 375 ? 5.109 39.594 0.811 1 77.38 375 PRO B O 1
ATOM 5926 N N . GLU B 1 376 ? 5.16 39.719 3 1 80.69 376 GLU B N 1
ATOM 5927 C CA . GLU B 1 376 ? 6.598 39.469 3 1 80.69 376 GLU B CA 1
ATOM 5928 C C . GLU B 1 376 ? 6.891 38.031 2.604 1 80.69 376 GLU B C 1
ATOM 5930 O O . GLU B 1 376 ? 6.164 37.094 2.992 1 80.69 376 GLU B O 1
ATOM 5935 N N . VAL B 1 377 ? 7.949 37.875 1.857 1 84.62 377 VAL B N 1
ATOM 5936 C CA . VAL B 1 377 ? 8.383 36.562 1.427 1 84.62 377 VAL B CA 1
ATOM 5937 C C . VAL B 1 377 ? 9.109 35.844 2.566 1 84.62 377 VAL B C 1
ATOM 5939 O O . VAL B 1 377 ? 10 36.438 3.195 1 84.62 377 VAL B O 1
ATOM 5942 N N . PRO B 1 378 ? 8.68 34.625 2.77 1 90.19 378 PRO B N 1
ATOM 5943 C CA . PRO B 1 378 ? 9.398 33.906 3.807 1 90.19 378 PRO B CA 1
ATOM 5944 C C . PRO B 1 378 ? 10.867 33.656 3.443 1 90.19 378 PRO B C 1
ATOM 5946 O O . PRO B 1 378 ? 11.211 33.594 2.262 1 90.19 378 PRO B O 1
ATOM 5949 N N . VAL B 1 379 ? 11.633 33.531 4.477 1 91.75 379 VAL B N 1
ATOM 5950 C CA . VAL B 1 379 ? 13.055 33.25 4.285 1 91.75 379 VAL B CA 1
ATOM 5951 C C . VAL B 1 379 ? 13.336 31.766 4.609 1 91.75 379 VAL B C 1
ATOM 5953 O O . VAL B 1 379 ? 12.867 31.25 5.629 1 91.75 379 VAL B O 1
ATOM 5956 N N . ASP B 1 380 ? 14.109 31.156 3.727 1 93.69 380 ASP B N 1
ATOM 5957 C CA . ASP B 1 380 ? 14.438 29.766 3.992 1 93.69 380 ASP B CA 1
ATOM 5958 C C . ASP B 1 380 ? 15.555 29.641 5.027 1 93.69 380 ASP B C 1
ATOM 5960 O O . ASP B 1 380 ? 16.562 30.359 4.949 1 93.69 380 ASP B O 1
ATOM 5964 N N . LEU B 1 381 ? 15.406 28.703 5.922 1 92.38 381 LEU B N 1
ATOM 5965 C CA . LEU B 1 381 ? 16.375 28.531 7.004 1 92.38 381 LEU B CA 1
ATOM 5966 C C . LEU B 1 381 ? 17.766 28.25 6.453 1 92.38 381 LEU B C 1
ATOM 5968 O O . LEU B 1 381 ? 18.766 28.688 7.023 1 92.38 381 LEU B O 1
ATOM 5972 N N . SER B 1 382 ? 17.812 27.562 5.383 1 87.5 382 SER B N 1
ATOM 5973 C CA . SER B 1 382 ? 19.094 27.156 4.816 1 87.5 382 SER B CA 1
ATOM 5974 C C . SER B 1 382 ? 19.906 28.375 4.359 1 87.5 382 SER B C 1
ATOM 5976 O O . SER B 1 382 ? 21.109 28.281 4.16 1 87.5 382 SER B O 1
ATOM 5978 N N . THR B 1 383 ? 19.234 29.469 4.168 1 87.69 383 THR B N 1
ATOM 5979 C CA . THR B 1 383 ? 19.906 30.656 3.689 1 87.69 383 THR B CA 1
ATOM 5980 C C . THR B 1 383 ? 20.344 31.531 4.859 1 87.69 383 THR B C 1
ATOM 5982 O O . THR B 1 383 ? 21.031 32.562 4.66 1 87.69 383 THR B O 1
ATOM 5985 N N . LEU B 1 384 ? 19.938 31.156 6.02 1 88.56 384 LEU B N 1
ATOM 5986 C CA . LEU B 1 384 ? 20.25 31.953 7.199 1 88.56 384 LEU B CA 1
ATOM 5987 C C . LEU B 1 384 ? 21.531 31.469 7.871 1 88.56 384 LEU B C 1
ATOM 5989 O O . LEU B 1 384 ? 21.812 30.266 7.875 1 88.56 384 LEU B O 1
ATOM 5993 N N . ARG B 1 385 ? 22.266 32.375 8.453 1 78.38 385 ARG B N 1
ATOM 5994 C CA . ARG B 1 385 ? 23.5 32.031 9.141 1 78.38 385 ARG B CA 1
ATOM 5995 C C . ARG B 1 385 ? 23.219 31.125 10.352 1 78.38 385 ARG B C 1
ATOM 5997 O O . ARG B 1 385 ? 22.344 31.438 11.156 1 78.38 385 ARG B O 1
ATOM 6004 N N . GLY B 1 386 ? 23.875 30.047 10.461 1 80.38 386 GLY B N 1
ATOM 6005 C CA . GLY B 1 386 ? 23.734 29.156 11.609 1 80.38 386 GLY B CA 1
ATOM 6006 C C . GLY B 1 386 ? 22.75 28.031 11.367 1 80.38 386 GLY B C 1
ATOM 6007 O O . GLY B 1 386 ? 22.594 27.141 12.219 1 80.38 386 GLY B O 1
ATOM 6008 N N . TRP B 1 387 ? 22.125 28.125 10.336 1 83.5 387 TRP B N 1
ATOM 6009 C CA . TRP B 1 387 ? 21.109 27.125 10.023 1 83.5 387 TRP B CA 1
ATOM 6010 C C . TRP B 1 387 ? 21.531 26.281 8.828 1 83.5 387 TRP B C 1
ATOM 6012 O O . TRP B 1 387 ? 20.719 25.547 8.258 1 83.5 387 TRP B O 1
ATOM 6022 N N . GLU B 1 388 ? 22.75 26.391 8.461 1 68.25 388 GLU B N 1
ATOM 6023 C CA . GLU B 1 388 ? 23.281 25.672 7.312 1 68.25 388 GLU B CA 1
ATOM 6024 C C . GLU B 1 388 ? 23.375 24.172 7.598 1 68.25 388 GLU B C 1
ATOM 6026 O O . GLU B 1 388 ? 23.516 23.766 8.75 1 68.25 388 GLU B O 1
ATOM 6031 N N . ALA B 1 389 ? 23.047 23.344 6.625 1 63.03 389 ALA B N 1
ATOM 6032 C CA . ALA B 1 389 ? 23.25 21.891 6.734 1 63.03 389 ALA B CA 1
ATOM 6033 C C . ALA B 1 389 ? 24.641 21.578 7.246 1 63.03 389 ALA B C 1
ATOM 6035 O O . ALA B 1 389 ? 25.625 22.219 6.863 1 63.03 389 ALA B O 1
ATOM 6036 N N . PRO B 1 390 ? 24.641 20.531 8.359 1 53.78 390 PRO B N 1
ATOM 6037 C CA . PRO B 1 390 ? 26.016 20.172 8.695 1 53.78 390 PRO B CA 1
ATOM 6038 C C . PRO B 1 390 ? 26.781 19.578 7.516 1 53.78 390 PRO B C 1
ATOM 6040 O O . PRO B 1 390 ? 26.188 18.969 6.629 1 53.78 390 PRO B O 1
ATOM 6043 N N . PRO B 1 391 ? 28.016 20.016 7.301 1 40.84 391 PRO B N 1
ATOM 6044 C CA . PRO B 1 391 ? 28.781 19.375 6.238 1 40.84 391 PRO B CA 1
ATOM 6045 C C . PRO B 1 391 ? 28.703 17.844 6.293 1 40.84 391 PRO B C 1
ATOM 6047 O O . PRO B 1 391 ? 28.562 17.281 7.375 1 40.84 391 PRO B O 1
ATOM 6050 N N . LYS B 1 392 ? 28.047 17.234 5.25 1 43.88 392 LYS B N 1
ATOM 6051 C CA . LYS B 1 392 ? 28.094 15.789 5.137 1 43.88 392 LYS B CA 1
ATOM 6052 C C . LYS B 1 392 ? 29.375 15.227 5.734 1 43.88 392 LYS B C 1
ATOM 6054 O O . LYS B 1 392 ? 30.484 15.664 5.379 1 43.88 392 LYS B O 1
ATOM 6059 N N . SER B 1 393 ? 29.406 14.828 6.918 1 30.83 393 SER B N 1
ATOM 6060 C CA . SER B 1 393 ? 30.594 14.109 7.359 1 30.83 393 SER B CA 1
ATOM 6061 C C . SER B 1 393 ? 30.984 13.031 6.359 1 30.83 393 SER B C 1
ATOM 6063 O O . SER B 1 393 ? 30.141 12.25 5.914 1 30.83 393 SER B O 1
ATOM 6065 N N . LEU B 1 394 ? 32.031 13.406 5.578 1 33.19 394 LEU B N 1
ATOM 6066 C CA . LEU B 1 394 ? 32.781 12.438 4.812 1 33.19 394 LEU B CA 1
ATOM 6067 C C . LEU B 1 394 ? 33 11.156 5.613 1 33.19 394 LEU B C 1
ATOM 6069 O O . LEU B 1 394 ? 34 11.016 6.332 1 33.19 394 LEU B O 1
ATOM 6073 N N . LEU B 1 395 ? 32.031 10.641 6.27 1 23.38 395 LEU B N 1
ATOM 6074 C CA . LEU B 1 395 ? 32.469 9.305 6.637 1 23.38 395 LEU B CA 1
ATOM 6075 C C . LEU B 1 395 ? 32.156 8.297 5.531 1 23.38 395 LEU B C 1
ATOM 6077 O O . LEU B 1 395 ? 31.078 8.336 4.941 1 23.38 395 LEU B O 1
#

Solvent-accessible surface area (backbone atoms only — not comparable to full-atom values): 41272 Å² total; per-residue (Å²): 124,89,80,48,75,44,68,29,53,41,55,85,57,34,76,74,42,52,59,51,33,77,57,43,66,37,61,49,78,27,61,44,59,69,56,24,50,47,26,46,57,14,47,54,50,38,60,27,76,82,44,94,41,40,84,34,53,42,79,51,16,24,34,44,24,25,44,86,84,29,40,61,26,54,53,32,12,38,54,24,20,58,74,75,68,47,84,56,60,37,82,48,51,72,67,55,46,31,68,77,39,57,75,45,62,34,79,45,80,75,58,50,38,21,43,26,80,75,17,24,37,28,39,27,36,60,48,52,38,48,52,50,50,52,42,39,74,70,59,37,43,78,38,39,37,47,69,8,23,71,62,35,48,29,17,36,84,83,43,31,38,41,33,36,32,18,68,69,63,46,68,51,73,46,77,71,44,71,48,61,52,42,20,49,43,58,72,52,36,89,56,66,79,36,55,36,13,35,29,36,34,35,39,27,33,74,46,51,76,69,50,33,68,66,38,50,77,44,38,30,40,38,31,45,80,44,23,34,38,46,40,40,46,94,87,17,45,26,46,37,35,44,60,70,34,30,32,32,64,46,80,91,49,77,81,36,30,41,62,81,51,46,93,82,36,76,84,63,56,64,55,66,72,52,48,52,50,40,30,55,45,34,39,31,32,35,49,91,58,29,78,58,65,68,78,44,61,36,63,35,36,27,8,28,26,65,55,55,42,42,34,48,27,64,47,91,77,30,48,43,32,30,35,52,32,21,39,41,82,59,42,64,49,32,60,82,48,50,61,59,55,51,49,26,46,76,68,70,64,44,56,64,73,56,43,64,61,14,37,87,55,66,80,55,59,58,50,89,86,51,56,54,58,56,80,70,78,61,42,46,40,66,78,38,90,91,46,51,76,74,73,76,71,86,117,127,89,80,46,77,44,68,29,53,40,54,86,58,35,74,75,40,54,59,51,34,77,58,43,66,37,60,47,78,26,59,43,57,68,58,23,49,46,26,47,56,14,47,53,50,38,60,26,77,82,44,94,41,39,85,34,53,44,78,51,16,24,35,44,26,24,43,86,84,31,40,61,28,55,53,33,13,38,54,22,19,58,72,74,68,47,86,58,62,37,82,48,51,71,66,55,47,32,67,76,37,58,75,46,62,32,78,45,79,75,59,50,37,22,41,26,79,75,17,25,37,29,39,27,36,60,48,53,37,48,52,50,50,52,42,41,75,70,58,37,43,78,38,40,38,47,68,8,23,72,63,35,47,28,17,36,84,82,42,31,39,40,32,37,33,17,67,69,62,46,70,51,74,48,77,71,46,71,49,60,51,42,20,50,44,59,72,52,36,89,57,69,78,37,56,35,13,34,29,36,34,35,39,27,33,75,48,50,76,69,49,34,68,68,40,51,78,45,39,30,40,38,30,45,80,44,25,34,37,48,41,41,46,96,88,16,45,26,45,36,35,45,60,70,33,29,32,31,63,47,80,90,46,76,81,36,30,41,62,82,52,48,94,84,34,76,83,63,53,65,55,66,74,52,48,54,49,39,30,55,46,32,38,31,32,34,48,90,57,29,77,60,63,69,78,42,60,37,63,36,35,27,8,27,26,66,54,56,42,41,34,49,28,62,46,92,77,29,49,42,33,30,35,52,32,22,39,40,82,60,43,65,50,30,60,82,47,49,61,59,54,51,51,27,47,76,69,71,65,43,57,65,72,58,42,65,61,13,38,86,53,65,80,55,60,57,50,87,86,51,54,54,57,54,80,70,78,62,43,46,40,66,79,39,88,92,47,51,76,75,74,76,72,89,116

pLDDT: mean 92.48, std 9.64, range [22.28, 98.75]

Secondary structure (DSSP, 8-state):
----EEE-SSPSSPTT-TT-SS-EEE----SSHHHHHHHHHHHHHHT-TTSTTTT-EE---EEEEE-GGGHHHHHHHHHHHHHHT-PPPEE--HHHHHHH-TT--S--TT-EEEEETT-EEE-HHHHHHHHHHHHHHTT-EEE-GGGT-EEEEEE-TT--EEEEEETTS-EEE-S-EEE--GGGGGTTS--TT-EEEEEEEEEEEEPPHHHHHHHTTPPEEEETTTEEEPPP-TTSEEEEEESS-EE---GGGTT------TTT-TT----HHHHHHHHHHHHTT-GGGTTPPEEEEEEEEEEEETTS--EEEE-SSSTTEEEEE--TTT-GGGHHHHHHHHHHHHHT-S-HHHHHHHS--TT----TTSPPS--SPPEEGGGSTT-S-------/----EEE-SSPSSPTT-TT-SS-EEE----SSHHHHHHHHHHHHHHT-TTSTTTT-EE---EEEEE-GGGHHHHHHHHHHHHHHT-PPPEE--HHHHHHH-TT--S--TT-EEEEETT-EEE-HHHHHHHHHHHHHHTT-EEE-GGGT-EEEEEE-TT--EEEEEETTS-EEE-S-EEE--GGGGGTTS--TT-EEEEEEEEEEEEPPHHHHHHHTTPPEEEETTTEEEPPP-TTSEEEEEESS-EE---GGGTT------TTT-TT----HHHHHHHHHHHHTT-GGGTTPPEEEEEEEEEEEETTS--EEEE-SSSTTEEEEE--TTT-GGGHHHHHHHHHHHHHT-S-HHHHHHHS--TT----TTSPPS--SPPEEGGGSTT-PPP-----

Organism: Talaromyces marneffei (strain ATCC 18224 / CBS 334.59 / QM 7333) (NCBI:txid441960)

Sequence (790 aa):
MPCIPLLDRFPVPSLEAAGNDINKVVRTEYPGPLYTKLATDAKNIWSDPNGLLAGLYHPSGGIIGASDRSMPFIQASIQSAKVVGTETPTLVSTEQVHQTWPMLNGDLPGWQPYWSSGGAWVNAREGITRMARKAMNSGVKYISGDAGYVKQLLFDADSTCIGVRCADGSTYYGKKIVVAAGAAAGSPLDLKGQIVAKGHTVGHIQLSPEEVKKYKDIPIIDHLEGGILFPPQEDGIMKIGAIHFVTNYAKSYRGMSLPRYRSDNPGDGVPAEIEARLRRWMSEFVPELAQREWIETRICWDGDMADYHFLITPHPTHTNLSLAIGGSAHGFKFLPVLGQYIIEMMEGTLDPAIANKWKWRPGAKLSACEANPHPEVPVDLSTLRGWEAPPKSLLMPCIPLLDRFPVPSLEAAGNDINKVVRTEYPGPLYTKLATDAKNIWSDPNGLLAGLYHPSGGIIGASDRSMPFIQASIQSAKVVGTETPTLVSTEQVHQTWPMLNGDLPGWQPYWSSGGAWVNAREGITRMARKAMNSGVKYISGDAGYVKQLLFDADSTCIGVRCADGSTYYGKKIVVAAGAAAGSPLDLKGQIVAKGHTVGHIQLSPEEVKKYKDIPIIDHLEGGILFPPQEDGIMKIGAIHFVTNYAKSYRGMSLPRYRSDNPGDGVPAEIEARLRRWMSEFVPELAQREWIETRICWDGDMADYHFLITPHPTHTNLSLAIGGSAHGFKFLPVLGQYIIEMMEGTLDPAIANKWKWRPGAKLSACEANPHPEVPVDLSTLRGWEAPPKSLL